Protein 1SC6 (pdb70)

GO terms:
  GO:0070403 NAD+ binding (F, IDA)
  GO:0070404 NADH binding (F, IDA)
  GO:0070905 serine binding (F, IDA)
  GO:0004617 phosphoglycerate dehydrogenase activity (F, IDA)
  GO:0005829 cytosol (C, IDA)
  GO:0042802 identical protein binding (F, IDA)
  GO:0047545 (S)-2-hydroxyglutarate dehydrogenase activity (F, IDA)
  GO:0006564 L-serine biosynthetic process (P, IMP)

B-factor: mean 37.32, std 13.5, range [3.28, 81.29]

Secondary structure (DSSP, 8-state):
--SS--EEE-S---HHHHHHHHHTT---EEE-SS---HHHHHHHTTS-SEEEE-SS--B-HHHHHH-SS--EEEE-SS--TTB-HHHHHHTT--EE--TTTTHHHHHHHHHHHHHHHHHTHHHHHHHHHHT------STT--EEEE--SHHHHHHHHHHHHT--EEEE-SS-----TT-EE-S-HHHHH---EEEE---SSTTT---HHHHH--TTEEEEE-S-SSSS-HHHHHHHHHTTSEEEEEEE--TTTGGGTT-TTEEEE---S--SHHHHHHHHHHHHHHHHHHHHH---TTBSSS--------SSEE--EE-S-TTHHHHHHHHHHHTT-EEEEEEEE-----EEEEEEE--HHHHHHHHH---STTEEE-----/--TTS-EEE-S---HHHHHHHHHTT---EEE-SS---HHHHHHHHTT-SEEEE-SS--B-HHHHHH-TT--EEEESSS--TTB-HHHHHHTT--EE--SSTTHHHHHHHHHHHHHHHHHTHHHHHHHHHTT------STTPPEEEE--SHHHHHHHHHHHHT--EEEE-SS--PPPTT-EE-S-HHHHH---EEEE---SSTTT---HHHHH--TTEEEEE-S-SSSS-HHHHHHHHHTTSEEEEEE--TTTT-TTEEE-S---PPPSTTHHHHHHHHHHHHHHHHHH---TT-SSS--------SSEE--EE---TTHHHHHHHHHHHTT--EEEEEEE-----EEEEEE---HHHHHHHHH---STTEEE-----/----EEE-S---HHHHHHHHHTT---EEE-SS---HHHHHHHHTT-SEEEE-SS--B-HHHHHH-SS--EEEE-SSS--SB-HHHHHHTT--EE--SSTTHHHHHHHHHHHHHHHHTTHHHHHHHHHTT-------STT--EEEES-SHHHHHHHHHHHHT--EEEE-SS--PPPTT-EE-S-HHHHH---EEEE---SSTTT---HHHHH--TTEEEEE-SSS--S-HHHHHHHHHTTSEEEEEEE--TTTT-TTEEEE--THHHHHHHHHHHHHHHHHH---TTBSSS--------SSEE--EE---TTHHHHHHHHHHHTT--EEEEEEE-----EEEEEE---HHHHHHHHH---STTEEE-----/--TTS-EEE-S---HHHHHHHHHTT---EEE-SSPPPHHHHHHHHTT-SEEEE-SS--B-HHHHHH-SS--EEEESSS--TTB-HHHHHHTT--EE--TTTTHHHHHHHHHHHHHHHHTTHHHHHHHHTTT-----STT--EEEES-SHHHHHHHHHHHHT--EEEE-SS--PPPTT-EE-S-HHHHH---EEEE---SSTTT---HHHHH--TTEEEEE-S-SS-S-HHHHHHHHHTTSEEEEEEE---SGGGTT-TTEEEE---STHHHHHHHHHHHHHHHHHHH---TT-SSS--------SSEE--EE---TTHHHHHHHHHHTTT-EEEEEEEE-----EEEEEEE--HHHHHHHHH---STTEEE-----

Sequence (1505 aa):
EKDKIKFLLVEGVHQKALESLRAAGYTNIEFHKGALDDEQLKESIRDAHFIGLRSRTHLTEDVINAAEKLVAIGAFAIGTNQVDLDAAAKRGIPVFNAPFSNTRSVAELVIGELLLLLRGVPEANAKAHRGVGNSFEARGKKLGIIGYGHIGTQQLGILAESLGYVYFYDIENKLPLGNATQVQHLSDLLNSDVVSLHVPENPSTKNGAKEISLKPGSLLINASRGTVVDIPALADALASKHLAGAAIDVDPFTSPLAEFDNVLLTPHIGGSTQEAQENIGLEVAGKLIKYSDNGSTLSAVNFPEVSLPLHGGRRLHIHENRPGVLTALNKIFAEQGVNIAAQYLQTSAQGYVVIDIEADEDVAEKALQAKAIPGTIRARLLYEKDKIKFLLVEGVHQKALESLRAAGYTNIEFHKGALDDEQLKESIRDAHFIGLRSRTHLTEDVINAAEKLVAIGAFAIGTNQVDLDAAAKRGIPVFNAPFSNTRSVAELVIGELLLLLRGVPEANAKAHRGVGNSFEARGKKLGIIGYGHIGTQQLGILAESLGYVYFYDIENKLPLGNATQVQHLSDLLNSDVVSLHVPENPSTKNGAKEISLKPGSLLINASRGTVVDIPALADALASKHLAGAAIDSPLAEFDNVLLTPHIGGSTQEAQENIGLEVAGKLIKYSDNGSTLSAVNFPEVSLPLHGGRRLHIHENRPGVLTALNKIFAEQGVNIAAQYLQTSAQGYVVIDIEADEDVAEKALQAKAIPGTIRARLLYDKIKFLLVEGVHQKALESLRAAGYTNIEFHKGALDDEQLKESIRDAHFIGLRSRTHLTEDVINAAEKLVAIGAFAIGTNQVDLDAAAKRGIPVFNAPFSNTRSVAELVIGELLLLLRGVPEANAKAHRGVGNGSFEARGKKLGIIGYGHIGTQQLGILAESLGYVYFYDIENKLPLGNATQVQHLSDLLNSDVVSLHVPENPSTKNGAKEISLKPGSLLINASRGTVVDIPALADALASKHLAGAAIDVSPLAEFDNVLLTPEAQENIGLEVAGKLIKYSDNGSTLSAVNFPEVSLPLHGGRRLHIHENRPGVLTALNKIFAEQGVNIAAQYLQTSAQGYVVIDIEADEDVAEKALQAKAIPGTIRARLLYEKDKIKFLLVEGVHQKALESLRAAGYTNIEFHKGALDDEQLKESIRDAHFIGLRSRTHLTEDVINAAEKLVAIGAFAIGTNQVDLDAAAKRGIPVFNAPFSNTRSVAELVIGELLLLLRGVPEANAKAHRGVGSFEARGKKLGIIGYGHIGTQQLGILAESLGYVYFYDIENKLPLGNATQVQHLSDLLNSDVVSLHVPENPSTKNGAKEISLKPGSLLINASRGTVVDIPALADALASKHLAGAAIDVPFTSPLAEFDNVLLTPSTQEAQENIGLEVAGKLIKYSDNGSTLSAVNFPEVSLPLHGGRRLHIHENRPGVLTALNKIFAEQGVNIAAQYLQTSAQGYVVIDIEADEDVAEKALQAKAIPGTIRARLLY

Structure (mmCIF, N/CA/C/O backbone):
data_1SC6
#
_entry.id   1SC6
#
_cell.length_a   74.487
_cell.length_b   70.842
_cell.length_c   149.468
_cell.angle_alpha   90.00
_cell.angle_beta   95.39
_cell.angle_gamma   90.00
#
_symmetry.space_group_name_H-M   'P 1 21 1'
#
loop_
_entity.id
_entity.type
_entity.pdbx_description
1 polymer 'D-3-phosphoglycerate dehydrogenase'
2 non-polymer NICOTINAMIDE-ADENINE-DINUCLEOTIDE
3 water water
#
loop_
_atom_site.group_PDB
_atom_site.id
_atom_site.type_symbol
_atom_site.label_atom_id
_atom_site.label_alt_id
_atom_site.label_comp_id
_atom_site.label_asym_id
_atom_site.label_entity_id
_atom_site.label_seq_id
_atom_site.pdbx_PDB_ins_code
_atom_site.Cartn_x
_atom_site.Cartn_y
_atom_site.Cartn_z
_atom_site.occupancy
_atom_site.B_iso_or_equiv
_atom_site.auth_seq_id
_atom_site.auth_comp_id
_atom_site.auth_asym_id
_atom_site.auth_atom_id
_atom_site.pdbx_PDB_model_num
ATOM 1 N N . GLU A 1 1 ? 16.117 35.228 47.314 1.00 70.52 7 GLU A N 1
ATOM 2 C CA . GLU A 1 1 ? 16.238 35.660 45.892 1.00 70.75 7 GLU A CA 1
ATOM 3 C C . GLU A 1 1 ? 15.941 34.482 44.975 1.00 70.64 7 GLU A C 1
ATOM 4 O O . GLU A 1 1 ? 16.447 34.414 43.853 1.00 70.56 7 GLU A O 1
ATOM 10 N N . LYS A 1 2 ? 15.259 33.383 45.184 1.00 70.41 8 LYS A N 1
ATOM 11 C CA . LYS A 1 2 ? 14.646 32.178 44.635 1.00 69.43 8 LYS A CA 1
ATOM 12 C C . LYS A 1 2 ? 14.263 32.338 43.167 1.00 69.46 8 LYS A C 1
ATOM 13 O O . LYS A 1 2 ? 14.224 33.450 42.629 1.00 69.06 8 LYS A O 1
ATOM 19 N N . ASP A 1 3 ? 14.025 31.252 42.529 1.00 69.53 9 ASP A N 1
ATOM 20 C CA . ASP A 1 3 ? 13.745 31.427 41.131 1.00 68.74 9 ASP A CA 1
ATOM 21 C C . ASP A 1 3 ? 12.245 31.475 40.858 1.00 66.88 9 ASP A C 1
ATOM 22 O O . ASP A 1 3 ? 11.807 31.844 39.769 1.00 66.35 9 ASP A O 1
ATOM 27 N N . LYS A 1 4 ? 11.462 31.109 41.857 1.00 64.94 10 LYS A N 1
ATOM 28 C CA . LYS A 1 4 ? 10.011 31.073 41.722 1.00 62.63 10 LYS A CA 1
ATOM 29 C C . LYS A 1 4 ? 9.391 32.457 41.849 0.00 61.62 10 LYS A C 1
ATOM 30 O O . LYS A 1 4 ? 8.171 32.596 41.945 0.00 61.67 10 LYS A O 1
ATOM 36 N N . ILE A 1 5 ? 10.240 33.480 41.849 1.00 60.85 11 ILE A N 1
ATOM 37 C CA . ILE A 1 5 ? 9.808 34.858 41.941 1.00 59.65 11 ILE A CA 1
ATOM 38 C C . ILE A 1 5 ? 9.760 35.417 40.523 1.00 58.32 11 ILE A C 1
ATOM 39 O O . ILE A 1 5 ? 10.814 35.627 39.926 1.00 59.46 11 ILE A O 1
ATOM 44 N N . LYS A 1 6 ? 8.569 35.651 39.984 1.00 55.54 12 LYS A N 1
ATOM 45 C CA . LYS A 1 6 ? 8.439 36.167 38.625 1.00 53.65 12 LYS A CA 1
ATOM 46 C C . LYS A 1 6 ? 8.288 37.680 38.544 1.00 52.04 12 LYS A C 1
ATOM 47 O O . LYS A 1 6 ? 7.549 38.292 39.319 1.00 52.61 12 LYS A O 1
ATOM 53 N N . PHE A 1 7 ? 8.986 38.269 37.578 1.00 48.90 13 PHE A N 1
ATOM 54 C CA . PHE A 1 7 ? 8.949 39.703 37.344 1.00 46.15 13 PHE A CA 1
ATOM 55 C C . PHE A 1 7 ? 8.350 39.986 35.978 1.00 45.29 13 PHE A C 1
ATOM 56 O O . PHE A 1 7 ? 8.882 39.558 34.958 1.00 46.09 13 PHE A O 1
ATOM 64 N N . LEU A 1 8 ? 7.231 40.695 35.964 1.00 43.85 14 LEU A N 1
ATOM 65 C CA . LEU A 1 8 ? 6.587 41.056 34.715 1.00 44.32 14 LEU A CA 1
ATOM 66 C C . LEU A 1 8 ? 6.923 42.515 34.464 1.00 43.60 14 LEU A C 1
ATOM 67 O O . LEU A 1 8 ? 6.639 43.371 35.299 1.00 43.35 14 LEU A O 1
ATOM 72 N N . LEU A 1 9 ? 7.540 42.793 33.319 1.00 44.39 15 LEU A N 1
ATOM 73 C CA . LEU A 1 9 ? 7.923 44.159 32.971 1.00 44.61 15 LEU A CA 1
ATOM 74 C C . LEU A 1 9 ? 7.342 44.514 31.608 1.00 44.39 15 LEU A C 1
ATOM 75 O O . LEU A 1 9 ? 7.600 43.827 30.621 1.00 44.01 15 LEU A O 1
ATOM 80 N N . VAL A 1 10 ? 6.561 45.588 31.559 1.00 44.97 16 VAL A N 1
ATOM 81 C CA . VAL A 1 10 ? 5.931 46.011 30.316 1.00 47.41 16 VAL A CA 1
ATOM 82 C C . VAL A 1 10 ? 6.273 47.445 29.924 1.00 48.45 16 VAL A C 1
ATOM 83 O O . VAL A 1 10 ? 6.733 48.234 30.751 1.00 48.47 16 VAL A O 1
ATOM 87 N N . GLU A 1 11 ? 6.040 47.773 28.657 1.00 48.12 17 GLU A N 1
ATOM 88 C CA . GLU A 1 11 ? 6.322 49.103 28.143 1.00 48.77 17 GLU A CA 1
ATOM 89 C C . GLU A 1 11 ? 7.822 49.361 28.078 1.00 47.90 17 GLU A C 1
ATOM 90 O O . GLU A 1 11 ? 8.271 50.510 28.047 1.00 48.05 17 GLU A O 1
ATOM 96 N N . GLY A 1 12 ? 8.586 48.276 28.058 1.00 46.84 18 GLY A N 1
ATOM 97 C CA . GLY A 1 12 ? 10.031 48.364 27.974 1.00 46.19 18 GLY A CA 1
ATOM 98 C C . GLY A 1 12 ? 10.750 49.234 28.988 1.00 46.74 18 GLY A C 1
ATOM 99 O O . GLY A 1 12 ? 11.083 50.389 28.698 1.00 46.16 18 GLY A O 1
ATOM 100 N N . VAL A 1 13 ? 10.987 48.694 30.181 1.00 45.69 19 VAL A N 1
ATOM 101 C CA . VAL A 1 13 ? 11.711 49.444 31.200 1.00 45.28 19 VAL A CA 1
ATOM 102 C C . VAL A 1 13 ? 13.171 49.372 30.769 1.00 44.74 19 VAL A C 1
ATOM 103 O O . VAL A 1 13 ? 13.547 48.479 30.010 1.00 44.33 19 VAL A O 1
ATOM 107 N N . HIS A 1 14 ? 13.986 50.306 31.246 1.00 44.98 20 HIS A N 1
ATOM 108 C CA . HIS A 1 14 ? 15.400 50.349 30.875 1.00 45.35 20 HIS A CA 1
ATOM 109 C C . HIS A 1 14 ? 16.165 49.081 31.260 1.00 45.34 20 HIS A C 1
ATOM 110 O O . HIS A 1 14 ? 15.936 48.506 32.323 1.00 46.26 20 HIS A O 1
ATOM 117 N N . GLN A 1 15 ? 17.075 48.650 30.391 1.00 46.02 21 GLN A N 1
ATOM 118 C CA . GLN A 1 15 ? 17.864 47.446 30.640 1.00 47.50 21 GLN A CA 1
ATOM 119 C C . GLN A 1 15 ? 18.595 47.471 31.974 1.00 46.81 21 GLN A C 1
ATOM 120 O O . GLN A 1 15 ? 18.856 46.425 32.562 1.00 46.27 21 GLN A O 1
ATOM 126 N N . LYS A 1 16 ? 18.937 48.667 32.442 1.00 46.56 22 LYS A N 1
ATOM 127 C CA . LYS A 1 16 ? 19.636 48.813 33.714 1.00 45.42 22 LYS A CA 1
ATOM 128 C C . LYS A 1 16 ? 18.790 48.147 34.801 1.00 43.85 22 LYS A C 1
ATOM 129 O O . LYS A 1 16 ? 19.313 47.501 35.711 1.00 42.42 22 LYS A O 1
ATOM 135 N N . ALA A 1 17 ? 17.474 48.303 34.695 1.00 41.55 23 ALA A N 1
ATOM 136 C CA . ALA A 1 17 ? 16.560 47.708 35.661 1.00 40.39 23 ALA A CA 1
ATOM 137 C C . ALA A 1 17 ? 16.735 46.192 35.694 1.00 39.71 23 ALA A C 1
ATOM 138 O O . ALA A 1 17 ? 16.804 45.589 36.763 1.00 39.05 23 ALA A O 1
ATOM 140 N N . LEU A 1 18 ? 16.807 45.575 34.520 1.00 39.87 24 LEU A N 1
ATOM 141 C CA . LEU A 1 18 ? 16.982 44.130 34.445 1.00 39.73 24 LEU A CA 1
ATOM 142 C C . LEU A 1 18 ? 18.360 43.733 34.975 1.00 39.56 24 LEU A C 1
ATOM 143 O O . LEU A 1 18 ? 18.486 42.774 35.737 1.00 37.97 24 LEU A O 1
ATOM 148 N N . GLU A 1 19 ? 19.391 44.474 34.574 1.00 41.06 25 GLU A N 1
ATOM 149 C CA . GLU A 1 19 ? 20.752 44.203 35.043 1.00 41.38 25 GLU A CA 1
ATOM 150 C C . GLU A 1 19 ? 20.769 44.219 36.568 1.00 40.38 25 GLU A C 1
ATOM 151 O O . GLU A 1 19 ? 21.466 43.430 37.209 1.00 40.05 25 GLU A O 1
ATOM 157 N N . SER A 1 20 ? 19.996 45.134 37.139 1.00 38.41 26 SER A N 1
ATOM 158 C CA . SER A 1 20 ? 19.903 45.272 38.582 1.00 37.72 26 SER A CA 1
ATOM 159 C C . SER A 1 20 ? 19.207 44.068 39.206 1.00 36.46 26 SER A C 1
ATOM 160 O O . SER A 1 20 ? 19.672 43.526 40.207 1.00 34.21 26 SER A O 1
ATOM 163 N N . LEU A 1 21 ? 18.087 43.660 38.615 1.00 37.40 27 LEU A N 1
ATOM 164 C CA . LEU A 1 21 ? 17.344 42.507 39.110 1.00 38.89 27 LEU A CA 1
ATOM 165 C C . LEU A 1 21 ? 18.210 41.251 39.069 1.00 39.32 27 LEU A C 1
ATOM 166 O O . LEU A 1 21 ? 18.334 40.547 40.069 1.00 39.40 27 LEU A O 1
ATOM 171 N N . ARG A 1 22 ? 18.815 40.981 37.915 1.00 41.31 28 ARG A N 1
ATOM 172 C CA . ARG A 1 22 ? 19.664 39.800 37.756 1.00 44.41 28 ARG A CA 1
ATOM 173 C C . ARG A 1 22 ? 20.797 39.798 38.776 1.00 44.19 28 ARG A C 1
ATOM 174 O O . ARG A 1 22 ? 21.030 38.798 39.457 1.00 44.39 28 ARG A O 1
ATOM 182 N N . ALA A 1 23 ? 21.502 40.921 38.878 1.00 43.71 29 ALA A N 1
ATOM 183 C CA . ALA A 1 23 ? 22.612 41.039 39.814 1.00 43.61 29 ALA A CA 1
ATOM 184 C C . ALA A 1 23 ? 22.143 40.720 41.225 1.00 43.65 29 ALA A C 1
ATOM 185 O O . ALA A 1 23 ? 22.915 40.242 42.053 1.00 43.04 29 ALA A O 1
ATOM 187 N N . ALA A 1 24 ? 20.870 40.991 41.493 1.00 44.61 30 ALA A N 1
ATOM 188 C CA . ALA A 1 24 ? 20.295 40.727 42.808 1.00 45.17 30 ALA A CA 1
ATOM 189 C C . ALA A 1 24 ? 19.831 39.276 42.905 1.00 45.08 30 ALA A C 1
ATOM 190 O O . ALA A 1 24 ? 19.329 38.845 43.939 1.00 45.84 30 ALA A O 1
ATOM 192 N N . GLY A 1 25 ? 19.995 38.530 41.817 1.00 45.67 31 GLY A N 1
ATOM 193 C CA . GLY A 1 25 ? 19.595 37.134 41.816 1.00 47.57 31 GLY A CA 1
ATOM 194 C C . GLY A 1 25 ? 18.183 36.856 41.333 1.00 47.88 31 GLY A C 1
ATOM 195 O O . GLY A 1 25 ? 17.680 35.746 41.494 1.00 49.05 31 GLY A O 1
ATOM 196 N N . TYR A 1 26 ? 17.537 37.858 40.746 1.00 48.39 32 TYR A N 1
ATOM 197 C CA . TYR A 1 26 ? 16.179 37.698 40.237 1.00 48.52 32 TYR A CA 1
ATOM 198 C C . TYR A 1 26 ? 16.209 37.619 38.713 1.00 49.81 32 TYR A C 1
ATOM 199 O O . TYR A 1 26 ? 16.120 38.638 38.028 1.00 50.78 32 TYR A O 1
ATOM 208 N N . THR A 1 27 ? 16.324 36.401 38.187 1.00 50.11 33 THR A N 1
ATOM 209 C CA . THR A 1 27 ? 16.391 36.194 36.743 1.00 51.14 33 THR A CA 1
ATOM 210 C C . THR A 1 27 ? 15.062 35.877 36.063 1.00 50.35 33 THR A C 1
ATOM 211 O O . THR A 1 27 ? 14.913 36.094 34.861 1.00 49.80 33 THR A O 1
ATOM 215 N N . ASN A 1 28 ? 14.108 35.355 36.827 1.00 50.42 34 ASN A N 1
ATOM 216 C CA . ASN A 1 28 ? 12.785 35.015 36.306 1.00 50.20 34 ASN A CA 1
ATOM 217 C C . ASN A 1 28 ? 12.124 36.307 35.821 1.00 50.18 34 ASN A C 1
ATOM 218 O O . ASN A 1 28 ? 11.312 36.901 36.531 1.00 51.63 34 ASN A O 1
ATOM 223 N N . ILE A 1 29 ? 12.458 36.730 34.607 1.00 49.24 35 ILE A N 1
ATOM 224 C CA . ILE A 1 29 ? 11.927 37.977 34.066 1.00 49.80 35 ILE A CA 1
ATOM 225 C C . ILE A 1 29 ? 11.210 37.858 32.726 1.00 50.94 35 ILE A C 1
ATOM 226 O O . ILE A 1 29 ? 11.720 37.237 31.793 1.00 52.23 35 ILE A O 1
ATOM 231 N N . GLU A 1 30 ? 10.030 38.463 32.635 1.00 51.29 36 GLU A N 1
ATOM 232 C CA . GLU A 1 30 ? 9.274 38.463 31.393 1.00 52.90 36 GLU A CA 1
ATOM 233 C C . GLU A 1 30 ? 9.283 39.905 30.911 1.00 52.61 36 GLU A C 1
ATOM 234 O O . GLU A 1 30 ? 8.550 40.749 31.432 1.00 51.66 36 GLU A O 1
ATOM 240 N N . PHE A 1 31 ? 10.123 40.187 29.924 1.00 52.79 37 PHE A N 1
ATOM 241 C CA . PHE A 1 31 ? 10.233 41.538 29.401 1.00 53.79 37 PHE A CA 1
ATOM 242 C C . PHE A 1 31 ? 9.348 41.781 28.186 1.00 54.40 37 PHE A C 1
ATOM 243 O O . PHE A 1 31 ? 9.075 40.869 27.415 1.00 54.96 37 PHE A O 1
ATOM 251 N N . HIS A 1 32 ? 8.907 43.024 28.028 1.00 56.75 38 HIS A N 1
ATOM 252 C CA . HIS A 1 32 ? 8.067 43.420 26.906 1.00 58.98 38 HIS A CA 1
ATOM 253 C C . HIS A 1 32 ? 8.423 44.837 26.484 1.00 59.38 38 HIS A C 1
ATOM 254 O O . HIS A 1 32 ? 8.415 45.758 27.302 1.00 59.59 38 HIS A O 1
ATOM 261 N N . LYS A 1 33 ? 8.738 45.006 25.204 1.00 59.68 39 LYS A N 1
ATOM 262 C CA . LYS A 1 33 ? 9.112 46.309 24.668 1.00 60.00 39 LYS A CA 1
ATOM 263 C C . LYS A 1 33 ? 8.014 47.349 24.870 1.00 60.57 39 LYS A C 1
ATOM 264 O O . LYS A 1 33 ? 8.299 48.533 25.067 1.00 60.25 39 LYS A O 1
ATOM 270 N N . GLY A 1 34 ? 6.760 46.910 24.816 1.00 61.15 40 GLY A N 1
ATOM 271 C CA . GLY A 1 34 ? 5.654 47.836 24.987 1.00 62.24 40 GLY A CA 1
ATOM 272 C C . GLY A 1 34 ? 4.507 47.301 25.827 1.00 62.55 40 GLY A C 1
ATOM 273 O O . GLY A 1 34 ? 4.572 46.192 26.356 1.00 62.08 40 GLY A O 1
ATOM 274 N N . ALA A 1 35 ? 3.450 48.102 25.942 1.00 63.26 41 ALA A N 1
ATOM 275 C CA . ALA A 1 35 ? 2.269 47.732 26.716 1.00 64.48 41 ALA A CA 1
ATOM 276 C C . ALA A 1 35 ? 1.528 46.542 26.105 1.00 65.30 41 ALA A C 1
ATOM 277 O O . ALA A 1 35 ? 1.691 46.232 24.924 1.00 66.22 41 ALA A O 1
ATOM 279 N N . LEU A 1 36 ? 0.712 45.880 26.919 1.00 66.09 42 LEU A N 1
ATOM 280 C CA . LEU A 1 36 ? -0.055 44.722 26.474 1.00 67.01 42 LEU A CA 1
ATOM 281 C C . LEU A 1 36 ? -1.550 45.005 26.532 1.00 68.11 42 LEU A C 1
ATOM 282 O O . LEU A 1 36 ? -1.999 45.838 27.319 1.00 68.04 42 LEU A O 1
ATOM 287 N N . ASP A 1 37 ? -2.317 44.312 25.694 1.00 69.97 43 ASP A N 1
ATOM 288 C CA . ASP A 1 37 ? -3.767 44.481 25.667 1.00 70.95 43 ASP A CA 1
ATOM 289 C C . ASP A 1 37 ? -4.368 43.864 26.930 1.00 70.04 43 ASP A C 1
ATOM 290 O O . ASP A 1 37 ? -3.728 43.044 27.590 1.00 69.48 43 ASP A O 1
ATOM 295 N N . ASP A 1 38 ? -5.593 44.257 27.264 1.00 68.97 44 ASP A N 1
ATOM 296 C CA . ASP A 1 38 ? -6.258 43.738 28.457 1.00 67.87 44 ASP A CA 1
ATOM 297 C C . ASP A 1 38 ? -6.212 42.223 28.580 1.00 66.02 44 ASP A C 1
ATOM 298 O O . ASP A 1 38 ? -6.103 41.687 29.685 1.00 66.45 44 ASP A O 1
ATOM 303 N N . GLU A 1 39 ? -6.287 41.535 27.448 1.00 63.69 45 GLU A N 1
ATOM 304 C CA . GLU A 1 39 ? -6.257 40.079 27.444 1.00 61.60 45 GLU A CA 1
ATOM 305 C C . GLU A 1 39 ? -4.870 39.548 27.791 1.00 61.38 45 GLU A C 1
ATOM 306 O O . GLU A 1 39 ? -4.728 38.643 28.614 1.00 60.65 45 GLU A O 1
ATOM 312 N N . GLN A 1 40 ? -3.844 40.113 27.162 1.00 61.38 46 GLN A N 1
ATOM 313 C CA . GLN A 1 40 ? -2.476 39.669 27.413 1.00 60.82 46 GLN A CA 1
ATOM 314 C C . GLN A 1 40 ? -2.008 40.003 28.832 1.00 59.62 46 GLN A C 1
ATOM 315 O O . GLN A 1 40 ? -1.368 39.183 29.499 1.00 57.48 46 GLN A O 1
ATOM 321 N N . LEU A 1 41 ? -2.335 41.208 29.289 1.00 59.39 47 LEU A N 1
ATOM 322 C CA . LEU A 1 41 ? -1.941 41.650 30.621 1.00 59.56 47 LEU A CA 1
ATOM 323 C C . LEU A 1 41 ? -2.431 40.696 31.701 1.00 60.02 47 LEU A C 1
ATOM 324 O O . LEU A 1 41 ? -1.637 40.206 32.506 1.00 60.56 47 LEU A O 1
ATOM 329 N N . LYS A 1 42 ? -3.735 40.431 31.716 1.00 59.97 48 LYS A N 1
ATOM 330 C CA . LYS A 1 42 ? -4.312 39.539 32.716 1.00 61.50 48 LYS A CA 1
ATOM 331 C C . LYS A 1 42 ? -3.668 38.157 32.653 1.00 62.09 48 LYS A C 1
ATOM 332 O O . LYS A 1 42 ? -3.458 37.507 33.678 1.00 62.12 48 LYS A O 1
ATOM 338 N N . GLU A 1 43 ? -3.343 37.722 31.443 1.00 63.07 49 GLU A N 1
ATOM 339 C CA . GLU A 1 43 ? -2.731 36.418 31.233 1.00 64.14 49 GLU A CA 1
ATOM 340 C C . GLU A 1 43 ? -1.322 36.361 31.812 1.00 62.30 49 GLU A C 1
ATOM 341 O O . GLU A 1 43 ? -0.948 35.383 32.462 1.00 61.55 49 GLU A O 1
ATOM 347 N N . SER A 1 44 ? -0.545 37.414 31.576 1.00 59.40 50 SER A N 1
ATOM 348 C CA . SER A 1 44 ? 0.832 37.477 32.058 1.00 57.44 50 SER A CA 1
ATOM 349 C C . SER A 1 44 ? 0.962 37.755 33.553 1.00 56.01 50 SER A C 1
ATOM 350 O O . SER A 1 44 ? 1.743 37.104 34.244 1.00 54.96 50 SER A O 1
ATOM 353 N N . ILE A 1 45 ? 0.199 38.727 34.044 1.00 55.20 51 ILE A N 1
ATOM 354 C CA . ILE A 1 45 ? 0.250 39.109 35.450 1.00 53.99 51 ILE A CA 1
ATOM 355 C C . ILE A 1 45 ? -0.421 38.072 36.346 1.00 55.31 51 ILE A C 1
ATOM 356 O O . ILE A 1 45 ? -0.590 38.293 37.547 1.00 54.92 51 ILE A O 1
ATOM 361 N N . ARG A 1 46 ? -0.786 36.934 35.759 1.00 57.37 52 ARG A N 1
ATOM 362 C CA . ARG A 1 46 ? -1.454 35.865 36.501 1.00 58.18 52 ARG A CA 1
ATOM 363 C C . ARG A 1 46 ? -0.602 35.252 37.606 1.00 57.42 52 ARG A C 1
ATOM 364 O O . ARG A 1 46 ? -1.035 35.184 38.757 1.00 57.21 52 ARG A O 1
ATOM 372 N N . ASP A 1 47 ? 0.597 34.791 37.262 1.00 56.74 53 ASP A N 1
ATOM 373 C CA . ASP A 1 47 ? 1.477 34.185 38.259 1.00 57.02 53 ASP A CA 1
ATOM 374 C C . ASP A 1 47 ? 2.696 35.061 38.544 1.00 55.99 53 ASP A C 1
ATOM 375 O O . ASP A 1 47 ? 3.757 34.564 38.924 1.00 56.58 53 ASP A O 1
ATOM 380 N N . ALA A 1 48 ? 2.539 36.367 38.364 1.00 54.39 54 ALA A N 1
ATOM 381 C CA . ALA A 1 48 ? 3.633 37.303 38.596 1.00 51.95 54 ALA A CA 1
ATOM 382 C C . ALA A 1 48 ? 3.690 37.820 40.033 1.00 49.70 54 ALA A C 1
ATOM 383 O O . ALA A 1 48 ? 2.695 38.303 40.565 1.00 49.55 54 ALA A O 1
ATOM 385 N N . HIS A 1 49 ? 4.858 37.712 40.661 1.00 48.58 55 HIS A N 1
ATOM 386 C CA . HIS A 1 49 ? 5.033 38.210 42.025 1.00 45.73 55 HIS A CA 1
ATOM 387 C C . HIS A 1 49 ? 5.217 39.726 41.990 1.00 42.55 55 HIS A C 1
ATOM 388 O O . HIS A 1 49 ? 4.747 40.443 42.871 1.00 41.12 55 HIS A O 1
ATOM 395 N N . PHE A 1 50 ? 5.898 40.206 40.958 1.00 39.57 56 PHE A N 1
ATOM 396 C CA . PHE A 1 50 ? 6.142 41.631 40.802 1.00 38.08 56 PHE A CA 1
ATOM 397 C C . PHE A 1 50 ? 5.829 42.072 39.379 1.00 38.35 56 PHE A C 1
ATOM 398 O O . PHE A 1 50 ? 6.003 41.305 38.433 1.00 39.32 56 PHE A O 1
ATOM 406 N N . ILE A 1 51 ? 5.358 43.305 39.232 1.00 38.31 57 ILE A N 1
ATOM 407 C CA . ILE A 1 51 ? 5.104 43.858 37.915 1.00 38.83 57 ILE A CA 1
ATOM 408 C C . ILE A 1 51 ? 5.663 45.276 37.865 1.00 39.43 57 ILE A C 1
ATOM 409 O O . ILE A 1 51 ? 5.540 46.043 38.824 1.00 38.96 57 ILE A O 1
ATOM 414 N N . GLY A 1 52 ? 6.307 45.600 36.750 1.00 39.62 58 GLY A N 1
ATOM 415 C CA . GLY A 1 52 ? 6.868 46.924 36.561 1.00 39.84 58 GLY A CA 1
ATOM 416 C C . GLY A 1 52 ? 6.238 47.495 35.310 1.00 41.23 58 GLY A C 1
ATOM 417 O O . GLY A 1 52 ? 6.288 46.880 34.247 1.00 40.86 58 GLY A O 1
ATOM 418 N N . LEU A 1 53 ? 5.647 48.674 35.420 1.00 42.17 59 LEU A N 1
ATOM 419 C CA . LEU A 1 53 ? 4.986 49.269 34.271 1.00 43.22 59 LEU A CA 1
ATOM 420 C C . LEU A 1 53 ? 5.330 50.734 34.138 1.00 44.44 59 LEU A C 1
ATOM 421 O O . LEU A 1 53 ? 6.091 51.284 34.936 1.00 42.71 59 LEU A O 1
ATOM 426 N N . ARG A 1 54 ? 4.760 51.367 33.120 1.00 45.75 60 ARG A N 1
ATOM 427 C CA . ARG A 1 54 ? 4.997 52.777 32.898 1.00 48.41 60 ARG A CA 1
ATOM 428 C C . ARG A 1 54 ? 3.660 53.515 32.835 1.00 50.69 60 ARG A C 1
ATOM 429 O O . ARG A 1 54 ? 2.784 53.278 33.667 1.00 51.99 60 ARG A O 1
ATOM 437 N N . SER A 1 55 ? 3.486 54.398 31.862 1.00 52.98 61 SER A N 1
ATOM 438 C CA . SER A 1 55 ? 2.242 55.153 31.765 1.00 55.42 61 SER A CA 1
ATOM 439 C C . SER A 1 55 ? 1.158 54.477 30.925 1.00 55.07 61 SER A C 1
ATOM 440 O O . SER A 1 55 ? -0.029 54.619 31.208 1.00 55.40 61 SER A O 1
ATOM 443 N N . ARG A 1 56 ? 1.567 53.743 29.898 1.00 55.83 62 ARG A N 1
ATOM 444 C CA . ARG A 1 56 ? 0.620 53.077 29.012 1.00 56.44 62 ARG A CA 1
ATOM 445 C C . ARG A 1 56 ? 0.132 51.724 29.522 1.00 58.02 62 ARG A C 1
ATOM 446 O O . ARG A 1 56 ? 0.012 50.770 28.753 1.00 60.64 62 ARG A O 1
ATOM 454 N N . THR A 1 57 ? -0.138 51.637 30.819 1.00 56.99 63 THR A N 1
ATOM 455 C CA . THR A 1 57 ? -0.649 50.404 31.406 1.00 57.32 63 THR A CA 1
ATOM 456 C C . THR A 1 57 ? -1.624 50.755 32.514 1.00 58.04 63 THR A C 1
ATOM 457 O O . THR A 1 57 ? -1.272 51.433 33.480 1.00 58.16 63 THR A O 1
ATOM 461 N N . HIS A 1 58 ? -2.858 50.293 32.361 1.00 58.19 64 HIS A N 1
ATOM 462 C CA . HIS A 1 58 ? -3.900 50.571 33.335 1.00 58.60 64 HIS A CA 1
ATOM 463 C C . HIS A 1 58 ? -4.116 49.409 34.291 1.00 56.30 64 HIS A C 1
ATOM 464 O O . HIS A 1 58 ? -4.787 48.432 33.961 1.00 55.08 64 HIS A O 1
ATOM 471 N N . LEU A 1 59 ? -3.535 49.519 35.479 1.00 54.31 65 LEU A N 1
ATOM 472 C CA . LEU A 1 59 ? -3.679 48.469 36.475 1.00 53.04 65 LEU A CA 1
ATOM 473 C C . LEU A 1 59 ? -4.925 48.745 37.304 1.00 51.89 65 LEU A C 1
ATOM 474 O O . LEU A 1 59 ? -4.861 49.392 38.354 1.00 51.86 65 LEU A O 1
ATOM 479 N N . THR A 1 60 ? -6.058 48.254 36.809 1.00 50.37 66 THR A N 1
ATOM 480 C CA . THR A 1 60 ? -7.351 48.436 37.458 1.00 49.14 66 THR A CA 1
ATOM 481 C C . THR A 1 60 ? -7.566 47.395 38.541 1.00 48.60 66 THR A C 1
ATOM 482 O O . THR A 1 60 ? -6.832 46.411 38.625 1.00 47.33 66 THR A O 1
ATOM 486 N N . GLU A 1 61 ? -8.592 47.611 39.357 1.00 49.20 67 GLU A N 1
ATOM 487 C CA . GLU A 1 61 ? -8.916 46.692 40.439 1.00 51.18 67 GLU A CA 1
ATOM 488 C C . GLU A 1 61 ? -9.154 45.289 39.883 1.00 50.72 67 GLU A C 1
ATOM 489 O O . GLU A 1 61 ? -8.753 44.292 40.486 1.00 51.56 67 GLU A O 1
ATOM 495 N N . ASP A 1 62 ? -9.808 45.217 38.730 1.00 51.09 68 ASP A N 1
ATOM 496 C CA . ASP A 1 62 ? -10.092 43.936 38.095 1.00 50.40 68 ASP A CA 1
ATOM 497 C C . ASP A 1 62 ? -8.784 43.227 37.773 1.00 50.62 68 ASP A C 1
ATOM 498 O O . ASP A 1 62 ? -8.594 42.060 38.118 1.00 51.62 68 ASP A O 1
ATOM 503 N N . VAL A 1 63 ? -7.878 43.939 37.111 1.00 50.67 69 VAL A N 1
ATOM 504 C CA . VAL A 1 63 ? -6.585 43.366 36.755 1.00 49.96 69 VAL A CA 1
ATOM 505 C C . VAL A 1 63 ? -5.835 42.931 38.014 1.00 49.18 69 VAL A C 1
ATOM 506 O O . VAL A 1 63 ? -5.332 41.807 38.093 1.00 48.11 69 VAL A O 1
ATOM 510 N N . ILE A 1 64 ? -5.774 43.820 39.002 1.00 48.21 70 ILE A N 1
ATOM 511 C CA . ILE A 1 64 ? -5.081 43.523 40.253 1.00 48.89 70 ILE A CA 1
ATOM 512 C C . ILE A 1 64 ? -5.616 42.271 40.951 1.00 51.03 70 ILE A C 1
ATOM 513 O O . ILE A 1 64 ? -4.855 41.346 41.243 1.00 51.90 70 ILE A O 1
ATOM 518 N N . ASN A 1 65 ? -6.920 42.234 41.216 1.00 53.22 71 ASN A N 1
ATOM 519 C CA . ASN A 1 65 ? -7.514 41.079 41.885 1.00 55.49 71 ASN A CA 1
ATOM 520 C C . ASN A 1 65 ? -7.353 39.809 41.057 1.00 56.77 71 ASN A C 1
ATOM 521 O O . ASN A 1 65 ? -7.235 38.710 41.602 1.00 57.93 71 ASN A O 1
ATOM 526 N N . ALA A 1 66 ? -7.342 39.961 39.737 1.00 58.09 72 ALA A N 1
ATOM 527 C CA . ALA A 1 66 ? -7.169 38.817 38.849 1.00 59.42 72 ALA A CA 1
ATOM 528 C C . ALA A 1 66 ? -5.821 38.159 39.148 1.00 60.59 72 ALA A C 1
ATOM 529 O O . ALA A 1 66 ? -5.674 36.940 39.028 1.00 60.73 72 ALA A O 1
ATOM 531 N N . ALA A 1 67 ? -4.840 38.974 39.539 1.00 61.06 73 ALA A N 1
ATOM 532 C CA . ALA A 1 67 ? -3.504 38.481 39.870 1.00 61.21 73 ALA A CA 1
ATOM 533 C C . ALA A 1 67 ? -3.511 37.851 41.263 1.00 61.25 73 ALA A C 1
ATOM 534 O O . ALA A 1 67 ? -3.827 38.516 42.246 1.00 61.40 73 ALA A O 1
ATOM 536 N N . GLU A 1 68 ? -3.143 36.575 41.345 1.00 61.40 74 GLU A N 1
ATOM 537 C CA . GLU A 1 68 ? -3.140 35.859 42.622 1.00 61.45 74 GLU A CA 1
ATOM 538 C C . GLU A 1 68 ? -1.771 35.696 43.290 1.00 59.15 74 GLU A C 1
ATOM 539 O O . GLU A 1 68 ? -1.664 35.028 44.317 1.00 59.02 74 GLU A O 1
ATOM 545 N N . LYS A 1 69 ? -0.729 36.298 42.722 1.00 56.69 75 LYS A N 1
ATOM 546 C CA . LYS A 1 69 ? 0.615 36.167 43.289 1.00 53.49 75 LYS A CA 1
ATOM 547 C C . LYS A 1 69 ? 1.330 37.511 43.444 1.00 50.95 75 LYS A C 1
ATOM 548 O O . LYS A 1 69 ? 2.485 37.566 43.863 1.00 49.77 75 LYS A O 1
ATOM 554 N N . LEU A 1 70 ? 0.633 38.591 43.115 1.00 47.25 76 LEU A N 1
ATOM 555 C CA . LEU A 1 70 ? 1.199 39.933 43.184 1.00 43.83 76 LEU A CA 1
ATOM 556 C C . LEU A 1 70 ? 1.552 40.404 44.600 1.00 41.00 76 LEU A C 1
ATOM 557 O O . LEU A 1 70 ? 0.680 40.473 45.473 1.00 39.10 76 LEU A O 1
ATOM 562 N N . VAL A 1 71 ? 2.827 40.733 44.827 1.00 38.27 77 VAL A N 1
ATOM 563 C CA . VAL A 1 71 ? 3.251 41.220 46.142 1.00 35.42 77 VAL A CA 1
ATOM 564 C C . VAL A 1 71 ? 3.570 42.711 46.096 1.00 33.04 77 VAL A C 1
ATOM 565 O O . VAL A 1 71 ? 3.405 43.417 47.091 1.00 33.29 77 VAL A O 1
ATOM 569 N N . ALA A 1 72 ? 4.012 43.197 44.939 1.00 31.69 78 ALA A N 1
ATOM 570 C CA . ALA A 1 72 ? 4.328 44.616 44.795 1.00 30.29 78 ALA A CA 1
ATOM 571 C C . ALA A 1 72 ? 4.306 45.084 43.351 1.00 30.39 78 ALA A C 1
ATOM 572 O O . ALA A 1 72 ? 4.548 44.310 42.421 1.00 27.71 78 ALA A O 1
ATOM 574 N N . ILE A 1 73 ? 4.028 46.373 43.185 1.00 29.38 79 ILE A N 1
ATOM 575 C CA . ILE A 1 73 ? 3.960 46.993 41.874 1.00 30.04 79 ILE A CA 1
ATOM 576 C C . ILE A 1 73 ? 5.037 48.067 41.710 1.00 30.73 79 ILE A C 1
ATOM 577 O O . ILE A 1 73 ? 5.231 48.922 42.580 1.00 32.11 79 ILE A O 1
ATOM 582 N N . GLY A 1 74 ? 5.727 48.021 40.581 1.00 31.33 80 GLY A N 1
ATOM 583 C CA . GLY A 1 74 ? 6.751 49.004 40.303 1.00 32.39 80 GLY A CA 1
ATOM 584 C C . GLY A 1 74 ? 6.312 49.959 39.209 1.00 32.42 80 GLY A C 1
ATOM 585 O O . GLY A 1 74 ? 6.156 49.570 38.054 1.00 32.42 80 GLY A O 1
ATOM 586 N N . ALA A 1 75 ? 6.082 51.215 39.568 1.00 32.81 81 ALA A N 1
ATOM 587 C CA . ALA A 1 75 ? 5.695 52.199 38.570 1.00 34.14 81 ALA A CA 1
ATOM 588 C C . ALA A 1 75 ? 6.972 52.915 38.170 1.00 34.44 81 ALA A C 1
ATOM 589 O O . ALA A 1 75 ? 7.424 53.831 38.857 1.00 34.62 81 ALA A O 1
ATOM 591 N N . PHE A 1 76 ? 7.561 52.470 37.067 1.00 35.43 82 PHE A N 1
ATOM 592 C CA . PHE A 1 76 ? 8.790 53.054 36.552 1.00 34.77 82 PHE A CA 1
ATOM 593 C C . PHE A 1 76 ? 8.515 54.423 35.939 1.00 36.87 82 PHE A C 1
ATOM 594 O O . PHE A 1 76 ? 8.552 54.599 34.720 1.00 35.31 82 PHE A O 1
ATOM 602 N N . ALA A 1 77 ? 8.234 55.385 36.815 1.00 38.89 83 ALA A N 1
ATOM 603 C CA . ALA A 1 77 ? 7.941 56.757 36.430 1.00 40.81 83 ALA A CA 1
ATOM 604 C C . ALA A 1 77 ? 7.651 57.554 37.696 1.00 43.42 83 ALA A C 1
ATOM 605 O O . ALA A 1 77 ? 7.709 57.017 38.804 1.00 43.04 83 ALA A O 1
ATOM 607 N N . ILE A 1 78 ? 7.339 58.835 37.532 1.00 45.22 84 ILE A N 1
ATOM 608 C CA . ILE A 1 78 ? 7.024 59.691 38.670 1.00 48.09 84 ILE A CA 1
ATOM 609 C C . ILE A 1 78 ? 5.545 59.525 39.026 1.00 49.58 84 ILE A C 1
ATOM 610 O O . ILE A 1 78 ? 5.185 59.330 40.188 1.00 49.10 84 ILE A O 1
ATOM 615 N N . GLY A 1 79 ? 4.692 59.592 38.011 1.00 50.96 85 GLY A N 1
ATOM 616 C CA . GLY A 1 79 ? 3.267 59.454 38.236 1.00 51.94 85 GLY A CA 1
ATOM 617 C C . GLY A 1 79 ? 2.805 58.019 38.405 1.00 52.91 85 GLY A C 1
ATOM 618 O O . GLY A 1 79 ? 3.513 57.074 38.048 1.00 50.80 85 GLY A O 1
ATOM 619 N N . THR A 1 80 ? 1.606 57.869 38.960 1.00 54.04 86 THR A N 1
ATOM 620 C CA . THR A 1 80 ? 1.003 56.561 39.190 1.00 56.07 86 THR A CA 1
ATOM 621 C C . THR A 1 80 ? -0.500 56.670 38.963 1.00 56.73 86 THR A C 1
ATOM 622 O O . THR A 1 80 ? -1.287 55.956 39.586 1.00 56.53 86 THR A O 1
ATOM 626 N N . ASN A 1 81 ? -0.889 57.583 38.076 1.00 57.08 87 ASN A N 1
ATOM 627 C CA . ASN A 1 81 ? -2.295 57.799 37.753 1.00 57.34 87 ASN A CA 1
ATOM 628 C C . ASN A 1 81 ? -2.909 56.534 37.162 1.00 57.55 87 ASN A C 1
ATOM 629 O O . ASN A 1 81 ? -4.087 56.250 37.369 1.00 58.55 87 ASN A O 1
ATOM 634 N N . GLN A 1 82 ? -2.090 55.779 36.437 1.00 56.36 88 GLN A N 1
ATOM 635 C CA . GLN A 1 82 ? -2.511 54.554 35.762 1.00 55.84 88 GLN A CA 1
ATOM 636 C C . GLN A 1 82 ? -2.751 53.321 36.637 1.00 53.43 88 GLN A C 1
ATOM 637 O O . GLN A 1 82 ? -3.239 52.308 36.148 1.00 53.39 88 GLN A O 1
ATOM 643 N N . VAL A 1 83 ? -2.408 53.397 37.918 1.00 50.01 89 VAL A N 1
ATOM 644 C CA . VAL A 1 83 ? -2.587 52.256 38.813 1.00 46.18 89 VAL A CA 1
ATOM 645 C C . VAL A 1 83 ? -3.633 52.533 39.889 1.00 43.86 89 VAL A C 1
ATOM 646 O O . VAL A 1 83 ? -3.676 53.623 40.462 1.00 41.96 89 VAL A O 1
ATOM 650 N N . ASP A 1 84 ? -4.484 51.550 40.162 1.00 42.28 90 ASP A N 1
ATOM 651 C CA . ASP A 1 84 ? -5.501 51.734 41.189 1.00 41.42 90 ASP A CA 1
ATOM 652 C C . ASP A 1 84 ? -4.847 51.547 42.552 1.00 39.78 90 ASP A C 1
ATOM 653 O O . ASP A 1 84 ? -4.803 50.442 43.085 1.00 39.30 90 ASP A O 1
ATOM 658 N N . LEU A 1 85 ? -4.339 52.649 43.098 1.00 39.57 91 LEU A N 1
ATOM 659 C CA . LEU A 1 85 ? -3.661 52.663 44.385 1.00 41.66 91 LEU A CA 1
ATOM 660 C C . LEU A 1 85 ? -4.429 51.973 45.515 1.00 43.71 91 LEU A C 1
ATOM 661 O O . LEU A 1 85 ? -3.882 51.108 46.198 1.00 43.48 91 LEU A O 1
ATOM 666 N N . ASP A 1 86 ? -5.690 52.354 45.706 1.00 44.03 92 ASP A N 1
ATOM 667 C CA . ASP A 1 86 ? -6.524 51.768 46.751 1.00 44.71 92 ASP A CA 1
ATOM 668 C C . ASP A 1 86 ? -6.732 50.271 46.565 1.00 42.92 92 ASP A C 1
ATOM 669 O O . ASP A 1 86 ? -6.710 49.509 47.533 1.00 42.15 92 ASP A O 1
ATOM 674 N N . ALA A 1 87 ? -6.941 49.850 45.322 1.00 41.33 93 ALA A N 1
ATOM 675 C CA . ALA A 1 87 ? -7.160 48.436 45.035 1.00 38.47 93 ALA A CA 1
ATOM 676 C C . ALA A 1 87 ? -5.937 47.613 45.414 1.00 37.06 93 ALA A C 1
ATOM 677 O O . ALA A 1 87 ? -6.061 46.518 45.955 1.00 35.26 93 ALA A O 1
ATOM 679 N N . ALA A 1 88 ? -4.755 48.148 45.130 1.00 36.36 94 ALA A N 1
ATOM 680 C CA . ALA A 1 88 ? -3.515 47.451 45.452 1.00 34.07 94 ALA A CA 1
ATOM 681 C C . ALA A 1 88 ? -3.333 47.384 46.961 1.00 33.57 94 ALA A C 1
ATOM 682 O O . ALA A 1 88 ? -2.998 46.331 47.507 1.00 31.95 94 ALA A O 1
ATOM 684 N N . ALA A 1 89 ? -3.565 48.513 47.627 1.00 33.12 95 ALA A N 1
ATOM 685 C CA . ALA A 1 89 ? -3.429 48.605 49.077 1.00 34.92 95 ALA A CA 1
ATOM 686 C C . ALA A 1 89 ? -4.342 47.625 49.811 1.00 37.28 95 ALA A C 1
ATOM 687 O O . ALA A 1 89 ? -3.930 47.007 50.801 1.00 36.02 95 ALA A O 1
ATOM 689 N N . LYS A 1 90 ? -5.578 47.489 49.330 1.00 36.50 96 LYS A N 1
ATOM 690 C CA . LYS A 1 90 ? -6.543 46.583 49.949 1.00 37.36 96 LYS A CA 1
ATOM 691 C C . LYS A 1 90 ? -6.078 45.135 49.854 1.00 35.99 96 LYS A C 1
ATOM 692 O O . LYS A 1 90 ? -6.470 44.299 50.661 1.00 37.11 96 LYS A O 1
ATOM 698 N N . ARG A 1 91 ? -5.243 44.846 48.861 1.00 35.30 97 ARG A N 1
ATOM 699 C CA . ARG A 1 91 ? -4.698 43.507 48.663 1.00 35.32 97 ARG A CA 1
ATOM 700 C C . ARG A 1 91 ? -3.339 43.374 49.357 1.00 33.83 97 ARG A C 1
ATOM 701 O O . ARG A 1 91 ? -2.699 42.326 49.286 1.00 33.58 97 ARG A O 1
ATOM 709 N N . GLY A 1 92 ? -2.901 44.433 50.029 1.00 32.52 98 GLY A N 1
ATOM 710 C CA . GLY A 1 92 ? -1.606 44.386 50.699 1.00 32.41 98 GLY A CA 1
ATOM 711 C C . GLY A 1 92 ? -0.477 44.409 49.678 1.00 32.08 98 GLY A C 1
ATOM 712 O O . GLY A 1 92 ? 0.549 43.739 49.839 1.00 29.83 98 GLY A O 1
ATOM 713 N N . ILE A 1 93 ? -0.679 45.194 48.624 1.00 29.06 99 ILE A N 1
ATOM 714 C CA . ILE A 1 93 ? 0.275 45.330 47.531 1.00 28.93 99 ILE A CA 1
ATOM 715 C C . ILE A 1 93 ? 0.800 46.758 47.454 1.00 30.55 99 ILE A C 1
ATOM 716 O O . ILE A 1 93 ? 0.091 47.671 47.012 1.00 30.33 99 ILE A O 1
ATOM 721 N N . PRO A 1 94 ? 2.053 46.979 47.877 1.00 29.69 100 PRO A N 1
ATOM 722 C CA . PRO A 1 94 ? 2.582 48.340 47.816 1.00 27.75 100 PRO A CA 1
ATOM 723 C C . PRO A 1 94 ? 2.949 48.774 46.400 1.00 25.16 100 PRO A C 1
ATOM 724 O O . PRO A 1 94 ? 3.354 47.960 45.573 1.00 24.93 100 PRO A O 1
ATOM 728 N N . VAL A 1 95 ? 2.795 50.065 46.134 1.00 25.66 101 VAL A N 1
ATOM 729 C CA . VAL A 1 95 ? 3.127 50.632 44.831 1.00 27.83 101 VAL A CA 1
ATOM 730 C C . VAL A 1 95 ? 4.321 51.575 44.974 1.00 26.93 101 VAL A C 1
ATOM 731 O O . VAL A 1 95 ? 4.245 52.560 45.716 1.00 26.51 101 VAL A O 1
ATOM 735 N N . PHE A 1 96 ? 5.403 51.281 44.254 1.00 27.74 102 PHE A N 1
ATOM 736 C CA . PHE A 1 96 ? 6.622 52.104 44.287 1.00 28.96 102 PHE A CA 1
ATOM 737 C C . PHE A 1 96 ? 6.841 52.892 42.987 1.00 29.98 102 PHE A C 1
ATOM 738 O O . PHE A 1 96 ? 6.722 52.342 41.895 1.00 29.94 102 PHE A O 1
ATOM 746 N N . ASN A 1 97 ? 7.167 54.175 43.105 1.00 29.98 103 ASN A N 1
ATOM 747 C CA . ASN A 1 97 ? 7.425 55.004 41.926 1.00 32.05 103 ASN A CA 1
ATOM 748 C C . ASN A 1 97 ? 8.876 55.484 41.995 1.00 31.10 103 ASN A C 1
ATOM 749 O O . ASN A 1 97 ? 9.638 55.018 42.839 1.00 30.63 103 ASN A O 1
ATOM 754 N N . ALA A 1 98 ? 9.265 56.394 41.106 1.00 32.74 104 ALA A N 1
ATOM 755 C CA . ALA A 1 98 ? 10.636 56.913 41.094 1.00 31.93 104 ALA A CA 1
ATOM 756 C C . ALA A 1 98 ? 10.623 58.343 41.613 1.00 32.89 104 ALA A C 1
ATOM 757 O O . ALA A 1 98 ? 10.646 59.299 40.846 1.00 33.41 104 ALA A O 1
ATOM 759 N N . PRO A 1 99 ? 10.597 58.505 42.939 1.00 34.72 105 PRO A N 1
ATOM 760 C CA . PRO A 1 99 ? 10.568 59.810 43.603 1.00 36.24 105 PRO A CA 1
ATOM 761 C C . PRO A 1 99 ? 11.717 60.775 43.314 1.00 36.21 105 PRO A C 1
ATOM 762 O O . PRO A 1 99 ? 11.491 61.978 43.181 1.00 36.11 105 PRO A O 1
ATOM 766 N N . PHE A 1 100 ? 12.942 60.265 43.210 1.00 34.57 106 PHE A N 1
ATOM 767 C CA . PHE A 1 100 ? 14.074 61.160 43.016 1.00 35.04 106 PHE A CA 1
ATOM 768 C C . PHE A 1 100 ? 14.899 61.027 41.743 1.00 35.28 106 PHE A C 1
ATOM 769 O O . PHE A 1 100 ? 15.991 61.581 41.654 1.00 34.48 106 PHE A O 1
ATOM 777 N N . SER A 1 101 ? 14.384 60.322 40.749 1.00 36.29 107 SER A N 1
ATOM 778 C CA . SER A 1 101 ? 15.140 60.157 39.519 1.00 37.02 107 SER A CA 1
ATOM 779 C C . SER A 1 101 ? 15.313 61.438 38.716 1.00 36.37 107 SER A C 1
ATOM 780 O O . SER A 1 101 ? 16.293 61.578 37.993 1.00 35.75 107 SER A O 1
ATOM 783 N N . ASN A 1 102 ? 14.379 62.375 38.846 1.00 34.45 108 ASN A N 1
ATOM 784 C CA . ASN A 1 102 ? 14.482 63.628 38.106 1.00 34.79 108 ASN A CA 1
ATOM 785 C C . ASN A 1 102 ? 15.213 64.741 38.850 1.00 32.80 108 ASN A C 1
ATOM 786 O O . ASN A 1 102 ? 15.209 65.887 38.402 1.00 30.93 108 ASN A O 1
ATOM 791 N N . THR A 1 103 ? 15.855 64.403 39.966 1.00 29.68 109 THR A N 1
ATOM 792 C CA . THR A 1 103 ? 16.560 65.398 40.770 1.00 29.59 109 THR A CA 1
ATOM 793 C C . THR A 1 103 ? 17.537 66.250 39.963 1.00 28.90 109 THR A C 1
ATOM 794 O O . THR A 1 103 ? 17.440 67.474 39.957 1.00 27.18 109 THR A O 1
ATOM 798 N N . ARG A 1 104 ? 18.479 65.594 39.290 1.00 28.30 110 ARG A N 1
ATOM 799 C CA . ARG A 1 104 ? 19.485 66.283 38.492 1.00 28.11 110 ARG A CA 1
ATOM 800 C C . ARG A 1 104 ? 18.875 67.154 37.407 1.00 26.65 110 ARG A C 1
ATOM 801 O O . ARG A 1 104 ? 19.329 68.272 37.155 1.00 27.89 110 ARG A O 1
ATOM 809 N N . SER A 1 105 ? 17.839 66.640 36.766 1.00 25.17 111 SER A N 1
ATOM 810 C CA . SER A 1 105 ? 17.181 67.366 35.702 1.00 26.05 111 SER A CA 1
ATOM 811 C C . SER A 1 105 ? 16.582 68.688 36.188 1.00 25.72 111 SER A C 1
ATOM 812 O O . SER A 1 105 ? 16.676 69.709 35.499 1.00 25.17 111 SER A O 1
ATOM 815 N N . VAL A 1 106 ? 15.970 68.685 37.370 1.00 21.57 112 VAL A N 1
ATOM 816 C CA . VAL A 1 106 ? 15.388 69.924 37.882 1.00 22.96 112 VAL A CA 1
ATOM 817 C C . VAL A 1 106 ? 16.495 70.921 38.217 1.00 21.04 112 VAL A C 1
ATOM 818 O O . VAL A 1 106 ? 16.388 72.099 37.904 1.00 22.38 112 VAL A O 1
ATOM 822 N N . ALA A 1 107 ? 17.556 70.443 38.859 1.00 20.98 113 ALA A N 1
ATOM 823 C CA . ALA A 1 107 ? 18.685 71.308 39.223 1.00 21.69 113 ALA A CA 1
ATOM 824 C C . ALA A 1 107 ? 19.264 71.956 37.961 1.00 18.88 113 ALA A C 1
ATOM 825 O O . ALA A 1 107 ? 19.580 73.145 37.951 1.00 20.47 113 ALA A O 1
ATOM 827 N N . GLU A 1 108 ? 19.402 71.173 36.899 1.00 18.70 114 GLU A N 1
ATOM 828 C CA . GLU A 1 108 ? 19.908 71.697 35.627 1.00 20.43 114 GLU A CA 1
ATOM 829 C C . GLU A 1 108 ? 18.982 72.769 35.089 1.00 20.14 114 GLU A C 1
ATOM 830 O O . GLU A 1 108 ? 19.436 73.800 34.596 1.00 19.99 114 GLU A O 1
ATOM 836 N N . LEU A 1 109 ? 17.680 72.512 35.172 1.00 19.90 115 LEU A N 1
ATOM 837 C CA . LEU A 1 109 ? 16.679 73.454 34.673 1.00 23.11 115 LEU A CA 1
ATOM 838 C C . LEU A 1 109 ? 16.769 74.805 35.389 1.00 21.65 115 LEU A C 1
ATOM 839 O O . LEU A 1 109 ? 16.690 75.863 34.752 1.00 22.39 115 LEU A O 1
ATOM 844 N N . VAL A 1 110 ? 16.936 74.768 36.709 1.00 21.14 116 VAL A N 1
ATOM 845 C CA . VAL A 1 110 ? 17.039 76.000 37.490 1.00 20.03 116 VAL A CA 1
ATOM 846 C C . VAL A 1 110 ? 18.233 76.821 37.016 1.00 19.77 116 VAL A C 1
ATOM 847 O O . VAL A 1 110 ? 18.131 78.040 36.829 1.00 18.85 116 VAL A O 1
ATOM 851 N N . ILE A 1 111 ? 19.365 76.154 36.807 1.00 19.50 117 ILE A N 1
ATOM 852 C CA . ILE A 1 111 ? 20.559 76.847 36.335 1.00 19.53 117 ILE A CA 1
ATOM 853 C C . ILE A 1 111 ? 20.266 77.541 34.988 1.00 18.47 117 ILE A C 1
ATOM 854 O O . ILE A 1 111 ? 20.591 78.711 34.805 1.00 20.41 117 ILE A O 1
ATOM 859 N N . GLY A 1 112 ? 19.650 76.814 34.057 1.00 17.95 118 GLY A N 1
ATOM 860 C CA . GLY A 1 112 ? 19.340 77.388 32.754 1.00 16.55 118 GLY A CA 1
ATOM 861 C C . GLY A 1 112 ? 18.421 78.597 32.850 1.00 18.18 118 GLY A C 1
ATOM 862 O O . GLY A 1 112 ? 18.622 79.603 32.168 1.00 15.62 118 GLY A O 1
ATOM 863 N N . GLU A 1 113 ? 17.407 78.493 33.703 1.00 18.40 119 GLU A N 1
ATOM 864 C CA . GLU A 1 113 ? 16.442 79.574 33.902 1.00 20.51 119 GLU A CA 1
ATOM 865 C C . GLU A 1 113 ? 17.082 80.830 34.484 1.00 20.41 119 GLU A C 1
ATOM 866 O O . GLU A 1 113 ? 16.934 81.922 33.935 1.00 20.81 119 GLU A O 1
ATOM 872 N N . LEU A 1 114 ? 17.809 80.681 35.584 1.00 20.40 120 LEU A N 1
ATOM 873 C CA . LEU A 1 114 ? 18.435 81.842 36.196 1.00 22.30 120 LEU A CA 1
ATOM 874 C C . LEU A 1 114 ? 19.446 82.510 35.258 1.00 21.31 120 LEU A C 1
ATOM 875 O O . LEU A 1 114 ? 19.520 83.736 35.210 1.00 20.11 120 LEU A O 1
ATOM 880 N N . LEU A 1 115 ? 20.191 81.719 34.484 1.00 19.63 121 LEU A N 1
ATOM 881 C CA . LEU A 1 115 ? 21.172 82.293 33.562 1.00 19.79 121 LEU A CA 1
ATOM 882 C C . LEU A 1 115 ? 20.477 83.184 32.541 1.00 20.72 121 LEU A C 1
ATOM 883 O O . LEU A 1 115 ? 20.901 84.315 32.308 1.00 19.85 121 LEU A O 1
ATOM 888 N N . LEU A 1 116 ? 19.401 82.688 31.938 1.00 19.60 122 LEU A N 1
ATOM 889 C CA . LEU A 1 116 ? 18.703 83.498 30.943 1.00 21.70 122 LEU A CA 1
ATOM 890 C C . LEU A 1 116 ? 17.899 84.649 31.563 1.00 21.54 122 LEU A C 1
ATOM 891 O O . LEU A 1 116 ? 17.849 85.744 31.004 1.00 20.90 122 LEU A O 1
ATOM 896 N N . LEU A 1 117 ? 17.270 84.410 32.710 1.00 21.10 123 LEU A N 1
ATOM 897 C CA . LEU A 1 117 ? 16.490 85.467 33.349 1.00 23.44 123 LEU A CA 1
ATOM 898 C C . LEU A 1 117 ? 17.395 86.610 33.790 1.00 25.22 123 LEU A C 1
ATOM 899 O O . LEU A 1 117 ? 17.059 87.788 33.632 1.00 25.35 123 LEU A O 1
ATOM 904 N N . LEU A 1 118 ? 18.558 86.250 34.318 1.00 24.02 124 LEU A N 1
ATOM 905 C CA . LEU A 1 118 ? 19.540 87.216 34.792 1.00 26.52 124 LEU A CA 1
ATOM 906 C C . LEU A 1 118 ? 19.974 88.164 33.674 1.00 28.57 124 LEU A C 1
ATOM 907 O O . LEU A 1 118 ? 20.301 89.323 33.923 1.00 28.95 124 LEU A O 1
ATOM 912 N N . ARG A 1 119 ? 19.967 87.674 32.438 1.00 29.40 125 ARG A N 1
ATOM 913 C CA . ARG A 1 119 ? 20.375 88.489 31.298 1.00 30.15 125 ARG A CA 1
ATOM 914 C C . ARG A 1 119 ? 19.199 89.135 30.566 1.00 29.40 125 ARG A C 1
ATOM 915 O O . ARG A 1 119 ? 19.394 89.903 29.629 1.00 30.32 125 ARG A O 1
ATOM 923 N N . GLY A 1 120 ? 17.983 88.820 30.994 1.00 29.78 126 GLY A N 1
ATOM 924 C CA . GLY A 1 120 ? 16.806 89.377 30.346 1.00 28.18 126 GLY A CA 1
ATOM 925 C C . GLY A 1 120 ? 16.482 88.713 29.010 1.00 27.76 126 GLY A C 1
ATOM 926 O O . GLY A 1 120 ? 15.741 89.265 28.197 1.00 26.46 126 GLY A O 1
ATOM 927 N N . VAL A 1 121 ? 17.019 87.520 28.778 1.00 26.14 127 VAL A N 1
ATOM 928 C CA . VAL A 1 121 ? 16.776 86.824 27.519 1.00 23.56 127 VAL A CA 1
ATOM 929 C C . VAL A 1 121 ? 15.309 86.469 27.220 1.00 24.16 127 VAL A C 1
ATOM 930 O O . VAL A 1 121 ? 14.851 86.636 26.094 1.00 22.79 127 VAL A O 1
ATOM 934 N N . PRO A 1 122 ? 14.555 85.972 28.212 1.00 23.57 128 PRO A N 1
ATOM 935 C CA . PRO A 1 122 ? 13.159 85.640 27.908 1.00 25.06 128 PRO A CA 1
ATOM 936 C C . PRO A 1 122 ? 12.401 86.828 27.313 1.00 25.46 128 PRO A C 1
ATOM 937 O O . PRO A 1 122 ? 11.697 86.691 26.319 1.00 24.61 128 PRO A O 1
ATOM 941 N N . GLU A 1 123 ? 12.559 88.000 27.921 1.00 27.69 129 GLU A N 1
ATOM 942 C CA . GLU A 1 123 ? 11.887 89.195 27.431 1.00 28.85 129 GLU A CA 1
ATOM 943 C C . GLU A 1 123 ? 12.369 89.597 26.033 1.00 29.00 129 GLU A C 1
ATOM 944 O O . GLU A 1 123 ? 11.554 89.797 25.128 1.00 28.99 129 GLU A O 1
ATOM 950 N N . ALA A 1 124 ? 13.683 89.708 25.848 1.00 25.33 130 ALA A N 1
ATOM 951 C CA . ALA A 1 124 ? 14.222 90.075 24.539 1.00 26.89 130 ALA A CA 1
ATOM 952 C C . ALA A 1 124 ? 13.784 89.058 23.478 1.00 27.06 130 ALA A C 1
ATOM 953 O O . ALA A 1 124 ? 13.492 89.415 22.330 1.00 27.23 130 ALA A O 1
ATOM 955 N N . ASN A 1 125 ? 13.709 87.791 23.867 1.00 25.75 131 ASN A N 1
ATOM 956 C CA . ASN A 1 125 ? 13.298 86.756 22.926 1.00 25.73 131 ASN A CA 1
ATOM 957 C C . ASN A 1 125 ? 11.830 86.934 22.518 1.00 26.52 131 ASN A C 1
ATOM 958 O O . ASN A 1 125 ? 11.498 86.844 21.339 1.00 26.72 131 ASN A O 1
ATOM 963 N N . ALA A 1 126 ? 10.961 87.182 23.494 1.00 27.89 132 ALA A N 1
ATOM 964 C CA . ALA A 1 126 ? 9.539 87.383 23.224 1.00 29.72 132 ALA A CA 1
ATOM 965 C C . ALA A 1 126 ? 9.316 88.594 22.323 1.00 30.44 132 ALA A C 1
ATOM 966 O O . ALA A 1 126 ? 8.496 88.553 21.408 1.00 32.70 132 ALA A O 1
ATOM 968 N N . LYS A 1 127 ? 10.035 89.679 22.584 1.00 31.20 133 LYS A N 1
ATOM 969 C CA . LYS A 1 127 ? 9.895 90.870 21.756 1.00 33.74 133 LYS A CA 1
ATOM 970 C C . LYS A 1 127 ? 10.394 90.597 20.334 1.00 33.86 133 LYS A C 1
ATOM 971 O O . LYS A 1 127 ? 9.760 90.992 19.352 1.00 31.54 133 LYS A O 1
ATOM 977 N N . ALA A 1 128 ? 11.526 89.905 20.231 1.00 34.57 134 ALA A N 1
ATOM 978 C CA . ALA A 1 128 ? 12.119 89.585 18.939 1.00 33.71 134 ALA A CA 1
ATOM 979 C C . ALA A 1 128 ? 11.169 88.800 18.041 1.00 34.98 134 ALA A C 1
ATOM 980 O O . ALA A 1 128 ? 11.060 89.089 16.850 1.00 34.76 134 ALA A O 1
ATOM 982 N N . HIS A 1 129 ? 10.487 87.803 18.598 1.00 35.42 135 HIS A N 1
ATOM 983 C CA . HIS A 1 129 ? 9.561 87.019 17.794 1.00 38.12 135 HIS A CA 1
ATOM 984 C C . HIS A 1 129 ? 8.309 87.813 17.423 1.00 40.78 135 HIS A C 1
ATOM 985 O O . HIS A 1 129 ? 7.527 87.382 16.584 1.00 40.92 135 HIS A O 1
ATOM 992 N N . ARG A 1 130 ? 8.126 88.972 18.050 1.00 43.99 136 ARG A N 1
ATOM 993 C CA . ARG A 1 130 ? 6.968 89.813 17.773 1.00 47.93 136 ARG A CA 1
ATOM 994 C C . ARG A 1 130 ? 7.286 90.951 16.812 1.00 50.18 136 ARG A C 1
ATOM 995 O O . ARG A 1 130 ? 6.379 91.587 16.275 1.00 51.03 136 ARG A O 1
ATOM 1003 N N . GLY A 1 131 ? 8.572 91.203 16.594 1.00 52.12 137 GLY A N 1
ATOM 1004 C CA . GLY A 1 131 ? 8.972 92.278 15.705 1.00 54.53 137 GLY A CA 1
ATOM 1005 C C . GLY A 1 131 ? 9.416 93.485 16.508 1.00 56.77 137 GLY A C 1
ATOM 1006 O O . GLY A 1 131 ? 10.250 94.272 16.058 0.00 56.89 137 GLY A O 1
ATOM 1007 N N . VAL A 1 132 ? 8.850 93.631 17.703 1.00 58.98 138 VAL A N 1
ATOM 1008 C CA . VAL A 1 132 ? 9.193 94.738 18.588 1.00 62.00 138 VAL A CA 1
ATOM 1009 C C . VAL A 1 132 ? 10.692 94.695 18.874 1.00 63.73 138 VAL A C 1
ATOM 1010 O O . VAL A 1 132 ? 11.282 93.618 18.972 1.00 64.47 138 VAL A O 1
ATOM 1014 N N . GLY A 1 133 ? 11.305 95.866 19.003 1.00 65.73 139 GLY A N 1
ATOM 1015 C CA . GLY A 1 133 ? 12.730 95.920 19.273 1.00 67.72 139 GLY A CA 1
ATOM 1016 C C . GLY A 1 133 ? 13.056 95.972 20.755 1.00 69.46 139 GLY A C 1
ATOM 1017 O O . GLY A 1 133 ? 12.161 96.090 21.598 1.00 69.52 139 GLY A O 1
ATOM 1018 N N . ASN A 1 134 ? 14.344 95.876 21.072 1.00 70.58 140 ASN A N 1
ATOM 1019 C CA . ASN A 1 134 ? 14.800 95.926 22.457 1.00 71.80 140 ASN A CA 1
ATOM 1020 C C . ASN A 1 134 ? 15.087 97.366 22.866 0.50 71.89 140 ASN A C 1
ATOM 1021 O O . ASN A 1 134 ? 15.657 98.137 22.094 0.50 72.49 140 ASN A O 1
ATOM 1026 N N . SER A 1 140 ? 20.977 93.345 32.757 1.00 61.55 146 SER A N 1
ATOM 1027 C CA . SER A 1 140 ? 21.843 92.242 32.349 1.00 61.37 146 SER A CA 1
ATOM 1028 C C . SER A 1 140 ? 23.002 92.089 33.336 1.00 60.17 146 SER A C 1
ATOM 1029 O O . SER A 1 140 ? 23.797 93.014 33.527 1.00 61.39 146 SER A O 1
ATOM 1032 N N . PHE A 1 141 ? 23.091 90.921 33.965 1.00 57.58 147 PHE A N 1
ATOM 1033 C CA . PHE A 1 141 ? 24.140 90.660 34.944 1.00 54.52 147 PHE A CA 1
ATOM 1034 C C . PHE A 1 141 ? 24.652 89.218 34.906 1.00 52.08 147 PHE A C 1
ATOM 1035 O O . PHE A 1 141 ? 23.870 88.277 34.765 1.00 53.74 147 PHE A O 1
ATOM 1043 N N . GLU A 1 142 ? 25.967 89.058 35.037 1.00 46.86 148 GLU A N 1
ATOM 1044 C CA . GLU A 1 142 ? 26.601 87.742 35.050 1.00 42.05 148 GLU A CA 1
ATOM 1045 C C . GLU A 1 142 ? 26.153 87.003 36.307 1.00 38.08 148 GLU A C 1
ATOM 1046 O O . GLU A 1 142 ? 25.823 87.630 37.315 1.00 35.38 148 GLU A O 1
ATOM 1052 N N . ALA A 1 143 ? 26.142 85.675 36.257 1.00 33.48 149 ALA A N 1
ATOM 1053 C CA . ALA A 1 143 ? 25.737 84.893 37.419 1.00 30.94 149 ALA A CA 1
ATOM 1054 C C . ALA A 1 143 ? 26.913 84.768 38.375 1.00 29.42 149 ALA A C 1
ATOM 1055 O O . ALA A 1 143 ? 26.742 84.680 39.592 1.00 29.99 149 ALA A O 1
ATOM 1057 N N . ARG A 1 144 ? 28.113 84.753 37.811 1.00 28.11 150 ARG A N 1
ATOM 1058 C CA . ARG A 1 144 ? 29.332 84.644 38.598 1.00 29.76 150 ARG A CA 1
ATOM 1059 C C . ARG A 1 144 ? 29.365 85.785 39.619 1.00 28.71 150 ARG A C 1
ATOM 1060 O O . ARG A 1 144 ? 29.149 86.945 39.271 1.00 27.55 150 ARG A O 1
ATOM 1068 N N . GLY A 1 145 ? 29.604 85.447 40.883 1.00 26.55 151 GLY A N 1
ATOM 1069 C CA . GLY A 1 145 ? 29.638 86.462 41.919 1.00 27.10 151 GLY A CA 1
ATOM 1070 C C . GLY A 1 145 ? 28.291 86.782 42.559 1.00 27.77 151 GLY A C 1
ATOM 1071 O O . GLY A 1 145 ? 28.238 87.549 43.515 1.00 28.83 151 GLY A O 1
ATOM 1072 N N . LYS A 1 146 ? 27.198 86.222 42.047 1.00 26.25 152 LYS A N 1
ATOM 1073 C CA . LYS A 1 146 ? 25.887 86.495 42.634 1.00 24.89 152 LYS A CA 1
ATOM 1074 C C . LYS A 1 146 ? 25.585 85.498 43.750 1.00 25.56 152 LYS A C 1
ATOM 1075 O O . LYS A 1 146 ? 26.223 84.455 43.842 1.00 26.51 152 LYS A O 1
ATOM 1081 N N . LYS A 1 147 ? 24.612 85.819 44.598 1.00 24.31 153 LYS A N 1
ATOM 1082 C CA . LYS A 1 147 ? 24.237 84.915 45.680 1.00 25.52 153 LYS A CA 1
ATOM 1083 C C . LYS A 1 147 ? 22.958 84.164 45.316 1.00 24.55 153 LYS A C 1
ATOM 1084 O O . LYS A 1 147 ? 21.981 84.770 44.877 1.00 22.08 153 LYS A O 1
ATOM 1090 N N . LEU A 1 148 ? 22.974 82.845 45.498 1.00 24.28 154 LEU A N 1
ATOM 1091 C CA . LEU A 1 148 ? 21.813 82.013 45.200 1.00 23.85 154 LEU A CA 1
ATOM 1092 C C . LEU A 1 148 ? 21.229 81.615 46.546 1.00 24.60 154 LEU A C 1
ATOM 1093 O O . LEU A 1 148 ? 21.943 81.070 47.390 1.00 23.38 154 LEU A O 1
ATOM 1098 N N . GLY A 1 149 ? 19.937 81.880 46.737 1.00 23.09 155 GLY A N 1
ATOM 1099 C CA . GLY A 1 149 ? 19.281 81.524 47.980 1.00 23.33 155 GLY A CA 1
ATOM 1100 C C . GLY A 1 149 ? 18.433 80.292 47.732 1.00 23.02 155 GLY A C 1
ATOM 1101 O O . GLY A 1 149 ? 17.462 80.341 46.985 1.00 22.67 155 GLY A O 1
ATOM 1102 N N . ILE A 1 150 ? 18.800 79.177 48.345 1.00 22.54 156 ILE A N 1
ATOM 1103 C CA . ILE A 1 150 ? 18.042 77.957 48.146 1.00 23.65 156 ILE A CA 1
ATOM 1104 C C . ILE A 1 150 ? 17.121 77.625 49.322 1.00 24.84 156 ILE A C 1
ATOM 1105 O O . ILE A 1 150 ? 17.586 77.400 50.442 1.00 26.87 156 ILE A O 1
ATOM 1110 N N . ILE A 1 151 ? 15.817 77.595 49.062 1.00 25.21 157 ILE A N 1
ATOM 1111 C CA . ILE A 1 151 ? 14.852 77.249 50.103 1.00 25.66 157 ILE A CA 1
ATOM 1112 C C . ILE A 1 151 ? 14.525 75.767 49.937 1.00 23.92 157 ILE A C 1
ATOM 1113 O O . ILE A 1 151 ? 13.846 75.364 48.986 1.00 25.86 157 ILE A O 1
ATOM 1118 N N . GLY A 1 152 ? 15.030 74.957 50.859 1.00 23.68 158 GLY A N 1
ATOM 1119 C CA . GLY A 1 152 ? 14.816 73.525 50.785 1.00 23.13 158 GLY A CA 1
ATOM 1120 C C . GLY A 1 152 ? 16.098 72.896 50.280 1.00 26.00 158 GLY A C 1
ATOM 1121 O O . GLY A 1 152 ? 16.290 72.766 49.073 1.00 25.96 158 GLY A O 1
ATOM 1122 N N . TYR A 1 153 ? 16.978 72.512 51.202 1.00 24.86 159 TYR A N 1
ATOM 1123 C CA . TYR A 1 153 ? 18.254 71.916 50.846 1.00 24.93 159 TYR A CA 1
ATOM 1124 C C . TYR A 1 153 ? 18.232 70.390 50.912 1.00 26.80 159 TYR A C 1
ATOM 1125 O O . TYR A 1 153 ? 18.937 69.775 51.723 1.00 27.28 159 TYR A O 1
ATOM 1134 N N . GLY A 1 154 ? 17.415 69.790 50.052 1.00 27.51 160 GLY A N 1
ATOM 1135 C CA . GLY A 1 154 ? 17.304 68.345 49.997 1.00 27.20 160 GLY A CA 1
ATOM 1136 C C . GLY A 1 154 ? 17.963 67.789 48.743 1.00 29.61 160 GLY A C 1
ATOM 1137 O O . GLY A 1 154 ? 19.030 68.252 48.345 1.00 28.96 160 GLY A O 1
ATOM 1138 N N . HIS A 1 155 ? 17.331 66.807 48.107 1.00 28.20 161 HIS A N 1
ATOM 1139 C CA . HIS A 1 155 ? 17.901 66.209 46.905 1.00 28.70 161 HIS A CA 1
ATOM 1140 C C . HIS A 1 155 ? 18.248 67.216 45.824 1.00 26.63 161 HIS A C 1
ATOM 1141 O O . HIS A 1 155 ? 19.394 67.288 45.382 1.00 24.98 161 HIS A O 1
ATOM 1148 N N . ILE A 1 156 ? 17.254 67.981 45.393 1.00 25.16 162 ILE A N 1
ATOM 1149 C CA . ILE A 1 156 ? 17.451 68.990 44.364 1.00 25.22 162 ILE A CA 1
ATOM 1150 C C . ILE A 1 156 ? 18.283 70.161 44.888 1.00 26.80 162 ILE A C 1
ATOM 1151 O O . ILE A 1 156 ? 19.254 70.569 44.256 1.00 26.68 162 ILE A O 1
ATOM 1156 N N . GLY A 1 157 ? 17.895 70.701 46.039 1.00 26.50 163 GLY A N 1
ATOM 1157 C CA . GLY A 1 157 ? 18.628 71.814 46.615 1.00 25.65 163 GLY A CA 1
ATOM 1158 C C . GLY A 1 157 ? 20.135 71.588 46.620 1.00 24.39 163 GLY A C 1
ATOM 1159 O O . GLY A 1 157 ? 20.903 72.451 46.200 1.00 24.80 163 GLY A O 1
ATOM 1160 N N . THR A 1 158 ? 20.556 70.422 47.096 1.00 22.88 164 THR A N 1
ATOM 1161 C CA . THR A 1 158 ? 21.968 70.070 47.162 1.00 22.46 164 THR A CA 1
ATOM 1162 C C . THR A 1 158 ? 22.641 70.018 45.777 1.00 20.95 164 THR A C 1
ATOM 1163 O O . THR A 1 158 ? 23.697 70.624 45.592 1.00 24.23 164 THR A O 1
ATOM 1167 N N A GLN A 1 159 ? 22.056 69.307 44.814 0.50 15.42 165 GLN A N 1
ATOM 1168 N N B GLN A 1 159 ? 22.056 69.307 44.814 0.50 15.42 165 GLN A N 1
ATOM 1169 C CA A GLN A 1 159 ? 22.665 69.232 43.480 0.50 14.65 165 GLN A CA 1
ATOM 1170 C CA B GLN A 1 159 ? 22.665 69.232 43.480 0.50 14.65 165 GLN A CA 1
ATOM 1171 C C A GLN A 1 159 ? 22.693 70.610 42.830 0.50 14.08 165 GLN A C 1
ATOM 1172 C C B GLN A 1 159 ? 22.693 70.610 42.830 0.50 14.08 165 GLN A C 1
ATOM 1173 O O A GLN A 1 159 ? 23.639 70.953 42.132 0.50 9.38 165 GLN A O 1
ATOM 1174 O O B GLN A 1 159 ? 23.639 70.953 42.132 0.50 9.38 165 GLN A O 1
ATOM 1185 N N . LEU A 1 160 ? 21.655 71.404 43.073 1.00 17.09 166 LEU A N 1
ATOM 1186 C CA . LEU A 1 160 ? 21.588 72.760 42.527 1.00 20.43 166 LEU A CA 1
ATOM 1187 C C . LEU A 1 160 ? 22.757 73.590 43.053 1.00 21.11 166 LEU A C 1
ATOM 1188 O O . LEU A 1 160 ? 23.418 74.301 42.296 1.00 23.21 166 LEU A O 1
ATOM 1193 N N . GLY A 1 161 ? 22.993 73.501 44.358 1.00 22.09 167 GLY A N 1
ATOM 1194 C CA . GLY A 1 161 ? 24.072 74.242 44.977 1.00 20.40 167 GLY A CA 1
ATOM 1195 C C . GLY A 1 161 ? 25.429 73.903 44.388 1.00 21.09 167 GLY A C 1
ATOM 1196 O O . GLY A 1 161 ? 26.270 74.772 44.212 1.00 21.49 167 GLY A O 1
ATOM 1197 N N . ILE A 1 162 ? 25.653 72.629 44.106 1.00 20.74 168 ILE A N 1
ATOM 1198 C CA . ILE A 1 162 ? 26.914 72.202 43.518 1.00 19.40 168 ILE A CA 1
ATOM 1199 C C . ILE A 1 162 ? 27.074 72.827 42.135 1.00 18.53 168 ILE A C 1
ATOM 1200 O O . ILE A 1 162 ? 28.135 73.340 41.809 1.00 17.80 168 ILE A O 1
ATOM 1205 N N . LEU A 1 163 ? 26.019 72.806 41.327 1.00 16.70 169 LEU A N 1
ATOM 1206 C CA . LEU A 1 163 ? 26.100 73.394 39.991 1.00 18.37 169 LEU A CA 1
ATOM 1207 C C . LEU A 1 163 ? 26.293 74.919 40.058 1.00 18.53 169 LEU A C 1
ATOM 1208 O O . LEU A 1 163 ? 27.026 75.499 39.257 1.00 16.71 169 LEU A O 1
ATOM 1213 N N . ALA A 1 164 ? 25.638 75.567 41.014 1.00 17.54 170 ALA A N 1
ATOM 1214 C CA . ALA A 1 164 ? 25.751 77.021 41.139 1.00 19.26 170 ALA A CA 1
ATOM 1215 C C . ALA A 1 164 ? 27.171 77.427 41.530 1.00 21.47 170 ALA A C 1
ATOM 1216 O O . ALA A 1 164 ? 27.719 78.386 40.988 1.00 20.86 170 ALA A O 1
ATOM 1218 N N . GLU A 1 165 ? 27.770 76.708 42.473 1.00 21.21 171 GLU A N 1
ATOM 1219 C CA . GLU A 1 165 ? 29.137 77.037 42.862 1.00 24.41 171 GLU A CA 1
ATOM 1220 C C . GLU A 1 165 ? 30.075 76.832 41.672 1.00 23.63 171 GLU A C 1
ATOM 1221 O O . GLU A 1 165 ? 31.007 77.602 41.478 1.00 21.97 171 GLU A O 1
ATOM 1227 N N . SER A 1 166 ? 29.819 75.819 40.845 1.00 24.46 172 SER A N 1
ATOM 1228 C CA . SER A 1 166 ? 30.706 75.609 39.705 1.00 25.93 172 SER A CA 1
ATOM 1229 C C . SER A 1 166 ? 30.552 76.783 38.735 1.00 24.86 172 SER A C 1
ATOM 1230 O O . SER A 1 166 ? 31.457 77.080 37.966 1.00 27.91 172 SER A O 1
ATOM 1233 N N . LEU A 1 167 ? 29.413 77.468 38.790 1.00 24.60 173 LEU A N 1
ATOM 1234 C CA . LEU A 1 167 ? 29.189 78.635 37.939 1.00 26.00 173 LEU A CA 1
ATOM 1235 C C . LEU A 1 167 ? 29.702 79.912 38.620 1.00 25.42 173 LEU A C 1
ATOM 1236 O O . LEU A 1 167 ? 29.491 81.019 38.126 1.00 26.16 173 LEU A O 1
ATOM 1241 N N . GLY A 1 168 ? 30.377 79.753 39.753 1.00 23.83 174 GLY A N 1
ATOM 1242 C CA . GLY A 1 168 ? 30.913 80.909 40.449 1.00 24.59 174 GLY A CA 1
ATOM 1243 C C . GLY A 1 168 ? 29.930 81.688 41.306 1.00 24.37 174 GLY A C 1
ATOM 1244 O O . GLY A 1 168 ? 30.198 82.833 41.669 1.00 24.15 174 GLY A O 1
ATOM 1253 N N . TYR A 1 170 ? 27.634 82.246 44.853 1.00 23.13 176 TYR A N 1
ATOM 1254 C CA . TYR A 1 170 ? 27.805 81.987 46.278 1.00 24.30 176 TYR A CA 1
ATOM 1255 C C . TYR A 1 170 ? 26.467 81.409 46.741 1.00 25.02 176 TYR A C 1
ATOM 1256 O O . TYR A 1 170 ? 25.412 82.019 46.551 1.00 24.11 176 TYR A O 1
ATOM 1265 N N . VAL A 1 171 ? 26.520 80.231 47.346 1.00 22.53 177 VAL A N 1
ATOM 1266 C CA . VAL A 1 171 ? 25.318 79.543 47.761 1.00 23.53 177 VAL A CA 1
ATOM 1267 C C . VAL A 1 171 ? 24.974 79.581 49.245 1.00 24.81 177 VAL A C 1
ATOM 1268 O O . VAL A 1 171 ? 25.789 79.235 50.099 1.00 24.73 177 VAL A O 1
ATOM 1272 N N . TYR A 1 172 ? 23.743 80.001 49.524 1.00 25.50 178 TYR A N 1
ATOM 1273 C CA . TYR A 1 172 ? 23.209 80.082 50.883 1.00 27.67 178 TYR A CA 1
ATOM 1274 C C . TYR A 1 172 ? 21.877 79.348 50.852 1.00 27.20 178 TYR A C 1
ATOM 1275 O O . TYR A 1 172 ? 21.168 79.405 49.853 1.00 27.68 178 TYR A O 1
ATOM 1284 N N . PHE A 1 173 ? 21.531 78.664 51.937 1.00 27.68 179 PHE A N 1
ATOM 1285 C CA . PHE A 1 173 ? 20.277 77.926 51.961 1.00 27.69 179 PHE A CA 1
ATOM 1286 C C . PHE A 1 173 ? 19.538 77.974 53.297 1.00 30.85 179 PHE A C 1
ATOM 1287 O O . PHE A 1 173 ? 20.145 78.078 54.368 1.00 28.63 179 PHE A O 1
ATOM 1295 N N . TYR A 1 174 ? 18.213 77.913 53.204 1.00 31.68 180 TYR A N 1
ATOM 1296 C CA . TYR A 1 174 ? 17.344 77.920 54.364 1.00 33.27 180 TYR A CA 1
ATOM 1297 C C . TYR A 1 174 ? 16.620 76.592 54.357 1.00 33.42 180 TYR A C 1
ATOM 1298 O O . TYR A 1 174 ? 16.102 76.167 53.324 1.00 32.61 180 TYR A O 1
ATOM 1307 N N . ASP A 1 175 ? 16.591 75.936 55.509 1.00 33.49 181 ASP A N 1
ATOM 1308 C CA . ASP A 1 175 ? 15.926 74.651 55.643 1.00 35.86 181 ASP A CA 1
ATOM 1309 C C . ASP A 1 175 ? 15.460 74.540 57.096 1.00 37.80 181 ASP A C 1
ATOM 1310 O O . ASP A 1 175 ? 16.146 75.011 58.003 1.00 39.58 181 ASP A O 1
ATOM 1315 N N . ILE A 1 176 ? 14.300 73.931 57.318 1.00 40.10 182 ILE A N 1
ATOM 1316 C CA . ILE A 1 176 ? 13.770 73.797 58.671 1.00 42.84 182 ILE A CA 1
ATOM 1317 C C . ILE A 1 176 ? 14.571 72.831 59.527 1.00 44.12 182 ILE A C 1
ATOM 1318 O O . ILE A 1 176 ? 14.476 72.853 60.751 1.00 45.01 182 ILE A O 1
ATOM 1323 N N . GLU A 1 177 ? 15.362 71.985 58.883 1.00 45.99 183 GLU A N 1
ATOM 1324 C CA . GLU A 1 177 ? 16.184 71.019 59.600 1.00 48.14 183 GLU A CA 1
ATOM 1325 C C . GLU A 1 177 ? 17.642 71.372 59.332 1.00 48.17 183 GLU A C 1
ATOM 1326 O O . GLU A 1 177 ? 17.960 71.939 58.286 1.00 48.19 183 GLU A O 1
ATOM 1332 N N . ASN A 1 178 ? 18.526 71.068 60.277 1.00 48.12 184 ASN A N 1
ATOM 1333 C CA . ASN A 1 178 ? 19.940 71.369 60.086 1.00 48.29 184 ASN A CA 1
ATOM 1334 C C . ASN A 1 178 ? 20.509 70.450 59.028 1.00 46.63 184 ASN A C 1
ATOM 1335 O O . ASN A 1 178 ? 20.232 69.251 59.025 1.00 47.30 184 ASN A O 1
ATOM 1340 N N . LYS A 1 179 ? 21.316 71.008 58.135 1.00 44.37 185 LYS A N 1
ATOM 1341 C CA . LYS A 1 179 ? 21.903 70.216 57.065 1.00 42.71 185 LYS A CA 1
ATOM 1342 C C . LYS A 1 179 ? 23.415 70.347 57.026 1.00 41.82 185 LYS A C 1
ATOM 1343 O O . LYS A 1 179 ? 23.971 71.361 57.445 1.00 42.64 185 LYS A O 1
ATOM 1349 N N . LEU A 1 180 ? 24.075 69.302 56.542 1.00 40.06 186 LEU A N 1
ATOM 1350 C CA . LEU A 1 180 ? 25.522 69.316 56.394 1.00 40.23 186 LEU A CA 1
ATOM 1351 C C . LEU A 1 180 ? 25.713 69.930 55.013 1.00 37.31 186 LEU A C 1
ATOM 1352 O O . LEU A 1 180 ? 25.416 69.298 54.006 1.00 36.45 186 LEU A O 1
ATOM 1357 N N . PRO A 1 181 ? 26.175 71.181 54.949 1.00 36.63 187 PRO A N 1
ATOM 1358 C CA . PRO A 1 181 ? 26.374 71.821 53.646 1.00 35.80 187 PRO A CA 1
ATOM 1359 C C . PRO A 1 181 ? 27.495 71.192 52.824 1.00 35.17 187 PRO A C 1
ATOM 1360 O O . PRO A 1 181 ? 28.487 70.723 53.376 1.00 35.04 187 PRO A O 1
ATOM 1364 N N . LEU A 1 182 ? 27.316 71.168 51.506 1.00 34.19 188 LEU A N 1
ATOM 1365 C CA . LEU A 1 182 ? 28.325 70.632 50.597 1.00 33.02 188 LEU A CA 1
ATOM 1366 C C . LEU A 1 182 ? 29.059 71.808 49.958 1.00 31.43 188 LEU A C 1
ATOM 1367 O O . LEU A 1 182 ? 28.474 72.880 49.755 1.00 32.05 188 LEU A O 1
ATOM 1372 N N . GLY A 1 183 ? 30.333 71.615 49.633 1.00 28.76 189 GLY A N 1
ATOM 1373 C CA . GLY A 1 183 ? 31.094 72.694 49.033 1.00 27.14 189 GLY A CA 1
ATOM 1374 C C . GLY A 1 183 ? 31.115 73.893 49.964 1.00 25.36 189 GLY A C 1
ATOM 1375 O O . GLY A 1 183 ? 31.213 73.727 51.178 1.00 24.78 189 GLY A O 1
ATOM 1376 N N . ASN A 1 184 ? 31.023 75.097 49.410 1.00 24.18 190 ASN A N 1
ATOM 1377 C CA . ASN A 1 184 ? 31.035 76.309 50.217 1.00 25.96 190 ASN A CA 1
ATOM 1378 C C . ASN A 1 184 ? 29.630 76.762 50.600 1.00 25.56 190 ASN A C 1
ATOM 1379 O O . ASN A 1 184 ? 29.445 77.906 51.003 1.00 26.72 190 ASN A O 1
ATOM 1384 N N . ALA A 1 185 ? 28.642 75.880 50.492 1.00 25.89 191 ALA A N 1
ATOM 1385 C CA . ALA A 1 185 ? 27.270 76.270 50.818 1.00 28.75 191 ALA A CA 1
ATOM 1386 C C . ALA A 1 185 ? 27.151 76.713 52.281 1.00 29.86 191 ALA A C 1
ATOM 1387 O O . ALA A 1 185 ? 27.806 76.152 53.157 1.00 30.44 191 ALA A O 1
ATOM 1389 N N . THR A 1 186 ? 26.313 77.717 52.536 1.00 29.29 192 THR A N 1
ATOM 1390 C CA . THR A 1 186 ? 26.121 78.241 53.892 1.00 30.18 192 THR A CA 1
ATOM 1391 C C . THR A 1 186 ? 24.654 78.180 54.343 1.00 29.68 192 THR A C 1
ATOM 1392 O O . THR A 1 186 ? 23.770 78.682 53.657 1.00 28.20 192 THR A O 1
ATOM 1396 N N . GLN A 1 187 ? 24.391 77.569 55.495 1.00 30.64 193 GLN A N 1
ATOM 1397 C CA . GLN A 1 187 ? 23.021 77.509 55.991 1.00 31.21 193 GLN A CA 1
ATOM 1398 C C . GLN A 1 187 ? 22.678 78.827 56.684 1.00 32.80 193 GLN A C 1
ATOM 1399 O O . GLN A 1 187 ? 23.457 79.335 57.492 1.00 33.33 193 GLN A O 1
ATOM 1405 N N . VAL A 1 188 ? 21.526 79.392 56.331 1.00 32.53 194 VAL A N 1
ATOM 1406 C CA . VAL A 1 188 ? 21.057 80.643 56.913 1.00 32.87 194 VAL A CA 1
ATOM 1407 C C . VAL A 1 188 ? 19.856 80.331 57.806 1.00 35.07 194 VAL A C 1
ATOM 1408 O O . VAL A 1 188 ? 18.849 79.769 57.356 1.00 33.55 194 VAL A O 1
ATOM 1412 N N . GLN A 1 189 ? 19.967 80.698 59.077 1.00 37.30 195 GLN A N 1
ATOM 1413 C CA . GLN A 1 189 ? 18.908 80.422 60.042 1.00 38.70 195 GLN A CA 1
ATOM 1414 C C . GLN A 1 189 ? 17.576 81.108 59.804 1.00 37.26 195 GLN A C 1
ATOM 1415 O O . GLN A 1 189 ? 16.531 80.486 59.945 1.00 37.55 195 GLN A O 1
ATOM 1421 N N . HIS A 1 190 ? 17.600 82.385 59.445 1.00 39.20 196 HIS A N 1
ATOM 1422 C CA . HIS A 1 190 ? 16.351 83.102 59.232 1.00 40.19 196 HIS A CA 1
ATOM 1423 C C . HIS A 1 190 ? 16.020 83.380 57.775 1.00 39.28 196 HIS A C 1
ATOM 1424 O O . HIS A 1 190 ? 16.798 84.007 57.057 1.00 39.04 196 HIS A O 1
ATOM 1431 N N . LEU A 1 191 ? 14.842 82.916 57.360 1.00 37.85 197 LEU A N 1
ATOM 1432 C CA . LEU A 1 191 ? 14.362 83.083 55.994 1.00 37.77 197 LEU A CA 1
ATOM 1433 C C . LEU A 1 191 ? 14.511 84.531 55.537 1.00 38.10 197 LEU A C 1
ATOM 1434 O O . LEU A 1 191 ? 15.014 84.796 54.440 1.00 37.65 197 LEU A O 1
ATOM 1439 N N . SER A 1 192 ? 14.077 85.469 56.377 1.00 36.30 198 SER A N 1
ATOM 1440 C CA . SER A 1 192 ? 14.160 86.884 56.028 1.00 35.88 198 SER A CA 1
ATOM 1441 C C . SER A 1 192 ? 15.581 87.282 55.638 1.00 33.52 198 SER A C 1
ATOM 1442 O O . SER A 1 192 ? 15.771 88.122 54.762 1.00 32.67 198 SER A O 1
ATOM 1445 N N . ASP A 1 193 ? 16.575 86.684 56.291 1.00 33.60 199 ASP A N 1
ATOM 1446 C CA . ASP A 1 193 ? 17.974 86.978 55.991 1.00 35.21 199 ASP A CA 1
ATOM 1447 C C . ASP A 1 193 ? 18.363 86.424 54.612 1.00 35.44 199 ASP A C 1
ATOM 1448 O O . ASP A 1 193 ? 18.935 87.138 53.791 1.00 35.61 199 ASP A O 1
ATOM 1453 N N . LEU A 1 194 ? 18.053 85.158 54.357 1.00 35.52 200 LEU A N 1
ATOM 1454 C CA . LEU A 1 194 ? 18.377 84.563 53.058 1.00 37.05 200 LEU A CA 1
ATOM 1455 C C . LEU A 1 194 ? 17.681 85.383 51.973 1.00 36.48 200 LEU A C 1
ATOM 1456 O O . LEU A 1 194 ? 18.260 85.703 50.933 1.00 35.95 200 LEU A O 1
ATOM 1461 N N . LEU A 1 195 ? 16.435 85.748 52.250 1.00 36.77 201 LEU A N 1
ATOM 1462 C CA . LEU A 1 195 ? 15.629 86.527 51.327 1.00 37.12 201 LEU A CA 1
ATOM 1463 C C . LEU A 1 195 ? 16.216 87.909 51.027 1.00 37.32 201 LEU A C 1
ATOM 1464 O O . LEU A 1 195 ? 16.160 88.381 49.892 1.00 37.31 201 LEU A O 1
ATOM 1469 N N . ASN A 1 196 ? 16.789 88.560 52.035 1.00 38.32 202 ASN A N 1
ATOM 1470 C CA . ASN A 1 196 ? 17.354 89.892 51.831 1.00 38.54 202 ASN A CA 1
ATOM 1471 C C . ASN A 1 196 ? 18.680 89.905 51.065 1.00 36.88 202 ASN A C 1
ATOM 1472 O O . ASN A 1 196 ? 18.971 90.850 50.338 1.00 36.31 202 ASN A O 1
ATOM 1485 N N . SER A 1 198 ? 19.824 87.359 48.826 1.00 31.93 204 SER A N 1
ATOM 1486 C CA . SER A 1 198 ? 19.791 86.663 47.539 1.00 30.28 204 SER A CA 1
ATOM 1487 C C . SER A 1 198 ? 19.477 87.427 46.256 1.00 28.24 204 SER A C 1
ATOM 1488 O O . SER A 1 198 ? 18.549 88.226 46.193 1.00 28.58 204 SER A O 1
ATOM 1491 N N . ASP A 1 199 ? 20.266 87.160 45.225 1.00 26.27 205 ASP A N 1
ATOM 1492 C CA . ASP A 1 199 ? 20.036 87.752 43.913 1.00 25.60 205 ASP A CA 1
ATOM 1493 C C . ASP A 1 199 ? 19.055 86.823 43.190 1.00 22.63 205 ASP A C 1
ATOM 1494 O O . ASP A 1 199 ? 18.292 87.244 42.330 1.00 24.86 205 ASP A O 1
ATOM 1499 N N . VAL A 1 200 ? 19.093 85.546 43.551 1.00 20.44 206 VAL A N 1
ATOM 1500 C CA . VAL A 1 200 ? 18.188 84.561 42.977 1.00 20.08 206 VAL A CA 1
ATOM 1501 C C . VAL A 1 200 ? 17.711 83.650 44.105 1.00 20.06 206 VAL A C 1
ATOM 1502 O O . VAL A 1 200 ? 18.510 83.202 44.919 1.00 23.72 206 VAL A O 1
ATOM 1506 N N . VAL A 1 201 ? 16.410 83.390 44.164 1.00 21.34 207 VAL A N 1
ATOM 1507 C CA . VAL A 1 201 ? 15.869 82.503 45.186 1.00 22.56 207 VAL A CA 1
ATOM 1508 C C . VAL A 1 201 ? 15.147 81.370 44.464 1.00 22.95 207 VAL A C 1
ATOM 1509 O O . VAL A 1 201 ? 14.299 81.609 43.604 1.00 24.29 207 VAL A O 1
ATOM 1513 N N . SER A 1 202 ? 15.502 80.139 44.803 1.00 23.72 208 SER A N 1
ATOM 1514 C CA . SER A 1 202 ? 14.898 78.970 44.179 1.00 24.02 208 SER A CA 1
ATOM 1515 C C . SER A 1 202 ? 14.259 78.119 45.257 1.00 24.19 208 SER A C 1
ATOM 1516 O O . SER A 1 202 ? 14.864 77.878 46.293 1.00 25.01 208 SER A O 1
ATOM 1519 N N . LEU A 1 203 ? 13.039 77.654 45.004 1.00 26.38 209 LEU A N 1
ATOM 1520 C CA . LEU A 1 203 ? 12.303 76.850 45.980 1.00 27.45 209 LEU A CA 1
ATOM 1521 C C . LEU A 1 203 ? 12.321 75.356 45.671 1.00 27.03 209 LEU A C 1
ATOM 1522 O O . LEU A 1 203 ? 11.988 74.933 44.565 1.00 27.24 209 LEU A O 1
ATOM 1527 N N . HIS A 1 204 ? 12.708 74.559 46.661 1.00 26.42 210 HIS A N 1
ATOM 1528 C CA . HIS A 1 204 ? 12.757 73.114 46.504 1.00 26.32 210 HIS A CA 1
ATOM 1529 C C . HIS A 1 204 ? 12.278 72.451 47.789 1.00 28.33 210 HIS A C 1
ATOM 1530 O O . HIS A 1 204 ? 13.016 71.718 48.455 1.00 25.02 210 HIS A O 1
ATOM 1537 N N . VAL A 1 205 ? 11.023 72.734 48.128 1.00 29.21 211 VAL A N 1
ATOM 1538 C CA . VAL A 1 205 ? 10.395 72.186 49.322 1.00 32.60 211 VAL A CA 1
ATOM 1539 C C . VAL A 1 205 ? 9.156 71.392 48.932 1.00 34.97 211 VAL A C 1
ATOM 1540 O O . VAL A 1 205 ? 8.604 71.577 47.847 1.00 31.36 211 VAL A O 1
ATOM 1544 N N . PRO A 1 206 ? 8.714 70.477 49.806 1.00 39.06 212 PRO A N 1
ATOM 1545 C CA . PRO A 1 206 ? 7.528 69.677 49.501 1.00 40.96 212 PRO A CA 1
ATOM 1546 C C . PRO A 1 206 ? 6.255 70.488 49.692 1.00 43.74 212 PRO A C 1
ATOM 1547 O O . PRO A 1 206 ? 6.304 71.645 50.111 1.00 40.72 212 PRO A O 1
ATOM 1551 N N . GLU A 1 207 ? 5.119 69.870 49.381 1.00 49.05 213 GLU A N 1
ATOM 1552 C CA . GLU A 1 207 ? 3.817 70.516 49.514 1.00 53.69 213 GLU A CA 1
ATOM 1553 C C . GLU A 1 207 ? 3.103 70.155 50.820 1.00 54.79 213 GLU A C 1
ATOM 1554 O O . GLU A 1 207 ? 2.157 69.368 50.814 1.00 56.05 213 GLU A O 1
ATOM 1560 N N . ASN A 1 208 ? 3.553 70.728 51.935 1.00 54.25 214 ASN A N 1
ATOM 1561 C CA . ASN A 1 208 ? 2.928 70.460 53.227 1.00 53.99 214 ASN A CA 1
ATOM 1562 C C . ASN A 1 208 ? 2.557 71.769 53.933 1.00 54.38 214 ASN A C 1
ATOM 1563 O O . ASN A 1 208 ? 2.946 72.852 53.493 1.00 54.94 214 ASN A O 1
ATOM 1568 N N . PRO A 1 209 ? 1.807 71.687 55.045 1.00 53.82 215 PRO A N 1
ATOM 1569 C CA . PRO A 1 209 ? 1.401 72.890 55.777 1.00 53.15 215 PRO A CA 1
ATOM 1570 C C . PRO A 1 209 ? 2.491 73.911 56.084 1.00 52.53 215 PRO A C 1
ATOM 1571 O O . PRO A 1 209 ? 2.240 75.112 56.032 1.00 52.36 215 PRO A O 1
ATOM 1575 N N . SER A 1 210 ? 3.696 73.450 56.398 1.00 51.94 216 SER A N 1
ATOM 1576 C CA . SER A 1 210 ? 4.775 74.380 56.713 1.00 51.26 216 SER A CA 1
ATOM 1577 C C . SER A 1 210 ? 5.201 75.209 55.503 1.00 50.68 216 SER A C 1
ATOM 1578 O O . SER A 1 210 ? 5.786 76.286 55.656 1.00 51.25 216 SER A O 1
ATOM 1581 N N . THR A 1 211 ? 4.889 74.723 54.305 1.00 49.89 217 THR A N 1
ATOM 1582 C CA . THR A 1 211 ? 5.272 75.425 53.082 1.00 48.03 217 THR A CA 1
ATOM 1583 C C . THR A 1 211 ? 4.122 76.108 52.346 1.00 47.44 217 THR A C 1
ATOM 1584 O O . THR A 1 211 ? 4.355 76.883 51.418 1.00 47.05 217 THR A O 1
ATOM 1588 N N . LYS A 1 212 ? 2.889 75.817 52.752 1.00 47.42 218 LYS A N 1
ATOM 1589 C CA . LYS A 1 212 ? 1.707 76.420 52.130 1.00 47.20 218 LYS A CA 1
ATOM 1590 C C . LYS A 1 212 ? 1.872 77.936 52.019 1.00 48.25 218 LYS A C 1
ATOM 1591 O O . LYS A 1 212 ? 1.935 78.634 53.033 1.00 47.22 218 LYS A O 1
ATOM 1597 N N . ASN A 1 213 ? 1.953 78.430 50.785 1.00 48.99 219 ASN A N 1
ATOM 1598 C CA . ASN A 1 213 ? 2.120 79.857 50.512 1.00 50.59 219 ASN A CA 1
ATOM 1599 C C . ASN A 1 213 ? 3.162 80.526 51.405 1.00 49.97 219 ASN A C 1
ATOM 1600 O O . ASN A 1 213 ? 2.947 81.637 51.892 1.00 49.99 219 ASN A O 1
ATOM 1621 N N . GLY A 1 216 ? 4.756 84.589 50.335 1.00 45.78 222 GLY A N 1
ATOM 1622 C CA . GLY A 1 216 ? 3.648 85.497 50.108 1.00 43.61 222 GLY A CA 1
ATOM 1623 C C . GLY A 1 216 ? 4.080 86.900 49.752 1.00 42.98 222 GLY A C 1
ATOM 1624 O O . GLY A 1 216 ? 5.228 87.131 49.374 1.00 43.18 222 GLY A O 1
ATOM 1625 N N . ALA A 1 217 ? 3.156 87.845 49.870 1.00 41.73 223 ALA A N 1
ATOM 1626 C CA . ALA A 1 217 ? 3.458 89.233 49.555 1.00 41.70 223 ALA A CA 1
ATOM 1627 C C . ALA A 1 217 ? 4.563 89.750 50.469 1.00 40.16 223 ALA A C 1
ATOM 1628 O O . ALA A 1 217 ? 5.424 90.518 50.044 1.00 40.34 223 ALA A O 1
ATOM 1630 N N . LYS A 1 218 ? 4.534 89.317 51.725 1.00 39.98 224 LYS A N 1
ATOM 1631 C CA . LYS A 1 218 ? 5.527 89.735 52.707 1.00 40.69 224 LYS A CA 1
ATOM 1632 C C . LYS A 1 218 ? 6.918 89.192 52.380 1.00 39.71 224 LYS A C 1
ATOM 1633 O O . LYS A 1 218 ? 7.908 89.920 52.437 1.00 36.92 224 LYS A O 1
ATOM 1639 N N . GLU A 1 219 ? 6.991 87.907 52.052 1.00 40.35 225 GLU A N 1
ATOM 1640 C CA . GLU A 1 219 ? 8.272 87.293 51.727 1.00 40.48 225 GLU A CA 1
ATOM 1641 C C . GLU A 1 219 ? 8.859 87.926 50.475 1.00 38.50 225 GLU A C 1
ATOM 1642 O O . GLU A 1 219 ? 10.031 88.291 50.453 1.00 37.49 225 GLU A O 1
ATOM 1648 N N . ILE A 1 220 ? 8.039 88.069 49.438 1.00 37.06 226 ILE A N 1
ATOM 1649 C CA . ILE A 1 220 ? 8.506 88.659 48.197 1.00 37.07 226 ILE A CA 1
ATOM 1650 C C . ILE A 1 220 ? 9.022 90.077 48.426 1.00 37.81 226 ILE A C 1
ATOM 1651 O O . ILE A 1 220 ? 10.040 90.471 47.853 1.00 36.58 226 ILE A O 1
ATOM 1656 N N . SER A 1 221 ? 8.332 90.837 49.274 1.00 37.05 227 SER A N 1
ATOM 1657 C CA . SER A 1 221 ? 8.740 92.208 49.564 1.00 37.79 227 SER A CA 1
ATOM 1658 C C . SER A 1 221 ? 10.104 92.213 50.242 1.00 37.25 227 SER A C 1
ATOM 1659 O O . SER A 1 221 ? 10.867 93.172 50.118 1.00 36.96 227 SER A O 1
ATOM 1662 N N . LEU A 1 222 ? 10.403 91.133 50.954 1.00 35.57 228 LEU A N 1
ATOM 1663 C CA . LEU A 1 222 ? 11.675 90.991 51.657 1.00 37.10 228 LEU A CA 1
ATOM 1664 C C . LEU A 1 222 ? 12.843 90.674 50.718 1.00 37.86 228 LEU A C 1
ATOM 1665 O O . LEU A 1 222 ? 14.008 90.803 51.102 1.00 35.38 228 LEU A O 1
ATOM 1678 N N . LYS A 1 224 ? 15.543 90.991 47.668 1.00 38.94 230 LYS A N 1
ATOM 1679 C CA . LYS A 1 224 ? 16.331 92.089 47.137 1.00 39.99 230 LYS A CA 1
ATOM 1680 C C . LYS A 1 224 ? 15.670 92.667 45.889 1.00 39.25 230 LYS A C 1
ATOM 1681 O O . LYS A 1 224 ? 15.166 91.934 45.037 1.00 37.87 230 LYS A O 1
ATOM 1687 N N . PRO A 1 225 ? 15.643 94.001 45.774 1.00 39.91 231 PRO A N 1
ATOM 1688 C CA . PRO A 1 225 ? 15.025 94.608 44.594 1.00 40.14 231 PRO A CA 1
ATOM 1689 C C . PRO A 1 225 ? 15.804 94.242 43.326 1.00 39.24 231 PRO A C 1
ATOM 1690 O O . PRO A 1 225 ? 17.026 94.385 43.277 1.00 39.34 231 PRO A O 1
ATOM 1694 N N . GLY A 1 226 ? 15.090 93.757 42.315 1.00 36.62 232 GLY A N 1
ATOM 1695 C CA . GLY A 1 226 ? 15.731 93.365 41.071 1.00 35.60 232 GLY A CA 1
ATOM 1696 C C . GLY A 1 226 ? 16.185 91.909 41.059 1.00 34.41 232 GLY A C 1
ATOM 1697 O O . GLY A 1 226 ? 16.932 91.495 40.172 1.00 34.49 232 GLY A O 1
ATOM 1698 N N . SER A 1 227 ? 15.733 91.131 42.042 1.00 31.08 233 SER A N 1
ATOM 1699 C CA . SER A 1 227 ? 16.100 89.723 42.142 1.00 29.63 233 SER A CA 1
ATOM 1700 C C . SER A 1 227 ? 15.172 88.812 41.335 1.00 28.74 233 SER A C 1
ATOM 1701 O O . SER A 1 227 ? 14.196 89.269 40.736 1.00 28.95 233 SER A O 1
ATOM 1704 N N . LEU A 1 228 ? 15.487 87.518 41.316 1.00 27.00 234 LEU A N 1
ATOM 1705 C CA . LEU A 1 228 ? 14.673 86.562 40.576 1.00 25.70 234 LEU A CA 1
ATOM 1706 C C . LEU A 1 228 ? 14.119 85.491 41.500 1.00 24.97 234 LEU A C 1
ATOM 1707 O O . LEU A 1 228 ? 14.782 85.054 42.445 1.00 23.74 234 LEU A O 1
ATOM 1712 N N . LEU A 1 229 ? 12.897 85.067 41.207 1.00 23.72 235 LEU A N 1
ATOM 1713 C CA . LEU A 1 229 ? 12.236 84.035 41.977 1.00 24.51 235 LEU A CA 1
ATOM 1714 C C . LEU A 1 229 ? 11.995 82.835 41.066 1.00 24.75 235 LEU A C 1
ATOM 1715 O O . LEU A 1 229 ? 11.435 82.969 39.979 1.00 23.19 235 LEU A O 1
ATOM 1720 N N . ILE A 1 230 ? 12.428 81.665 41.512 1.00 24.70 236 ILE A N 1
ATOM 1721 C CA . ILE A 1 230 ? 12.265 80.460 40.716 1.00 26.61 236 ILE A CA 1
ATOM 1722 C C . ILE A 1 230 ? 11.591 79.370 41.516 1.00 27.94 236 ILE A C 1
ATOM 1723 O O . ILE A 1 230 ? 11.978 79.091 42.647 1.00 26.00 236 ILE A O 1
ATOM 1728 N N . ASN A 1 231 ? 10.595 78.772 40.924 1.00 31.19 237 ASN A N 1
ATOM 1729 C CA . ASN A 1 231 ? 9.849 77.671 41.554 1.00 35.92 237 ASN A CA 1
ATOM 1730 C C . ASN A 1 231 ? 9.621 76.684 40.421 1.00 39.14 237 ASN A C 1
ATOM 1731 O O . ASN A 1 231 ? 8.555 76.657 39.808 1.00 39.25 237 ASN A O 1
ATOM 1736 N N . ALA A 1 232 ? 10.651 75.916 40.122 1.00 44.99 238 ALA A N 1
ATOM 1737 C CA . ALA A 1 232 ? 10.722 75.037 38.966 1.00 51.24 238 ALA A CA 1
ATOM 1738 C C . ALA A 1 232 ? 10.147 73.670 39.231 1.00 55.13 238 ALA A C 1
ATOM 1739 O O . ALA A 1 232 ? 10.475 72.674 38.580 1.00 56.81 238 ALA A O 1
ATOM 1741 N N . SER A 1 233 ? 9.263 73.680 40.177 1.00 60.21 239 SER A N 1
ATOM 1742 C CA . SER A 1 233 ? 8.442 72.525 40.522 1.00 63.72 239 SER A CA 1
ATOM 1743 C C . SER A 1 233 ? 7.253 73.013 41.420 1.00 65.54 239 SER A C 1
ATOM 1744 O O . SER A 1 233 ? 7.174 74.214 41.717 1.00 65.39 239 SER A O 1
ATOM 1747 N N . ARG A 1 234 ? 6.299 72.099 41.847 1.00 67.99 240 ARG A N 1
ATOM 1748 C CA . ARG A 1 234 ? 5.250 72.487 42.878 1.00 69.18 240 ARG A CA 1
ATOM 1749 C C . ARG A 1 234 ? 4.029 73.323 42.440 1.00 69.10 240 ARG A C 1
ATOM 1750 O O . ARG A 1 234 ? 3.701 73.385 41.253 1.00 70.02 240 ARG A O 1
ATOM 1758 N N . GLY A 1 235 ? 3.348 73.955 43.446 1.00 68.32 241 GLY A N 1
ATOM 1759 C CA . GLY A 1 235 ? 2.243 74.833 43.108 1.00 66.43 241 GLY A CA 1
ATOM 1760 C C . GLY A 1 235 ? 1.567 75.587 44.237 1.00 65.16 241 GLY A C 1
ATOM 1761 O O . GLY A 1 235 ? 0.732 76.453 43.975 1.00 66.05 241 GLY A O 1
ATOM 1762 N N . THR A 1 236 ? 1.912 75.293 45.486 1.00 63.43 242 THR A N 1
ATOM 1763 C CA . THR A 1 236 ? 1.259 75.988 46.591 1.00 61.71 242 THR A CA 1
ATOM 1764 C C . THR A 1 236 ? 2.178 76.804 47.496 1.00 59.77 242 THR A C 1
ATOM 1765 O O . THR A 1 236 ? 1.725 77.356 48.500 1.00 60.87 242 THR A O 1
ATOM 1769 N N . VAL A 1 237 ? 3.457 76.901 47.146 1.00 56.33 243 VAL A N 1
ATOM 1770 C CA . VAL A 1 237 ? 4.396 77.642 47.981 1.00 53.12 243 VAL A CA 1
ATOM 1771 C C . VAL A 1 237 ? 4.522 79.123 47.643 1.00 51.66 243 VAL A C 1
ATOM 1772 O O . VAL A 1 237 ? 4.985 79.919 48.465 1.00 52.21 243 VAL A O 1
ATOM 1776 N N . VAL A 1 238 ? 4.101 79.499 46.444 1.00 49.15 244 VAL A N 1
ATOM 1777 C CA . VAL A 1 238 ? 4.190 80.892 46.028 1.00 47.96 244 VAL A CA 1
ATOM 1778 C C . VAL A 1 238 ? 2.826 81.491 45.712 1.00 47.14 244 VAL A C 1
ATOM 1779 O O . VAL A 1 238 ? 1.996 80.870 45.050 1.00 46.39 244 VAL A O 1
ATOM 1783 N N . ASP A 1 239 ? 2.599 82.704 46.202 1.00 46.65 245 ASP A N 1
ATOM 1784 C CA . ASP A 1 239 ? 1.347 83.401 45.958 1.00 46.71 245 ASP A CA 1
ATOM 1785 C C . ASP A 1 239 ? 1.459 84.094 44.609 1.00 44.74 245 ASP A C 1
ATOM 1786 O O . ASP A 1 239 ? 2.039 85.177 44.505 1.00 44.27 245 ASP A O 1
ATOM 1791 N N . ILE A 1 240 ? 0.903 83.470 43.578 1.00 44.56 246 ILE A N 1
ATOM 1792 C CA . ILE A 1 240 ? 0.975 84.030 42.237 1.00 43.91 246 ILE A CA 1
ATOM 1793 C C . ILE A 1 240 ? 0.533 85.485 42.191 1.00 43.99 246 ILE A C 1
ATOM 1794 O O . ILE A 1 240 ? 1.217 86.325 41.606 1.00 43.95 246 ILE A O 1
ATOM 1799 N N . PRO A 1 241 ? -0.616 85.811 42.809 1.00 43.51 247 PRO A N 1
ATOM 1800 C CA . PRO A 1 241 ? -1.059 87.209 42.780 1.00 42.84 247 PRO A CA 1
ATOM 1801 C C . PRO A 1 241 ? 0.020 88.143 43.326 1.00 40.45 247 PRO A C 1
ATOM 1802 O O . PRO A 1 241 ? 0.277 89.209 42.765 1.00 41.64 247 PRO A O 1
ATOM 1806 N N . ALA A 1 242 ? 0.662 87.737 44.414 1.00 39.29 248 ALA A N 1
ATOM 1807 C CA . ALA A 1 242 ? 1.720 88.554 44.996 1.00 38.71 248 ALA A CA 1
ATOM 1808 C C . ALA A 1 242 ? 2.892 88.638 44.022 1.00 37.44 248 ALA A C 1
ATOM 1809 O O . ALA A 1 242 ? 3.533 89.683 43.902 1.00 36.08 248 ALA A O 1
ATOM 1811 N N . LEU A 1 243 ? 3.165 87.534 43.326 1.00 36.64 249 LEU A N 1
ATOM 1812 C CA . LEU A 1 243 ? 4.269 87.491 42.370 1.00 35.04 249 LEU A CA 1
ATOM 1813 C C . LEU A 1 243 ? 4.049 88.466 41.222 1.00 34.72 249 LEU A C 1
ATOM 1814 O O . LEU A 1 243 ? 4.943 89.235 40.875 1.00 34.23 249 LEU A O 1
ATOM 1819 N N . ALA A 1 244 ? 2.854 88.429 40.638 1.00 36.33 250 ALA A N 1
ATOM 1820 C CA . ALA A 1 244 ? 2.516 89.309 39.524 1.00 37.78 250 ALA A CA 1
ATOM 1821 C C . ALA A 1 244 ? 2.644 90.770 39.938 1.00 38.40 250 ALA A C 1
ATOM 1822 O O . ALA A 1 244 ? 3.196 91.595 39.200 1.00 38.28 250 ALA A O 1
ATOM 1824 N N . ASP A 1 245 ? 2.140 91.090 41.125 1.00 40.02 251 ASP A N 1
ATOM 1825 C CA . ASP A 1 245 ? 2.220 92.455 41.627 1.00 41.74 251 ASP A CA 1
ATOM 1826 C C . ASP A 1 245 ? 3.690 92.885 41.680 1.00 40.97 251 ASP A C 1
ATOM 1827 O O . ASP A 1 245 ? 4.051 93.952 41.188 1.00 41.20 251 ASP A O 1
ATOM 1832 N N . ALA A 1 246 ? 4.529 92.030 42.259 1.00 39.54 252 ALA A N 1
ATOM 1833 C CA . ALA A 1 246 ? 5.961 92.304 42.402 1.00 40.18 252 ALA A CA 1
ATOM 1834 C C . ALA A 1 246 ? 6.680 92.464 41.068 1.00 39.38 252 ALA A C 1
ATOM 1835 O O . ALA A 1 246 ? 7.681 93.176 40.972 1.00 40.50 252 ALA A O 1
ATOM 1837 N N . LEU A 1 247 ? 6.174 91.797 40.038 1.00 38.57 253 LEU A N 1
ATOM 1838 C CA . LEU A 1 247 ? 6.787 91.879 38.723 1.00 37.30 253 LEU A CA 1
ATOM 1839 C C . LEU A 1 247 ? 6.304 93.146 38.036 1.00 38.09 253 LEU A C 1
ATOM 1840 O O . LEU A 1 247 ? 7.058 93.813 37.323 1.00 36.45 253 LEU A O 1
ATOM 1845 N N . ALA A 1 248 ? 5.041 93.481 38.276 1.00 39.52 254 ALA A N 1
ATOM 1846 C CA . ALA A 1 248 ? 4.438 94.674 37.696 1.00 40.39 254 ALA A CA 1
ATOM 1847 C C . ALA A 1 248 ? 5.106 95.931 38.249 1.00 40.70 254 ALA A C 1
ATOM 1848 O O . ALA A 1 248 ? 5.256 96.921 37.538 1.00 42.42 254 ALA A O 1
ATOM 1850 N N . SER A 1 249 ? 5.510 95.880 39.517 1.00 40.82 255 SER A N 1
ATOM 1851 C CA . SER A 1 249 ? 6.164 97.014 40.173 1.00 40.23 255 SER A CA 1
ATOM 1852 C C . SER A 1 249 ? 7.663 96.982 39.917 1.00 39.88 255 SER A C 1
ATOM 1853 O O . SER A 1 249 ? 8.395 97.891 40.309 1.00 39.40 255 SER A O 1
ATOM 1856 N N . LYS A 1 250 ? 8.106 95.912 39.265 1.00 40.01 256 LYS A N 1
ATOM 1857 C CA . LYS A 1 250 ? 9.508 95.705 38.939 1.00 39.28 256 LYS A CA 1
ATOM 1858 C C . LYS A 1 250 ? 10.371 95.437 40.166 1.00 37.44 256 LYS A C 1
ATOM 1859 O O . LYS A 1 250 ? 11.598 95.515 40.100 1.00 38.12 256 LYS A O 1
ATOM 1865 N N . HIS A 1 251 ? 9.729 95.117 41.284 1.00 35.55 257 HIS A N 1
ATOM 1866 C CA . HIS A 1 251 ? 10.470 94.800 42.492 1.00 35.29 257 HIS A CA 1
ATOM 1867 C C . HIS A 1 251 ? 11.323 93.579 42.145 1.00 34.10 257 HIS A C 1
ATOM 1868 O O . HIS A 1 251 ? 12.447 93.443 42.618 1.00 34.71 257 HIS A O 1
ATOM 1875 N N . LEU A 1 252 ? 10.766 92.694 41.321 1.00 33.03 258 LEU A N 1
ATOM 1876 C CA . LEU A 1 252 ? 11.480 91.503 40.849 1.00 32.19 258 LEU A CA 1
ATOM 1877 C C . LEU A 1 252 ? 11.763 91.699 39.359 1.00 31.38 258 LEU A C 1
ATOM 1878 O O . LEU A 1 252 ? 10.921 92.212 38.623 1.00 32.58 258 LEU A O 1
ATOM 1883 N N . ALA A 1 253 ? 12.949 91.289 38.922 1.00 30.75 259 ALA A N 1
ATOM 1884 C CA . ALA A 1 253 ? 13.347 91.425 37.522 1.00 28.93 259 ALA A CA 1
ATOM 1885 C C . ALA A 1 253 ? 12.837 90.288 36.634 1.00 28.32 259 ALA A C 1
ATOM 1886 O O . ALA A 1 253 ? 12.889 90.385 35.406 1.00 30.81 259 ALA A O 1
ATOM 1888 N N . GLY A 1 254 ? 12.361 89.207 37.244 1.00 26.07 260 GLY A N 1
ATOM 1889 C CA . GLY A 1 254 ? 11.864 88.093 36.455 1.00 24.90 260 GLY A CA 1
ATOM 1890 C C . GLY A 1 254 ? 11.590 86.878 37.312 1.00 23.21 260 GLY A C 1
ATOM 1891 O O . GLY A 1 254 ? 11.825 86.906 38.516 1.00 24.03 260 GLY A O 1
ATOM 1892 N N . ALA A 1 255 ? 11.080 85.814 36.703 1.00 23.11 261 ALA A N 1
ATOM 1893 C CA . ALA A 1 255 ? 10.792 84.589 37.444 1.00 24.96 261 ALA A CA 1
ATOM 1894 C C . ALA A 1 255 ? 10.537 83.401 36.530 1.00 25.41 261 ALA A C 1
ATOM 1895 O O . ALA A 1 255 ? 10.229 83.561 35.353 1.00 26.27 261 ALA A O 1
ATOM 1897 N N . ALA A 1 256 ? 10.673 82.203 37.081 1.00 27.35 262 ALA A N 1
ATOM 1898 C CA . ALA A 1 256 ? 10.420 80.982 36.321 1.00 28.72 262 ALA A CA 1
ATOM 1899 C C . ALA A 1 256 ? 9.459 80.185 37.181 1.00 29.19 262 ALA A C 1
ATOM 1900 O O . ALA A 1 256 ? 9.733 79.929 38.354 1.00 30.34 262 ALA A O 1
ATOM 1902 N N . ILE A 1 257 ? 8.325 79.809 36.603 1.00 29.52 263 ILE A N 1
ATOM 1903 C CA . ILE A 1 257 ? 7.314 79.070 37.342 1.00 32.51 263 ILE A CA 1
ATOM 1904 C C . ILE A 1 257 ? 6.868 77.848 36.559 1.00 33.27 263 ILE A C 1
ATOM 1905 O O . ILE A 1 257 ? 6.503 77.958 35.391 1.00 30.76 263 ILE A O 1
ATOM 1910 N N . ASP A 1 258 ? 6.894 76.693 37.215 1.00 36.33 264 ASP A N 1
ATOM 1911 C CA . ASP A 1 258 ? 6.486 75.430 36.609 1.00 41.04 264 ASP A CA 1
ATOM 1912 C C . ASP A 1 258 ? 4.977 75.474 36.361 1.00 43.83 264 ASP A C 1
ATOM 1913 O O . ASP A 1 258 ? 4.200 75.680 37.291 1.00 44.81 264 ASP A O 1
ATOM 1918 N N . VAL A 1 259 ? 4.566 75.288 35.111 1.00 46.56 265 VAL A N 1
ATOM 1919 C CA . VAL A 1 259 ? 3.145 75.327 34.769 1.00 48.49 265 VAL A CA 1
ATOM 1920 C C . VAL A 1 259 ? 2.601 73.951 34.403 1.00 48.51 265 VAL A C 1
ATOM 1921 O O . VAL A 1 259 ? 3.364 73.003 34.213 1.00 49.12 265 VAL A O 1
ATOM 1925 N N . ASP A 1 269 ? -3.897 76.258 32.378 1.00 60.23 275 ASP A N 1
ATOM 1926 C CA . ASP A 1 269 ? -3.414 76.421 33.749 1.00 61.21 275 ASP A CA 1
ATOM 1927 C C . ASP A 1 269 ? -3.877 77.745 34.361 1.00 59.46 275 ASP A C 1
ATOM 1928 O O . ASP A 1 269 ? -3.212 78.774 34.224 1.00 58.71 275 ASP A O 1
ATOM 1933 N N . PRO A 1 270 ? -5.029 77.732 35.051 1.00 58.22 276 PRO A N 1
ATOM 1934 C CA . PRO A 1 270 ? -5.587 78.929 35.688 1.00 56.55 276 PRO A CA 1
ATOM 1935 C C . PRO A 1 270 ? -4.667 79.524 36.755 1.00 54.75 276 PRO A C 1
ATOM 1936 O O . PRO A 1 270 ? -4.746 80.712 37.062 1.00 55.05 276 PRO A O 1
ATOM 1940 N N . PHE A 1 271 ? -3.795 78.693 37.315 1.00 52.44 277 PHE A N 1
ATOM 1941 C CA . PHE A 1 271 ? -2.890 79.140 38.365 1.00 52.08 277 PHE A CA 1
ATOM 1942 C C . PHE A 1 271 ? -1.807 80.123 37.931 1.00 53.28 277 PHE A C 1
ATOM 1943 O O . PHE A 1 271 ? -1.489 81.059 38.665 1.00 54.09 277 PHE A O 1
ATOM 1951 N N . THR A 1 272 ? -1.248 79.932 36.741 1.00 53.24 278 THR A N 1
ATOM 1952 C CA . THR A 1 272 ? -0.191 80.823 36.276 1.00 53.77 278 THR A CA 1
ATOM 1953 C C . THR A 1 272 ? -0.659 81.884 35.283 1.00 53.05 278 THR A C 1
ATOM 1954 O O . THR A 1 272 ? 0.130 82.734 34.866 1.00 52.03 278 THR A O 1
ATOM 1958 N N . SER A 1 273 ? -1.941 81.846 34.923 1.00 52.75 279 SER A N 1
ATOM 1959 C CA . SER A 1 273 ? -2.498 82.798 33.962 1.00 51.08 279 SER A CA 1
ATOM 1960 C C . SER A 1 273 ? -2.142 84.259 34.244 1.00 49.53 279 SER A C 1
ATOM 1961 O O . SER A 1 273 ? -1.882 85.024 33.318 1.00 50.53 279 SER A O 1
ATOM 1964 N N . PRO A 1 274 ? -2.124 84.669 35.524 1.00 47.75 280 PRO A N 1
ATOM 1965 C CA . PRO A 1 274 ? -1.788 86.060 35.840 1.00 46.57 280 PRO A CA 1
ATOM 1966 C C . PRO A 1 274 ? -0.373 86.441 35.402 1.00 45.99 280 PRO A C 1
ATOM 1967 O O . PRO A 1 274 ? 0.001 87.615 35.437 1.00 46.96 280 PRO A O 1
ATOM 1971 N N . LEU A 1 275 ? 0.412 85.451 34.990 1.00 42.74 281 LEU A N 1
ATOM 1972 C CA . LEU A 1 275 ? 1.788 85.711 34.583 1.00 40.90 281 LEU A CA 1
ATOM 1973 C C . LEU A 1 275 ? 1.992 85.695 33.070 1.00 39.66 281 LEU A C 1
ATOM 1974 O O . LEU A 1 275 ? 3.046 86.099 32.580 1.00 40.52 281 LEU A O 1
ATOM 1979 N N . ALA A 1 276 ? 0.989 85.236 32.330 1.00 39.10 282 ALA A N 1
ATOM 1980 C CA . ALA A 1 276 ? 1.099 85.161 30.876 1.00 39.30 282 ALA A CA 1
ATOM 1981 C C . ALA A 1 276 ? 1.418 86.490 30.196 1.00 39.99 282 ALA A C 1
ATOM 1982 O O . ALA A 1 276 ? 1.946 86.509 29.083 1.00 39.98 282 ALA A O 1
ATOM 1984 N N . GLU A 1 277 ? 1.106 87.603 30.850 1.00 40.04 283 GLU A N 1
ATOM 1985 C CA . GLU A 1 277 ? 1.365 88.906 30.251 1.00 40.07 283 GLU A CA 1
ATOM 1986 C C . GLU A 1 277 ? 2.788 89.397 30.485 1.00 38.73 283 GLU A C 1
ATOM 1987 O O . GLU A 1 277 ? 3.188 90.429 29.949 1.00 37.70 283 GLU A O 1
ATOM 1993 N N . PHE A 1 278 ? 3.551 88.660 31.284 1.00 36.08 284 PHE A N 1
ATOM 1994 C CA . PHE A 1 278 ? 4.923 89.050 31.581 1.00 36.28 284 PHE A CA 1
ATOM 1995 C C . PHE A 1 278 ? 5.942 88.323 30.701 1.00 34.15 284 PHE A C 1
ATOM 1996 O O . PHE A 1 278 ? 6.110 87.108 30.788 1.00 34.30 284 PHE A O 1
ATOM 2004 N N . ASP A 1 279 ? 6.609 89.083 29.845 1.00 33.73 285 ASP A N 1
ATOM 2005 C CA . ASP A 1 279 ? 7.618 88.535 28.951 1.00 33.93 285 ASP A CA 1
ATOM 2006 C C . ASP A 1 279 ? 8.867 88.086 29.712 1.00 33.01 285 ASP A C 1
ATOM 2007 O O . ASP A 1 279 ? 9.644 87.283 29.199 1.00 31.89 285 ASP A O 1
ATOM 2012 N N . ASN A 1 280 ? 9.056 88.609 30.923 1.00 30.42 286 ASN A N 1
ATOM 2013 C CA . ASN A 1 280 ? 10.216 88.258 31.727 1.00 29.52 286 ASN A CA 1
ATOM 2014 C C . ASN A 1 280 ? 9.944 87.139 32.724 1.00 29.91 286 ASN A C 1
ATOM 2015 O O . ASN A 1 280 ? 10.602 87.049 33.758 1.00 28.22 286 ASN A O 1
ATOM 2020 N N . VAL A 1 281 ? 8.961 86.300 32.413 1.00 28.77 287 VAL A N 1
ATOM 2021 C CA . VAL A 1 281 ? 8.638 85.153 33.250 1.00 27.69 287 VAL A CA 1
ATOM 2022 C C . VAL A 1 281 ? 8.663 83.930 32.348 1.00 27.81 287 VAL A C 1
ATOM 2023 O O . VAL A 1 281 ? 8.109 83.950 31.248 1.00 28.50 287 VAL A O 1
ATOM 2027 N N . LEU A 1 282 ? 9.319 82.873 32.807 1.00 26.97 288 LEU A N 1
ATOM 2028 C CA . LEU A 1 282 ? 9.387 81.635 32.046 1.00 25.90 288 LEU A CA 1
ATOM 2029 C C . LEU A 1 282 ? 8.389 80.650 32.642 1.00 27.75 288 LEU A C 1
ATOM 2030 O O . LEU A 1 282 ? 8.420 80.378 33.843 1.00 27.35 288 LEU A O 1
ATOM 2035 N N . LEU A 1 283 ? 7.494 80.135 31.805 1.00 29.95 289 LEU A N 1
ATOM 2036 C CA . LEU A 1 283 ? 6.495 79.152 32.230 1.00 34.50 289 LEU A CA 1
ATOM 2037 C C . LEU A 1 283 ? 6.890 77.830 31.577 1.00 36.50 289 LEU A C 1
ATOM 2038 O O . LEU A 1 283 ? 6.939 77.739 30.353 1.00 36.73 289 LEU A O 1
ATOM 2043 N N . THR A 1 284 ? 7.164 76.810 32.383 1.00 40.33 290 THR A N 1
ATOM 2044 C CA . THR A 1 284 ? 7.602 75.522 31.849 1.00 46.24 290 THR A CA 1
ATOM 2045 C C . THR A 1 284 ? 6.749 74.332 32.282 1.00 50.26 290 THR A C 1
ATOM 2046 O O . THR A 1 284 ? 6.793 73.914 33.436 1.00 50.21 290 THR A O 1
ATOM 2050 N N . PRO A 1 285 ? 5.985 73.753 31.346 1.00 54.75 291 PRO A N 1
ATOM 2051 C CA . PRO A 1 285 ? 5.104 72.604 31.587 1.00 57.83 291 PRO A CA 1
ATOM 2052 C C . PRO A 1 285 ? 5.832 71.308 31.950 1.00 59.52 291 PRO A C 1
ATOM 2053 O O . PRO A 1 285 ? 5.827 70.882 33.107 1.00 60.97 291 PRO A O 1
ATOM 2057 N N . HIS A 1 286 ? 5.707 70.310 31.078 1.00 60.83 292 HIS A N 1
ATOM 2058 C CA . HIS A 1 286 ? 6.324 68.996 31.274 1.00 61.74 292 HIS A CA 1
ATOM 2059 C C . HIS A 1 286 ? 7.628 69.031 32.069 1.00 63.64 292 HIS A C 1
ATOM 2060 O O . HIS A 1 286 ? 8.581 69.716 31.692 1.00 65.36 292 HIS A O 1
ATOM 2067 N N . ILE A 1 287 ? 7.657 68.287 33.171 1.00 65.05 293 ILE A N 1
ATOM 2068 C CA . ILE A 1 287 ? 8.836 68.195 34.030 1.00 66.73 293 ILE A CA 1
ATOM 2069 C C . ILE A 1 287 ? 8.738 66.919 34.861 1.00 67.15 293 ILE A C 1
ATOM 2070 O O . ILE A 1 287 ? 8.198 66.929 35.972 1.00 67.39 293 ILE A O 1
ATOM 2075 N N . GLY A 1 288 ? 9.256 65.822 34.313 1.00 66.23 294 GLY A N 1
ATOM 2076 C CA . GLY A 1 288 ? 9.216 64.555 35.019 0.00 65.02 294 GLY A CA 1
ATOM 2077 C C . GLY A 1 288 ? 9.214 63.360 34.085 0.00 64.34 294 GLY A C 1
ATOM 2078 O O . GLY A 1 288 ? 8.161 62.794 33.792 0.00 64.59 294 GLY A O 1
ATOM 2079 N N . GLY A 1 289 ? 10.397 62.976 33.616 1.00 63.43 295 GLY A N 1
ATOM 2080 C CA . GLY A 1 289 ? 10.503 61.840 32.718 1.00 62.19 295 GLY A CA 1
ATOM 2081 C C . GLY A 1 289 ? 11.056 62.199 31.352 0.00 61.77 295 GLY A C 1
ATOM 2082 O O . GLY A 1 289 ? 10.308 62.293 30.379 0.00 61.67 295 GLY A O 1
ATOM 2083 N N . SER A 1 290 ? 12.368 62.402 31.278 0.00 61.34 296 SER A N 1
ATOM 2084 C CA . SER A 1 290 ? 13.017 62.741 30.017 0.00 60.86 296 SER A CA 1
ATOM 2085 C C . SER A 1 290 ? 13.021 61.517 29.103 0.00 60.86 296 SER A C 1
ATOM 2086 O O . SER A 1 290 ? 11.988 60.874 28.909 1.00 60.67 296 SER A O 1
ATOM 2089 N N . THR A 1 291 ? 14.186 61.200 28.547 0.00 61.59 297 THR A N 1
ATOM 2090 C CA . THR A 1 291 ? 14.329 60.053 27.659 0.00 62.68 297 THR A CA 1
ATOM 2091 C C . THR A 1 291 ? 15.218 58.994 28.306 1.00 63.78 297 THR A C 1
ATOM 2092 O O . THR A 1 291 ? 15.356 58.965 29.530 1.00 64.09 297 THR A O 1
ATOM 2096 N N . GLN A 1 292 ? 15.819 58.135 27.483 1.00 63.84 298 GLN A N 1
ATOM 2097 C CA . GLN A 1 292 ? 16.695 57.066 27.965 1.00 64.55 298 GLN A CA 1
ATOM 2098 C C . GLN A 1 292 ? 17.469 57.444 29.229 1.00 64.59 298 GLN A C 1
ATOM 2099 O O . GLN A 1 292 ? 17.685 56.610 30.107 1.00 64.69 298 GLN A O 1
ATOM 2105 N N . GLU A 1 293 ? 17.893 58.699 29.319 1.00 64.96 299 GLU A N 1
ATOM 2106 C CA . GLU A 1 293 ? 18.636 59.157 30.486 1.00 64.45 299 GLU A CA 1
ATOM 2107 C C . GLU A 1 293 ? 17.786 59.086 31.756 1.00 62.56 299 GLU A C 1
ATOM 2108 O O . GLU A 1 293 ? 18.132 58.376 32.699 1.00 60.82 299 GLU A O 1
ATOM 2114 N N . ALA A 1 294 ? 16.675 59.815 31.777 1.00 61.23 300 ALA A N 1
ATOM 2115 C CA . ALA A 1 294 ? 15.786 59.800 32.935 1.00 59.96 300 ALA A CA 1
ATOM 2116 C C . ALA A 1 294 ? 15.281 58.374 33.125 1.00 58.25 300 ALA A C 1
ATOM 2117 O O . ALA A 1 294 ? 15.036 57.925 34.246 1.00 58.21 300 ALA A O 1
ATOM 2119 N N . GLN A 1 295 ? 15.144 57.669 32.010 1.00 56.23 301 GLN A N 1
ATOM 2120 C CA . GLN A 1 295 ? 14.669 56.296 32.005 1.00 55.23 301 GLN A CA 1
ATOM 2121 C C . GLN A 1 295 ? 15.641 55.360 32.728 1.00 54.04 301 GLN A C 1
ATOM 2122 O O . GLN A 1 295 ? 15.228 54.379 33.348 1.00 52.24 301 GLN A O 1
ATOM 2128 N N . GLU A 1 296 ? 16.934 55.665 32.648 1.00 52.07 302 GLU A N 1
ATOM 2129 C CA . GLU A 1 296 ? 17.945 54.841 33.299 1.00 50.69 302 GLU A CA 1
ATOM 2130 C C . GLU A 1 296 ? 17.896 55.029 34.812 1.00 48.00 302 GLU A C 1
ATOM 2131 O O . GLU A 1 296 ? 17.969 54.061 35.567 1.00 45.65 302 GLU A O 1
ATOM 2137 N N . ASN A 1 297 ? 17.783 56.279 35.251 1.00 46.21 303 ASN A N 1
ATOM 2138 C CA . ASN A 1 297 ? 17.707 56.574 36.678 1.00 45.80 303 ASN A CA 1
ATOM 2139 C C . ASN A 1 297 ? 16.475 55.875 37.249 1.00 43.04 303 ASN A C 1
ATOM 2140 O O . ASN A 1 297 ? 16.551 55.184 38.267 1.00 41.18 303 ASN A O 1
ATOM 2145 N N . ILE A 1 298 ? 15.344 56.060 36.573 1.00 40.42 304 ILE A N 1
ATOM 2146 C CA . ILE A 1 298 ? 14.077 55.459 36.976 1.00 37.91 304 ILE A CA 1
ATOM 2147 C C . ILE A 1 298 ? 14.214 53.949 37.092 1.00 36.11 304 ILE A C 1
ATOM 2148 O O . ILE A 1 298 ? 13.803 53.356 38.085 1.00 33.81 304 ILE A O 1
ATOM 2153 N N . GLY A 1 299 ? 14.793 53.336 36.064 1.00 34.76 305 GLY A N 1
ATOM 2154 C CA . GLY A 1 299 ? 14.980 51.896 36.062 1.00 34.13 305 GLY A CA 1
ATOM 2155 C C . GLY A 1 299 ? 15.754 51.388 37.264 1.00 34.16 305 GLY A C 1
ATOM 2156 O O . GLY A 1 299 ? 15.388 50.379 37.872 1.00 34.46 305 GLY A O 1
ATOM 2157 N N . LEU A 1 300 ? 16.828 52.086 37.615 1.00 32.94 306 LEU A N 1
ATOM 2158 C CA . LEU A 1 300 ? 17.652 51.685 38.746 1.00 31.15 306 LEU A CA 1
ATOM 2159 C C . LEU A 1 300 ? 16.951 51.943 40.071 1.00 30.05 306 LEU A C 1
ATOM 2160 O O . LEU A 1 300 ? 17.067 51.154 41.008 1.00 29.60 306 LEU A O 1
ATOM 2165 N N . GLU A 1 301 ? 16.216 53.043 40.144 1.00 27.44 307 GLU A N 1
ATOM 2166 C CA . GLU A 1 301 ? 15.524 53.403 41.370 1.00 27.84 307 GLU A CA 1
ATOM 2167 C C . GLU A 1 301 ? 14.394 52.422 41.719 1.00 28.46 307 GLU A C 1
ATOM 2168 O O . GLU A 1 301 ? 14.408 51.800 42.786 1.00 27.21 307 GLU A O 1
ATOM 2174 N N . VAL A 1 302 ? 13.437 52.251 40.814 1.00 27.86 308 VAL A N 1
ATOM 2175 C CA . VAL A 1 302 ? 12.316 51.356 41.080 1.00 26.23 308 VAL A CA 1
ATOM 2176 C C . VAL A 1 302 ? 12.711 49.884 41.218 1.00 26.28 308 VAL A C 1
ATOM 2177 O O . VAL A 1 302 ? 12.167 49.169 42.070 1.00 26.08 308 VAL A O 1
ATOM 2181 N N . ALA A 1 303 ? 13.649 49.424 40.397 1.00 24.37 309 ALA A N 1
ATOM 2182 C CA . ALA A 1 303 ? 14.091 48.038 40.499 1.00 27.11 309 ALA A CA 1
ATOM 2183 C C . ALA A 1 303 ? 14.668 47.828 41.901 1.00 28.59 309 ALA A C 1
ATOM 2184 O O . ALA A 1 303 ? 14.492 46.768 42.504 1.00 31.27 309 ALA A O 1
ATOM 2186 N N . GLY A 1 304 ? 15.351 48.849 42.414 1.00 29.69 310 GLY A N 1
ATOM 2187 C CA . GLY A 1 304 ? 15.926 48.773 43.749 1.00 27.83 310 GLY A CA 1
ATOM 2188 C C . GLY A 1 304 ? 14.848 48.667 44.819 1.00 27.72 310 GLY A C 1
ATOM 2189 O O . GLY A 1 304 ? 15.000 47.907 45.776 1.00 27.32 310 GLY A O 1
ATOM 2190 N N . LYS A 1 305 ? 13.762 49.424 44.659 1.00 27.62 311 LYS A N 1
ATOM 2191 C CA . LYS A 1 305 ? 12.652 49.407 45.617 1.00 26.68 311 LYS A CA 1
ATOM 2192 C C . LYS A 1 305 ? 12.043 48.002 45.694 1.00 26.22 311 LYS A C 1
ATOM 2193 O O . LYS A 1 305 ? 11.793 47.467 46.780 1.00 24.52 311 LYS A O 1
ATOM 2199 N N . LEU A 1 306 ? 11.793 47.418 44.528 1.00 26.37 312 LEU A N 1
ATOM 2200 C CA . LEU A 1 306 ? 11.218 46.080 44.442 1.00 26.97 312 LEU A CA 1
ATOM 2201 C C . LEU A 1 306 ? 12.127 45.070 45.121 1.00 26.44 312 LEU A C 1
ATOM 2202 O O . LEU A 1 306 ? 11.675 44.248 45.921 1.00 27.99 312 LEU A O 1
ATOM 2207 N N . ILE A 1 307 ? 13.414 45.141 44.800 1.00 26.15 313 ILE A N 1
ATOM 2208 C CA . ILE A 1 307 ? 14.412 44.246 45.374 1.00 25.60 313 ILE A CA 1
ATOM 2209 C C . ILE A 1 307 ? 14.454 44.356 46.901 1.00 26.79 313 ILE A C 1
ATOM 2210 O O . ILE A 1 307 ? 14.479 43.338 47.600 1.00 25.86 313 ILE A O 1
ATOM 2215 N N . LYS A 1 308 ? 14.461 45.581 47.425 1.00 25.16 314 LYS A N 1
ATOM 2216 C CA . LYS A 1 308 ? 14.490 45.762 48.876 1.00 26.78 314 LYS A CA 1
ATOM 2217 C C . LYS A 1 308 ? 13.206 45.249 49.537 1.00 25.97 314 LYS A C 1
ATOM 2218 O O . LYS A 1 308 ? 13.257 44.625 50.596 1.00 26.08 314 LYS A O 1
ATOM 2224 N N . TYR A 1 309 ? 12.054 45.524 48.926 1.00 26.12 315 TYR A N 1
ATOM 2225 C CA . TYR A 1 309 ? 10.787 45.057 49.486 1.00 25.23 315 TYR A CA 1
ATOM 2226 C C . TYR A 1 309 ? 10.785 43.536 49.526 1.00 25.91 315 TYR A C 1
ATOM 2227 O O . TYR A 1 309 ? 10.444 42.930 50.537 1.00 26.33 315 TYR A O 1
ATOM 2236 N N . SER A 1 310 ? 11.177 42.924 48.415 1.00 27.92 316 SER A N 1
ATOM 2237 C CA . SER A 1 310 ? 11.229 41.472 48.319 1.00 29.92 316 SER A CA 1
ATOM 2238 C C . SER A 1 310 ? 12.158 40.858 49.367 1.00 32.20 316 SER A C 1
ATOM 2239 O O . SER A 1 310 ? 11.783 39.917 50.071 1.00 33.13 316 SER A O 1
ATOM 2242 N N . ASP A 1 311 ? 13.363 41.406 49.484 1.00 32.70 317 ASP A N 1
ATOM 2243 C CA . ASP A 1 311 ? 14.348 40.877 50.426 1.00 33.68 317 ASP A CA 1
ATOM 2244 C C . ASP A 1 311 ? 14.172 41.215 51.907 1.00 32.16 317 ASP A C 1
ATOM 2245 O O . ASP A 1 311 ? 14.390 40.355 52.769 1.00 32.81 317 ASP A O 1
ATOM 2250 N N . ASN A 1 312 ? 13.778 42.445 52.225 1.00 29.51 318 ASN A N 1
ATOM 2251 C CA . ASN A 1 312 ? 13.649 42.807 53.633 1.00 26.26 318 ASN A CA 1
ATOM 2252 C C . ASN A 1 312 ? 12.382 43.516 54.060 1.00 25.77 318 ASN A C 1
ATOM 2253 O O . ASN A 1 312 ? 12.298 43.994 55.191 1.00 25.72 318 ASN A O 1
ATOM 2258 N N . GLY A 1 313 ? 11.404 43.605 53.162 1.00 25.10 319 GLY A N 1
ATOM 2259 C CA . GLY A 1 313 ? 10.135 44.222 53.515 1.00 21.56 319 GLY A CA 1
ATOM 2260 C C . GLY A 1 313 ? 10.046 45.733 53.580 1.00 21.75 319 GLY A C 1
ATOM 2261 O O . GLY A 1 313 ? 9.036 46.270 54.032 1.00 22.12 319 GLY A O 1
ATOM 2262 N N . SER A 1 314 ? 11.078 46.432 53.123 1.00 21.02 320 SER A N 1
ATOM 2263 C CA . SER A 1 314 ? 11.057 47.894 53.168 1.00 24.47 320 SER A CA 1
ATOM 2264 C C . SER A 1 314 ? 10.002 48.520 52.241 1.00 22.86 320 SER A C 1
ATOM 2265 O O . SER A 1 314 ? 9.948 48.199 51.060 1.00 22.85 320 SER A O 1
ATOM 2268 N N . THR A 1 315 ? 9.177 49.409 52.790 1.00 23.91 321 THR A N 1
ATOM 2269 C CA . THR A 1 315 ? 8.141 50.102 52.019 1.00 25.65 321 THR A CA 1
ATOM 2270 C C . THR A 1 315 ? 8.398 51.601 52.022 1.00 27.40 321 THR A C 1
ATOM 2271 O O . THR A 1 315 ? 7.492 52.410 51.806 1.00 25.80 321 THR A O 1
ATOM 2275 N N . LEU A 1 316 ? 9.645 51.970 52.279 1.00 27.91 322 LEU A N 1
ATOM 2276 C CA . LEU A 1 316 ? 10.025 53.370 52.301 1.00 29.94 322 LEU A CA 1
ATOM 2277 C C . LEU A 1 316 ? 9.746 53.916 50.899 1.00 30.22 322 LEU A C 1
ATOM 2278 O O . LEU A 1 316 ? 10.154 53.319 49.904 1.00 26.70 322 LEU A O 1
ATOM 2283 N N . SER A 1 317 ? 9.025 55.031 50.833 1.00 30.54 323 SER A N 1
ATOM 2284 C CA . SER A 1 317 ? 8.680 55.669 49.566 1.00 32.99 323 SER A CA 1
ATOM 2285 C C . SER A 1 317 ? 7.502 55.062 48.807 1.00 32.25 323 SER A C 1
ATOM 2286 O O . SER A 1 317 ? 7.187 55.509 47.706 1.00 34.49 323 SER A O 1
ATOM 2289 N N . ALA A 1 318 ? 6.861 54.042 49.369 1.00 31.41 324 ALA A N 1
ATOM 2290 C CA . ALA A 1 318 ? 5.697 53.449 48.713 1.00 31.85 324 ALA A CA 1
ATOM 2291 C C . ALA A 1 318 ? 4.640 54.555 48.715 1.00 31.22 324 ALA A C 1
ATOM 2292 O O . ALA A 1 318 ? 4.544 55.316 49.674 1.00 32.45 324 ALA A O 1
ATOM 2294 N N . VAL A 1 319 ? 3.841 54.649 47.662 1.00 32.18 325 VAL A N 1
ATOM 2295 C CA . VAL A 1 319 ? 2.859 55.726 47.583 1.00 32.65 325 VAL A CA 1
ATOM 2296 C C . VAL A 1 319 ? 1.464 55.467 48.141 1.00 33.88 325 VAL A C 1
ATOM 2297 O O . VAL A 1 319 ? 0.724 56.412 48.411 1.00 34.96 325 VAL A O 1
ATOM 2301 N N . ASN A 1 320 ? 1.114 54.202 48.337 1.00 33.07 326 ASN A N 1
ATOM 2302 C CA . ASN A 1 320 ? -0.210 53.836 48.841 1.00 33.39 326 ASN A CA 1
ATOM 2303 C C . ASN A 1 320 ? -0.073 52.886 50.033 1.00 33.97 326 ASN A C 1
ATOM 2304 O O . ASN A 1 320 ? -0.969 52.080 50.286 1.00 32.03 326 ASN A O 1
ATOM 2309 N N . PHE A 1 321 ? 1.023 52.992 50.773 1.00 31.99 327 PHE A N 1
ATOM 2310 C CA . PHE A 1 321 ? 1.277 52.042 51.853 1.00 31.62 327 PHE A CA 1
ATOM 2311 C C . PHE A 1 321 ? 1.998 52.671 53.035 1.00 29.79 327 PHE A C 1
ATOM 2312 O O . PHE A 1 321 ? 2.745 53.634 52.871 1.00 29.50 327 PHE A O 1
ATOM 2320 N N . PRO A 1 322 ? 1.776 52.138 54.248 1.00 29.34 328 PRO A N 1
ATOM 2321 C CA . PRO A 1 322 ? 2.457 52.693 55.420 1.00 27.75 328 PRO A CA 1
ATOM 2322 C C . PRO A 1 322 ? 3.944 52.445 55.166 1.00 27.19 328 PRO A C 1
ATOM 2323 O O . PRO A 1 322 ? 4.317 51.387 54.647 1.00 26.15 328 PRO A O 1
ATOM 2327 N N . GLU A 1 323 ? 4.785 53.410 55.512 1.00 25.94 329 GLU A N 1
ATOM 2328 C CA . GLU A 1 323 ? 6.214 53.263 55.282 1.00 28.06 329 GLU A CA 1
ATOM 2329 C C . GLU A 1 323 ? 6.970 52.689 56.472 1.00 27.70 329 GLU A C 1
ATOM 2330 O O . GLU A 1 323 ? 6.986 53.273 57.559 1.00 26.15 329 GLU A O 1
ATOM 2336 N N . VAL A 1 324 ? 7.596 51.538 56.242 1.00 27.06 330 VAL A N 1
ATOM 2337 C CA . VAL A 1 324 ? 8.375 50.843 57.258 1.00 28.52 330 VAL A CA 1
ATOM 2338 C C . VAL A 1 324 ? 9.712 50.399 56.672 1.00 29.32 330 VAL A C 1
ATOM 2339 O O . VAL A 1 324 ? 9.801 49.985 55.516 1.00 27.69 330 VAL A O 1
ATOM 2343 N N . SER A 1 325 ? 10.757 50.501 57.480 1.00 29.34 331 SER A N 1
ATOM 2344 C CA . SER A 1 325 ? 12.084 50.105 57.052 1.00 31.16 331 SER A CA 1
ATOM 2345 C C . SER A 1 325 ? 12.866 49.736 58.302 1.00 31.48 331 SER A C 1
ATOM 2346 O O . SER A 1 325 ? 12.989 50.537 59.230 1.00 31.93 331 SER A O 1
ATOM 2349 N N . LEU A 1 326 ? 13.396 48.522 58.322 1.00 29.99 332 LEU A N 1
ATOM 2350 C CA . LEU A 1 326 ? 14.133 48.048 59.480 1.00 30.27 332 LEU A CA 1
ATOM 2351 C C . LEU A 1 326 ? 15.524 47.575 59.077 1.00 29.45 332 LEU A C 1
ATOM 2352 O O . LEU A 1 326 ? 15.675 46.775 58.155 1.00 26.09 332 LEU A O 1
ATOM 2357 N N . PRO A 1 327 ? 16.564 48.087 59.755 1.00 30.68 333 PRO A N 1
ATOM 2358 C CA . PRO A 1 327 ? 17.951 47.710 59.461 1.00 31.72 333 PRO A CA 1
ATOM 2359 C C . PRO A 1 327 ? 18.147 46.202 59.556 1.00 31.06 333 PRO A C 1
ATOM 2360 O O . PRO A 1 327 ? 17.495 45.539 60.351 1.00 31.53 333 PRO A O 1
ATOM 2364 N N . LEU A 1 328 ? 19.041 45.667 58.735 1.00 33.98 334 LEU A N 1
ATOM 2365 C CA . LEU A 1 328 ? 19.316 44.236 58.727 1.00 37.82 334 LEU A CA 1
ATOM 2366 C C . LEU A 1 328 ? 20.283 43.850 59.850 1.00 39.73 334 LEU A C 1
ATOM 2367 O O . LEU A 1 328 ? 21.447 44.256 59.843 1.00 42.69 334 LEU A O 1
ATOM 2372 N N . HIS A 1 329 ? 19.803 43.069 60.813 1.00 39.76 335 HIS A N 1
ATOM 2373 C CA . HIS A 1 329 ? 20.644 42.635 61.923 1.00 40.80 335 HIS A CA 1
ATOM 2374 C C . HIS A 1 329 ? 20.591 41.122 62.108 1.00 41.87 335 HIS A C 1
ATOM 2375 O O . HIS A 1 329 ? 20.695 40.624 63.228 1.00 43.42 335 HIS A O 1
ATOM 2382 N N . GLY A 1 330 ? 20.419 40.388 61.016 1.00 42.34 336 GLY A N 1
ATOM 2383 C CA . GLY A 1 330 ? 20.356 38.943 61.123 1.00 42.14 336 GLY A CA 1
ATOM 2384 C C . GLY A 1 330 ? 19.098 38.460 61.822 1.00 41.61 336 GLY A C 1
ATOM 2385 O O . GLY A 1 330 ? 18.157 39.225 62.027 1.00 41.67 336 GLY A O 1
ATOM 2386 N N . GLY A 1 331 ? 19.086 37.190 62.210 1.00 40.91 337 GLY A N 1
ATOM 2387 C CA . GLY A 1 331 ? 17.912 36.637 62.858 1.00 39.21 337 GLY A CA 1
ATOM 2388 C C . GLY A 1 331 ? 16.874 36.312 61.798 1.00 38.95 337 GLY A C 1
ATOM 2389 O O . GLY A 1 331 ? 17.194 36.255 60.609 1.00 36.92 337 GLY A O 1
ATOM 2390 N N . ARG A 1 332 ? 15.634 36.098 62.225 1.00 39.19 338 ARG A N 1
ATOM 2391 C CA . ARG A 1 332 ? 14.531 35.788 61.318 1.00 38.82 338 ARG A CA 1
ATOM 2392 C C . ARG A 1 332 ? 13.668 37.039 61.165 1.00 37.56 338 ARG A C 1
ATOM 2393 O O . ARG A 1 332 ? 13.4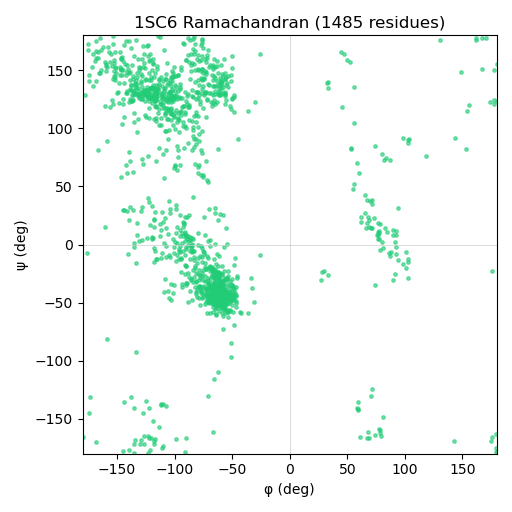01 37.743 62.145 1.00 36.30 338 ARG A O 1
ATOM 2401 N N . ARG A 1 333 ? 13.222 37.303 59.942 1.00 35.43 339 ARG A N 1
ATOM 2402 C CA . ARG A 1 333 ? 12.402 38.476 59.668 1.00 34.16 339 ARG A CA 1
ATOM 2403 C C . ARG A 1 333 ? 11.033 38.118 59.110 1.00 32.99 339 ARG A C 1
ATOM 2404 O O . ARG A 1 333 ? 10.929 37.477 58.066 1.00 32.83 339 ARG A O 1
ATOM 2412 N N . LEU A 1 334 ? 9.992 38.556 59.812 1.00 32.83 340 LEU A N 1
ATOM 2413 C CA . LEU A 1 334 ? 8.607 38.318 59.418 1.00 32.83 340 LEU A CA 1
ATOM 2414 C C . LEU A 1 334 ? 7.914 39.665 59.154 1.00 33.50 340 LEU A C 1
ATOM 2415 O O . LEU A 1 334 ? 8.333 40.705 59.675 1.00 29.43 340 LEU A O 1
ATOM 2428 N N . HIS A 1 336 ? 3.812 41.447 58.445 1.00 29.37 342 HIS A N 1
ATOM 2429 C CA . HIS A 1 336 ? 2.364 41.238 58.571 1.00 32.06 342 HIS A CA 1
ATOM 2430 C C . HIS A 1 336 ? 1.579 42.466 58.099 1.00 32.43 342 HIS A C 1
ATOM 2431 O O . HIS A 1 336 ? 1.798 43.572 58.588 1.00 32.96 342 HIS A O 1
ATOM 2438 N N . ILE A 1 337 ? 0.670 42.261 57.147 1.00 34.79 343 ILE A N 1
ATOM 2439 C CA . ILE A 1 337 ? -0.163 43.312 56.611 1.00 36.22 343 ILE A CA 1
ATOM 2440 C C . ILE A 1 337 ? -1.599 43.078 57.050 1.00 38.15 343 ILE A C 1
ATOM 2441 O O . ILE A 1 337 ? -2.116 41.973 56.869 1.00 39.96 343 ILE A O 1
ATOM 2446 N N . HIS A 1 338 ? -2.247 44.086 57.622 1.00 38.55 344 HIS A N 1
ATOM 2447 C CA . HIS A 1 338 ? -3.599 43.858 58.130 1.00 41.90 344 HIS A CA 1
ATOM 2448 C C . HIS A 1 338 ? -4.485 45.126 58.171 1.00 44.40 344 HIS A C 1
ATOM 2449 O O . HIS A 1 338 ? -4.009 46.245 57.947 1.00 44.08 344 HIS A O 1
ATOM 2456 N N . GLU A 1 339 ? -5.749 44.897 58.482 1.00 48.64 345 GLU A N 1
ATOM 2457 C CA . GLU A 1 339 ? -6.731 45.931 58.646 1.00 52.71 345 GLU A CA 1
ATOM 2458 C C . GLU A 1 339 ? -6.430 46.591 59.994 1.00 54.58 345 GLU A C 1
ATOM 2459 O O . GLU A 1 339 ? -6.073 45.890 60.938 1.00 54.98 345 GLU A O 1
ATOM 2465 N N . ASN A 1 340 ? -6.578 47.904 60.091 1.00 57.75 346 ASN A N 1
ATOM 2466 C CA . ASN A 1 340 ? -6.294 48.602 61.337 1.00 61.14 346 ASN A CA 1
ATOM 2467 C C . ASN A 1 340 ? -7.352 48.307 62.431 1.00 62.95 346 ASN A C 1
ATOM 2468 O O . ASN A 1 340 ? -7.973 49.225 62.967 1.00 63.68 346 ASN A O 1
ATOM 2473 N N . ARG A 1 341 ? -7.622 47.032 62.733 1.00 64.27 347 ARG A N 1
ATOM 2474 C CA . ARG A 1 341 ? -8.630 46.610 63.743 1.00 65.70 347 ARG A CA 1
ATOM 2475 C C . ARG A 1 341 ? -7.963 46.233 65.082 1.00 65.93 347 ARG A C 1
ATOM 2476 O O . ARG A 1 341 ? -6.788 45.901 65.101 1.00 65.93 347 ARG A O 1
ATOM 2484 N N . PRO A 1 342 ? -8.667 46.364 66.178 1.00 65.89 348 PRO A N 1
ATOM 2485 C CA . PRO A 1 342 ? -7.881 46.249 67.451 1.00 65.53 348 PRO A CA 1
ATOM 2486 C C . PRO A 1 342 ? -7.451 44.821 67.753 1.00 64.80 348 PRO A C 1
ATOM 2487 O O . PRO A 1 342 ? -8.092 43.893 67.262 1.00 65.89 348 PRO A O 1
ATOM 2491 N N . GLY A 1 343 ? -6.419 44.556 68.527 1.00 63.33 349 GLY A N 1
ATOM 2492 C CA . GLY A 1 343 ? -6.154 43.162 68.853 1.00 60.22 349 GLY A CA 1
ATOM 2493 C C . GLY A 1 343 ? -5.082 42.506 68.009 1.00 58.83 349 GLY A C 1
ATOM 2494 O O . GLY A 1 343 ? -4.552 41.455 68.377 1.00 58.89 349 GLY A O 1
ATOM 2495 N N . VAL A 1 344 ? -4.748 43.112 66.876 1.00 56.71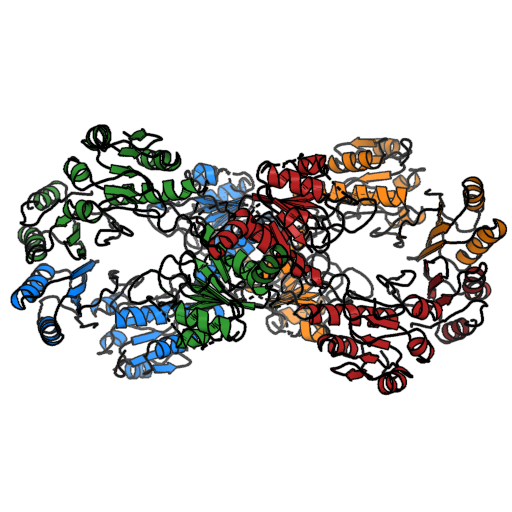 350 VAL A N 1
ATOM 2496 C CA . VAL A 1 344 ? -3.733 42.526 66.015 1.00 54.92 350 VAL A CA 1
ATOM 2497 C C . VAL A 1 344 ? -2.356 42.559 66.663 1.00 53.50 350 VAL A C 1
ATOM 2498 O O . VAL A 1 344 ? -1.662 41.545 66.705 1.00 52.70 350 VAL A O 1
ATOM 2502 N N . LEU A 1 345 ? -1.963 43.715 67.151 1.00 52.57 351 LEU A N 1
ATOM 2503 C CA . LEU A 1 345 ? -0.652 43.838 67.803 1.00 52.04 351 LEU A CA 1
ATOM 2504 C C . LEU A 1 345 ? -0.552 42.890 69.005 1.00 51.37 351 LEU A C 1
ATOM 2505 O O . LEU A 1 345 ? 0.496 42.279 69.240 1.00 51.20 351 LEU A O 1
ATOM 2510 N N . THR A 1 346 ? -1.647 42.756 69.750 1.00 50.21 352 THR A N 1
ATOM 2511 C CA . THR A 1 346 ? -1.678 41.858 70.900 1.00 49.21 352 THR A CA 1
ATOM 2512 C C . THR A 1 346 ? -1.522 40.418 70.433 1.00 48.48 352 THR A C 1
ATOM 2513 O O . THR A 1 346 ? -0.754 39.649 71.007 1.00 48.20 352 THR A O 1
ATOM 2517 N N . ALA A 1 347 ? -2.255 40.054 69.385 1.00 47.13 353 ALA A N 1
ATOM 2518 C CA . ALA A 1 347 ? -2.194 38.700 68.849 1.00 46.35 353 ALA A CA 1
ATOM 2519 C C . ALA A 1 347 ? -0.774 38.333 68.423 1.00 45.21 353 ALA A C 1
ATOM 2520 O O . ALA A 1 347 ? -0.333 37.201 68.628 1.00 43.95 353 ALA A O 1
ATOM 2522 N N . LEU A 1 348 ? -0.061 39.286 67.829 1.00 44.87 354 LEU A N 1
ATOM 2523 C CA . LEU A 1 348 ? 1.311 39.036 67.401 1.00 44.92 354 LEU A CA 1
ATOM 2524 C C . LEU A 1 348 ? 2.178 38.614 68.582 1.00 45.28 354 LEU A C 1
ATOM 2525 O O . LEU A 1 348 ? 2.884 37.607 68.520 1.00 45.35 354 LEU A O 1
ATOM 2530 N N . ASN A 1 349 ? 2.127 39.395 69.654 1.00 45.45 355 ASN A N 1
ATOM 2531 C CA . ASN A 1 349 ? 2.911 39.098 70.844 1.00 47.47 355 ASN A CA 1
ATOM 2532 C C . ASN A 1 349 ? 2.585 37.715 71.394 1.00 47.51 355 ASN A C 1
ATOM 2533 O O . ASN A 1 349 ? 3.476 36.876 71.543 1.00 48.39 355 ASN A O 1
ATOM 2538 N N . LYS A 1 350 ? 1.309 37.471 71.678 1.00 47.86 356 LYS A N 1
ATOM 2539 C CA . LYS A 1 350 ? 0.893 36.176 72.207 1.00 47.46 356 LYS A CA 1
ATOM 2540 C C . LYS A 1 350 ? 1.499 35.050 71.392 1.00 47.61 356 LYS A C 1
ATOM 2541 O O . LYS A 1 350 ? 1.959 34.053 71.944 1.00 49.27 356 LYS A O 1
ATOM 2547 N N . ILE A 1 351 ? 1.514 35.218 70.074 1.00 46.56 357 ILE A N 1
ATOM 2548 C CA . ILE A 1 351 ? 2.061 34.197 69.193 1.00 46.05 357 ILE A CA 1
ATOM 2549 C C . ILE A 1 351 ? 3.535 33.896 69.457 1.00 46.54 357 ILE A C 1
ATOM 2550 O O . ILE A 1 351 ? 3.945 32.737 69.451 1.00 45.78 357 ILE A O 1
ATOM 2555 N N . PHE A 1 352 ? 4.333 34.934 69.683 1.00 46.60 358 PHE A N 1
ATOM 2556 C CA . PHE A 1 352 ? 5.753 34.732 69.932 1.00 47.25 358 PHE A CA 1
ATOM 2557 C C . PHE A 1 352 ? 6.038 34.267 71.358 1.00 48.75 358 PHE A C 1
ATOM 2558 O O . PHE A 1 352 ? 7.039 33.600 71.607 1.00 47.74 358 PHE A O 1
ATOM 2566 N N . ALA A 1 353 ? 5.153 34.611 72.289 1.00 51.72 359 ALA A N 1
ATOM 2567 C CA . ALA A 1 353 ? 5.320 34.194 73.677 1.00 55.00 359 ALA A CA 1
ATOM 2568 C C . ALA A 1 353 ? 5.174 32.676 73.752 1.00 57.76 359 ALA A C 1
ATOM 2569 O O . ALA A 1 353 ? 6.025 31.987 74.316 1.00 58.28 359 ALA A O 1
ATOM 2571 N N . GLU A 1 354 ? 4.092 32.161 73.173 1.00 60.62 360 GLU A N 1
ATOM 2572 C CA . GLU A 1 354 ? 3.838 30.724 73.166 1.00 62.70 360 GLU A CA 1
ATOM 2573 C C . GLU A 1 354 ? 5.004 29.953 72.567 1.00 62.49 360 GLU A C 1
ATOM 2574 O O . GLU A 1 354 ? 5.405 28.914 73.092 1.00 63.32 360 GLU A O 1
ATOM 2580 N N . GLN A 1 355 ? 5.546 30.455 71.463 1.00 61.04 361 GLN A N 1
ATOM 2581 C CA . GLN A 1 355 ? 6.675 29.800 70.820 1.00 59.49 361 GLN A CA 1
ATOM 2582 C C . GLN A 1 355 ? 7.943 30.122 71.608 1.00 59.48 361 GLN A C 1
ATOM 2583 O O . GLN A 1 355 ? 9.033 29.655 71.274 1.00 60.47 361 GLN A O 1
ATOM 2589 N N . GLY A 1 356 ? 7.784 30.917 72.662 1.00 58.49 362 GLY A N 1
ATOM 2590 C CA . GLY A 1 356 ? 8.917 31.300 73.488 1.00 57.81 362 GLY A CA 1
ATOM 2591 C C . GLY A 1 356 ? 10.027 31.930 72.671 1.00 57.16 362 GLY A C 1
ATOM 2592 O O . GLY A 1 356 ? 11.198 31.571 72.813 1.00 57.38 362 GLY A O 1
ATOM 2593 N N . VAL A 1 357 ? 9.655 32.875 71.813 1.00 55.57 363 VAL A N 1
ATOM 2594 C CA . VAL A 1 357 ? 10.615 33.553 70.953 1.00 53.65 363 VAL A CA 1
ATOM 2595 C C . VAL A 1 357 ? 10.751 35.020 71.312 1.00 50.98 363 VAL A C 1
ATOM 2596 O O . VAL A 1 357 ? 9.774 35.677 71.666 1.00 51.42 363 VAL A O 1
ATOM 2600 N N . ASN A 1 358 ? 11.971 35.533 71.220 1.00 47.98 364 ASN A N 1
ATOM 2601 C CA . ASN A 1 358 ? 12.211 36.927 71.541 1.00 45.47 364 ASN A CA 1
ATOM 2602 C C . ASN A 1 358 ? 12.269 37.811 70.303 1.00 42.39 364 ASN A C 1
ATOM 2603 O O . ASN A 1 358 ? 12.885 37.472 69.287 1.00 40.52 364 ASN A O 1
ATOM 2608 N N . ILE A 1 359 ? 11.599 38.948 70.411 1.00 37.75 365 ILE A N 1
ATOM 2609 C CA . ILE A 1 359 ? 11.549 39.927 69.378 1.00 34.98 365 ILE A CA 1
ATOM 2610 C C . ILE A 1 359 ? 12.724 40.865 69.551 1.00 32.38 365 ILE A C 1
ATOM 2611 O O . ILE A 1 359 ? 12.829 41.535 70.563 1.00 32.21 365 ILE A O 1
ATOM 2616 N N . ALA A 1 360 ? 13.612 40.925 68.564 1.00 30.18 366 ALA A N 1
ATOM 2617 C CA . ALA A 1 360 ? 14.784 41.799 68.622 1.00 30.05 366 ALA A CA 1
ATOM 2618 C C . ALA A 1 360 ? 14.427 43.218 68.175 1.00 31.46 366 ALA A C 1
ATOM 2619 O O . ALA A 1 360 ? 15.003 44.195 68.661 1.00 32.26 366 ALA A O 1
ATOM 2621 N N . ALA A 1 361 ? 13.483 43.328 67.241 1.00 29.98 367 ALA A N 1
ATOM 2622 C CA . ALA A 1 361 ? 13.051 44.632 66.737 1.00 29.62 367 ALA A CA 1
ATOM 2623 C C . ALA A 1 361 ? 11.676 44.517 66.088 1.00 30.14 367 ALA A C 1
ATOM 2624 O O . ALA A 1 361 ? 11.329 43.468 65.541 1.00 27.53 367 ALA A O 1
ATOM 2626 N N . GLN A 1 362 ? 10.905 45.601 66.154 1.00 29.64 368 GLN A N 1
ATOM 2627 C CA . GLN A 1 362 ? 9.565 45.640 65.568 1.00 30.53 368 GLN A CA 1
ATOM 2628 C C . GLN A 1 362 ? 9.243 47.056 65.101 1.00 30.58 368 GLN A C 1
ATOM 2629 O O . GLN A 1 362 ? 9.440 48.026 65.840 1.00 29.91 368 GLN A O 1
ATOM 2635 N N . TYR A 1 363 ? 8.761 47.172 63.867 1.00 29.04 369 TYR A N 1
ATOM 2636 C CA . TYR A 1 363 ? 8.428 48.477 63.306 1.00 28.74 369 TYR A CA 1
ATOM 2637 C C . TYR A 1 363 ? 7.039 48.416 62.676 1.00 28.77 369 TYR A C 1
ATOM 2638 O O . TYR A 1 363 ? 6.846 47.795 61.629 1.00 28.94 369 TYR A O 1
ATOM 2647 N N . LEU A 1 364 ? 6.075 49.053 63.332 1.00 29.38 370 LEU A N 1
ATOM 2648 C CA . LEU A 1 364 ? 4.693 49.094 62.846 1.00 30.33 370 LEU A CA 1
ATOM 2649 C C . LEU A 1 364 ? 4.306 50.524 62.476 1.00 28.79 370 LEU A C 1
ATOM 2650 O O . LEU A 1 364 ? 4.573 51.465 63.225 1.00 29.38 370 LEU A O 1
ATOM 2655 N N . GLN A 1 365 ? 3.684 50.680 61.314 1.00 28.68 371 GLN A N 1
ATOM 2656 C CA . GLN A 1 365 ? 3.234 51.955 60.812 1.00 29.35 371 GLN A CA 1
ATOM 2657 C C . GLN A 1 365 ? 1.838 51.766 60.257 1.00 30.58 371 GLN A C 1
ATOM 2658 O O . GLN A 1 365 ? 1.529 50.695 59.716 1.00 29.90 371 GLN A O 1
ATOM 2664 N N . THR A 1 366 ? 0.960 52.757 60.378 1.00 31.07 372 THR A N 1
ATOM 2665 C CA . THR A 1 366 ? -0.406 52.611 59.864 1.00 35.14 372 THR A CA 1
ATOM 2666 C C . THR A 1 366 ? -0.901 53.804 59.048 1.00 36.02 372 THR A C 1
ATOM 2667 O O . THR A 1 366 ? -0.227 54.820 58.929 1.00 33.87 372 THR A O 1
ATOM 2671 N N . SER A 1 367 ? -2.106 53.668 58.504 1.00 41.31 373 SER A N 1
ATOM 2672 C CA . SER A 1 367 ? -2.718 54.727 57.708 1.00 44.87 373 SER A CA 1
ATOM 2673 C C . SER A 1 367 ? -4.222 54.748 57.964 1.00 48.03 373 SER A C 1
ATOM 2674 O O . SER A 1 367 ? -4.676 54.657 59.107 1.00 48.75 373 SER A O 1
ATOM 2677 N N . ALA A 1 368 ? -4.988 54.863 56.882 1.00 50.28 374 ALA A N 1
ATOM 2678 C CA . ALA A 1 368 ? -6.442 54.893 56.956 1.00 51.34 374 ALA A CA 1
ATOM 2679 C C . ALA A 1 368 ? -6.969 53.720 57.774 1.00 51.46 374 ALA A C 1
ATOM 2680 O O . ALA A 1 368 ? -7.216 53.849 58.973 1.00 52.24 374 ALA A O 1
ATOM 2682 N N . GLN A 1 369 ? -7.141 52.577 57.121 1.00 50.44 375 GLN A N 1
ATOM 2683 C CA . GLN A 1 369 ? -7.639 51.390 57.801 1.00 51.66 375 GLN A CA 1
ATOM 2684 C C . GLN A 1 369 ? -6.694 50.226 57.534 1.00 52.75 375 GLN A C 1
ATOM 2685 O O . GLN A 1 369 ? -7.121 49.079 57.387 1.00 54.15 375 GLN A O 1
ATOM 2699 N N . GLY A 1 371 ? -2.525 48.544 58.397 1.00 43.15 377 GLY A N 1
ATOM 2700 C CA . GLY A 1 371 ? -1.311 48.570 59.188 1.00 38.84 377 GLY A CA 1
ATOM 2701 C C . GLY A 1 371 ? -0.282 47.617 58.614 1.00 36.95 377 GLY A C 1
ATOM 2702 O O . GLY A 1 371 ? -0.631 46.566 58.074 1.00 34.68 377 GLY A O 1
ATOM 2703 N N . TYR A 1 372 ? 0.990 47.993 58.715 1.00 34.62 378 TYR A N 1
ATOM 2704 C CA . TYR A 1 372 ? 2.079 47.161 58.222 1.00 32.06 378 TYR A CA 1
ATOM 2705 C C . TYR A 1 372 ? 3.140 47.071 59.304 1.00 31.74 378 TYR A C 1
ATOM 2706 O O . TYR A 1 372 ? 3.588 48.091 59.833 1.00 31.38 378 TYR A O 1
ATOM 2715 N N . VAL A 1 373 ? 3.540 45.850 59.639 1.00 31.29 379 VAL A N 1
ATOM 2716 C CA . VAL A 1 373 ? 4.547 45.657 60.672 1.00 30.32 379 VAL A CA 1
ATOM 2717 C C . VAL A 1 373 ? 5.591 44.629 60.262 1.00 30.85 379 VAL A C 1
ATOM 2718 O O . VAL A 1 373 ? 5.267 43.565 59.767 1.00 29.54 379 VAL A O 1
ATOM 2722 N N . VAL A 1 374 ? 6.855 44.971 60.448 1.00 30.09 380 VAL A N 1
ATOM 2723 C CA . VAL A 1 374 ? 7.954 44.073 60.162 1.00 28.74 380 VAL A CA 1
ATOM 2724 C C . VAL A 1 374 ? 8.526 43.677 61.511 1.00 29.64 380 VAL A C 1
ATOM 2725 O O . VAL A 1 374 ? 8.777 44.529 62.360 1.00 31.73 380 VAL A O 1
ATOM 2729 N N . ILE A 1 375 ? 8.749 42.385 61.715 1.00 30.56 381 ILE A N 1
ATOM 2730 C CA . ILE A 1 375 ? 9.254 41.900 62.995 1.00 30.81 381 ILE A CA 1
ATOM 2731 C C . ILE A 1 375 ? 10.506 41.042 62.870 1.00 31.74 381 ILE A C 1
ATOM 2732 O O . ILE A 1 375 ? 10.556 40.106 62.066 1.00 31.75 381 ILE A O 1
ATOM 2737 N N . ASP A 1 376 ? 11.516 41.378 63.666 1.00 31.47 382 ASP A N 1
ATOM 2738 C CA . ASP A 1 376 ? 12.764 40.625 63.694 1.00 33.84 382 ASP A CA 1
ATOM 2739 C C . ASP A 1 376 ? 12.725 39.784 64.954 1.00 35.57 382 ASP A C 1
ATOM 2740 O O . ASP A 1 376 ? 12.527 40.303 66.051 1.00 35.89 382 ASP A O 1
ATOM 2745 N N . ILE A 1 377 ? 12.900 38.481 64.795 1.00 37.33 383 ILE A N 1
ATOM 2746 C CA . ILE A 1 377 ? 12.865 37.589 65.938 1.00 39.40 383 ILE A CA 1
ATOM 2747 C C . ILE A 1 377 ? 14.094 36.703 65.979 1.00 41.07 383 ILE A C 1
ATOM 2748 O O . ILE A 1 377 ? 14.769 36.505 64.966 1.00 39.48 383 ILE A O 1
ATOM 2753 N N . GLU A 1 378 ? 14.375 36.178 67.165 1.00 44.31 384 GLU A N 1
ATOM 2754 C CA . GLU A 1 378 ? 15.476 35.283 67.365 1.00 48.79 384 GLU A CA 1
ATOM 2755 C C . GLU A 1 378 ? 14.942 33.866 67.425 1.00 48.51 384 GLU A C 1
ATOM 2756 O O . GLU A 1 378 ? 14.395 33.438 68.431 1.00 48.11 384 GLU A O 1
ATOM 2762 N N . ALA A 1 379 ? 15.094 33.113 66.341 1.00 50.08 385 ALA A N 1
ATOM 2763 C CA . ALA A 1 379 ? 14.571 31.754 66.299 1.00 52.91 385 ALA A CA 1
ATOM 2764 C C . ALA A 1 379 ? 15.032 30.982 65.071 1.00 54.73 385 ALA A C 1
ATOM 2765 O O . ALA A 1 379 ? 15.542 31.562 64.113 1.00 55.27 385 ALA A O 1
ATOM 2767 N N . ASP A 1 380 ? 14.882 29.664 65.113 1.00 58.07 386 ASP A N 1
ATOM 2768 C CA . ASP A 1 380 ? 15.223 28.793 64.001 1.00 59.92 386 ASP A CA 1
ATOM 2769 C C . ASP A 1 380 ? 14.104 28.865 62.971 1.00 60.78 386 ASP A C 1
ATOM 2770 O O . ASP A 1 380 ? 12.975 29.220 63.311 1.00 60.65 386 ASP A O 1
ATOM 2775 N N . GLU A 1 381 ? 14.408 28.530 61.720 1.00 61.30 387 GLU A N 1
ATOM 2776 C CA . GLU A 1 381 ? 13.388 28.549 60.679 1.00 61.89 387 GLU A CA 1
ATOM 2777 C C . GLU A 1 381 ? 12.155 27.810 61.171 1.00 60.89 387 GLU A C 1
ATOM 2778 O O . GLU A 1 381 ? 11.028 28.285 61.017 1.00 61.78 387 GLU A O 1
ATOM 2784 N N . ASP A 1 382 ? 12.384 26.645 61.770 1.00 59.49 388 ASP A N 1
ATOM 2785 C CA . ASP A 1 382 ? 11.307 25.813 62.294 1.00 57.84 388 ASP A CA 1
ATOM 2786 C C . ASP A 1 382 ? 10.272 26.656 63.019 1.00 56.66 388 ASP A C 1
ATOM 2787 O O . ASP A 1 382 ? 9.096 26.660 62.657 1.00 57.34 388 ASP A O 1
ATOM 2792 N N . VAL A 1 383 ? 10.719 27.372 64.044 1.00 55.26 389 VAL A N 1
ATOM 2793 C CA . VAL A 1 383 ? 9.836 28.220 64.831 1.00 53.26 389 VAL A CA 1
ATOM 2794 C C . VAL A 1 383 ? 9.288 29.361 63.980 1.00 52.97 389 VAL A C 1
ATOM 2795 O O . VAL A 1 383 ? 8.119 29.728 64.097 1.00 52.43 389 VAL A O 1
ATOM 2799 N N . ALA A 1 384 ? 10.137 29.921 63.124 1.00 52.98 390 ALA A N 1
ATOM 2800 C CA . ALA A 1 384 ? 9.724 31.022 62.261 1.00 53.37 390 ALA A CA 1
ATOM 2801 C C . ALA A 1 384 ? 8.473 30.638 61.471 1.00 53.38 390 ALA A C 1
ATOM 2802 O O . ALA A 1 384 ? 7.418 31.254 61.632 1.00 52.14 390 ALA A O 1
ATOM 2804 N N . GLU A 1 385 ? 8.594 29.614 60.627 1.00 53.69 391 GLU A N 1
ATOM 2805 C CA . GLU A 1 385 ? 7.468 29.152 59.817 1.00 54.00 391 GLU A CA 1
ATOM 2806 C C . GLU A 1 385 ? 6.215 28.873 60.640 1.00 52.49 391 GLU A C 1
ATOM 2807 O O . GLU A 1 385 ? 5.100 29.148 60.193 1.00 52.37 391 GLU A O 1
ATOM 2813 N N . LYS A 1 386 ? 6.391 28.325 61.837 1.00 50.70 392 LYS A N 1
ATOM 2814 C CA . LYS A 1 386 ? 5.248 28.031 62.692 1.00 49.84 392 LYS A CA 1
ATOM 2815 C C . LYS A 1 386 ? 4.580 29.336 63.109 1.00 50.07 392 LYS A C 1
ATOM 2816 O O . LYS A 1 386 ? 3.354 29.406 63.248 1.00 50.27 392 LYS A O 1
ATOM 2822 N N . ALA A 1 387 ? 5.393 30.371 63.310 1.00 48.51 393 ALA A N 1
ATOM 2823 C CA . ALA A 1 387 ? 4.885 31.681 63.699 1.00 46.64 393 ALA A CA 1
ATOM 2824 C C . ALA A 1 387 ? 4.171 32.311 62.508 1.00 45.23 393 ALA A C 1
ATOM 2825 O O . ALA A 1 387 ? 3.134 32.952 62.658 1.00 43.98 393 ALA A O 1
ATOM 2827 N N . LEU A 1 388 ? 4.743 32.123 61.323 1.00 45.34 394 LEU A N 1
ATOM 2828 C CA . LEU A 1 388 ? 4.168 32.662 60.099 1.00 45.41 394 LEU A CA 1
ATOM 2829 C C . LEU A 1 388 ? 2.739 32.150 59.924 1.00 46.85 394 LEU A C 1
ATOM 2830 O O . LEU A 1 388 ? 1.797 32.933 59.770 1.00 45.10 394 LEU A O 1
ATOM 2835 N N . GLN A 1 389 ? 2.586 30.829 59.954 1.00 48.15 395 GLN A N 1
ATOM 2836 C CA . GLN A 1 389 ? 1.274 30.215 59.804 1.00 50.16 395 GLN A CA 1
ATOM 2837 C C . GLN A 1 389 ? 0.286 30.770 60.826 1.00 49.63 395 GLN A C 1
ATOM 2838 O O . GLN A 1 389 ? -0.869 31.043 60.496 1.00 48.22 395 GLN A O 1
ATOM 2844 N N . ALA A 1 390 ? 0.745 30.952 62.061 1.00 48.86 396 ALA A N 1
ATOM 2845 C CA . ALA A 1 390 ? -0.105 31.485 63.119 1.00 48.75 396 ALA A CA 1
ATOM 2846 C C . ALA A 1 390 ? -0.521 32.924 62.815 1.00 49.36 396 ALA A C 1
ATOM 2847 O O . ALA A 1 390 ? -1.693 33.285 62.942 1.00 48.35 396 ALA A O 1
ATOM 2857 N N . LYS A 1 392 ? -0.849 34.362 60.039 1.00 48.10 398 LYS A N 1
ATOM 2858 C CA . LYS A 1 392 ? -1.801 34.389 58.937 1.00 48.00 398 LYS A CA 1
ATOM 2859 C C . LYS A 1 392 ? -3.238 34.186 59.404 1.00 48.02 398 LYS A C 1
ATOM 2860 O O . LYS A 1 392 ? -4.183 34.642 58.758 1.00 47.99 398 LYS A O 1
ATOM 2866 N N . ALA A 1 393 ? -3.399 33.513 60.538 1.00 47.98 399 ALA A N 1
ATOM 2867 C CA . ALA A 1 393 ? -4.722 33.234 61.075 1.00 47.55 399 ALA A CA 1
ATOM 2868 C C . ALA A 1 393 ? -5.284 34.345 61.958 1.00 47.72 399 ALA A C 1
ATOM 2869 O O . ALA A 1 393 ? -6.344 34.181 62.563 1.00 48.21 399 ALA A O 1
ATOM 2871 N N . ILE A 1 394 ? -4.590 35.476 62.028 1.00 47.31 400 ILE A N 1
ATOM 2872 C CA . ILE A 1 394 ? -5.068 36.582 62.852 1.00 47.98 400 ILE A CA 1
ATOM 2873 C C . ILE A 1 394 ? -6.181 37.365 62.160 1.00 49.02 400 ILE A C 1
ATOM 2874 O O . ILE A 1 394 ? -6.008 37.792 61.016 1.00 48.76 400 ILE A O 1
ATOM 2879 N N . PRO A 1 395 ? -7.313 37.556 62.881 1.00 49.57 401 PRO A N 1
ATOM 2880 C CA . PRO A 1 395 ? -8.425 38.302 62.259 1.00 48.42 401 PRO A CA 1
ATOM 2881 C C . PRO A 1 395 ? -7.946 39.663 61.778 1.00 47.49 401 PRO A C 1
ATOM 2882 O O . PRO A 1 395 ? -7.196 40.343 62.479 1.00 46.95 401 PRO A O 1
ATOM 2886 N N . GLY A 1 396 ? -8.372 40.050 60.580 1.00 46.65 402 GLY A N 1
ATOM 2887 C CA . GLY A 1 396 ? -7.975 41.335 60.029 1.00 43.96 402 GLY A CA 1
ATOM 2888 C C . GLY A 1 396 ? -6.726 41.247 59.175 1.00 43.03 402 GLY A C 1
ATOM 2889 O O . GLY A 1 396 ? -6.339 42.215 58.520 1.00 42.92 402 GLY A O 1
ATOM 2890 N N . THR A 1 397 ? -6.096 40.079 59.183 1.00 41.42 403 THR A N 1
ATOM 2891 C CA . THR A 1 397 ? -4.887 39.853 58.409 1.00 42.17 403 THR A CA 1
ATOM 2892 C C . THR A 1 397 ? -5.179 39.899 56.918 1.00 42.93 403 THR A C 1
ATOM 2893 O O . THR A 1 397 ? -6.168 39.339 56.453 1.00 44.27 403 THR A O 1
ATOM 2897 N N . ILE A 1 398 ? -4.314 40.573 56.171 1.00 41.00 404 ILE A N 1
ATOM 2898 C CA . ILE A 1 398 ? -4.441 40.653 54.732 1.00 39.21 404 ILE A CA 1
ATOM 2899 C C . ILE A 1 398 ? -3.412 39.748 54.129 1.00 38.63 404 ILE A C 1
ATOM 2900 O O . ILE A 1 398 ? -3.689 38.982 53.207 1.00 38.18 404 ILE A O 1
ATOM 2905 N N . ARG A 1 399 ? -2.193 39.826 54.642 1.00 38.47 405 ARG A N 1
ATOM 2906 C CA . ARG A 1 399 ? -1.096 39.050 54.132 1.00 38.50 405 ARG A CA 1
ATOM 2907 C C . ARG A 1 399 ? 0.058 39.031 55.135 1.00 38.32 405 ARG A C 1
ATOM 2908 O O . ARG A 1 399 ? 0.246 39.982 55.902 1.00 38.72 405 ARG A O 1
ATOM 2916 N N . ALA A 1 400 ? 0.821 37.944 55.126 1.00 36.56 406 ALA A N 1
ATOM 2917 C CA . ALA A 1 400 ? 1.969 37.791 56.016 1.00 37.09 406 ALA A CA 1
ATOM 2918 C C . ALA A 1 400 ? 3.055 36.970 55.258 1.00 37.04 406 ALA A C 1
ATOM 2919 O O . ALA A 1 400 ? 2.718 36.143 54.412 1.00 34.52 406 ALA A O 1
ATOM 2921 N N . ARG A 1 401 ? 4.328 37.181 55.561 1.00 37.69 407 ARG A N 1
ATOM 2922 C CA . ARG A 1 401 ? 5.437 36.559 54.879 1.00 39.63 407 ARG A CA 1
ATOM 2923 C C . ARG A 1 401 ? 6.652 36.415 55.714 1.00 40.26 407 ARG A C 1
ATOM 2924 O O . ARG A 1 401 ? 6.882 37.150 56.681 1.00 39.16 407 ARG A O 1
ATOM 2932 N N . LEU A 1 402 ? 7.471 35.456 55.337 1.00 40.13 408 LEU A N 1
ATOM 2933 C CA . LEU A 1 402 ? 8.737 35.179 56.021 1.00 41.02 408 LEU A CA 1
ATOM 2934 C C . LEU A 1 402 ? 9.859 35.628 55.089 1.00 41.89 408 LEU A C 1
ATOM 2935 O O . LEU A 1 402 ? 10.253 34.897 54.179 1.00 43.06 408 LEU A O 1
ATOM 2940 N N . LEU A 1 403 ? 10.372 36.831 55.322 1.00 41.48 409 LEU A N 1
ATOM 2941 C CA . LEU A 1 403 ? 11.418 37.400 54.480 1.00 40.90 409 LEU A CA 1
ATOM 2942 C C . LEU A 1 403 ? 12.760 36.670 54.504 1.00 40.23 409 LEU A C 1
ATOM 2943 O O . LEU A 1 403 ? 13.405 36.518 53.470 1.00 41.53 409 LEU A O 1
ATOM 2948 N N . TYR A 1 404 ? 13.193 36.232 55.679 1.00 38.95 410 TYR A N 1
ATOM 2949 C CA . TYR A 1 404 ? 14.449 35.502 55.790 1.00 37.60 410 TYR A CA 1
ATOM 2950 C C . TYR A 1 404 ? 14.660 34.990 57.199 1.00 37.58 410 TYR A C 1
ATOM 2951 O O . TYR A 1 404 ? 13.846 35.346 58.081 1.00 37.26 410 TYR A O 1
ATOM 2961 N N . GLU B 1 1 ? 55.112 107.719 27.459 1.00 71.50 7 GLU B N 1
ATOM 2962 C CA . GLU B 1 1 ? 54.913 107.659 28.935 1.00 70.62 7 GLU B CA 1
ATOM 2963 C C . GLU B 1 1 ? 54.969 109.063 29.527 1.00 68.83 7 GLU B C 1
ATOM 2964 O O . GLU B 1 1 ? 54.817 109.244 30.732 1.00 69.51 7 GLU B O 1
ATOM 2970 N N . LYS B 1 2 ? 55.170 110.056 28.663 1.00 66.47 8 LYS B N 1
ATOM 2971 C CA . LYS B 1 2 ? 55.246 111.451 29.085 1.00 63.30 8 LYS B CA 1
ATOM 2972 C C . LYS B 1 2 ? 53.979 111.933 29.777 1.00 62.53 8 LYS B C 1
ATOM 2973 O O . LYS B 1 2 ? 52.879 111.425 29.538 1.00 62.27 8 LYS B O 1
ATOM 2979 N N . ASP B 1 3 ? 54.156 112.939 30.626 1.00 61.10 9 ASP B N 1
ATOM 2980 C CA . ASP B 1 3 ? 53.070 113.551 31.374 1.00 59.17 9 ASP B CA 1
ATOM 2981 C C . ASP B 1 3 ? 52.407 114.650 30.545 1.00 56.45 9 ASP B C 1
ATOM 2982 O O . ASP B 1 3 ? 51.502 115.335 31.016 1.00 57.48 9 ASP B O 1
ATOM 2987 N N . LYS B 1 4 ? 52.859 114.808 29.305 1.00 51.93 10 LYS B N 1
ATOM 2988 C CA . LYS B 1 4 ? 52.304 115.813 28.404 1.00 47.59 10 LYS B CA 1
ATOM 2989 C C . LYS B 1 4 ? 51.279 115.183 27.459 1.00 45.48 10 LYS B C 1
ATOM 2990 O O . LYS B 1 4 ? 50.575 115.885 26.725 1.00 45.39 10 LYS B O 1
ATOM 2996 N N . ILE B 1 5 ? 51.207 113.854 27.477 1.00 40.96 11 ILE B N 1
ATOM 2997 C CA . ILE B 1 5 ? 50.267 113.119 26.634 1.00 36.15 11 ILE B CA 1
ATOM 2998 C C . ILE B 1 5 ? 48.895 113.168 27.303 1.00 34.99 11 ILE B C 1
ATOM 2999 O O . ILE B 1 5 ? 48.686 112.552 28.351 1.00 33.11 11 ILE B O 1
ATOM 3004 N N . LYS B 1 6 ? 47.962 113.895 26.695 1.00 32.16 12 LYS B N 1
ATOM 3005 C CA . LYS B 1 6 ? 46.632 114.046 27.269 1.00 31.85 12 LYS B CA 1
ATOM 3006 C C . LYS B 1 6 ? 45.625 112.947 26.944 1.00 29.90 12 LYS B C 1
ATOM 3007 O O . LYS B 1 6 ? 45.392 112.608 25.782 1.00 28.49 12 LYS B O 1
ATOM 3013 N N . PHE B 1 7 ? 45.028 112.407 27.997 1.00 29.02 13 PHE B N 1
ATOM 3014 C CA . PHE B 1 7 ? 44.007 111.382 27.873 1.00 29.51 13 PHE B CA 1
ATOM 3015 C C . PHE B 1 7 ? 42.686 112.012 28.284 1.00 27.78 13 PHE B C 1
ATOM 3016 O O . PHE B 1 7 ? 42.579 112.597 29.364 1.00 29.34 13 PHE B O 1
ATOM 3024 N N . LEU B 1 8 ? 41.694 111.914 27.410 1.00 26.24 14 LEU B N 1
ATOM 3025 C CA . LEU B 1 8 ? 40.369 112.434 27.696 1.00 26.69 14 LEU B CA 1
ATOM 3026 C C . LEU B 1 8 ? 39.441 111.240 27.867 1.00 24.74 14 LEU B C 1
ATOM 3027 O O . LEU B 1 8 ? 39.253 110.449 26.943 1.00 24.40 14 LEU B O 1
ATOM 3032 N N . LEU B 1 9 ? 38.871 111.103 29.055 1.00 24.69 15 LEU B N 1
ATOM 3033 C CA . LEU B 1 9 ? 37.965 109.997 29.332 1.00 24.78 15 LEU B CA 1
ATOM 3034 C C . LEU B 1 9 ? 36.576 110.553 29.637 1.00 25.33 15 LEU B C 1
ATOM 3035 O O . LEU B 1 9 ? 36.420 111.387 30.533 1.00 26.64 15 LEU B O 1
ATOM 3040 N N . VAL B 1 10 ? 35.575 110.095 28.891 1.00 23.15 16 VAL B N 1
ATOM 3041 C CA . VAL B 1 10 ? 34.202 110.548 29.088 1.00 23.56 16 VAL B CA 1
ATOM 3042 C C . VAL B 1 10 ? 33.231 109.408 29.410 1.00 24.15 16 VAL B C 1
ATOM 3043 O O . VAL B 1 10 ? 33.541 108.230 29.202 1.00 27.82 16 VAL B O 1
ATOM 3047 N N . GLU B 1 11 ? 32.062 109.771 29.926 1.00 24.29 17 GLU B N 1
ATOM 3048 C CA . GLU B 1 11 ? 31.006 108.825 30.287 1.00 26.17 17 GLU B CA 1
ATOM 3049 C C . GLU B 1 11 ? 31.347 107.922 31.464 1.00 26.86 17 GLU B C 1
ATOM 3050 O O . GLU B 1 11 ? 30.795 106.833 31.608 1.00 27.91 17 GLU B O 1
ATOM 3056 N N . GLY B 1 12 ? 32.273 108.376 32.297 1.00 26.93 18 GLY B N 1
ATOM 3057 C CA . GLY B 1 12 ? 32.631 107.629 33.487 1.00 29.11 18 GLY B CA 1
ATOM 3058 C C . GLY B 1 12 ? 33.189 106.222 33.394 1.00 30.92 18 GLY B C 1
ATOM 3059 O O . GLY B 1 12 ? 32.581 105.276 33.909 1.00 31.10 18 GLY B O 1
ATOM 3060 N N . VAL B 1 13 ? 34.343 106.067 32.752 1.00 30.82 19 VAL B N 1
ATOM 3061 C CA . VAL B 1 13 ? 34.963 104.751 32.679 1.00 31.16 19 VAL B CA 1
ATOM 3062 C C . VAL B 1 13 ? 35.432 104.453 34.101 1.00 31.78 19 VAL B C 1
ATOM 3063 O O . VAL B 1 13 ? 35.688 105.372 34.891 1.00 30.32 19 VAL B O 1
ATOM 3067 N N . HIS B 1 14 ? 35.546 103.173 34.422 1.00 33.12 20 HIS B N 1
ATOM 3068 C CA . HIS B 1 14 ? 35.939 102.750 35.758 1.00 33.59 20 HIS B CA 1
ATOM 3069 C C . HIS B 1 14 ? 37.272 103.339 36.226 1.00 33.62 20 HIS B C 1
ATOM 3070 O O . HIS B 1 14 ? 38.206 103.504 35.445 1.00 33.02 20 HIS B O 1
ATOM 3077 N N . GLN B 1 15 ? 37.342 103.664 37.512 1.00 31.48 21 GLN B N 1
ATOM 3078 C CA . GLN B 1 15 ? 38.550 104.235 38.103 1.00 32.90 21 GLN B CA 1
ATOM 3079 C C . GLN B 1 15 ? 39.812 103.410 37.853 1.00 30.92 21 GLN B C 1
ATOM 3080 O O . GLN B 1 15 ? 40.912 103.950 37.836 1.00 30.44 21 GLN B O 1
ATOM 3086 N N . LYS B 1 16 ? 39.660 102.103 37.672 1.00 30.79 22 LYS B N 1
ATOM 3087 C CA . LYS B 1 16 ? 40.819 101.249 37.433 1.00 31.72 22 LYS B CA 1
ATOM 3088 C C . LYS B 1 16 ? 41.584 101.670 36.186 1.00 28.69 22 LYS B C 1
ATOM 3089 O O . LYS B 1 16 ? 42.801 101.522 36.122 1.00 28.39 22 LYS B O 1
ATOM 3095 N N . ALA B 1 17 ? 40.873 102.198 35.196 1.00 28.37 23 ALA B N 1
ATOM 3096 C CA . ALA B 1 17 ? 41.523 102.653 33.974 1.00 28.20 23 ALA B CA 1
ATOM 3097 C C . ALA B 1 17 ? 42.509 103.777 34.324 1.00 29.00 23 ALA B C 1
ATOM 3098 O O . ALA B 1 17 ? 43.639 103.803 33.822 1.00 26.70 23 ALA B O 1
ATOM 3100 N N . LEU B 1 18 ? 42.079 104.691 35.197 1.00 28.12 24 LEU B N 1
ATOM 3101 C CA . LEU B 1 18 ? 42.922 105.811 35.622 1.00 30.62 24 LEU B CA 1
ATOM 3102 C C . LEU B 1 18 ? 44.143 105.296 36.371 1.00 29.34 24 LEU B C 1
ATOM 3103 O O . LEU B 1 18 ? 45.259 105.740 36.131 1.00 29.58 24 LEU B O 1
ATOM 3108 N N . GLU B 1 19 ? 43.924 104.367 37.291 1.00 31.60 25 GLU B N 1
ATOM 3109 C CA . GLU B 1 19 ? 45.022 103.789 38.051 1.00 34.05 25 GLU B CA 1
ATOM 3110 C C . GLU B 1 19 ? 46.014 103.162 37.077 1.00 31.96 25 GLU B C 1
ATOM 3111 O O . GLU B 1 19 ? 47.222 103.375 37.175 1.00 31.00 25 GLU B O 1
ATOM 3117 N N . SER B 1 20 ? 45.495 102.404 36.119 1.00 28.85 26 SER B N 1
ATOM 3118 C CA . SER B 1 20 ? 46.357 101.765 35.141 1.00 27.61 26 SER B CA 1
ATOM 3119 C C . SER B 1 20 ? 47.140 102.813 34.342 1.00 25.70 26 SER B C 1
ATOM 3120 O O . SER B 1 20 ? 48.342 102.663 34.117 1.00 24.95 26 SER B O 1
ATOM 3123 N N . LEU B 1 21 ? 46.472 103.883 33.924 1.00 24.21 27 LEU B N 1
ATOM 3124 C CA . LEU B 1 21 ? 47.163 104.922 33.164 1.00 25.16 27 LEU B CA 1
ATOM 3125 C C . LEU B 1 21 ? 48.264 105.552 34.013 1.00 25.68 27 LEU B C 1
ATOM 3126 O O . LEU B 1 21 ? 49.386 105.756 33.542 1.00 24.88 27 LEU B O 1
ATOM 3131 N N . ARG B 1 22 ? 47.951 105.837 35.274 1.00 27.75 28 ARG B N 1
ATOM 3132 C CA . ARG B 1 22 ? 48.933 106.439 36.171 1.00 29.78 28 ARG B CA 1
ATOM 3133 C C . ARG B 1 22 ? 50.117 105.509 36.398 1.00 30.12 28 ARG B C 1
ATOM 3134 O O . ARG B 1 22 ? 51.264 105.951 36.425 1.00 31.30 28 ARG B O 1
ATOM 3142 N N . ALA B 1 23 ? 49.835 104.219 36.558 1.00 30.19 29 ALA B N 1
ATOM 3143 C CA . ALA B 1 23 ? 50.879 103.232 36.775 1.00 30.13 29 ALA B CA 1
ATOM 3144 C C . ALA B 1 23 ? 51.820 103.163 35.573 1.00 30.58 29 ALA B C 1
ATOM 3145 O O . ALA B 1 23 ? 53.000 102.845 35.715 1.00 30.73 29 ALA B O 1
ATOM 3147 N N . ALA B 1 24 ? 51.303 103.471 34.389 1.00 28.98 30 ALA B N 1
ATOM 3148 C CA . ALA B 1 24 ? 52.119 103.427 33.186 1.00 27.29 30 ALA B CA 1
ATOM 3149 C C . ALA B 1 24 ? 52.813 104.756 32.934 1.00 26.83 30 ALA B C 1
ATOM 3150 O O . ALA B 1 24 ? 53.461 104.936 31.901 1.00 24.73 30 ALA B O 1
ATOM 3152 N N . GLY B 1 25 ? 52.660 105.689 33.873 1.00 28.24 31 GLY B N 1
ATOM 3153 C CA . GLY B 1 25 ? 53.296 106.988 33.737 1.00 28.27 31 GLY B CA 1
ATOM 3154 C C . GLY B 1 25 ? 52.487 108.049 33.018 1.00 30.21 31 GLY B C 1
ATOM 3155 O O . GLY B 1 25 ? 53.004 109.123 32.715 1.00 32.20 31 GLY B O 1
ATOM 3156 N N . TYR B 1 26 ? 51.222 107.759 32.730 1.00 30.56 32 TYR B N 1
ATOM 3157 C CA . TYR B 1 26 ? 50.364 108.726 32.049 1.00 31.25 32 TYR B CA 1
ATOM 3158 C C . TYR B 1 26 ? 49.439 109.334 33.106 1.00 32.18 32 TYR B C 1
ATOM 3159 O O . TYR B 1 26 ? 48.522 108.676 33.600 1.00 32.73 32 TYR B O 1
ATOM 3168 N N . THR B 1 27 ? 49.701 110.593 33.454 1.00 31.34 33 THR B N 1
ATOM 3169 C CA . THR B 1 27 ? 48.937 111.292 34.487 1.00 28.90 33 THR B CA 1
ATOM 3170 C C . THR B 1 27 ? 48.136 112.487 33.992 1.00 27.78 33 THR B C 1
ATOM 3171 O O . THR B 1 27 ? 47.299 113.017 34.719 1.00 30.67 33 THR B O 1
ATOM 3175 N N . ASN B 1 28 ? 48.396 112.920 32.765 1.00 26.74 34 ASN B N 1
ATOM 3176 C CA . ASN B 1 28 ? 47.683 114.053 32.188 1.00 27.62 34 ASN B CA 1
ATOM 3177 C C . ASN B 1 28 ? 46.301 113.547 31.770 1.00 28.35 34 ASN B C 1
ATOM 3178 O O . ASN B 1 28 ? 46.063 113.249 30.597 1.00 28.28 34 ASN B O 1
ATOM 3183 N N . ILE B 1 29 ? 45.390 113.473 32.738 1.00 26.67 35 ILE B N 1
ATOM 3184 C CA . ILE B 1 29 ? 44.053 112.946 32.497 1.00 26.11 35 ILE B CA 1
ATOM 3185 C C . ILE B 1 29 ? 42.873 113.863 32.799 1.00 27.33 35 ILE B C 1
ATOM 3186 O O . ILE B 1 29 ? 42.740 114.389 33.907 1.00 26.56 35 ILE B O 1
ATOM 3191 N N . GLU B 1 30 ? 42.009 114.026 31.807 1.00 27.47 36 GLU B N 1
ATOM 3192 C CA . GLU B 1 30 ? 40.784 114.799 31.972 1.00 28.89 36 GLU B CA 1
ATOM 3193 C C . GLU B 1 30 ? 39.710 113.714 32.039 1.00 30.05 36 GLU B C 1
ATOM 3194 O O . GLU B 1 30 ? 39.582 112.907 31.113 1.00 31.03 36 GLU B O 1
ATOM 3200 N N . PHE B 1 31 ? 38.950 113.697 33.132 1.00 27.72 37 PHE B N 1
ATOM 3201 C CA . PHE B 1 31 ? 37.919 112.693 33.363 1.00 29.70 37 PHE B CA 1
ATOM 3202 C C . PHE B 1 31 ? 36.528 113.295 33.625 1.00 30.27 37 PHE B C 1
ATOM 3203 O O . PHE B 1 31 ? 36.397 114.265 34.375 1.00 29.21 37 PHE B O 1
ATOM 3211 N N . HIS B 1 32 ? 35.503 112.719 32.995 1.00 29.09 38 HIS B N 1
ATOM 3212 C CA . HIS B 1 32 ? 34.112 113.150 33.169 1.00 30.97 38 HIS B CA 1
ATOM 3213 C C . HIS B 1 32 ? 33.223 111.922 33.382 1.00 32.56 38 HIS B C 1
ATOM 3214 O O . HIS B 1 32 ? 33.338 110.937 32.650 1.00 33.14 38 HIS B O 1
ATOM 3221 N N . LYS B 1 33 ? 32.333 111.996 34.368 1.00 33.60 39 LYS B N 1
ATOM 3222 C CA . LYS B 1 33 ? 31.413 110.906 34.683 1.00 37.20 39 LYS B CA 1
ATOM 3223 C C . LYS B 1 33 ? 30.378 110.648 33.589 1.00 38.07 39 LYS B C 1
ATOM 3224 O O . LYS B 1 33 ? 29.868 109.535 33.454 1.00 38.36 39 LYS B O 1
ATOM 3230 N N . GLY B 1 34 ? 30.056 111.679 32.818 1.00 38.96 40 GLY B N 1
ATOM 3231 C CA . GLY B 1 34 ? 29.081 111.517 31.753 1.00 39.99 40 GLY B CA 1
ATOM 3232 C C . GLY B 1 34 ? 29.557 112.040 30.409 1.00 39.89 40 GLY B C 1
ATOM 3233 O O . GLY B 1 34 ? 30.739 112.335 30.222 1.00 38.03 40 GLY B O 1
ATOM 3234 N N . ALA B 1 35 ? 28.630 112.144 29.464 1.00 40.66 41 ALA B N 1
ATOM 3235 C CA . ALA B 1 35 ? 28.948 112.643 28.134 1.00 42.11 41 ALA B CA 1
ATOM 3236 C C . ALA B 1 35 ? 28.890 114.171 28.149 1.00 43.52 41 ALA B C 1
ATOM 3237 O O . ALA B 1 35 ? 28.222 114.766 28.997 1.00 43.97 41 ALA B O 1
ATOM 3239 N N . LEU B 1 36 ? 29.601 114.805 27.223 1.00 45.16 42 LEU B N 1
ATOM 3240 C CA . LEU B 1 36 ? 29.598 116.261 27.142 1.00 47.67 42 LEU B CA 1
ATOM 3241 C C . LEU B 1 36 ? 28.778 116.685 25.932 1.00 49.54 42 LEU B C 1
ATOM 3242 O O . LEU B 1 36 ? 28.611 115.903 24.990 1.00 49.29 42 LEU B O 1
ATOM 3247 N N . ASP B 1 37 ? 28.264 117.914 25.955 1.00 50.22 43 ASP B N 1
ATOM 3248 C CA . ASP B 1 37 ? 27.490 118.413 24.826 1.00 51.98 43 ASP B CA 1
ATOM 3249 C C . ASP B 1 37 ? 28.456 118.656 23.680 1.00 52.15 43 ASP B C 1
ATOM 3250 O O . ASP B 1 37 ? 29.672 118.659 23.879 1.00 49.79 43 ASP B O 1
ATOM 3255 N N . ASP B 1 38 ? 27.917 118.858 22.481 1.00 52.73 44 ASP B N 1
ATOM 3256 C CA . ASP B 1 38 ? 28.749 119.075 21.305 1.00 52.18 44 ASP B CA 1
ATOM 3257 C C . ASP B 1 38 ? 29.808 120.145 21.520 1.00 50.25 44 ASP B C 1
ATOM 3258 O O . ASP B 1 38 ? 30.918 120.034 21.005 1.00 48.99 44 ASP B O 1
ATOM 3263 N N . GLU B 1 39 ? 29.467 121.173 22.289 1.00 48.84 45 GLU B N 1
ATOM 3264 C CA . GLU B 1 39 ? 30.395 122.267 22.561 1.00 47.50 45 GLU B CA 1
ATOM 3265 C C . GLU B 1 39 ? 31.556 121.856 23.464 1.00 45.44 45 GLU B C 1
ATOM 3266 O O . GLU B 1 39 ? 32.714 122.192 23.204 1.00 44.37 45 GLU B O 1
ATOM 3272 N N . GLN B 1 40 ? 31.241 121.132 24.530 1.00 43.07 46 GLN B N 1
ATOM 3273 C CA . GLN B 1 40 ? 32.257 120.693 25.474 1.00 42.01 46 GLN B CA 1
ATOM 3274 C C . GLN B 1 40 ? 33.185 119.628 24.887 1.00 40.23 46 GLN B C 1
ATOM 3275 O O . GLN B 1 40 ? 34.403 119.694 25.062 1.00 37.46 46 GLN B O 1
ATOM 3281 N N . LEU B 1 41 ? 32.619 118.653 24.182 1.00 40.34 47 LEU B N 1
ATOM 3282 C CA . LEU B 1 41 ? 33.441 117.601 23.591 1.00 41.19 47 LEU B CA 1
ATOM 3283 C C . LEU B 1 41 ? 34.479 118.219 22.663 1.00 41.31 47 LEU B C 1
ATOM 3284 O O . LEU B 1 41 ? 35.665 117.885 22.734 1.00 40.29 47 LEU B O 1
ATOM 3289 N N . LYS B 1 42 ? 34.031 119.133 21.803 1.00 41.49 48 LYS B N 1
ATOM 3290 C CA . LYS B 1 42 ? 34.928 119.797 20.863 1.00 42.18 48 LYS B CA 1
ATOM 3291 C C . LYS B 1 42 ? 36.061 120.504 21.599 1.00 39.18 48 LYS B C 1
ATOM 3292 O O . LYS B 1 42 ? 37.221 120.403 21.211 1.00 40.41 48 LYS B O 1
ATOM 3298 N N . GLU B 1 43 ? 35.732 121.208 22.674 1.00 37.78 49 GLU B N 1
ATOM 3299 C CA . GLU B 1 43 ? 36.758 121.908 23.436 1.00 36.27 49 GLU B CA 1
ATOM 3300 C C . GLU B 1 43 ? 37.687 120.931 24.156 1.00 35.48 49 GLU B C 1
ATOM 3301 O O . GLU B 1 43 ? 38.904 121.130 24.196 1.00 33.90 49 GLU B O 1
ATOM 3307 N N . SER B 1 44 ? 37.115 119.876 24.726 1.00 33.13 50 SER B N 1
ATOM 3308 C CA . SER B 1 44 ? 37.924 118.904 25.458 1.00 33.73 50 SER B CA 1
ATOM 3309 C C . SER B 1 44 ? 38.845 118.044 24.602 1.00 32.26 50 SER B C 1
ATOM 3310 O O . SER B 1 44 ? 39.971 117.753 25.002 1.00 32.72 50 SER B O 1
ATOM 3313 N N . ILE B 1 45 ? 38.373 117.657 23.421 1.00 33.08 51 ILE B N 1
ATOM 3314 C CA . ILE B 1 45 ? 39.143 116.789 22.534 1.00 33.07 51 ILE B CA 1
ATOM 3315 C C . ILE B 1 45 ? 40.115 117.493 21.595 1.00 34.72 51 ILE B C 1
ATOM 3316 O O . ILE B 1 45 ? 40.966 116.846 20.991 1.00 32.45 51 ILE B O 1
ATOM 3321 N N . ARG B 1 46 ? 39.998 118.811 21.477 1.00 37.95 52 ARG B N 1
ATOM 3322 C CA . ARG B 1 46 ? 40.867 119.567 20.577 1.00 39.79 52 ARG B CA 1
ATOM 3323 C C . ARG B 1 46 ? 42.344 119.241 20.748 1.00 38.01 52 ARG B C 1
ATOM 3324 O O . ARG B 1 46 ? 43.064 119.082 19.762 1.00 36.80 52 ARG B O 1
ATOM 3332 N N . ASP B 1 47 ? 42.801 119.143 21.992 1.00 35.71 53 ASP B N 1
ATOM 3333 C CA . ASP B 1 47 ? 44.201 118.841 22.243 1.00 34.62 53 ASP B CA 1
ATOM 3334 C C . ASP B 1 47 ? 44.420 117.473 22.879 1.00 33.81 53 ASP B C 1
ATOM 3335 O O . ASP B 1 47 ? 45.485 117.207 23.435 1.00 33.82 53 ASP B O 1
ATOM 3340 N N . ALA B 1 48 ? 43.417 116.605 22.794 1.00 31.90 54 ALA B N 1
ATOM 3341 C CA . ALA B 1 48 ? 43.534 115.262 23.358 1.00 30.91 54 ALA B CA 1
ATOM 3342 C C . ALA B 1 48 ? 44.321 114.326 22.441 1.00 28.15 54 ALA B C 1
ATOM 3343 O O . ALA B 1 48 ? 44.060 114.262 21.242 1.00 28.78 54 ALA B O 1
ATOM 3345 N N . HIS B 1 49 ? 45.288 113.607 23.001 1.00 27.52 55 HIS B N 1
ATOM 3346 C CA . HIS B 1 49 ? 46.057 112.640 22.210 1.00 28.52 55 HIS B CA 1
ATOM 3347 C C . HIS B 1 49 ? 45.297 111.313 22.188 1.00 26.64 55 HIS B C 1
ATOM 3348 O O . HIS B 1 49 ? 45.383 110.552 21.225 1.00 26.08 55 HIS B O 1
ATOM 3355 N N . PHE B 1 50 ? 44.548 111.052 23.256 1.00 25.82 56 PHE B N 1
ATOM 3356 C CA . PHE B 1 50 ? 43.760 109.826 23.376 1.00 26.57 56 PHE B CA 1
ATOM 3357 C C . PHE B 1 50 ? 42.389 110.106 23.972 1.00 26.42 56 PHE B C 1
ATOM 3358 O O . PHE B 1 50 ? 42.248 110.928 24.885 1.00 24.64 56 PHE B O 1
ATOM 3366 N N . ILE B 1 51 ? 41.373 109.427 23.461 1.00 24.84 57 ILE B N 1
ATOM 3367 C CA . ILE B 1 51 ? 40.055 109.598 24.024 1.00 23.56 57 ILE B CA 1
ATOM 3368 C C . ILE B 1 51 ? 39.456 108.247 24.354 1.00 24.16 57 ILE B C 1
ATOM 3369 O O . ILE B 1 51 ? 39.559 107.294 23.567 1.00 24.12 57 ILE B O 1
ATOM 3374 N N . GLY B 1 52 ? 38.865 108.179 25.544 1.00 19.47 58 GLY B N 1
ATOM 3375 C CA . GLY B 1 52 ? 38.203 106.985 26.014 1.00 20.31 58 GLY B CA 1
ATOM 3376 C C . GLY B 1 52 ? 36.745 107.368 26.170 1.00 22.61 58 GLY B C 1
ATOM 3377 O O . GLY B 1 52 ? 36.423 108.374 26.816 1.00 21.97 58 GLY B O 1
ATOM 3378 N N . LEU B 1 53 ? 35.856 106.583 25.573 1.00 23.75 59 LEU B N 1
ATOM 3379 C CA . LEU B 1 53 ? 34.431 106.867 25.640 1.00 23.51 59 LEU B CA 1
ATOM 3380 C C . LEU B 1 53 ? 33.626 105.580 25.695 1.00 27.00 59 LEU B C 1
ATOM 3381 O O . LEU B 1 53 ? 34.184 104.478 25.725 1.00 24.54 59 LEU B O 1
ATOM 3386 N N . ARG B 1 54 ? 32.306 105.726 25.716 1.00 27.35 60 ARG B N 1
ATOM 3387 C CA . ARG B 1 54 ? 31.432 104.575 25.742 1.00 31.53 60 ARG B CA 1
ATOM 3388 C C . ARG B 1 54 ? 30.399 104.684 24.616 1.00 34.47 60 ARG B C 1
ATOM 3389 O O . ARG B 1 54 ? 30.712 105.208 23.546 1.00 33.98 60 ARG B O 1
ATOM 3397 N N . SER B 1 55 ? 29.177 104.219 24.837 1.00 37.87 61 SER B N 1
ATOM 3398 C CA . SER B 1 55 ? 28.175 104.241 23.770 1.00 41.12 61 SER B CA 1
ATOM 3399 C C . SER B 1 55 ? 27.490 105.562 23.418 1.00 42.48 61 SER B C 1
ATOM 3400 O O . SER B 1 55 ? 27.022 105.728 22.291 1.00 42.96 61 SER B O 1
ATOM 3403 N N . ARG B 1 56 ? 27.429 106.500 24.355 1.00 44.81 62 ARG B N 1
ATOM 3404 C CA . ARG B 1 56 ? 26.742 107.766 24.101 1.00 47.16 62 ARG B CA 1
ATOM 3405 C C . ARG B 1 56 ? 27.487 108.804 23.265 1.00 45.93 62 ARG B C 1
ATOM 3406 O O . ARG B 1 56 ? 26.871 109.520 22.473 1.00 47.87 62 ARG B O 1
ATOM 3414 N N . THR B 1 57 ? 28.801 108.894 23.438 1.00 42.73 63 THR B N 1
ATOM 3415 C CA . THR B 1 57 ? 29.604 109.869 22.705 1.00 40.64 63 THR B CA 1
ATOM 3416 C C . THR B 1 57 ? 29.677 109.578 21.211 1.00 41.70 63 THR B C 1
ATOM 3417 O O . THR B 1 57 ? 30.175 108.536 20.801 1.00 42.16 63 THR B O 1
ATOM 3421 N N . HIS B 1 58 ? 29.188 110.509 20.399 1.00 42.55 64 HIS B N 1
ATOM 3422 C CA . HIS B 1 58 ? 29.219 110.338 18.953 1.00 43.46 64 HIS B CA 1
ATOM 3423 C C . HIS B 1 58 ? 30.479 110.976 18.395 1.00 42.36 64 HIS B C 1
ATOM 3424 O O . HIS B 1 58 ? 30.565 112.196 18.262 1.00 40.36 64 HIS B O 1
ATOM 3431 N N . LEU B 1 59 ? 31.460 110.136 18.083 1.00 41.09 65 LEU B N 1
ATOM 3432 C CA . LEU B 1 59 ? 32.727 110.604 17.543 1.00 41.03 65 LEU B CA 1
ATOM 3433 C C . LEU B 1 59 ? 32.602 110.576 16.027 1.00 41.61 65 LEU B C 1
ATOM 3434 O O . LEU B 1 59 ? 33.018 109.621 15.368 1.00 40.94 65 LEU B O 1
ATOM 3439 N N . THR B 1 60 ? 32.007 111.633 15.483 1.00 42.15 66 THR B N 1
ATOM 3440 C CA . THR B 1 60 ? 31.784 111.748 14.047 1.00 42.56 66 THR B CA 1
ATOM 3441 C C . THR B 1 60 ? 33.012 112.238 13.306 1.00 43.63 66 THR B C 1
ATOM 3442 O O . THR B 1 60 ? 33.963 112.733 13.909 1.00 42.94 66 THR B O 1
ATOM 3446 N N . GLU B 1 61 ? 32.971 112.099 11.986 1.00 46.26 67 GLU B N 1
ATOM 3447 C CA . GLU B 1 61 ? 34.057 112.538 11.127 1.00 49.14 67 GLU B CA 1
ATOM 3448 C C . GLU B 1 61 ? 34.403 113.981 11.466 1.00 49.68 67 GLU B C 1
ATOM 3449 O O . GLU B 1 61 ? 35.574 114.319 11.643 1.00 49.76 67 GLU B O 1
ATOM 3455 N N . ASP B 1 62 ? 33.376 114.824 11.559 1.00 50.83 68 ASP B N 1
ATOM 3456 C CA . ASP B 1 62 ? 33.566 116.234 11.888 1.00 50.89 68 ASP B CA 1
ATOM 3457 C C . ASP B 1 62 ? 34.373 116.366 13.175 1.00 49.37 68 ASP B C 1
ATOM 3458 O O . ASP B 1 62 ? 35.421 117.010 13.200 1.00 48.29 68 ASP B O 1
ATOM 3463 N N . VAL B 1 63 ? 33.876 115.753 14.245 1.00 48.05 69 VAL B N 1
ATOM 3464 C CA . VAL B 1 63 ? 34.558 115.805 15.531 1.00 46.59 69 VAL B CA 1
ATOM 3465 C C . VAL B 1 63 ? 35.979 115.254 15.423 1.00 45.90 69 VAL B C 1
ATOM 3466 O O . VAL B 1 63 ? 36.923 115.840 15.948 1.00 45.74 69 VAL B O 1
ATOM 3470 N N . ILE B 1 64 ? 36.129 114.127 14.737 1.00 44.77 70 ILE B N 1
ATOM 3471 C CA . ILE B 1 64 ? 37.442 113.525 14.580 1.00 46.18 70 ILE B CA 1
ATOM 3472 C C . ILE B 1 64 ? 38.404 114.468 13.866 1.00 47.68 70 ILE B C 1
ATOM 3473 O O . ILE B 1 64 ? 39.481 114.769 14.386 1.00 46.29 70 ILE B O 1
ATOM 3478 N N . ASN B 1 65 ? 38.013 114.945 12.686 1.00 48.47 71 ASN B N 1
ATOM 3479 C CA . ASN B 1 65 ? 38.874 115.845 11.928 1.00 50.97 71 ASN B CA 1
ATOM 3480 C C . ASN B 1 65 ? 39.193 117.140 12.669 1.00 50.89 71 ASN B C 1
ATOM 3481 O O . ASN B 1 65 ? 40.214 117.773 12.405 1.00 52.09 71 ASN B O 1
ATOM 3486 N N . ALA B 1 66 ? 38.334 117.529 13.602 1.00 50.44 72 ALA B N 1
ATOM 3487 C CA . ALA B 1 66 ? 38.568 118.743 14.373 1.00 51.76 72 ALA B CA 1
ATOM 3488 C C . ALA B 1 66 ? 39.614 118.508 15.470 1.00 51.78 72 ALA B C 1
ATOM 3489 O O . ALA B 1 66 ? 40.320 119.431 15.872 1.00 51.90 72 ALA B O 1
ATOM 3491 N N . ALA B 1 67 ? 39.706 117.271 15.954 1.00 51.41 73 ALA B N 1
ATOM 3492 C CA . ALA B 1 67 ? 40.673 116.917 16.995 1.00 51.95 73 ALA B CA 1
ATOM 3493 C C . ALA B 1 67 ? 42.046 116.742 16.355 1.00 52.06 73 ALA B C 1
ATOM 3494 O O . ALA B 1 67 ? 42.371 115.659 15.874 1.00 53.67 73 ALA B O 1
ATOM 3496 N N . GLU B 1 68 ? 42.854 117.798 16.381 1.00 51.19 74 GLU B N 1
ATOM 3497 C CA . GLU B 1 68 ? 44.175 117.791 15.751 1.00 51.33 74 GLU B CA 1
ATOM 3498 C C . GLU B 1 68 ? 45.336 117.031 16.402 1.00 49.08 74 GLU B C 1
ATOM 3499 O O . GLU B 1 68 ? 46.410 116.937 15.806 1.00 47.40 74 GLU B O 1
ATOM 3505 N N . LYS B 1 69 ? 45.148 116.496 17.604 1.00 46.08 75 LYS B N 1
ATOM 3506 C CA . LYS B 1 69 ? 46.229 115.761 18.262 1.00 43.45 75 LYS B CA 1
ATOM 3507 C C . LYS B 1 69 ? 45.885 114.287 18.492 1.00 39.75 75 LYS B C 1
ATOM 3508 O O . LYS B 1 69 ? 46.726 113.509 18.940 1.00 37.37 75 LYS B O 1
ATOM 3514 N N . LEU B 1 70 ? 44.650 113.912 18.187 1.00 35.24 76 LEU B N 1
ATOM 3515 C CA . LEU B 1 70 ? 44.188 112.548 18.408 1.00 34.01 76 LEU B CA 1
ATOM 3516 C C . LEU B 1 70 ? 45.124 111.486 17.828 1.00 33.69 76 LEU B C 1
ATOM 3517 O O . LEU B 1 70 ? 45.475 111.523 16.644 1.00 31.38 76 LEU B O 1
ATOM 3522 N N . VAL B 1 71 ? 45.524 110.547 18.684 1.00 32.18 77 VAL B N 1
ATOM 3523 C CA . VAL B 1 71 ? 46.423 109.457 18.306 1.00 31.89 77 VAL B CA 1
ATOM 3524 C C . VAL B 1 71 ? 45.684 108.114 18.272 1.00 31.03 77 VAL B C 1
ATOM 3525 O O . VAL B 1 71 ? 45.904 107.293 17.375 1.00 30.95 77 VAL B O 1
ATOM 3529 N N . ALA B 1 72 ? 44.811 107.891 19.250 1.00 29.02 78 ALA B N 1
ATOM 3530 C CA . ALA B 1 72 ? 44.036 106.654 19.300 1.00 26.82 78 ALA B CA 1
ATOM 3531 C C . ALA B 1 72 ? 42.720 106.836 20.047 1.00 25.53 78 ALA B C 1
ATOM 3532 O O . ALA B 1 72 ? 42.591 107.707 20.917 1.00 25.16 78 ALA B O 1
ATOM 3534 N N . ILE B 1 73 ? 41.745 106.007 19.698 1.00 22.01 79 ILE B N 1
ATOM 3535 C CA . ILE B 1 73 ? 40.431 106.049 20.314 1.00 21.04 79 ILE B CA 1
ATOM 3536 C C . ILE B 1 73 ? 40.167 104.729 21.039 1.00 22.39 79 ILE B C 1
ATOM 3537 O O . ILE B 1 73 ? 40.369 103.644 20.480 1.00 20.92 79 ILE B O 1
ATOM 3542 N N . GLY B 1 74 ? 39.719 104.828 22.285 1.00 20.97 80 GLY B N 1
ATOM 3543 C CA . GLY B 1 74 ? 39.418 103.637 23.049 1.00 21.24 80 GLY B CA 1
ATOM 3544 C C . GLY B 1 74 ? 37.945 103.595 23.400 1.00 23.51 80 GLY B C 1
ATOM 3545 O O . GLY B 1 74 ? 37.429 104.507 24.051 1.00 22.92 80 GLY B O 1
ATOM 3546 N N . ALA B 1 75 ? 37.247 102.561 22.938 1.00 22.65 81 ALA B N 1
ATOM 3547 C CA . ALA B 1 75 ? 35.833 102.414 23.270 1.00 22.39 81 ALA B CA 1
ATOM 3548 C C . ALA B 1 75 ? 35.801 101.473 24.463 1.00 23.92 81 ALA B C 1
ATOM 3549 O O . ALA B 1 75 ? 36.057 100.270 24.328 1.00 22.67 81 ALA B O 1
ATOM 3551 N N . PHE B 1 76 ? 35.512 102.029 25.635 1.00 22.75 82 PHE B N 1
ATOM 3552 C CA . PHE B 1 76 ? 35.455 101.241 26.855 1.00 24.18 82 PHE B CA 1
ATOM 3553 C C . PHE B 1 76 ? 34.112 100.526 26.888 1.00 25.83 82 PHE B C 1
ATOM 3554 O O . PHE B 1 76 ? 33.258 100.808 27.722 1.00 25.54 82 PHE B O 1
ATOM 3562 N N . ALA B 1 77 ? 33.958 99.603 25.941 1.00 28.64 83 ALA B N 1
ATOM 3563 C CA . ALA B 1 77 ? 32.757 98.796 25.755 1.00 30.04 83 ALA B CA 1
ATOM 3564 C C . ALA B 1 77 ? 33.036 97.896 24.549 1.00 31.74 83 ALA B C 1
ATOM 3565 O O . ALA B 1 77 ? 34.142 97.898 24.016 1.00 30.45 83 ALA B O 1
ATOM 3567 N N . ILE B 1 78 ? 32.050 97.124 24.108 1.00 36.07 84 ILE B N 1
ATOM 3568 C CA . ILE B 1 78 ? 32.279 96.259 22.954 1.00 38.20 84 ILE B CA 1
ATOM 3569 C C . ILE B 1 78 ? 31.974 96.968 21.642 1.00 39.66 84 ILE B C 1
ATOM 3570 O O . ILE B 1 78 ? 32.784 96.957 20.710 1.00 40.32 84 ILE B O 1
ATOM 3575 N N . GLY B 1 79 ? 30.805 97.589 21.574 1.00 40.93 85 GLY B N 1
ATOM 3576 C CA . GLY B 1 79 ? 30.413 98.279 20.362 1.00 42.23 85 GLY B CA 1
ATOM 3577 C C . GLY B 1 79 ? 31.242 99.498 20.015 1.00 42.76 85 GLY B C 1
ATOM 3578 O O . GLY B 1 79 ? 31.843 100.133 20.880 1.00 42.36 85 GLY B O 1
ATOM 3579 N N . THR B 1 80 ? 31.271 99.819 18.729 1.00 42.94 86 THR B N 1
ATOM 3580 C CA . THR B 1 80 ? 32.004 100.975 18.234 1.00 44.90 86 THR B CA 1
ATOM 3581 C C . THR B 1 80 ? 31.174 101.677 17.156 1.00 45.38 86 THR B C 1
ATOM 3582 O O . THR B 1 80 ? 31.706 102.426 16.341 1.00 45.01 86 THR B O 1
ATOM 3586 N N . ASN B 1 81 ? 29.868 101.430 17.161 1.00 47.51 87 ASN B N 1
ATOM 3587 C CA . ASN B 1 81 ? 28.978 102.031 16.173 1.00 50.04 87 ASN B CA 1
ATOM 3588 C C . ASN B 1 81 ? 28.852 103.547 16.302 1.00 50.17 87 ASN B C 1
ATOM 3589 O O . ASN B 1 81 ? 28.503 104.224 15.335 1.00 50.74 87 ASN B O 1
ATOM 3594 N N . GLN B 1 82 ? 29.140 104.077 17.489 1.00 48.05 88 GLN B N 1
ATOM 3595 C CA . GLN B 1 82 ? 29.059 105.516 17.725 1.00 46.48 88 GLN B CA 1
ATOM 3596 C C . GLN B 1 82 ? 30.330 106.224 17.264 1.00 42.97 88 GLN B C 1
ATOM 3597 O O . GLN B 1 82 ? 30.417 107.452 17.282 1.00 40.11 88 GLN B O 1
ATOM 3603 N N . VAL B 1 83 ? 31.319 105.439 16.855 1.00 39.78 89 VAL B N 1
ATOM 3604 C CA . VAL B 1 83 ? 32.583 105.988 16.386 1.00 36.03 89 VAL B CA 1
ATOM 3605 C C . VAL B 1 83 ? 32.701 105.802 14.877 1.00 35.86 89 VAL B C 1
ATOM 3606 O O . VAL B 1 83 ? 32.392 104.733 14.346 1.00 33.90 89 VAL B O 1
ATOM 3610 N N . ASP B 1 84 ? 33.130 106.844 14.175 1.00 34.75 90 ASP B N 1
ATOM 3611 C CA . ASP B 1 84 ? 33.279 106.717 12.738 1.00 36.32 90 ASP B CA 1
ATOM 3612 C C . ASP B 1 84 ? 34.642 106.092 12.458 1.00 35.20 90 ASP B C 1
ATOM 3613 O O . ASP B 1 84 ? 35.651 106.782 12.371 1.00 35.32 90 ASP B O 1
ATOM 3618 N N . LEU B 1 85 ? 34.648 104.769 12.335 1.00 35.44 91 LEU B N 1
ATOM 3619 C CA . LEU B 1 85 ? 35.858 103.992 12.088 1.00 36.38 91 LEU B CA 1
ATOM 3620 C C . LEU B 1 85 ? 36.654 104.409 10.853 1.00 36.37 91 LEU B C 1
ATOM 3621 O O . LEU B 1 85 ? 37.881 104.540 10.913 1.00 36.72 91 LEU B O 1
ATOM 3626 N N . ASP B 1 86 ? 35.963 104.623 9.737 1.00 36.03 92 ASP B N 1
ATOM 3627 C CA . ASP B 1 86 ? 36.631 105.010 8.496 1.00 36.41 92 ASP B CA 1
ATOM 3628 C C . ASP B 1 86 ? 37.279 106.388 8.623 1.00 35.56 92 ASP B C 1
ATOM 3629 O O . ASP B 1 86 ? 38.377 106.622 8.114 1.00 36.62 92 ASP B O 1
ATOM 3634 N N . ALA B 1 87 ? 36.605 107.302 9.307 1.00 33.92 93 ALA B N 1
ATOM 3635 C CA . ALA B 1 87 ? 37.164 108.635 9.482 1.00 33.17 93 ALA B CA 1
ATOM 3636 C C . ALA B 1 87 ? 38.467 108.548 10.278 1.00 31.89 93 ALA B C 1
ATOM 3637 O O . ALA B 1 87 ? 39.479 109.128 9.890 1.00 30.88 93 ALA B O 1
ATOM 3639 N N . ALA B 1 88 ? 38.441 107.804 11.382 1.00 31.20 94 ALA B N 1
ATOM 3640 C CA . ALA B 1 88 ? 39.618 107.653 12.236 1.00 30.61 94 ALA B CA 1
ATOM 3641 C C . ALA B 1 88 ? 40.781 107.013 11.484 1.00 30.51 94 ALA B C 1
ATOM 3642 O O . ALA B 1 88 ? 41.932 107.446 11.606 1.00 28.77 94 ALA B O 1
ATOM 3644 N N . ALA B 1 89 ? 40.468 105.977 10.710 1.00 31.09 95 ALA B N 1
ATOM 3645 C CA . ALA B 1 89 ? 41.467 105.253 9.935 1.00 33.48 95 ALA B CA 1
ATOM 3646 C C . ALA B 1 89 ? 42.179 106.170 8.955 1.00 35.12 95 ALA B C 1
ATOM 3647 O O . ALA B 1 89 ? 43.413 106.156 8.860 1.00 33.03 95 ALA B O 1
ATOM 3649 N N . LYS B 1 90 ? 41.397 106.968 8.230 1.00 36.86 96 LYS B N 1
ATOM 3650 C CA . LYS B 1 90 ? 41.950 107.900 7.249 1.00 37.44 96 LYS B CA 1
ATOM 3651 C C . LYS B 1 90 ? 42.989 108.788 7.902 1.00 35.51 96 LYS B C 1
ATOM 3652 O O . LYS B 1 90 ? 43.932 109.234 7.255 1.00 33.98 96 LYS B O 1
ATOM 3658 N N . ARG B 1 91 ? 42.821 109.047 9.191 1.00 34.36 97 ARG B N 1
ATOM 3659 C CA . ARG B 1 91 ? 43.778 109.887 9.887 1.00 34.76 97 ARG B CA 1
ATOM 3660 C C . ARG B 1 91 ? 44.853 109.089 10.602 1.00 32.87 97 ARG B C 1
ATOM 3661 O O . ARG B 1 91 ? 45.676 109.653 11.327 1.00 32.83 97 ARG B O 1
ATOM 3669 N N . GLY B 1 92 ? 44.858 107.780 10.369 1.00 30.85 98 GLY B N 1
ATOM 3670 C CA . GLY B 1 92 ? 45.838 106.922 11.010 1.00 28.20 98 GLY B CA 1
ATOM 3671 C C . GLY B 1 92 ? 45.566 106.821 12.499 1.00 27.20 98 GLY B C 1
ATOM 3672 O O . GLY B 1 92 ? 46.491 106.784 13.305 1.00 28.01 98 GLY B O 1
ATOM 3673 N N . ILE B 1 93 ? 44.285 106.774 12.854 1.00 25.89 99 ILE B N 1
ATOM 3674 C CA . ILE B 1 93 ? 43.856 106.692 14.243 1.00 23.46 99 ILE B CA 1
ATOM 3675 C C . ILE B 1 93 ? 43.179 105.356 14.526 1.00 22.84 99 ILE B C 1
ATOM 3676 O O . ILE B 1 93 ? 42.029 105.141 14.150 1.00 26.44 99 ILE B O 1
ATOM 3681 N N . PRO B 1 94 ? 43.886 104.427 15.183 1.00 22.48 100 PRO B N 1
ATOM 3682 C CA . PRO B 1 94 ? 43.219 103.149 15.452 1.00 22.25 100 PRO B CA 1
ATOM 3683 C C . PRO B 1 94 ? 42.161 103.280 16.539 1.00 22.02 100 PRO B C 1
ATOM 3684 O O . PRO B 1 94 ? 42.281 104.113 17.438 1.00 23.66 100 PRO B O 1
ATOM 3688 N N . VAL B 1 95 ? 41.115 102.470 16.434 1.00 21.40 101 VAL B N 1
ATOM 3689 C CA . VAL B 1 95 ? 40.044 102.451 17.417 1.00 21.25 101 VAL B CA 1
ATOM 3690 C C . VAL B 1 95 ? 40.142 101.096 18.128 1.00 22.22 101 VAL B C 1
ATOM 3691 O O . VAL B 1 95 ? 40.176 100.050 17.480 1.00 23.98 101 VAL B O 1
ATOM 3695 N N . PHE B 1 96 ? 40.208 101.122 19.455 1.00 21.83 102 PHE B N 1
ATOM 3696 C CA . PHE B 1 96 ? 40.316 99.899 20.247 1.00 20.83 102 PHE B CA 1
ATOM 3697 C C . PHE B 1 96 ? 39.053 99.716 21.071 1.00 23.10 102 PHE B C 1
ATOM 3698 O O . PHE B 1 96 ? 38.501 100.683 21.575 1.00 23.21 102 PHE B O 1
ATOM 3706 N N . ASN B 1 97 ? 38.587 98.482 21.214 1.00 22.14 103 ASN B N 1
ATOM 3707 C CA . ASN B 1 97 ? 37.407 98.250 22.028 1.00 21.65 103 ASN B CA 1
ATOM 3708 C C . ASN B 1 97 ? 37.815 97.256 23.106 1.00 21.99 103 ASN B C 1
ATOM 3709 O O . ASN B 1 97 ? 39.004 97.031 23.314 1.00 23.53 103 ASN B O 1
ATOM 3714 N N . ALA B 1 98 ? 36.844 96.680 23.802 1.00 21.82 104 ALA B N 1
ATOM 3715 C CA . ALA B 1 98 ? 37.122 95.705 24.850 1.00 25.49 104 ALA B CA 1
ATOM 3716 C C . ALA B 1 98 ? 36.660 94.340 24.329 1.00 28.04 104 ALA B C 1
ATOM 3717 O O . ALA B 1 98 ? 35.614 93.836 24.712 1.00 28.91 104 ALA B O 1
ATOM 3719 N N . PRO B 1 99 ? 37.460 93.715 23.459 1.00 30.14 105 PRO B N 1
ATOM 3720 C CA . PRO B 1 99 ? 37.085 92.419 22.903 1.00 32.44 105 PRO B CA 1
ATOM 3721 C C . PRO B 1 99 ? 37.038 91.219 23.838 1.00 32.51 105 PRO B C 1
ATOM 3722 O O . PRO B 1 99 ? 36.379 90.247 23.514 1.00 36.35 105 PRO B O 1
ATOM 3726 N N . PHE B 1 100 ? 37.698 91.276 24.994 1.00 30.52 106 PHE B N 1
ATOM 3727 C CA . PHE B 1 100 ? 37.726 90.106 25.869 1.00 28.25 106 PHE B CA 1
ATOM 3728 C C . PHE B 1 100 ? 37.119 90.178 27.268 1.00 27.71 106 PHE B C 1
ATOM 3729 O O . PHE B 1 100 ? 36.874 89.140 27.886 1.00 22.69 106 PHE B O 1
ATOM 3737 N N . SER B 1 101 ? 36.855 91.381 27.764 1.00 26.06 107 SER B N 1
ATOM 3738 C CA . SER B 1 101 ? 36.278 91.530 29.096 1.00 28.27 107 SER B CA 1
ATOM 3739 C C . SER B 1 101 ? 34.897 90.896 29.249 1.00 28.46 107 SER B C 1
ATOM 3740 O O . SER B 1 101 ? 34.490 90.567 30.356 1.00 28.92 107 SER B O 1
ATOM 3743 N N . ASN B 1 102 ? 34.170 90.722 28.152 1.00 25.41 108 ASN B N 1
ATOM 3744 C CA . ASN B 1 102 ? 32.848 90.129 28.255 1.00 27.38 108 ASN B CA 1
ATOM 3745 C C . ASN B 1 102 ? 32.813 88.629 27.918 1.00 27.46 108 ASN B C 1
ATOM 3746 O O . ASN B 1 102 ? 31.744 88.031 27.810 1.00 25.64 108 ASN B O 1
ATOM 3751 N N . THR B 1 103 ? 34.000 88.040 27.789 1.00 25.34 109 THR B N 1
ATOM 3752 C CA . THR B 1 103 ? 34.179 86.619 27.490 1.00 24.35 109 THR B CA 1
ATOM 3753 C C . THR B 1 103 ? 33.284 85.728 28.354 1.00 24.19 109 THR B C 1
ATOM 3754 O O . THR B 1 103 ? 32.534 84.881 27.849 1.00 22.87 109 THR B O 1
ATOM 3758 N N . ARG B 1 104 ? 33.382 85.924 29.662 1.00 21.81 110 ARG B N 1
ATOM 3759 C CA . ARG B 1 104 ? 32.619 85.146 30.622 1.00 21.61 110 ARG B CA 1
ATOM 3760 C C . ARG B 1 104 ? 31.101 85.174 30.416 1.00 22.86 110 ARG B C 1
ATOM 3761 O O . ARG B 1 104 ? 30.444 84.125 30.490 1.00 21.68 110 ARG B O 1
ATOM 3769 N N . SER B 1 105 ? 30.534 86.352 30.159 1.00 21.04 111 SER B N 1
ATOM 3770 C CA . SER B 1 105 ? 29.087 86.435 29.973 1.00 23.39 111 SER B CA 1
ATOM 3771 C C . SER B 1 105 ? 28.589 85.691 28.727 1.00 20.63 111 SER B C 1
ATOM 3772 O O . SER B 1 105 ? 27.504 85.115 28.748 1.00 20.67 111 SER B O 1
ATOM 3775 N N . VAL B 1 106 ? 29.367 85.696 27.650 1.00 18.65 112 VAL B N 1
ATOM 3776 C CA . VAL B 1 106 ? 28.951 84.980 26.446 1.00 19.19 112 VAL B CA 1
ATOM 3777 C C . VAL B 1 106 ? 28.946 83.477 26.750 1.00 19.41 112 VAL B C 1
ATOM 3778 O O . VAL B 1 106 ? 28.050 82.752 26.335 1.00 20.83 112 VAL B O 1
ATOM 3782 N N . ALA B 1 107 ? 29.952 83.017 27.486 1.00 18.29 113 ALA B N 1
ATOM 3783 C CA . ALA B 1 107 ? 30.042 81.610 27.850 1.00 19.31 113 ALA B CA 1
ATOM 3784 C C . ALA B 1 107 ? 28.830 81.217 28.705 1.00 19.35 113 ALA B C 1
ATOM 3785 O O . ALA B 1 107 ? 28.199 80.194 28.451 1.00 17.58 113 ALA B O 1
ATOM 3787 N N . GLU B 1 108 ? 28.509 82.032 29.711 1.00 19.73 114 GLU B N 1
ATOM 3788 C CA . GLU B 1 108 ? 27.356 81.774 30.584 1.00 21.72 114 GLU B CA 1
ATOM 3789 C C . GLU B 1 108 ? 26.055 81.779 29.786 1.00 20.42 114 GLU B C 1
ATOM 3790 O O . GLU B 1 108 ? 25.141 80.995 30.057 1.00 19.82 114 GLU B O 1
ATOM 3796 N N . LEU B 1 109 ? 25.969 82.695 28.825 1.00 20.47 115 LEU B N 1
ATOM 3797 C CA . LEU B 1 109 ? 24.791 82.809 27.984 1.00 20.33 115 LEU B CA 1
ATOM 3798 C C . LEU B 1 109 ? 24.576 81.522 27.183 1.00 19.86 115 LEU B C 1
ATOM 3799 O O . LEU B 1 109 ? 23.456 81.021 27.098 1.00 19.66 115 LEU B O 1
ATOM 3804 N N . VAL B 1 110 ? 25.644 80.998 26.584 1.00 17.02 116 VAL B N 1
ATOM 3805 C CA . VAL B 1 110 ? 25.529 79.760 25.801 1.00 16.94 116 VAL B CA 1
ATOM 3806 C C . VAL B 1 110 ? 25.033 78.606 26.675 1.00 16.32 116 VAL B C 1
ATOM 3807 O O . VAL B 1 110 ? 24.172 77.826 26.257 1.00 16.53 116 VAL B O 1
ATOM 3811 N N . ILE B 1 111 ? 25.574 78.495 27.884 1.00 14.60 117 ILE B N 1
ATOM 3812 C CA . ILE B 1 111 ? 25.147 77.437 28.803 1.00 14.02 117 ILE B CA 1
ATOM 3813 C C . ILE B 1 111 ? 23.643 77.551 29.096 1.00 16.48 117 ILE B C 1
ATOM 3814 O O . ILE B 1 111 ? 22.928 76.551 29.057 1.00 16.51 117 ILE B O 1
ATOM 3819 N N . GLY B 1 112 ? 23.177 78.770 29.389 1.00 16.61 118 GLY B N 1
ATOM 3820 C CA . GLY B 1 112 ? 21.766 78.982 29.673 1.00 17.91 118 GLY B CA 1
ATOM 3821 C C . GLY B 1 112 ? 20.886 78.614 28.486 1.00 20.21 118 GLY B C 1
ATOM 3822 O O . GLY B 1 112 ? 19.853 77.966 28.642 1.00 20.73 118 GLY B O 1
ATOM 3823 N N . GLU B 1 113 ? 21.311 79.020 27.294 1.00 17.02 119 GLU B N 1
ATOM 3824 C CA . GLU B 1 113 ? 20.573 78.725 26.078 1.00 19.02 119 GLU B CA 1
ATOM 3825 C C . GLU B 1 113 ? 20.532 77.226 25.761 1.00 19.20 119 GLU B C 1
ATOM 3826 O O . GLU B 1 113 ? 19.466 76.691 25.455 1.00 18.47 119 GLU B O 1
ATOM 3832 N N . LEU B 1 114 ? 21.668 76.538 25.837 1.00 16.21 120 LEU B N 1
ATOM 3833 C CA . LEU B 1 114 ? 21.653 75.116 25.521 1.00 19.79 120 LEU B CA 1
ATOM 3834 C C . LEU B 1 114 ? 20.835 74.334 26.543 1.00 19.76 120 LEU B C 1
ATOM 3835 O O . LEU B 1 114 ? 20.106 73.409 26.176 1.00 19.31 120 LEU B O 1
ATOM 3840 N N . LEU B 1 115 ? 20.941 74.704 27.818 1.00 18.14 121 LEU B N 1
ATOM 3841 C CA . LEU B 1 115 ? 20.178 74.011 28.856 1.00 19.08 121 LEU B CA 1
ATOM 3842 C C . LEU B 1 115 ? 18.678 74.085 28.587 1.00 19.12 121 LEU B C 1
ATOM 3843 O O . LEU B 1 115 ? 17.983 73.079 28.669 1.00 21.20 121 LEU B O 1
ATOM 3848 N N . LEU B 1 116 ? 18.171 75.268 28.265 1.00 19.01 122 LEU B N 1
ATOM 3849 C CA . LEU B 1 116 ? 16.739 75.383 28.006 1.00 21.18 122 LEU B CA 1
ATOM 3850 C C . LEU B 1 116 ? 16.344 74.780 26.654 1.00 20.33 122 LEU B C 1
ATOM 3851 O O . LEU B 1 116 ? 15.326 74.094 26.558 1.00 21.37 122 LEU B O 1
ATOM 3856 N N . LEU B 1 117 ? 17.134 75.032 25.616 1.00 20.59 123 LEU B N 1
ATOM 3857 C CA . LEU B 1 117 ? 16.834 74.469 24.295 1.00 21.82 123 LEU B CA 1
ATOM 3858 C C . LEU B 1 117 ? 16.744 72.948 24.362 1.00 23.44 123 LEU B C 1
ATOM 3859 O O . LEU B 1 117 ? 15.837 72.344 23.794 1.00 23.50 123 LEU B O 1
ATOM 3864 N N . LEU B 1 118 ? 17.678 72.339 25.078 1.00 21.88 124 LEU B N 1
ATOM 3865 C CA . LEU B 1 118 ? 17.714 70.888 25.238 1.00 25.78 124 LEU B CA 1
ATOM 3866 C C . LEU B 1 118 ? 16.411 70.352 25.846 1.00 26.69 124 LEU B C 1
ATOM 3867 O O . LEU B 1 118 ? 15.965 69.254 25.518 1.00 25.33 124 LEU B O 1
ATOM 3872 N N . ARG B 1 119 ? 15.808 71.130 26.737 1.00 27.27 125 ARG B N 1
ATOM 3873 C CA . ARG B 1 119 ? 14.574 70.717 27.392 1.00 30.01 125 ARG B CA 1
ATOM 3874 C C . ARG B 1 119 ? 13.318 71.163 26.632 1.00 29.69 125 ARG B C 1
ATOM 3875 O O . ARG B 1 119 ? 12.205 70.834 27.028 1.00 29.22 125 ARG B O 1
ATOM 3883 N N . GLY B 1 120 ? 13.508 71.908 25.547 1.00 28.24 126 GLY B N 1
ATOM 3884 C CA . GLY B 1 120 ? 12.384 72.389 24.761 1.00 26.91 126 GLY B CA 1
ATOM 3885 C C . GLY B 1 120 ? 11.621 73.501 25.461 1.00 25.90 126 GLY B C 1
ATOM 3886 O O . GLY B 1 120 ? 10.455 73.736 25.161 1.00 22.56 126 GLY B O 1
ATOM 3887 N N . VAL B 1 121 ? 12.279 74.195 26.386 1.00 24.52 127 VAL B N 1
ATOM 3888 C CA . VAL B 1 121 ? 11.639 75.277 27.140 1.00 22.63 127 VAL B CA 1
ATOM 3889 C C . VAL B 1 121 ? 11.206 76.494 26.323 1.00 23.63 127 VAL B C 1
ATOM 3890 O O . VAL B 1 121 ? 10.116 77.025 26.539 1.00 22.87 127 VAL B O 1
ATOM 3894 N N . PRO B 1 122 ? 12.045 76.961 25.382 1.00 22.64 128 PRO B N 1
ATOM 3895 C CA . PRO B 1 122 ? 11.638 78.131 24.593 1.00 23.07 128 PRO B CA 1
ATOM 3896 C C . PRO B 1 122 ? 10.277 77.943 23.903 1.00 24.34 128 PRO B C 1
ATOM 3897 O O . PRO B 1 122 ? 9.435 78.849 23.904 1.00 24.71 128 PRO B O 1
ATOM 3901 N N . GLU B 1 123 ? 10.074 76.766 23.323 1.00 24.18 129 GLU B N 1
ATOM 3902 C CA . GLU B 1 123 ? 8.826 76.445 22.632 1.00 26.96 129 GLU B CA 1
ATOM 3903 C C . GLU B 1 123 ? 7.678 76.284 23.625 1.00 26.87 129 GLU B C 1
ATOM 3904 O O . GLU B 1 123 ? 6.604 76.854 23.429 1.00 29.31 129 GLU B O 1
ATOM 3910 N N . ALA B 1 124 ? 7.907 75.520 24.692 1.00 25.53 130 ALA B N 1
ATOM 3911 C CA . ALA B 1 124 ? 6.885 75.317 25.714 1.00 25.83 130 ALA B CA 1
ATOM 3912 C C . ALA B 1 124 ? 6.507 76.643 26.371 1.00 26.52 130 ALA B C 1
ATOM 3913 O O . ALA B 1 124 ? 5.345 76.861 26.724 1.00 28.15 130 ALA B O 1
ATOM 3915 N N . ASN B 1 125 ? 7.487 77.529 26.535 1.00 25.85 131 ASN B N 1
ATOM 3916 C CA . ASN B 1 125 ? 7.243 78.827 27.154 1.00 26.69 131 ASN B CA 1
ATOM 3917 C C . ASN B 1 125 ? 6.412 79.741 26.257 1.00 27.85 131 ASN B C 1
ATOM 3918 O O . ASN B 1 125 ? 5.476 80.387 26.723 1.00 27.95 131 ASN B O 1
ATOM 3923 N N . ALA B 1 126 ? 6.768 79.803 24.978 1.00 28.59 132 ALA B N 1
ATOM 3924 C CA . ALA B 1 126 ? 6.049 80.637 24.019 1.00 30.77 132 ALA B CA 1
ATOM 3925 C C . ALA B 1 126 ? 4.575 80.230 23.924 1.00 31.47 132 ALA B C 1
ATOM 3926 O O . ALA B 1 126 ? 3.686 81.084 23.906 1.00 33.06 132 ALA B O 1
ATOM 3928 N N . LYS B 1 127 ? 4.319 78.929 23.861 1.00 32.67 133 LYS B N 1
ATOM 3929 C CA . LYS B 1 127 ? 2.950 78.430 23.774 1.00 35.36 133 LYS B CA 1
ATOM 3930 C C . LYS B 1 127 ? 2.197 78.721 25.071 1.00 36.91 133 LYS B C 1
ATOM 3931 O O . LYS B 1 127 ? 1.028 79.117 25.042 1.00 36.64 133 LYS B O 1
ATOM 3937 N N . ALA B 1 128 ? 2.874 78.542 26.204 1.00 36.82 134 ALA B N 1
ATOM 3938 C CA . ALA B 1 128 ? 2.268 78.795 27.506 1.00 37.50 134 ALA B CA 1
ATOM 3939 C C . ALA B 1 128 ? 1.788 80.236 27.603 1.00 38.80 134 ALA B C 1
ATOM 3940 O O . ALA B 1 128 ? 0.708 80.498 28.124 1.00 39.61 134 ALA B O 1
ATOM 3942 N N . HIS B 1 129 ? 2.584 81.175 27.102 1.00 39.84 135 HIS B N 1
ATOM 3943 C CA . HIS B 1 129 ? 2.186 82.576 27.153 1.00 41.81 135 HIS B CA 1
ATOM 3944 C C . HIS B 1 129 ? 1.019 82.887 26.221 1.00 44.60 135 HIS B C 1
ATOM 3945 O O . HIS B 1 129 ? 0.345 83.902 26.387 1.00 45.29 135 HIS B O 1
ATOM 3952 N N . ARG B 1 130 ? 0.789 82.025 25.233 1.00 46.73 136 ARG B N 1
ATOM 3953 C CA . ARG B 1 130 ? -0.310 82.226 24.298 1.00 48.56 136 ARG B CA 1
ATOM 3954 C C . ARG B 1 130 ? -1.524 81.432 24.756 1.00 50.26 136 ARG B C 1
ATOM 3955 O O . ARG B 1 130 ? -2.576 81.469 24.124 1.00 51.05 136 ARG B O 1
ATOM 3963 N N . GLY B 1 131 ? -1.370 80.711 25.861 1.00 52.40 137 GLY B N 1
ATOM 3964 C CA . GLY B 1 131 ? -2.469 79.926 26.394 1.00 53.40 137 GLY B CA 1
ATOM 3965 C C . GLY B 1 131 ? -2.514 78.506 25.874 1.00 54.88 137 GLY B C 1
ATOM 3966 O O . GLY B 1 131 ? -3.043 77.616 26.538 1.00 56.29 137 GLY B O 1
ATOM 3967 N N . VAL B 1 132 ? -1.960 78.287 24.688 1.00 55.57 138 VAL B N 1
ATOM 3968 C CA . VAL B 1 132 ? -1.953 76.960 24.091 1.00 57.08 138 VAL B CA 1
ATOM 3969 C C . VAL B 1 132 ? -1.278 75.920 24.979 1.00 58.51 138 VAL B C 1
ATOM 3970 O O . VAL B 1 132 ? -0.169 76.128 25.475 1.00 59.01 138 VAL B O 1
ATOM 3974 N N . GLY B 1 133 ? -1.958 74.795 25.171 1.00 59.87 139 GLY B N 1
ATOM 3975 C CA . GLY B 1 133 ? -1.415 73.733 25.995 1.00 60.91 139 GLY B CA 1
ATOM 3976 C C . GLY B 1 133 ? -0.235 73.049 25.336 1.00 61.67 139 GLY B C 1
ATOM 3977 O O . GLY B 1 133 ? -0.128 73.019 24.110 1.00 61.97 139 GLY B O 1
ATOM 3978 N N . ASN B 1 134 ? 0.654 72.502 26.157 1.00 62.03 140 ASN B N 1
ATOM 3979 C CA . ASN B 1 134 ? 1.839 71.809 25.668 1.00 62.43 140 ASN B CA 1
ATOM 3980 C C . ASN B 1 134 ? 1.477 70.530 24.918 1.00 62.80 140 ASN B C 1
ATOM 3981 O O . ASN B 1 134 ? 1.556 70.473 23.687 1.00 62.99 140 ASN B O 1
ATOM 3986 N N . SER B 1 140 ? 12.384 66.640 26.220 1.00 56.07 146 SER B N 1
ATOM 3987 C CA . SER B 1 140 ? 13.390 67.203 27.112 1.00 54.49 146 SER B CA 1
ATOM 3988 C C . SER B 1 140 ? 14.581 66.265 27.259 1.00 54.28 146 SER B C 1
ATOM 3989 O O . SER B 1 140 ? 14.447 65.045 27.141 1.00 54.48 146 SER B O 1
ATOM 3992 N N . PHE B 1 141 ? 15.750 66.843 27.514 1.00 51.57 147 PHE B N 1
ATOM 3993 C CA . PHE B 1 141 ? 16.967 66.061 27.685 1.00 49.10 147 PHE B CA 1
ATOM 3994 C C . PHE B 1 141 ? 17.882 66.720 28.704 1.00 46.68 147 PHE B C 1
ATOM 3995 O O . PHE B 1 141 ? 17.861 67.937 28.873 1.00 46.84 147 PHE B O 1
ATOM 4003 N N . GLU B 1 142 ? 18.670 65.909 29.396 1.00 43.29 148 GLU B N 1
ATOM 4004 C CA . GLU B 1 142 ? 19.628 66.422 30.362 1.00 40.24 148 GLU B CA 1
ATOM 4005 C C . GLU B 1 142 ? 20.829 66.869 29.534 1.00 36.42 148 GLU B C 1
ATOM 4006 O O . GLU B 1 142 ? 20.992 66.439 28.389 1.00 33.02 148 GLU B O 1
ATOM 4012 N N . ALA B 1 143 ? 21.660 67.734 30.104 1.00 32.57 149 ALA B N 1
ATOM 4013 C CA . ALA B 1 143 ? 22.860 68.185 29.417 1.00 29.25 149 ALA B CA 1
ATOM 4014 C C . ALA B 1 143 ? 23.927 67.176 29.835 1.00 27.42 149 ALA B C 1
ATOM 4015 O O . ALA B 1 143 ? 24.826 66.844 29.073 1.00 26.74 149 ALA B O 1
ATOM 4017 N N . ARG B 1 144 ? 23.793 66.699 31.066 1.00 26.61 150 ARG B N 1
ATOM 4018 C CA . ARG B 1 144 ? 24.696 65.713 31.646 1.00 28.30 150 ARG B CA 1
ATOM 4019 C C . ARG B 1 144 ? 24.899 64.550 30.673 1.00 27.15 150 ARG B C 1
ATOM 4020 O O . ARG B 1 144 ? 23.932 63.968 30.190 1.00 25.53 150 ARG B O 1
ATOM 4028 N N . GLY B 1 145 ? 26.157 64.231 30.382 1.00 25.01 151 GLY B N 1
ATOM 4029 C CA . GLY B 1 145 ? 26.462 63.140 29.475 1.00 24.92 151 GLY B CA 1
ATOM 4030 C C . GLY B 1 145 ? 26.369 63.471 27.993 1.00 24.16 151 GLY B C 1
ATOM 4031 O O . GLY B 1 145 ? 26.656 62.624 27.158 1.00 24.46 151 GLY B O 1
ATOM 4032 N N . LYS B 1 146 ? 25.970 64.693 27.660 1.00 24.18 152 LYS B N 1
ATOM 4033 C CA . LYS B 1 146 ? 25.845 65.105 26.263 1.00 22.94 152 LYS B CA 1
ATOM 4034 C C . LYS B 1 146 ? 27.172 65.653 25.721 1.00 23.60 152 LYS B C 1
ATOM 4035 O O . LYS B 1 146 ? 28.030 66.115 26.486 1.00 19.23 152 LYS B O 1
ATOM 4041 N N . LYS B 1 147 ? 27.332 65.620 24.400 1.00 21.03 153 LYS B N 1
ATOM 4042 C CA . LYS B 1 147 ? 28.559 66.120 23.788 1.00 19.60 153 LYS B CA 1
ATOM 4043 C C . LYS B 1 147 ? 28.406 67.548 23.276 1.00 17.50 153 LYS B C 1
ATOM 4044 O O . LYS B 1 147 ? 27.491 67.855 22.494 1.00 13.64 153 LYS B O 1
ATOM 4050 N N . LEU B 1 148 ? 29.294 68.423 23.736 1.00 16.52 154 LEU B N 1
ATOM 4051 C CA . LEU B 1 148 ? 29.285 69.810 23.287 1.00 15.95 154 LEU B CA 1
ATOM 4052 C C . LEU B 1 148 ? 30.408 69.994 22.286 1.00 17.66 154 LEU B C 1
ATOM 4053 O O . LEU B 1 148 ? 31.575 69.697 22.588 1.00 18.28 154 LEU B O 1
ATOM 4058 N N . GLY B 1 149 ? 30.053 70.485 21.101 1.00 15.89 155 GLY B N 1
ATOM 4059 C CA . GLY B 1 149 ? 31.030 70.730 20.063 1.00 16.36 155 GLY B CA 1
ATOM 4060 C C . GLY B 1 149 ? 31.275 72.228 19.946 1.00 17.87 155 GLY B C 1
ATOM 4061 O O . GLY B 1 149 ? 30.380 73.008 19.605 1.00 17.92 155 GLY B O 1
ATOM 4062 N N . ILE B 1 150 ? 32.497 72.637 20.231 1.00 16.04 156 ILE B N 1
ATOM 4063 C CA . ILE B 1 150 ? 32.848 74.044 20.174 1.00 16.87 156 ILE B CA 1
ATOM 4064 C C . ILE B 1 150 ? 33.680 74.339 18.940 1.00 18.18 156 ILE B C 1
ATOM 4065 O O . ILE B 1 150 ? 34.701 73.690 18.700 1.00 18.02 156 ILE B O 1
ATOM 4070 N N . ILE B 1 151 ? 33.229 75.301 18.139 1.00 16.00 157 ILE B N 1
ATOM 4071 C CA . ILE B 1 151 ? 33.974 75.684 16.945 1.00 15.99 157 ILE B CA 1
ATOM 4072 C C . ILE B 1 151 ? 34.614 77.023 17.277 1.00 16.67 157 ILE B C 1
ATOM 4073 O O . ILE B 1 151 ? 33.927 78.034 17.376 1.00 18.58 157 ILE B O 1
ATOM 4078 N N . GLY B 1 152 ? 35.935 77.018 17.473 1.00 18.74 158 GLY B N 1
ATOM 4079 C CA . GLY B 1 152 ? 36.646 78.230 17.851 1.00 17.05 158 GLY B CA 1
ATOM 4080 C C . GLY B 1 152 ? 36.924 78.122 19.347 1.00 19.33 158 GLY B C 1
ATOM 4081 O O . GLY B 1 152 ? 36.124 78.543 20.179 1.00 18.13 158 GLY B O 1
ATOM 4082 N N . TYR B 1 153 ? 38.067 77.550 19.691 1.00 18.83 159 TYR B N 1
ATOM 4083 C CA . TYR B 1 153 ? 38.432 77.338 21.082 1.00 18.63 159 TYR B CA 1
ATOM 4084 C C . TYR B 1 153 ? 39.406 78.426 21.577 1.00 19.23 159 TYR B C 1
ATOM 4085 O O . TYR B 1 153 ? 40.581 78.166 21.842 1.00 19.54 159 TYR B O 1
ATOM 4094 N N . GLY B 1 154 ? 38.893 79.646 21.688 1.00 18.24 160 GLY B N 1
ATOM 4095 C CA . GLY B 1 154 ? 39.694 80.777 22.134 1.00 19.44 160 GLY B CA 1
ATOM 4096 C C . GLY B 1 154 ? 39.261 81.241 23.515 1.00 19.13 160 GLY B C 1
ATOM 4097 O O . GLY B 1 154 ? 39.004 80.411 24.395 1.00 19.16 160 GLY B O 1
ATOM 4098 N N . HIS B 1 155 ? 39.166 82.553 23.719 1.00 18.24 161 HIS B N 1
ATOM 4099 C CA . HIS B 1 155 ? 38.753 83.071 25.022 1.00 20.15 161 HIS B CA 1
ATOM 4100 C C . HIS B 1 155 ? 37.403 82.521 25.468 1.00 18.95 161 HIS B C 1
ATOM 4101 O O . HIS B 1 155 ? 37.258 82.053 26.602 1.00 19.43 161 HIS B O 1
ATOM 4108 N N . ILE B 1 156 ? 36.412 82.580 24.586 1.00 16.66 162 ILE B N 1
ATOM 4109 C CA . ILE B 1 156 ? 35.079 82.100 24.944 1.00 16.86 162 ILE B CA 1
ATOM 4110 C C . ILE B 1 156 ? 34.989 80.577 24.947 1.00 14.64 162 ILE B C 1
ATOM 4111 O O . ILE B 1 156 ? 34.452 79.993 25.878 1.00 16.40 162 ILE B O 1
ATOM 4116 N N . GLY B 1 157 ? 35.525 79.945 23.910 1.00 15.83 163 GLY B N 1
ATOM 4117 C CA . GLY B 1 157 ? 35.479 78.497 23.827 1.00 16.00 163 GLY B CA 1
ATOM 4118 C C . GLY B 1 157 ? 36.041 77.809 25.060 1.00 16.85 163 GLY B C 1
ATOM 4119 O O . GLY B 1 157 ? 35.425 76.908 25.608 1.00 18.63 163 GLY B O 1
ATOM 4120 N N . THR B 1 158 ? 37.223 78.223 25.491 1.00 16.87 164 THR B N 1
ATOM 4121 C CA . THR B 1 158 ? 37.843 77.632 26.664 1.00 16.48 164 THR B CA 1
ATOM 4122 C C . THR B 1 158 ? 37.001 77.817 27.932 1.00 15.39 164 THR B C 1
ATOM 4123 O O . THR B 1 158 ? 36.829 76.863 28.700 1.00 16.43 164 THR B O 1
ATOM 4127 N N A GLN B 1 159 ? 36.481 79.022 28.159 0.50 9.23 165 GLN B N 1
ATOM 4128 N N B GLN B 1 159 ? 36.481 79.022 28.159 0.50 9.23 165 GLN B N 1
ATOM 4129 C CA A GLN B 1 159 ? 35.669 79.255 29.349 0.50 9.79 165 GLN B CA 1
ATOM 4130 C CA B GLN B 1 159 ? 35.669 79.255 29.349 0.50 9.79 165 GLN B CA 1
ATOM 4131 C C A GLN B 1 159 ? 34.376 78.465 29.246 0.50 8.57 165 GLN B C 1
ATOM 4132 C C B GLN B 1 159 ? 34.376 78.465 29.246 0.50 8.57 165 GLN B C 1
ATOM 4133 O O A GLN B 1 159 ? 33.911 77.905 30.233 0.50 3.28 165 GLN B O 1
ATOM 4134 O O B GLN B 1 159 ? 33.911 77.905 30.233 0.50 3.28 165 GLN B O 1
ATOM 4145 N N . LEU B 1 160 ? 33.808 78.406 28.045 1.00 12.69 166 LEU B N 1
ATOM 4146 C CA . LEU B 1 160 ? 32.579 77.639 27.832 1.00 17.12 166 LEU B CA 1
ATOM 4147 C C . LEU B 1 160 ? 32.843 76.155 28.117 1.00 16.12 166 LEU B C 1
ATOM 4148 O O . LEU B 1 160 ? 32.037 75.480 28.761 1.00 16.12 166 LEU B O 1
ATOM 4153 N N . GLY B 1 161 ? 33.975 75.655 27.635 1.00 15.34 167 GLY B N 1
ATOM 4154 C CA . GLY B 1 161 ? 34.313 74.255 27.855 1.00 14.69 167 GLY B CA 1
ATOM 4155 C C . GLY B 1 161 ? 34.385 73.914 29.333 1.00 15.93 167 GLY B C 1
ATOM 4156 O O . GLY B 1 161 ? 33.937 72.837 29.774 1.00 15.06 167 GLY B O 1
ATOM 4157 N N . ILE B 1 162 ? 34.961 74.826 30.108 1.00 14.26 168 ILE B N 1
ATOM 4158 C CA . ILE B 1 162 ? 35.065 74.624 31.548 1.00 14.99 168 ILE B CA 1
ATOM 4159 C C . ILE B 1 162 ? 33.667 74.536 32.176 1.00 15.64 168 ILE B C 1
ATOM 4160 O O . ILE B 1 162 ? 33.377 73.598 32.918 1.00 13.75 168 ILE B O 1
ATOM 4165 N N . LEU B 1 163 ? 32.801 75.505 31.874 1.00 16.43 169 LEU B N 1
ATOM 4166 C CA . LEU B 1 163 ? 31.441 75.493 32.425 1.00 16.65 169 LEU B CA 1
ATOM 4167 C C . LEU B 1 163 ? 30.682 74.235 31.994 1.00 17.10 169 LEU B C 1
ATOM 4168 O O . LEU B 1 163 ? 30.000 73.615 32.800 1.00 17.83 169 LEU B O 1
ATOM 4173 N N . ALA B 1 164 ? 30.791 73.865 30.722 1.00 15.79 170 ALA B N 1
ATOM 4174 C CA . ALA B 1 164 ? 30.101 72.674 30.218 1.00 15.21 170 ALA B CA 1
ATOM 4175 C C . ALA B 1 164 ? 30.550 71.388 30.940 1.00 16.18 170 ALA B C 1
ATOM 4176 O O . ALA B 1 164 ? 29.729 70.527 31.265 1.00 15.43 170 ALA B O 1
ATOM 4178 N N . GLU B 1 165 ? 31.847 71.248 31.189 1.00 17.98 171 GLU B N 1
ATOM 4179 C CA . GLU B 1 165 ? 32.325 70.064 31.896 1.00 20.35 171 GLU B CA 1
ATOM 4180 C C . GLU B 1 165 ? 31.759 70.063 33.315 1.00 21.58 171 GLU B C 1
ATOM 4181 O O . GLU B 1 165 ? 31.453 69.009 33.870 1.00 22.23 171 GLU B O 1
ATOM 4187 N N . SER B 1 166 ? 31.594 71.242 33.901 1.00 20.07 172 SER B N 1
ATOM 4188 C CA . SER B 1 166 ? 31.031 71.305 35.246 1.00 22.71 172 SER B CA 1
ATOM 4189 C C . SER B 1 166 ? 29.584 70.825 35.250 1.00 22.59 172 SER B C 1
ATOM 4190 O O . SER B 1 166 ? 29.067 70.390 36.278 1.00 19.95 172 SER B O 1
ATOM 4193 N N . LEU B 1 167 ? 28.933 70.894 34.095 1.00 21.09 173 LEU B N 1
ATOM 4194 C CA . LEU B 1 167 ? 27.554 70.431 33.985 1.00 22.57 173 LEU B CA 1
ATOM 4195 C C . LEU B 1 167 ? 27.505 68.967 33.571 1.00 22.35 173 LEU B C 1
ATOM 4196 O O . LEU B 1 167 ? 26.437 68.444 33.260 1.00 24.93 173 LEU B O 1
ATOM 4201 N N . GLY B 1 168 ? 28.661 68.309 33.558 1.00 21.26 174 GLY B N 1
ATOM 4202 C CA . GLY B 1 168 ? 28.703 66.900 33.192 1.00 20.07 174 GLY B CA 1
ATOM 4203 C C . GLY B 1 168 ? 28.719 66.595 31.701 1.00 19.43 174 GLY B C 1
ATOM 4204 O O . GLY B 1 168 ? 28.496 65.448 31.289 1.00 18.97 174 GLY B O 1
ATOM 4213 N N . TYR B 1 170 ? 30.511 66.403 27.804 1.00 18.48 176 TYR B N 1
ATOM 4214 C CA . TYR B 1 170 ? 31.790 66.005 27.235 1.00 20.66 176 TYR B CA 1
ATOM 4215 C C . TYR B 1 170 ? 32.092 67.050 26.168 1.00 19.12 176 TYR B C 1
ATOM 4216 O O . TYR B 1 170 ? 31.313 67.249 25.239 1.00 21.27 176 TYR B O 1
ATOM 4225 N N . VAL B 1 171 ? 33.237 67.698 26.305 1.00 16.59 177 VAL B N 1
ATOM 4226 C CA . VAL B 1 171 ? 33.624 68.766 25.413 1.00 16.35 177 VAL B CA 1
ATOM 4227 C C . VAL B 1 171 ? 34.661 68.437 24.336 1.00 17.79 177 VAL B C 1
ATOM 4228 O O . VAL B 1 171 ? 35.757 67.966 24.632 1.00 17.55 177 VAL B O 1
ATOM 4232 N N . TYR B 1 172 ? 34.301 68.725 23.092 1.00 14.48 178 TYR B N 1
ATOM 4233 C CA . TYR B 1 172 ? 35.180 68.520 21.949 1.00 15.77 178 TYR B CA 1
ATOM 4234 C C . TYR B 1 172 ? 35.223 69.835 21.205 1.00 14.30 178 TYR B C 1
ATOM 4235 O O . TYR B 1 172 ? 34.273 70.619 21.274 1.00 14.33 178 TYR B O 1
ATOM 4244 N N . PHE B 1 173 ? 36.314 70.099 20.497 1.00 12.89 179 PHE B N 1
ATOM 4245 C CA . PHE B 1 173 ? 36.392 71.347 19.758 1.00 13.74 179 PHE B CA 1
ATOM 4246 C C . PHE B 1 173 ? 37.151 71.242 18.454 1.00 16.39 179 PHE B C 1
ATOM 4247 O O . PHE B 1 173 ? 37.921 70.304 18.231 1.00 15.99 179 PHE B O 1
ATOM 4255 N N . TYR B 1 174 ? 36.911 72.230 17.599 1.00 17.63 180 TYR B N 1
ATOM 4256 C CA . TYR B 1 174 ? 37.563 72.336 16.308 1.00 18.39 180 TYR B CA 1
ATOM 4257 C C . TYR B 1 174 ? 38.122 73.747 16.217 1.00 19.96 180 TYR B C 1
ATOM 4258 O O . TYR B 1 174 ? 37.471 74.707 16.621 1.00 18.10 180 TYR B O 1
ATOM 4267 N N . ASP B 1 175 ? 39.334 73.866 15.689 1.00 19.69 181 ASP B N 1
ATOM 4268 C CA . ASP B 1 175 ? 39.978 75.155 15.529 1.00 21.19 181 ASP B CA 1
ATOM 4269 C C . ASP B 1 175 ? 40.930 75.026 14.340 1.00 21.73 181 ASP B C 1
ATOM 4270 O O . ASP B 1 175 ? 41.222 73.917 13.898 1.00 22.92 181 ASP B O 1
ATOM 4275 N N . ILE B 1 176 ? 41.419 76.139 13.816 1.00 21.51 182 ILE B N 1
ATOM 4276 C CA . ILE B 1 176 ? 42.310 76.044 12.669 1.00 23.35 182 ILE B CA 1
ATOM 4277 C C . IL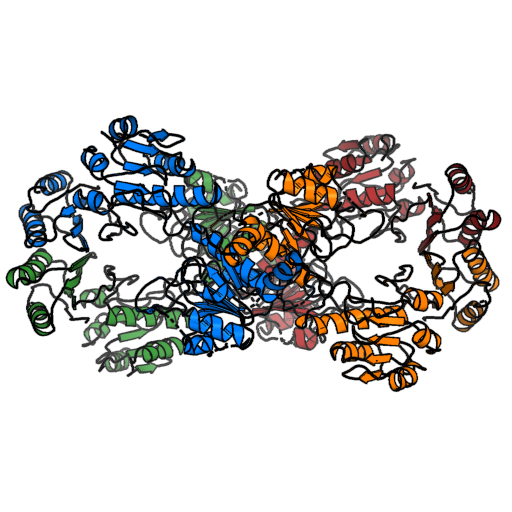E B 1 176 ? 43.762 75.810 13.054 1.00 23.78 182 ILE B C 1
ATOM 4278 O O . ILE B 1 176 ? 44.620 75.715 12.189 1.00 23.43 182 ILE B O 1
ATOM 4283 N N . GLU B 1 177 ? 44.029 75.720 14.354 1.00 24.18 183 GLU B N 1
ATOM 4284 C CA . GLU B 1 177 ? 45.382 75.453 14.844 1.00 23.92 183 GLU B CA 1
ATOM 4285 C C . GLU B 1 177 ? 45.277 74.628 16.129 1.00 25.13 183 GLU B C 1
ATOM 4286 O O . GLU B 1 177 ? 44.228 74.615 16.780 1.00 22.66 183 GLU B O 1
ATOM 4292 N N . ASN B 1 178 ? 46.347 73.933 16.498 1.00 22.85 184 ASN B N 1
ATOM 4293 C CA . ASN B 1 178 ? 46.291 73.134 17.711 1.00 22.74 184 ASN B CA 1
ATOM 4294 C C . ASN B 1 178 ? 46.166 74.065 18.901 1.00 22.02 184 ASN B C 1
ATOM 4295 O O . ASN B 1 178 ? 46.771 75.125 18.922 1.00 22.58 184 ASN B O 1
ATOM 4300 N N . LYS B 1 179 ? 45.361 73.664 19.878 1.00 21.28 185 LYS B N 1
ATOM 4301 C CA . LYS B 1 179 ? 45.151 74.449 21.086 1.00 22.55 185 LYS B CA 1
ATOM 4302 C C . LYS B 1 179 ? 45.371 73.569 22.306 1.00 22.55 185 LYS B C 1
ATOM 4303 O O . LYS B 1 179 ? 44.973 72.396 22.312 1.00 22.97 185 LYS B O 1
ATOM 4309 N N . LEU B 1 180 ? 45.994 74.130 23.338 1.00 20.83 186 LEU B N 1
ATOM 4310 C CA . LEU B 1 180 ? 46.211 73.384 24.576 1.00 23.80 186 LEU B CA 1
ATOM 4311 C C . LEU B 1 180 ? 44.825 73.281 25.208 1.00 21.96 186 LEU B C 1
ATOM 4312 O O . LEU B 1 180 ? 44.162 74.291 25.421 1.00 21.15 186 LEU B O 1
ATOM 4317 N N . PRO B 1 181 ? 44.368 72.064 25.507 1.00 22.20 187 PRO B N 1
ATOM 4318 C CA . PRO B 1 181 ? 43.038 71.944 26.110 1.00 23.90 187 PRO B CA 1
ATOM 4319 C C . PRO B 1 181 ? 42.974 72.228 27.606 1.00 25.51 187 PRO B C 1
ATOM 4320 O O . PRO B 1 181 ? 43.944 72.039 28.334 1.00 25.96 187 PRO B O 1
ATOM 4324 N N . LEU B 1 182 ? 41.824 72.722 28.042 1.00 25.55 188 LEU B N 1
ATOM 4325 C CA . LEU B 1 182 ? 41.573 72.983 29.452 1.00 26.53 188 LEU B CA 1
ATOM 4326 C C . LEU B 1 182 ? 40.693 71.812 29.888 1.00 27.42 188 LEU B C 1
ATOM 4327 O O . LEU B 1 182 ? 39.828 71.368 29.126 1.00 26.73 188 LEU B O 1
ATOM 4332 N N . GLY B 1 183 ? 40.920 71.299 31.093 1.00 26.13 189 GLY B N 1
ATOM 4333 C CA . GLY B 1 183 ? 40.123 70.185 31.578 1.00 23.17 189 GLY B CA 1
ATOM 4334 C C . GLY B 1 183 ? 40.218 68.957 30.694 1.00 21.67 189 GLY B C 1
ATOM 4335 O O . GLY B 1 183 ? 41.302 68.571 30.265 1.00 23.67 189 GLY B O 1
ATOM 4336 N N . ASN B 1 184 ? 39.081 68.329 30.427 1.00 20.17 190 ASN B N 1
ATOM 4337 C CA . ASN B 1 184 ? 39.040 67.137 29.590 1.00 21.36 190 ASN B CA 1
ATOM 4338 C C . ASN B 1 184 ? 38.655 67.434 28.141 1.00 21.33 190 ASN B C 1
ATOM 4339 O O . ASN B 1 184 ? 38.324 66.514 27.394 1.00 20.99 190 ASN B O 1
ATOM 4344 N N . ALA B 1 185 ? 38.702 68.703 27.741 1.00 19.40 191 ALA B N 1
ATOM 4345 C CA . ALA B 1 185 ? 38.336 69.074 26.372 1.00 20.40 191 ALA B CA 1
ATOM 4346 C C . ALA B 1 185 ? 39.232 68.348 25.365 1.00 21.91 191 ALA B C 1
ATOM 4347 O O . ALA B 1 185 ? 40.432 68.213 25.590 1.00 22.25 191 ALA B O 1
ATOM 4349 N N . THR B 1 186 ? 38.647 67.879 24.264 1.00 18.58 192 THR B N 1
ATOM 4350 C CA . THR B 1 186 ? 39.400 67.143 23.247 1.00 21.39 192 THR B CA 1
ATOM 4351 C C . THR B 1 186 ? 39.329 67.809 21.867 1.00 20.57 192 THR B C 1
ATOM 4352 O O . THR B 1 186 ? 38.239 68.116 21.377 1.00 18.73 192 THR B O 1
ATOM 4356 N N . GLN B 1 187 ? 40.477 68.037 21.233 1.00 18.03 193 GLN B N 1
ATOM 4357 C CA . GLN B 1 187 ? 40.438 68.638 19.904 1.00 18.68 193 GLN B CA 1
ATOM 4358 C C . GLN B 1 187 ? 40.095 67.576 18.855 1.00 18.25 193 GLN B C 1
ATOM 4359 O O . GLN B 1 187 ? 40.512 66.416 18.958 1.00 18.70 193 GLN B O 1
ATOM 4365 N N . VAL B 1 188 ? 39.296 67.974 17.868 1.00 16.93 194 VAL B N 1
ATOM 4366 C CA . VAL B 1 188 ? 38.887 67.081 16.787 1.00 17.37 194 VAL B CA 1
ATOM 4367 C C . VAL B 1 188 ? 39.469 67.683 15.511 1.00 19.06 194 VAL B C 1
ATOM 4368 O O . VAL B 1 188 ? 39.243 68.858 15.221 1.00 20.11 194 VAL B O 1
ATOM 4372 N N . GLN B 1 189 ? 40.220 66.886 14.755 1.00 20.18 195 GLN B N 1
ATOM 4373 C CA . GLN B 1 189 ? 40.873 67.393 13.551 1.00 19.65 195 GLN B CA 1
ATOM 4374 C C . GLN B 1 189 ? 39.950 67.828 12.415 1.00 19.58 195 GLN B C 1
ATOM 4375 O O . GLN B 1 189 ? 40.173 68.874 11.821 1.00 22.13 195 GLN B O 1
ATOM 4381 N N . HIS B 1 190 ? 38.915 67.053 12.109 1.00 19.25 196 HIS B N 1
ATOM 4382 C CA . HIS B 1 190 ? 38.017 67.443 11.020 1.00 22.46 196 HIS B CA 1
ATOM 4383 C C . HIS B 1 190 ? 36.686 67.997 11.521 1.00 21.53 196 HIS B C 1
ATOM 4384 O O . HIS B 1 190 ? 36.037 67.397 12.374 1.00 21.64 196 HIS B O 1
ATOM 4391 N N . LEU B 1 191 ? 36.285 69.144 10.983 1.00 22.69 197 LEU B N 1
ATOM 4392 C CA . LEU B 1 191 ? 35.024 69.771 11.367 1.00 23.76 197 LEU B CA 1
ATOM 4393 C C . LEU B 1 191 ? 33.855 68.799 11.196 1.00 23.58 197 LEU B C 1
ATOM 4394 O O . LEU B 1 191 ? 32.978 68.727 12.061 1.00 22.14 197 LEU B O 1
ATOM 4399 N N . SER B 1 192 ? 33.850 68.052 10.088 1.00 21.32 198 SER B N 1
ATOM 4400 C CA . SER B 1 192 ? 32.785 67.083 9.814 1.00 22.89 198 SER B CA 1
ATOM 4401 C C . SER B 1 192 ? 32.609 66.086 10.954 1.00 22.33 198 SER B C 1
ATOM 4402 O O . SER B 1 192 ? 31.482 65.744 11.310 1.00 22.22 198 SER B O 1
ATOM 4405 N N . ASP B 1 193 ? 33.719 65.618 11.523 1.00 21.73 199 ASP B N 1
ATOM 4406 C CA . ASP B 1 193 ? 33.663 64.672 12.640 1.00 23.33 199 ASP B CA 1
ATOM 4407 C C . ASP B 1 193 ? 33.079 65.347 13.886 1.00 22.22 199 ASP B C 1
ATOM 4408 O O . ASP B 1 193 ? 32.294 64.745 14.624 1.00 22.61 199 ASP B O 1
ATOM 4413 N N . LEU B 1 194 ? 33.463 66.596 14.127 1.00 20.83 200 LEU B N 1
ATOM 4414 C CA . LEU B 1 194 ? 32.927 67.306 15.288 1.00 21.47 200 LEU B CA 1
ATOM 4415 C C . LEU B 1 194 ? 31.415 67.503 15.132 1.00 21.21 200 LEU B C 1
ATOM 4416 O O . LEU B 1 194 ? 30.649 67.340 16.083 1.00 20.74 200 LEU B O 1
ATOM 4421 N N . LEU B 1 195 ? 30.982 67.857 13.928 1.00 21.82 201 LEU B N 1
ATOM 4422 C CA . LEU B 1 195 ? 29.557 68.066 13.698 1.00 21.89 201 LEU B CA 1
ATOM 4423 C C . LEU B 1 195 ? 28.781 66.755 13.883 1.00 20.59 201 LEU B C 1
ATOM 4424 O O . LEU B 1 195 ? 27.742 66.730 14.540 1.00 21.22 201 LEU B O 1
ATOM 4429 N N . ASN B 1 196 ? 29.304 65.664 13.334 1.00 21.02 202 ASN B N 1
ATOM 4430 C CA . ASN B 1 196 ? 28.664 64.357 13.439 1.00 22.73 202 ASN B CA 1
ATOM 4431 C C . ASN B 1 196 ? 28.378 63.900 14.882 1.00 23.90 202 ASN B C 1
ATOM 4432 O O . ASN B 1 196 ? 27.306 63.385 15.172 1.00 24.64 202 ASN B O 1
ATOM 4445 N N . SER B 1 198 ? 28.404 65.832 17.866 1.00 20.98 204 SER B N 1
ATOM 4446 C CA . SER B 1 198 ? 27.825 66.790 18.816 1.00 21.08 204 SER B CA 1
ATOM 4447 C C . SER B 1 198 ? 26.322 66.827 19.002 1.00 19.96 204 SER B C 1
ATOM 4448 O O . SER B 1 198 ? 25.560 66.725 18.047 1.00 22.68 204 SER B O 1
ATOM 4451 N N . ASP B 1 199 ? 25.904 66.983 20.252 1.00 19.81 205 ASP B N 1
ATOM 4452 C CA . ASP B 1 199 ? 24.493 67.109 20.577 1.00 18.93 205 ASP B CA 1
ATOM 4453 C C . ASP B 1 199 ? 24.206 68.605 20.543 1.00 17.19 205 ASP B C 1
ATOM 4454 O O . ASP B 1 199 ? 23.082 69.030 20.298 1.00 17.66 205 ASP B O 1
ATOM 4459 N N . VAL B 1 200 ? 25.252 69.393 20.766 1.00 15.47 206 VAL B N 1
ATOM 4460 C CA . VAL B 1 200 ? 25.158 70.850 20.750 1.00 16.20 206 VAL B CA 1
ATOM 4461 C C . VAL B 1 200 ? 26.416 71.444 20.108 1.00 17.71 206 VAL B C 1
ATOM 4462 O O . VAL B 1 200 ? 27.535 71.073 20.467 1.00 15.73 206 VAL B O 1
ATOM 4466 N N . VAL B 1 201 ? 26.233 72.348 19.153 1.00 15.67 207 VAL B N 1
ATOM 4467 C CA . VAL B 1 201 ? 27.369 73.004 18.519 1.00 17.57 207 VAL B CA 1
ATOM 4468 C C . VAL B 1 201 ? 27.274 74.498 18.801 1.00 17.80 207 VAL B C 1
ATOM 4469 O O . VAL B 1 201 ? 26.228 75.107 18.578 1.00 18.69 207 VAL B O 1
ATOM 4473 N N . SER B 1 202 ? 28.355 75.077 19.311 1.00 15.60 208 SER B N 1
ATOM 4474 C CA . SER B 1 202 ? 28.384 76.503 19.599 1.00 17.20 208 SER B CA 1
ATOM 4475 C C . SER B 1 202 ? 29.532 77.160 18.837 1.00 18.21 208 SER B C 1
ATOM 4476 O O . SER B 1 202 ? 30.673 76.694 18.883 1.00 18.42 208 SER B O 1
ATOM 4479 N N . LEU B 1 203 ? 29.224 78.247 18.136 1.00 17.22 209 LEU B N 1
ATOM 4480 C CA . LEU B 1 203 ? 30.216 78.955 17.331 1.00 19.89 209 LEU B CA 1
ATOM 4481 C C . LEU B 1 203 ? 30.847 80.153 18.032 1.00 18.77 209 LEU B C 1
ATOM 4482 O O . LEU B 1 203 ? 30.147 81.034 18.515 1.00 21.83 209 LEU B O 1
ATOM 4487 N N . HIS B 1 204 ? 32.175 80.192 18.071 1.00 18.17 210 HIS B N 1
ATOM 4488 C CA . HIS B 1 204 ? 32.883 81.298 18.708 1.00 17.54 210 HIS B CA 1
ATOM 4489 C C . HIS B 1 204 ? 34.127 81.627 17.900 1.00 20.55 210 HIS B C 1
ATOM 4490 O O . HIS B 1 204 ? 35.258 81.399 18.340 1.00 20.76 210 HIS B O 1
ATOM 4497 N N . VAL B 1 205 ? 33.908 82.161 16.706 1.00 21.63 211 VAL B N 1
ATOM 4498 C CA . VAL B 1 205 ? 35.003 82.510 15.814 1.00 23.20 211 VAL B CA 1
ATOM 4499 C C . VAL B 1 205 ? 34.888 83.959 15.359 1.00 25.48 211 VAL B C 1
ATOM 4500 O O . VAL B 1 205 ? 33.841 84.582 15.499 1.00 24.29 211 VAL B O 1
ATOM 4504 N N . PRO B 1 206 ? 35.977 84.523 14.815 1.00 26.89 212 PRO B N 1
ATOM 4505 C CA . PRO B 1 206 ? 35.914 85.916 14.365 1.00 28.61 212 PRO B CA 1
ATOM 4506 C C . PRO B 1 206 ? 35.188 86.074 13.030 1.00 30.98 212 PRO B C 1
ATOM 4507 O O . PRO B 1 206 ? 34.846 85.087 12.368 1.00 30.35 212 PRO B O 1
ATOM 4511 N N . GLU B 1 207 ? 34.944 87.324 12.655 1.00 33.42 213 GLU B N 1
ATOM 4512 C CA . GLU B 1 207 ? 34.288 87.647 11.392 1.00 37.14 213 GLU B CA 1
ATOM 4513 C C . GLU B 1 207 ? 35.386 87.935 10.383 1.00 36.77 213 GLU B C 1
ATOM 4514 O O . GLU B 1 207 ? 36.125 88.909 10.523 1.00 37.78 213 GLU B O 1
ATOM 4520 N N . ASN B 1 208 ? 35.507 87.085 9.375 1.00 35.52 214 ASN B N 1
ATOM 4521 C CA . ASN B 1 208 ? 36.504 87.285 8.335 1.00 35.50 214 ASN B CA 1
ATOM 4522 C C . ASN B 1 208 ? 36.393 86.102 7.396 1.00 35.21 214 ASN B C 1
ATOM 4523 O O . ASN B 1 208 ? 35.719 85.124 7.716 1.00 35.94 214 ASN B O 1
ATOM 4528 N N . PRO B 1 209 ? 36.777 86.490 6.038 1.00 35.75 215 PRO B N 1
ATOM 4529 C CA . PRO B 1 209 ? 36.482 85.598 4.913 1.00 36.29 215 PRO B CA 1
ATOM 4530 C C . PRO B 1 209 ? 36.543 84.105 5.196 1.00 35.73 215 PRO B C 1
ATOM 4531 O O . PRO B 1 209 ? 35.835 83.329 4.554 1.00 38.15 215 PRO B O 1
ATOM 4535 N N . SER B 1 210 ? 37.368 83.696 6.156 1.00 34.61 216 SER B N 1
ATOM 4536 C CA . SER B 1 210 ? 37.483 82.279 6.483 1.00 33.70 216 SER B CA 1
ATOM 4537 C C . SER B 1 210 ? 36.257 81.760 7.239 1.00 33.24 216 SER B C 1
ATOM 4538 O O . SER B 1 210 ? 36.009 80.557 7.267 1.00 33.40 216 SER B O 1
ATOM 4541 N N . THR B 1 211 ? 35.478 82.654 7.839 1.00 31.19 217 THR B N 1
ATOM 4542 C CA . THR B 1 211 ? 34.314 82.200 8.592 1.00 31.37 217 THR B CA 1
ATOM 4543 C C . THR B 1 211 ? 32.948 82.555 8.002 1.00 31.52 217 THR B C 1
ATOM 4544 O O . THR B 1 211 ? 31.929 82.034 8.452 1.00 31.18 217 THR B O 1
ATOM 4548 N N . LYS B 1 212 ? 32.919 83.434 7.003 1.00 32.42 218 LYS B N 1
ATOM 4549 C CA . LYS B 1 212 ? 31.651 83.821 6.379 1.00 32.20 218 LYS B CA 1
ATOM 4550 C C . LYS B 1 212 ? 30.902 82.591 5.859 1.00 33.15 218 LYS B C 1
ATOM 4551 O O . LYS B 1 212 ? 31.411 81.837 5.025 1.00 31.55 218 LYS B O 1
ATOM 4557 N N . ASN B 1 213 ? 29.690 82.395 6.371 1.00 33.22 219 ASN B N 1
ATOM 4558 C CA . ASN B 1 213 ? 28.857 81.267 5.988 1.00 34.24 219 ASN B CA 1
ATOM 4559 C C . ASN B 1 213 ? 29.559 79.918 6.109 1.00 34.00 219 ASN B C 1
ATOM 4560 O O . ASN B 1 213 ? 29.264 79.010 5.338 1.00 31.04 219 ASN B O 1
ATOM 4581 N N . GLY B 1 216 ? 27.054 76.344 6.550 1.00 31.59 222 GLY B N 1
ATOM 4582 C CA . GLY B 1 216 ? 26.045 76.359 5.505 1.00 31.35 222 GLY B CA 1
ATOM 4583 C C . GLY B 1 216 ? 25.195 75.103 5.504 1.00 33.11 222 GLY B C 1
ATOM 4584 O O . GLY B 1 216 ? 25.211 74.325 6.465 1.00 33.61 222 GLY B O 1
ATOM 4585 N N . ALA B 1 217 ? 24.450 74.899 4.423 1.00 31.87 223 ALA B N 1
ATOM 4586 C CA . ALA B 1 217 ? 23.579 73.739 4.301 1.00 30.91 223 ALA B CA 1
ATOM 4587 C C . ALA B 1 217 ? 24.330 72.438 4.531 1.00 30.66 223 ALA B C 1
ATOM 4588 O O . ALA B 1 217 ? 23.820 71.514 5.176 1.00 32.40 223 ALA B O 1
ATOM 4590 N N . LYS B 1 218 ? 25.542 72.357 3.995 1.00 29.87 224 LYS B N 1
ATOM 4591 C CA . LYS B 1 218 ? 26.357 71.150 4.146 1.00 29.03 224 LYS B CA 1
ATOM 4592 C C . LYS B 1 218 ? 26.735 70.908 5.612 1.00 26.16 224 LYS B C 1
ATOM 4593 O O . LYS B 1 218 ? 26.469 69.840 6.163 1.00 27.58 224 LYS B O 1
ATOM 4599 N N . GLU B 1 219 ? 27.349 71.902 6.242 1.00 26.41 225 GLU B N 1
ATOM 4600 C CA . GLU B 1 219 ? 27.765 71.760 7.641 1.00 26.27 225 GLU B CA 1
ATOM 4601 C C . GLU B 1 219 ? 26.582 71.428 8.544 1.00 23.37 225 GLU B C 1
ATOM 4602 O O . GLU B 1 219 ? 26.668 70.548 9.390 1.00 24.25 225 GLU B O 1
ATOM 4608 N N . ILE B 1 220 ? 25.474 72.132 8.363 1.00 24.81 226 ILE B N 1
ATOM 4609 C CA . ILE B 1 220 ? 24.300 71.885 9.183 1.00 23.96 226 ILE B CA 1
ATOM 4610 C C . ILE B 1 220 ? 23.733 70.479 8.997 1.00 26.34 226 ILE B C 1
ATOM 4611 O O . ILE B 1 220 ? 23.268 69.867 9.962 1.00 27.16 226 ILE B O 1
ATOM 4616 N N . SER B 1 221 ? 23.789 69.942 7.782 1.00 27.03 227 SER B N 1
ATOM 4617 C CA . SER B 1 221 ? 23.264 68.594 7.563 1.00 28.53 227 SER B CA 1
ATOM 4618 C C . SER B 1 221 ? 24.183 67.543 8.180 1.00 27.93 227 SER B C 1
ATOM 4619 O O . SER B 1 221 ? 23.757 66.422 8.459 1.00 26.68 227 SER B O 1
ATOM 4622 N N . LEU B 1 222 ? 25.443 67.908 8.396 1.00 26.36 228 LEU B N 1
ATOM 4623 C CA . LEU B 1 222 ? 26.400 66.986 9.004 1.00 26.74 228 LEU B CA 1
ATOM 4624 C C . LEU B 1 222 ? 26.175 66.895 10.514 1.00 26.56 228 LEU B C 1
ATOM 4625 O O . LEU B 1 222 ? 26.651 65.968 11.174 1.00 24.56 228 LEU B O 1
ATOM 4638 N N . LYS B 1 224 ? 24.330 66.209 14.025 1.00 26.39 230 LYS B N 1
ATOM 4639 C CA . LYS B 1 224 ? 23.506 65.093 14.439 1.00 28.10 230 LYS B CA 1
ATOM 4640 C C . LYS B 1 224 ? 22.012 65.417 14.401 1.00 28.37 230 LYS B C 1
ATOM 4641 O O . LYS B 1 224 ? 21.589 66.545 14.668 1.00 28.68 230 LYS B O 1
ATOM 4647 N N . PRO B 1 225 ? 21.191 64.428 14.031 1.00 28.33 231 PRO B N 1
ATOM 4648 C CA . PRO B 1 225 ? 19.745 64.646 13.977 1.00 26.31 231 PRO B CA 1
ATOM 4649 C C . PRO B 1 225 ? 19.221 64.980 15.373 1.00 25.36 231 PRO B C 1
ATOM 4650 O O . PRO B 1 225 ? 19.505 64.262 16.332 1.00 24.21 231 PRO B O 1
ATOM 4654 N N . GLY B 1 226 ? 18.455 66.060 15.483 1.00 24.04 232 GLY B N 1
ATOM 4655 C CA . GLY B 1 226 ? 17.909 66.446 16.776 1.00 24.43 232 GLY B CA 1
ATOM 4656 C C . GLY B 1 226 ? 18.869 67.283 17.610 1.00 24.14 232 GLY B C 1
ATOM 4657 O O . GLY B 1 226 ? 18.624 67.530 18.788 1.00 24.29 232 GLY B O 1
ATOM 4658 N N . SER B 1 227 ? 19.958 67.736 17.000 1.00 21.26 233 SER B N 1
ATOM 4659 C CA . SER B 1 227 ? 20.939 68.542 17.718 1.00 20.87 233 SER B CA 1
ATOM 4660 C C . SER B 1 227 ? 20.531 70.017 17.778 1.00 22.55 233 SER B C 1
ATOM 4661 O O . SER B 1 227 ? 19.480 70.419 17.253 1.00 19.88 233 SER B O 1
ATOM 4664 N N . LEU B 1 228 ? 21.366 70.813 18.437 1.00 19.73 234 LEU B N 1
ATOM 4665 C CA . LEU B 1 228 ? 21.125 72.240 18.584 1.00 18.79 234 LEU B CA 1
ATOM 4666 C C . LEU B 1 228 ? 22.312 73.022 18.073 1.00 19.37 234 LEU B C 1
ATOM 4667 O O . LEU B 1 228 ? 23.459 72.620 18.287 1.00 17.95 234 LEU B O 1
ATOM 4672 N N . LEU B 1 229 ? 22.039 74.149 17.422 1.00 17.63 235 LEU B N 1
ATOM 4673 C CA . LEU B 1 229 ? 23.091 75.024 16.923 1.00 17.95 235 LEU B CA 1
ATOM 4674 C C . LEU B 1 229 ? 23.007 76.357 17.659 1.00 19.36 235 LEU B C 1
ATOM 4675 O O . LEU B 1 229 ? 21.944 76.958 17.743 1.00 17.98 235 LEU B O 1
ATOM 4680 N N . ILE B 1 230 ? 24.135 76.821 18.180 1.00 17.97 236 ILE B N 1
ATOM 4681 C CA . ILE B 1 230 ? 24.168 78.077 18.903 1.00 21.35 236 ILE B CA 1
ATOM 4682 C C . ILE B 1 230 ? 25.211 79.022 18.303 1.00 22.25 236 ILE B C 1
ATOM 4683 O O . ILE B 1 230 ? 26.355 78.632 18.081 1.00 21.92 236 ILE B O 1
ATOM 4688 N N . ASN B 1 231 ? 24.773 80.223 18.032 1.00 24.31 237 ASN B N 1
ATOM 4689 C CA . ASN B 1 231 ? 25.632 81.278 17.475 1.00 29.47 237 ASN B CA 1
ATOM 4690 C C . ASN B 1 231 ? 25.431 82.486 18.382 1.00 34.73 237 ASN B C 1
ATOM 4691 O O . ASN B 1 231 ? 24.777 83.464 17.999 1.00 35.41 237 ASN B O 1
ATOM 4696 N N . ALA B 1 232 ? 25.993 82.424 19.588 1.00 40.68 238 ALA B N 1
ATOM 4697 C CA . ALA B 1 232 ? 25.793 83.417 20.682 1.00 45.71 238 ALA B CA 1
ATOM 4698 C C . ALA B 1 232 ? 26.128 84.889 20.456 1.00 49.27 238 ALA B C 1
ATOM 4699 O O . ALA B 1 232 ? 25.433 85.753 20.979 1.00 49.58 238 ALA B O 1
ATOM 4701 N N . SER B 1 233 ? 27.156 85.189 19.677 1.00 52.52 239 SER B N 1
ATOM 4702 C CA . SER B 1 233 ? 27.535 86.579 19.465 1.00 56.63 239 SER B CA 1
ATOM 4703 C C . SER B 1 233 ? 28.498 86.659 18.306 1.00 58.56 239 SER B C 1
ATOM 4704 O O . SER B 1 233 ? 29.715 86.728 18.491 1.00 59.78 239 SER B O 1
ATOM 4707 N N . ARG B 1 234 ? 27.951 86.651 17.099 1.00 58.73 240 ARG B N 1
ATOM 4708 C CA . ARG B 1 234 ? 28.793 86.713 15.923 0.00 57.08 240 ARG B CA 1
ATOM 4709 C C . ARG B 1 234 ? 28.179 87.659 14.915 0.50 55.94 240 ARG B C 1
ATOM 4710 O O . ARG B 1 234 ? 27.794 88.779 15.250 0.50 55.13 240 ARG B O 1
ATOM 4718 N N . GLY B 1 235 ? 28.082 87.196 13.678 1.00 54.52 241 GLY B N 1
ATOM 4719 C CA . GLY B 1 235 ? 27.509 88.023 12.649 1.00 51.98 241 GLY B CA 1
ATOM 4720 C C . GLY B 1 235 ? 27.005 87.248 11.456 1.00 50.28 241 GLY B C 1
ATOM 4721 O O . GLY B 1 235 ? 25.818 86.959 11.362 1.00 50.04 241 GLY B O 1
ATOM 4722 N N . THR B 1 236 ? 27.919 86.886 10.562 1.00 47.66 242 THR B N 1
ATOM 4723 C CA . THR B 1 236 ? 27.566 86.194 9.330 1.00 45.29 242 THR B CA 1
ATOM 4724 C C . THR B 1 236 ? 28.119 84.779 9.153 1.00 42.62 242 THR B C 1
ATOM 4725 O O . THR B 1 236 ? 28.307 84.318 8.021 1.00 42.07 242 THR B O 1
ATOM 4729 N N . VAL B 1 237 ? 28.359 84.082 10.257 1.00 37.90 243 VAL B N 1
ATOM 4730 C CA . VAL B 1 237 ? 28.909 82.734 10.193 1.00 35.53 243 VAL B CA 1
ATOM 4731 C C . VAL B 1 237 ? 27.913 81.647 9.779 1.00 32.69 243 VAL B C 1
ATOM 4732 O O . VAL B 1 237 ? 28.301 80.630 9.202 1.00 31.47 243 VAL B O 1
ATOM 4736 N N . VAL B 1 238 ? 26.630 81.871 10.043 1.00 29.75 244 VAL B N 1
ATOM 4737 C CA . VAL B 1 238 ? 25.612 80.884 9.705 1.00 28.99 244 VAL B CA 1
ATOM 4738 C C . VAL B 1 238 ? 24.750 81.279 8.501 1.00 28.31 244 VAL B C 1
ATOM 4739 O O . VAL B 1 238 ? 24.337 82.426 8.370 1.00 27.15 244 VAL B O 1
ATOM 4743 N N . ASP B 1 239 ? 24.494 80.319 7.618 1.00 29.32 245 ASP B N 1
ATOM 4744 C CA . ASP B 1 239 ? 23.654 80.555 6.443 1.00 28.87 245 ASP B CA 1
ATOM 4745 C C . ASP B 1 239 ? 22.224 80.468 6.977 1.00 27.42 245 ASP B C 1
ATOM 4746 O O . ASP B 1 239 ? 21.704 79.380 7.203 1.00 28.97 245 ASP B O 1
ATOM 4751 N N . ILE B 1 240 ? 21.592 81.613 7.190 1.00 27.91 246 ILE B N 1
ATOM 4752 C CA . ILE B 1 240 ? 20.243 81.640 7.748 1.00 29.77 246 ILE B CA 1
ATOM 4753 C C . ILE B 1 240 ? 19.196 80.831 6.977 1.00 29.96 246 ILE B C 1
ATOM 4754 O O . ILE B 1 240 ? 18.413 80.093 7.579 1.00 29.25 246 ILE B O 1
ATOM 4759 N N . PRO B 1 241 ? 19.153 80.966 5.641 1.00 31.94 247 PRO B N 1
ATOM 4760 C CA . PRO B 1 241 ? 18.165 80.193 4.884 1.00 31.77 247 PRO B CA 1
ATOM 4761 C C . PRO B 1 241 ? 18.311 78.705 5.209 1.00 30.19 247 PRO B C 1
ATOM 4762 O O . PRO B 1 241 ? 17.329 78.002 5.443 1.00 28.50 247 PRO B O 1
ATOM 4766 N N . ALA B 1 242 ? 19.555 78.239 5.227 1.00 28.67 248 ALA B N 1
ATOM 4767 C CA . ALA B 1 242 ? 19.845 76.842 5.520 1.00 27.57 248 ALA B CA 1
ATOM 4768 C C . ALA B 1 242 ? 19.376 76.472 6.923 1.00 25.95 248 ALA B C 1
ATOM 4769 O O . ALA B 1 242 ? 18.812 75.405 7.126 1.00 26.71 248 ALA B O 1
ATOM 4771 N N . LEU B 1 243 ? 19.607 77.358 7.889 1.00 24.96 249 LEU B N 1
ATOM 4772 C CA . LEU B 1 243 ? 19.206 77.097 9.270 1.00 23.27 249 LEU B CA 1
ATOM 4773 C C . LEU B 1 243 ? 17.688 76.966 9.363 1.00 23.08 249 LEU B C 1
ATOM 4774 O O . LEU B 1 243 ? 17.167 76.030 9.973 1.00 21.16 249 LEU B O 1
ATOM 4779 N N . ALA B 1 244 ? 16.982 77.912 8.753 1.00 24.46 250 ALA B N 1
ATOM 4780 C CA . ALA B 1 244 ? 15.520 77.890 8.752 1.00 25.79 250 ALA B CA 1
ATOM 4781 C C . ALA B 1 244 ? 15.044 76.558 8.172 1.00 25.88 250 ALA B C 1
ATOM 4782 O O . ALA B 1 244 ? 14.160 75.901 8.726 1.00 27.60 250 ALA B O 1
ATOM 4784 N N . ASP B 1 245 ? 15.658 76.156 7.063 1.00 25.46 251 ASP B N 1
ATOM 4785 C CA . ASP B 1 245 ? 15.320 74.901 6.403 1.00 26.41 251 ASP B CA 1
ATOM 4786 C C . ASP B 1 245 ? 15.534 73.701 7.328 1.00 25.98 251 ASP B C 1
ATOM 4787 O O . ASP B 1 245 ? 14.663 72.840 7.447 1.00 25.64 251 ASP B O 1
ATOM 4792 N N . ALA B 1 246 ? 16.691 73.651 7.988 1.00 23.93 252 ALA B N 1
ATOM 4793 C CA . ALA B 1 246 ? 17.001 72.554 8.904 1.00 22.89 252 ALA B CA 1
ATOM 4794 C C . ALA B 1 246 ? 16.057 72.539 10.103 1.00 21.77 252 ALA B C 1
ATOM 4795 O O . ALA B 1 246 ? 15.788 71.485 10.683 1.00 22.63 252 ALA B O 1
ATOM 4797 N N . LEU B 1 247 ? 15.567 73.711 10.490 1.00 21.42 253 LEU B N 1
ATOM 4798 C CA . LEU B 1 247 ? 14.631 73.796 11.614 1.00 24.82 253 LEU B CA 1
ATOM 4799 C C . LEU B 1 247 ? 13.245 73.301 11.179 1.00 24.72 253 LEU B C 1
ATOM 4800 O O . LEU B 1 247 ? 12.591 72.551 11.899 1.00 25.69 253 LEU B O 1
ATOM 4805 N N . ALA B 1 248 ? 12.820 73.706 9.988 1.00 26.99 254 ALA B N 1
ATOM 4806 C CA . ALA B 1 248 ? 11.516 73.303 9.455 1.00 28.93 254 ALA B CA 1
ATOM 4807 C C . ALA B 1 248 ? 11.469 71.794 9.252 1.00 30.09 254 ALA B C 1
ATOM 4808 O O . ALA B 1 248 ? 10.473 71.153 9.574 1.00 31.48 254 ALA B O 1
ATOM 4810 N N . SER B 1 249 ? 12.556 71.231 8.731 1.00 30.72 255 SER B N 1
ATOM 4811 C CA . SER B 1 249 ? 12.634 69.791 8.501 1.00 31.81 255 SER B CA 1
ATOM 4812 C C . SER B 1 249 ? 12.847 69.027 9.802 1.00 32.59 255 SER B C 1
ATOM 4813 O O . SER B 1 249 ? 12.848 67.795 9.807 1.00 32.02 255 SER B O 1
ATOM 4816 N N . LYS B 1 250 ? 13.044 69.754 10.900 1.00 32.34 256 LYS B N 1
ATOM 4817 C CA . LYS B 1 250 ? 13.267 69.123 12.198 1.00 32.61 256 LYS B CA 1
ATOM 4818 C C . LYS B 1 250 ? 14.628 68.429 12.301 1.00 30.69 256 LYS B C 1
ATOM 4819 O O . LYS B 1 250 ? 14.840 67.622 13.202 1.00 30.59 256 LYS B O 1
ATOM 4825 N N . HIS B 1 251 ? 15.541 68.714 11.378 1.00 30.39 257 HIS B N 1
ATOM 4826 C CA . HIS B 1 251 ? 16.868 68.107 11.466 1.00 28.05 257 HIS B CA 1
ATOM 4827 C C . HIS B 1 251 ? 17.498 68.611 12.771 1.00 27.21 257 HIS B C 1
ATOM 4828 O O . HIS B 1 251 ? 18.149 67.854 13.486 1.00 27.81 257 HIS B O 1
ATOM 4835 N N . LEU B 1 252 ? 17.308 69.897 13.067 1.00 26.22 258 LEU B N 1
ATOM 4836 C CA . LEU B 1 252 ? 17.803 70.488 14.317 1.00 24.55 258 LEU B CA 1
ATOM 4837 C C . LEU B 1 252 ? 16.591 70.654 15.225 1.00 24.41 258 LEU B C 1
ATOM 4838 O O . LEU B 1 252 ? 15.513 71.015 14.753 1.00 24.49 258 LEU B O 1
ATOM 4843 N N . ALA B 1 253 ? 16.764 70.400 16.516 1.00 22.05 259 ALA B N 1
ATOM 4844 C CA . ALA B 1 253 ? 15.673 70.534 17.469 1.00 22.51 259 ALA B CA 1
ATOM 4845 C C . ALA B 1 253 ? 15.529 71.969 17.983 1.00 22.87 259 ALA B C 1
ATOM 4846 O O . ALA B 1 253 ? 14.606 72.267 18.743 1.00 23.30 259 ALA B O 1
ATOM 4848 N N . GLY B 1 254 ? 16.426 72.858 17.563 1.00 18.71 260 GLY B N 1
ATOM 4849 C CA . GLY B 1 254 ? 16.351 74.230 18.030 1.00 18.79 260 GLY B CA 1
ATOM 4850 C C . GLY B 1 254 ? 17.648 74.983 17.826 1.00 20.69 260 GLY B C 1
ATOM 4851 O O . GLY B 1 254 ? 18.646 74.413 17.367 1.00 20.85 260 GLY B O 1
ATOM 4852 N N . ALA B 1 255 ? 17.643 76.270 18.154 1.00 21.41 261 ALA B N 1
ATOM 4853 C CA . ALA B 1 255 ? 18.837 77.084 17.993 1.00 21.10 261 ALA B CA 1
ATOM 4854 C C . ALA B 1 255 ? 18.736 78.388 18.768 1.00 22.85 261 ALA B C 1
ATOM 4855 O O . ALA B 1 255 ? 17.669 78.748 19.251 1.00 23.98 261 ALA B O 1
ATOM 4857 N N . ALA B 1 256 ? 19.864 79.080 18.893 1.00 22.56 262 ALA B N 1
ATOM 4858 C CA . ALA B 1 256 ? 19.924 80.379 19.560 1.00 25.52 262 ALA B CA 1
ATOM 4859 C C . ALA B 1 256 ? 20.843 81.202 18.667 1.00 27.50 262 ALA B C 1
ATOM 4860 O O . ALA B 1 256 ? 21.904 80.724 18.276 1.00 26.32 262 ALA B O 1
ATOM 4862 N N . ILE B 1 257 ? 20.451 82.427 18.337 1.00 32.24 263 ILE B N 1
ATOM 4863 C CA . ILE B 1 257 ? 21.270 83.238 17.448 1.00 37.74 263 ILE B CA 1
ATOM 4864 C C . ILE B 1 257 ? 20.936 84.730 17.491 1.00 42.08 263 ILE B C 1
ATOM 4865 O O . ILE B 1 257 ? 19.933 85.133 18.072 1.00 41.96 263 ILE B O 1
ATOM 4870 N N . ASP B 1 258 ? 21.795 85.528 16.857 1.00 47.16 264 ASP B N 1
ATOM 4871 C CA . ASP B 1 258 ? 21.665 86.980 16.763 1.00 50.53 264 ASP B CA 1
ATOM 4872 C C . ASP B 1 258 ? 21.931 87.672 18.083 1.00 51.91 264 ASP B C 1
ATOM 4873 O O . ASP B 1 258 ? 23.089 87.800 18.487 1.00 54.29 264 ASP B O 1
ATOM 4878 N N . SER B 1 273 ? 12.977 88.232 11.584 1.00 59.32 279 SER B N 1
ATOM 4879 C CA . SER B 1 273 ? 13.867 87.495 10.696 1.00 58.32 279 SER B CA 1
ATOM 4880 C C . SER B 1 273 ? 13.121 86.277 10.187 1.00 57.15 279 SER B C 1
ATOM 4881 O O . SER B 1 273 ? 11.981 86.030 10.585 1.00 58.39 279 SER B O 1
ATOM 4884 N N . PRO B 1 274 ? 13.749 85.502 9.287 1.00 55.35 280 PRO B N 1
ATOM 4885 C CA . PRO B 1 274 ? 13.084 84.304 8.763 1.00 53.00 280 PRO B CA 1
ATOM 4886 C C . PRO B 1 274 ? 12.980 83.253 9.863 1.00 50.15 280 PRO B C 1
ATOM 4887 O O . PRO B 1 274 ? 12.425 82.170 9.649 1.00 52.43 280 PRO B O 1
ATOM 4891 N N . LEU B 1 275 ? 13.518 83.581 11.039 1.00 44.03 281 LEU B N 1
ATOM 4892 C CA . LEU B 1 275 ? 13.497 82.663 12.174 1.00 38.41 281 LEU B CA 1
ATOM 4893 C C . LEU B 1 275 ? 12.415 82.984 13.201 1.00 36.35 281 LEU B C 1
ATOM 4894 O O . LEU B 1 275 ? 12.192 82.210 14.128 1.00 33.29 281 LEU B O 1
ATOM 4899 N N . ALA B 1 276 ? 11.739 84.116 13.034 1.00 37.09 282 ALA B N 1
ATOM 4900 C CA . ALA B 1 276 ? 10.689 84.530 13.966 1.00 36.32 282 ALA B CA 1
ATOM 4901 C C . ALA B 1 276 ? 9.554 83.514 14.068 1.00 35.93 282 ALA B C 1
ATOM 4902 O O . ALA B 1 276 ? 8.861 83.444 15.080 1.00 36.06 282 ALA B O 1
ATOM 4904 N N . GLU B 1 277 ? 9.368 82.721 13.023 1.00 36.27 283 GLU B N 1
ATOM 4905 C CA . GLU B 1 277 ? 8.305 81.724 13.014 1.00 37.52 283 GLU B CA 1
ATOM 4906 C C . GLU B 1 277 ? 8.602 80.536 13.926 1.00 36.18 283 GLU B C 1
ATOM 4907 O O . GLU B 1 277 ? 7.692 79.831 14.347 1.00 36.65 283 GLU B O 1
ATOM 4913 N N . PHE B 1 278 ? 9.873 80.320 14.252 1.00 34.47 284 PHE B N 1
ATOM 4914 C CA . PHE B 1 278 ? 10.241 79.179 15.082 1.00 30.90 284 PHE B CA 1
ATOM 4915 C C . PHE B 1 278 ? 10.276 79.463 16.584 1.00 29.92 284 PHE B C 1
ATOM 4916 O O . PHE B 1 278 ? 11.128 80.215 17.070 1.00 28.26 284 PHE B O 1
ATOM 4924 N N . ASP B 1 279 ? 9.347 78.850 17.311 1.00 28.55 285 ASP B N 1
ATOM 4925 C CA . ASP B 1 279 ? 9.276 79.015 18.759 1.00 28.55 285 ASP B CA 1
ATOM 4926 C C . ASP B 1 279 ? 10.466 78.338 19.433 1.00 25.70 285 ASP B C 1
ATOM 4927 O O . ASP B 1 279 ? 10.821 78.686 20.560 1.00 23.72 285 ASP B O 1
ATOM 4932 N N . ASN B 1 280 ? 11.069 77.366 18.751 1.00 24.07 286 ASN B N 1
ATOM 4933 C CA . ASN B 1 280 ? 12.219 76.672 19.323 1.00 24.80 286 ASN B CA 1
ATOM 4934 C C . ASN B 1 280 ? 13.547 77.350 18.972 1.00 23.92 286 ASN B C 1
ATOM 4935 O O . ASN B 1 280 ? 14.607 76.719 18.968 1.00 24.41 286 ASN B O 1
ATOM 4940 N N . VAL B 1 281 ? 13.486 78.638 18.657 1.00 22.90 287 VAL B N 1
ATOM 4941 C CA . VAL B 1 281 ? 14.702 79.389 18.377 1.00 23.47 287 VAL B CA 1
ATOM 4942 C C . VAL B 1 281 ? 14.730 80.585 19.314 1.00 23.17 287 VAL B C 1
ATOM 4943 O O . VAL B 1 281 ? 13.746 81.315 19.420 1.00 20.45 287 VAL B O 1
ATOM 4947 N N . LEU B 1 282 ? 15.840 80.757 20.020 1.00 21.24 288 LEU B N 1
ATOM 4948 C CA . LEU B 1 282 ? 15.991 81.888 20.920 1.00 22.45 288 LEU B CA 1
ATOM 4949 C C . LEU B 1 282 ? 16.691 82.981 20.129 1.00 25.52 288 LEU B C 1
ATOM 4950 O O . LEU B 1 282 ? 17.746 82.749 19.533 1.00 25.40 288 LEU B O 1
ATOM 4955 N N . LEU B 1 283 ? 16.085 84.160 20.104 1.00 27.90 289 LEU B N 1
ATOM 4956 C CA . LEU B 1 283 ? 16.647 85.303 19.398 1.00 31.17 289 LEU B CA 1
ATOM 4957 C C . LEU B 1 283 ? 17.029 86.292 20.478 1.00 34.00 289 LEU B C 1
ATOM 4958 O O . LEU B 1 283 ? 16.192 86.687 21.290 1.00 32.76 289 LEU B O 1
ATOM 4963 N N . THR B 1 284 ? 18.296 86.685 20.490 1.00 36.71 290 THR B N 1
ATOM 4964 C CA . THR B 1 284 ? 18.794 87.600 21.500 1.00 42.47 290 THR B CA 1
ATOM 4965 C C . THR B 1 284 ? 19.261 88.929 20.919 1.00 46.47 290 THR B C 1
ATOM 4966 O O . THR B 1 284 ? 20.457 89.205 20.876 1.00 47.05 290 THR B O 1
ATOM 4970 N N . PRO B 1 285 ? 18.315 89.774 20.473 1.00 51.76 291 PRO B N 1
ATOM 4971 C CA . PRO B 1 285 ? 18.632 91.086 19.894 1.00 53.67 291 PRO B CA 1
ATOM 4972 C C . PRO B 1 285 ? 19.817 91.762 20.582 1.00 53.82 291 PRO B C 1
ATOM 4973 O O . PRO B 1 285 ? 19.746 92.109 21.761 1.00 56.70 291 PRO B O 1
ATOM 4977 N N . HIS B 1 286 ? 20.895 91.935 19.818 1.00 53.22 292 HIS B N 1
ATOM 4978 C CA . HIS B 1 286 ? 22.151 92.541 20.264 0.00 51.17 292 HIS B CA 1
ATOM 4979 C C . HIS B 1 286 ? 22.668 92.054 21.617 0.00 50.64 292 HIS B C 1
ATOM 4980 O O . HIS B 1 286 ? 22.019 92.218 22.650 0.00 50.54 292 HIS B O 1
ATOM 4987 N N . ILE B 1 287 ? 23.854 91.453 21.589 0.00 49.21 293 ILE B N 1
ATOM 4988 C CA . ILE B 1 287 ? 24.500 90.923 22.785 0.00 48.51 293 ILE B CA 1
ATOM 4989 C C . ILE B 1 287 ? 25.803 91.673 23.057 0.00 48.65 293 ILE B C 1
ATOM 4990 O O . ILE B 1 287 ? 26.389 91.553 24.133 0.00 48.70 293 ILE B O 1
ATOM 4995 N N . GLY B 1 288 ? 26.246 92.451 22.073 0.00 48.76 294 GLY B N 1
ATOM 4996 C CA . GLY B 1 288 ? 27.479 93.206 22.215 0.00 48.99 294 GLY B CA 1
ATOM 4997 C C . GLY B 1 288 ? 27.531 94.093 23.445 0.00 49.32 294 GLY B C 1
ATOM 4998 O O . GLY B 1 288 ? 28.521 94.786 23.674 0.00 49.13 294 GLY B O 1
ATOM 4999 N N . GLY B 1 289 ? 26.466 94.073 24.238 0.00 49.91 295 GLY B N 1
ATOM 5000 C CA . GLY B 1 289 ? 26.424 94.886 25.438 0.00 50.87 295 GLY B CA 1
ATOM 5001 C C . GLY B 1 289 ? 27.296 94.349 26.557 0.50 51.59 295 GLY B C 1
ATOM 5002 O O . GLY B 1 289 ? 27.214 93.175 26.915 0.50 51.48 295 GLY B O 1
ATOM 5003 N N . SER B 1 290 ? 28.137 95.219 27.106 1.00 52.91 296 SER B N 1
ATOM 5004 C CA . SER B 1 290 ? 29.033 94.860 28.202 1.00 54.39 296 SER B CA 1
ATOM 5005 C C . SER B 1 290 ? 28.271 94.941 29.524 1.00 55.14 296 SER B C 1
ATOM 5006 O O . SER B 1 290 ? 27.480 95.866 29.734 1.00 55.75 296 SER B O 1
ATOM 5009 N N . THR B 1 291 ? 28.511 93.979 30.415 1.00 55.65 297 THR B N 1
ATOM 5010 C CA . THR B 1 291 ? 27.833 93.952 31.709 1.00 55.70 297 THR B CA 1
ATOM 5011 C C . THR B 1 291 ? 28.411 94.983 32.678 1.00 56.02 297 THR B C 1
ATOM 5012 O O . THR B 1 291 ? 29.520 95.488 32.482 1.00 54.94 297 THR B O 1
ATOM 5016 N N . GLN B 1 292 ? 27.650 95.294 33.725 1.00 55.52 298 GLN B N 1
ATOM 5017 C CA . GLN B 1 292 ? 28.088 96.260 34.724 1.00 54.10 298 GLN B CA 1
ATOM 5018 C C . GLN B 1 292 ? 29.248 95.690 35.533 1.00 51.86 298 GLN B C 1
ATOM 5019 O O . GLN B 1 292 ? 30.164 96.415 35.923 1.00 50.10 298 GLN B O 1
ATOM 5025 N N . GLU B 1 293 ? 29.207 94.385 35.784 1.00 48.46 299 GLU B N 1
ATOM 5026 C CA . GLU B 1 293 ? 30.270 93.745 36.548 1.00 45.79 299 GLU B CA 1
ATOM 5027 C C . GLU B 1 293 ? 31.595 93.825 35.800 1.00 41.75 299 GLU B C 1
ATOM 5028 O O . GLU B 1 293 ? 32.664 93.766 36.410 1.00 40.42 299 GLU B O 1
ATOM 5034 N N . ALA B 1 294 ? 31.517 93.960 34.478 1.00 37.85 300 ALA B N 1
ATOM 5035 C CA . ALA B 1 294 ? 32.711 94.007 33.633 1.00 35.19 300 ALA B CA 1
ATOM 5036 C C . ALA B 1 294 ? 33.374 95.381 33.482 1.00 32.77 300 ALA B C 1
ATOM 5037 O O . ALA B 1 294 ? 34.448 95.488 32.896 1.00 31.66 300 ALA B O 1
ATOM 5039 N N . GLN B 1 295 ? 32.752 96.425 34.014 1.00 33.04 301 GLN B N 1
ATOM 5040 C CA . GLN B 1 295 ? 33.314 97.764 33.888 1.00 32.94 301 GLN B CA 1
ATOM 5041 C C . GLN B 1 295 ? 34.772 97.860 34.329 1.00 32.38 301 GLN B C 1
ATOM 5042 O O . GLN B 1 295 ? 35.568 98.535 33.680 1.00 31.48 301 GLN B O 1
ATOM 5048 N N . GLU B 1 296 ? 35.124 97.184 35.420 1.00 31.30 302 GLU B N 1
ATOM 5049 C CA . GLU B 1 296 ? 36.498 97.209 35.913 1.00 31.10 302 GLU B CA 1
ATOM 5050 C C . GLU B 1 296 ? 37.439 96.538 34.911 1.00 30.39 302 GLU B C 1
ATOM 5051 O O . GLU B 1 296 ? 38.465 97.112 34.537 1.00 26.75 302 GLU B O 1
ATOM 5057 N N . ASN B 1 297 ? 37.090 95.326 34.479 1.00 27.48 303 ASN B N 1
ATOM 5058 C CA . ASN B 1 297 ? 37.920 94.602 33.522 1.00 28.04 303 ASN B CA 1
ATOM 5059 C C . ASN B 1 297 ? 38.053 95.423 32.238 1.00 25.09 303 ASN B C 1
ATOM 5060 O O . ASN B 1 297 ? 39.139 95.539 31.674 1.00 26.32 303 ASN B O 1
ATOM 5065 N N . ILE B 1 298 ? 36.946 95.998 31.788 1.00 23.91 304 ILE B N 1
ATOM 5066 C CA . ILE B 1 298 ? 36.950 96.827 30.584 1.00 23.85 304 ILE B CA 1
ATOM 5067 C C . ILE B 1 298 ? 37.893 98.021 30.750 1.00 22.49 304 ILE B C 1
ATOM 5068 O O . ILE B 1 298 ? 38.673 98.337 29.850 1.00 21.40 304 ILE B O 1
ATOM 5073 N N . GLY B 1 299 ? 37.816 98.684 31.901 1.00 21.89 305 GLY B N 1
ATOM 5074 C CA . GLY B 1 299 ? 38.691 99.817 32.150 1.00 21.38 305 GLY B CA 1
ATOM 5075 C C . GLY B 1 299 ? 40.138 99.376 32.020 1.00 22.58 305 GLY B C 1
ATOM 5076 O O . GLY B 1 299 ? 40.955 100.035 31.364 1.00 21.77 305 GLY B O 1
ATOM 5077 N N . LEU B 1 300 ? 40.453 98.242 32.640 1.00 23.21 306 LEU B N 1
ATOM 5078 C CA . LEU B 1 300 ? 41.799 97.678 32.596 1.00 23.10 306 LEU B CA 1
ATOM 5079 C C . LEU B 1 300 ? 42.177 97.267 31.168 1.00 22.10 306 LEU B C 1
ATOM 5080 O O . LEU B 1 300 ? 43.245 97.606 30.672 1.00 23.03 306 LEU B O 1
ATOM 5085 N N . GLU B 1 301 ? 41.286 96.550 30.500 1.00 20.69 307 GLU B N 1
ATOM 5086 C CA . GLU B 1 301 ? 41.574 96.101 29.145 1.00 21.68 307 GLU B CA 1
ATOM 5087 C C . GLU B 1 301 ? 41.816 97.233 28.149 1.00 17.92 307 GLU B C 1
ATOM 5088 O O . GLU B 1 301 ? 42.839 97.253 27.465 1.00 16.65 307 GLU B O 1
ATOM 5094 N N . VAL B 1 302 ? 40.894 98.185 28.065 1.00 18.64 308 VAL B N 1
ATOM 5095 C CA . VAL B 1 302 ? 41.075 99.251 27.087 1.00 19.17 308 VAL B CA 1
ATOM 5096 C C . VAL B 1 302 ? 42.189 100.240 27.428 1.00 18.56 308 VAL B C 1
ATOM 5097 O O . VAL B 1 302 ? 42.861 100.749 26.532 1.00 19.57 308 VAL B O 1
ATOM 5101 N N . ALA B 1 303 ? 42.399 100.518 28.709 1.00 18.12 309 ALA B N 1
ATOM 5102 C CA . ALA B 1 303 ? 43.480 101.425 29.075 1.00 19.74 309 ALA B CA 1
ATOM 5103 C C . ALA B 1 303 ? 44.771 100.723 28.656 1.00 19.84 309 ALA B C 1
ATOM 5104 O O . ALA B 1 303 ? 45.690 101.347 28.127 1.00 20.81 309 ALA B O 1
ATOM 5106 N N . GLY B 1 304 ? 44.819 99.413 28.885 1.00 20.83 310 GLY B N 1
ATOM 5107 C CA . GLY B 1 304 ? 45.986 98.636 28.508 1.00 21.44 310 GLY B CA 1
ATOM 5108 C C . GLY B 1 304 ? 46.301 98.775 27.023 1.00 21.32 310 GLY B C 1
ATOM 5109 O O . GLY B 1 304 ? 47.457 98.954 26.649 1.00 20.27 310 GLY B O 1
ATOM 5110 N N . LYS B 1 305 ? 45.272 98.701 26.178 1.00 20.83 311 LYS B N 1
ATOM 5111 C CA . LYS B 1 305 ? 45.435 98.827 24.727 1.00 22.83 311 LYS B CA 1
ATOM 5112 C C . LYS B 1 305 ? 46.003 100.192 24.338 1.00 21.44 311 LYS B C 1
ATOM 5113 O O . LYS B 1 305 ? 46.931 100.292 23.532 1.00 20.14 311 LYS B O 1
ATOM 5119 N N . LEU B 1 306 ? 45.425 101.247 24.895 1.00 20.33 312 LEU B N 1
ATOM 5120 C CA . LEU B 1 306 ? 45.893 102.592 24.596 1.00 20.09 312 LEU B CA 1
ATOM 5121 C C . LEU B 1 306 ? 47.347 102.727 25.042 1.00 19.58 312 LEU B C 1
ATOM 5122 O O . LEU B 1 306 ? 48.194 103.232 24.308 1.00 19.27 312 LEU B O 1
ATOM 5127 N N . ILE B 1 307 ? 47.640 102.258 26.246 1.00 19.42 313 ILE B N 1
ATOM 5128 C CA . ILE B 1 307 ? 48.998 102.342 26.772 1.00 21.00 313 ILE B CA 1
ATOM 5129 C C . ILE B 1 307 ? 50.002 101.644 25.861 1.00 22.46 313 ILE B C 1
ATOM 5130 O O . ILE B 1 307 ? 51.007 102.238 25.456 1.00 21.98 313 ILE B O 1
ATOM 5135 N N . LYS B 1 308 ? 49.733 100.388 25.519 1.00 20.46 314 LYS B N 1
ATOM 5136 C CA . LYS B 1 308 ? 50.661 99.663 24.659 1.00 21.91 314 LYS B CA 1
ATOM 5137 C C . LYS B 1 308 ? 50.781 100.282 23.274 1.00 22.10 314 LYS B C 1
ATOM 5138 O O . LYS B 1 308 ? 51.865 100.282 22.693 1.00 23.00 314 LYS B O 1
ATOM 5144 N N . TYR B 1 309 ? 49.683 100.806 22.733 1.00 21.18 315 TYR B N 1
ATOM 5145 C CA . TYR B 1 309 ? 49.774 101.441 21.424 1.00 22.31 315 TYR B CA 1
ATOM 5146 C C . TYR B 1 309 ? 50.703 102.643 21.572 1.00 21.73 315 TYR B C 1
ATOM 5147 O O . TYR B 1 309 ? 51.647 102.815 20.808 1.00 19.02 315 TYR B O 1
ATOM 5156 N N . SER B 1 310 ? 50.435 103.472 22.571 1.00 22.68 316 SER B N 1
ATOM 5157 C CA . SER B 1 310 ? 51.265 104.646 22.809 1.00 24.51 316 SER B CA 1
ATOM 5158 C C . SER B 1 310 ? 52.735 104.266 23.029 1.00 25.27 316 SER B C 1
ATOM 5159 O O . SER B 1 310 ? 53.627 104.884 22.456 1.00 25.28 316 SER B O 1
ATOM 5162 N N . ASP B 1 311 ? 52.986 103.235 23.832 1.00 25.41 317 ASP B N 1
ATOM 5163 C CA . ASP B 1 311 ? 54.361 102.828 24.140 1.00 25.75 317 ASP B CA 1
ATOM 5164 C C . ASP B 1 311 ? 55.134 101.992 23.101 1.00 26.25 317 ASP B C 1
ATOM 5165 O O . ASP B 1 311 ? 56.302 102.277 22.825 1.00 25.69 317 ASP B O 1
ATOM 5170 N N . ASN B 1 312 ? 54.509 100.965 22.533 1.00 24.81 318 ASN B N 1
ATOM 5171 C CA . ASN B 1 312 ? 55.218 100.121 21.577 1.00 24.25 318 ASN B CA 1
ATOM 5172 C C . ASN B 1 312 ? 54.564 99.995 20.202 1.00 23.96 318 ASN B C 1
ATOM 5173 O O . ASN B 1 312 ? 55.018 99.216 19.361 1.00 25.11 318 ASN B O 1
ATOM 5178 N N . GLY B 1 313 ? 53.494 100.755 19.987 1.00 21.94 319 GLY B N 1
ATOM 5179 C CA . GLY B 1 313 ? 52.825 100.765 18.701 1.00 20.99 319 GLY B CA 1
ATOM 5180 C C . GLY B 1 313 ? 51.933 99.590 18.377 1.00 21.10 319 GLY B C 1
ATOM 5181 O O . GLY B 1 313 ? 51.462 99.484 17.252 1.00 20.54 319 GLY B O 1
ATOM 5182 N N . SER B 1 314 ? 51.686 98.709 19.341 1.00 20.85 320 SER B N 1
ATOM 5183 C CA . SER B 1 314 ? 50.831 97.563 19.077 1.00 22.32 320 SER B CA 1
ATOM 5184 C C . SER B 1 314 ? 49.405 97.946 18.689 1.00 22.87 320 SER B C 1
ATOM 5185 O O . SER B 1 314 ? 48.756 98.755 19.359 1.00 24.24 320 SER B O 1
ATOM 5188 N N . THR B 1 315 ? 48.917 97.367 17.600 1.00 22.69 321 THR B N 1
ATOM 5189 C CA . THR B 1 315 ? 47.547 97.627 17.178 1.00 20.33 321 THR B CA 1
ATOM 5190 C C . THR B 1 315 ? 46.750 96.338 17.206 1.00 22.32 321 THR B C 1
ATOM 5191 O O . THR B 1 315 ? 45.715 96.205 16.555 1.00 22.82 321 THR B O 1
ATOM 5195 N N . LEU B 1 316 ? 47.249 95.381 17.979 1.00 23.81 322 LEU B N 1
ATOM 5196 C CA . LEU B 1 316 ? 46.576 94.102 18.138 1.00 24.68 322 LEU B CA 1
ATOM 5197 C C . LEU B 1 316 ? 45.159 94.393 18.629 1.00 23.90 322 LEU B C 1
ATOM 5198 O O . LEU B 1 316 ? 44.978 95.178 19.554 1.00 22.91 322 LEU B O 1
ATOM 5203 N N . SER B 1 317 ? 44.164 93.782 17.988 1.00 23.31 323 SER B N 1
ATOM 5204 C CA . SER B 1 317 ? 42.752 93.940 18.354 1.00 22.93 323 SER B CA 1
ATOM 5205 C C . SER B 1 317 ? 42.054 95.225 17.904 1.00 21.93 323 SER B C 1
ATOM 5206 O O . SER B 1 317 ? 40.859 95.377 18.137 1.00 22.90 323 SER B O 1
ATOM 5209 N N . ALA B 1 318 ? 42.791 96.149 17.293 1.00 20.26 324 ALA B N 1
ATOM 5210 C CA . ALA B 1 318 ? 42.202 97.387 16.775 1.00 19.11 324 ALA B CA 1
ATOM 5211 C C . ALA B 1 318 ? 41.075 96.965 15.827 1.00 21.94 324 ALA B C 1
ATOM 5212 O O . ALA B 1 318 ? 41.210 95.969 15.119 1.00 21.58 324 ALA B O 1
ATOM 5214 N N . VAL B 1 319 ? 39.983 97.720 15.788 1.00 23.90 325 VAL B N 1
ATOM 5215 C CA . VAL B 1 319 ? 38.850 97.348 14.938 1.00 25.40 325 VAL B CA 1
ATOM 5216 C C . VAL B 1 319 ? 38.783 98.002 13.561 1.00 26.69 325 VAL B C 1
ATOM 5217 O O . VAL B 1 319 ? 37.926 97.644 12.759 1.00 29.52 325 VAL B O 1
ATOM 5221 N N . ASN B 1 320 ? 39.687 98.933 13.278 1.00 25.50 326 ASN B N 1
ATOM 5222 C CA . ASN B 1 320 ? 39.674 99.649 11.999 1.00 26.49 326 ASN B CA 1
ATOM 5223 C C . ASN B 1 320 ? 41.104 99.859 11.528 1.00 25.55 326 ASN B C 1
ATOM 5224 O O . ASN B 1 320 ? 41.393 100.808 10.799 1.00 26.76 326 ASN B O 1
ATOM 5229 N N . PHE B 1 321 ? 41.997 98.963 11.914 1.00 24.43 327 PHE B N 1
ATOM 5230 C CA . PHE B 1 321 ? 43.394 99.174 11.594 1.00 24.76 327 PHE B CA 1
ATOM 5231 C C . PHE B 1 321 ? 44.143 97.870 11.356 1.00 22.35 327 PHE B C 1
ATOM 5232 O O . PHE B 1 321 ? 43.769 96.816 11.870 1.00 22.37 327 PHE B O 1
ATOM 5240 N N . PRO B 1 322 ? 45.204 97.927 10.552 1.00 21.45 328 PRO B N 1
ATOM 5241 C CA . PRO B 1 322 ? 45.980 96.715 10.305 1.00 23.72 328 PRO B CA 1
ATOM 5242 C C . PRO B 1 322 ? 46.558 96.351 11.682 1.00 24.53 328 PRO B C 1
ATOM 5243 O O . PRO B 1 322 ? 47.032 97.232 12.405 1.00 23.68 328 PRO B O 1
ATOM 5247 N N . GLU B 1 323 ? 46.513 95.074 12.039 1.00 24.45 329 GLU B N 1
ATOM 5248 C CA . GLU B 1 323 ? 47.017 94.623 13.334 1.00 24.61 329 GLU B CA 1
ATOM 5249 C C . GLU B 1 323 ? 48.508 94.294 13.320 1.00 24.32 329 GLU B C 1
ATOM 5250 O O . GLU B 1 323 ? 48.962 93.394 12.600 1.00 25.95 329 GLU B O 1
ATOM 5256 N N . VAL B 1 324 ? 49.263 95.030 14.123 1.00 19.63 330 VAL B N 1
ATOM 5257 C CA . VAL B 1 324 ? 50.698 94.839 14.223 1.00 20.10 330 VAL B CA 1
ATOM 5258 C C . VAL B 1 324 ? 51.119 94.792 15.686 1.00 23.98 330 VAL B C 1
ATOM 5259 O O . VAL B 1 324 ? 50.564 95.504 16.523 1.00 24.91 330 VAL B O 1
ATOM 5263 N N . SER B 1 325 ? 52.104 93.950 15.980 1.00 24.66 331 SER B N 1
ATOM 5264 C CA . SER B 1 325 ? 52.645 93.819 17.323 1.00 27.59 331 SER B CA 1
ATOM 5265 C C . SER B 1 325 ? 54.020 93.187 17.229 1.00 26.89 331 SER B C 1
ATOM 5266 O O . SER B 1 325 ? 54.160 92.054 16.770 1.00 27.87 331 SER B O 1
ATOM 5269 N N . LEU B 1 326 ? 55.029 93.916 17.683 1.00 23.81 332 LEU B N 1
ATOM 5270 C CA . LEU B 1 326 ? 56.407 93.448 17.627 1.00 25.71 332 LEU B CA 1
ATOM 5271 C C . LEU B 1 326 ? 57.002 93.335 19.034 1.00 26.47 332 LEU B C 1
ATOM 5272 O O . LEU B 1 326 ? 56.961 94.283 19.811 1.00 24.77 332 LEU B O 1
ATOM 5277 N N . PRO B 1 327 ? 57.560 92.164 19.378 1.00 29.30 333 PRO B N 1
ATOM 5278 C CA . PRO B 1 327 ? 58.152 91.965 20.703 1.00 31.60 333 PRO B CA 1
ATOM 5279 C C . PRO B 1 327 ? 59.171 93.056 21.002 1.00 33.62 333 PRO B C 1
ATOM 5280 O O . PRO B 1 327 ? 59.867 93.517 20.102 1.00 34.00 333 PRO B O 1
ATOM 5284 N N . LEU B 1 328 ? 59.252 93.462 22.265 1.00 34.80 334 LEU B N 1
ATOM 5285 C CA . LEU B 1 328 ? 60.192 94.500 22.681 1.00 38.06 334 LEU B CA 1
ATOM 5286 C C . LEU B 1 328 ? 61.583 93.920 22.900 1.00 39.01 334 LEU B C 1
ATOM 5287 O O . LEU B 1 328 ? 61.800 93.147 23.836 1.00 38.84 334 LEU B O 1
ATOM 5292 N N . HIS B 1 329 ? 62.520 94.289 22.031 1.00 39.79 335 HIS B N 1
ATOM 5293 C CA . HIS B 1 329 ? 63.898 93.821 22.143 1.00 41.64 335 HIS B CA 1
ATOM 5294 C C . HIS B 1 329 ? 64.860 95.004 22.237 1.00 42.14 335 HIS B C 1
ATOM 5295 O O . HIS B 1 329 ? 65.938 94.984 21.647 1.00 43.10 335 HIS B O 1
ATOM 5302 N N . GLY B 1 330 ? 64.464 96.034 22.975 1.00 40.81 336 GLY B N 1
ATOM 5303 C CA . GLY B 1 330 ? 65.314 97.200 23.125 1.00 40.29 336 GLY B CA 1
ATOM 5304 C C . GLY B 1 330 ? 65.624 97.913 21.820 1.00 40.77 336 GLY B C 1
ATOM 5305 O O . GLY B 1 330 ? 64.983 97.678 20.792 1.00 38.98 336 GLY B O 1
ATOM 5306 N N . GLY B 1 331 ? 66.624 98.787 21.863 1.00 39.13 337 GLY B N 1
ATOM 5307 C CA . GLY B 1 331 ? 66.993 99.536 20.682 1.00 38.25 337 GLY B CA 1
ATOM 5308 C C . GLY B 1 331 ? 66.053 100.714 20.515 1.00 37.55 337 GLY B C 1
ATOM 5309 O O . GLY B 1 331 ? 65.545 101.262 21.493 1.00 38.50 337 GLY B O 1
ATOM 5310 N N . ARG B 1 332 ? 65.814 101.096 19.269 1.00 36.81 338 ARG B N 1
ATOM 5311 C CA . ARG B 1 332 ? 64.942 102.215 18.952 1.00 36.25 338 ARG B CA 1
ATOM 5312 C C . ARG B 1 332 ? 63.767 101.654 18.162 1.00 33.42 338 ARG B C 1
ATOM 5313 O O . ARG B 1 332 ? 63.926 100.681 17.432 1.00 33.42 338 ARG B O 1
ATOM 5321 N N . ARG B 1 333 ? 62.588 102.245 18.310 1.00 30.38 339 ARG B N 1
ATOM 5322 C CA . ARG B 1 333 ? 61.425 101.766 17.566 1.00 27.24 339 ARG B CA 1
ATOM 5323 C C . ARG B 1 333 ? 60.683 102.903 16.890 1.00 26.68 339 ARG B C 1
ATOM 5324 O O . ARG B 1 333 ? 60.349 103.907 17.525 1.00 23.55 339 ARG B O 1
ATOM 5332 N N . LEU B 1 334 ? 60.425 102.727 15.601 1.00 25.98 340 LEU B N 1
ATOM 5333 C CA . LEU B 1 334 ? 59.711 103.713 14.799 1.00 28.88 340 LEU B CA 1
ATOM 5334 C C . LEU B 1 334 ? 58.457 103.073 14.221 1.00 27.35 340 LEU B C 1
ATOM 5335 O O . LEU B 1 334 ? 58.403 101.858 14.030 1.00 26.83 340 LEU B O 1
ATOM 5348 N N . HIS B 1 336 ? 55.286 103.736 11.147 1.00 27.87 342 HIS B N 1
ATOM 5349 C CA . HIS B 1 336 ? 54.909 104.488 9.958 1.00 25.05 342 HIS B CA 1
ATOM 5350 C C . HIS B 1 336 ? 53.525 104.082 9.462 1.00 25.22 342 HIS B C 1
ATOM 5351 O O . HIS B 1 336 ? 53.283 102.901 9.181 1.00 23.48 342 HIS B O 1
ATOM 5358 N N . ILE B 1 337 ? 52.625 105.053 9.351 1.00 22.06 343 ILE B N 1
ATOM 5359 C CA . ILE B 1 337 ? 51.270 104.789 8.871 1.00 24.84 343 ILE B CA 1
ATOM 5360 C C . ILE B 1 337 ? 51.177 105.453 7.503 1.00 27.40 343 ILE B C 1
ATOM 5361 O O . ILE B 1 337 ? 51.517 106.629 7.354 1.00 25.43 343 ILE B O 1
ATOM 5366 N N . HIS B 1 338 ? 50.702 104.708 6.510 1.00 28.84 344 HIS B N 1
ATOM 5367 C CA . HIS B 1 338 ? 50.660 105.233 5.155 1.00 32.23 344 HIS B CA 1
ATOM 5368 C C . HIS B 1 338 ? 49.593 104.639 4.245 1.00 34.39 344 HIS B C 1
ATOM 5369 O O . HIS B 1 338 ? 48.827 103.753 4.628 1.00 31.44 344 HIS B O 1
ATOM 5376 N N . GLU B 1 339 ? 49.591 105.152 3.017 1.00 36.40 345 GLU B N 1
ATOM 5377 C CA . GLU B 1 339 ? 48.705 104.703 1.953 1.00 39.31 345 GLU B CA 1
ATOM 5378 C C . GLU B 1 339 ? 49.356 103.410 1.483 1.00 36.87 345 GLU B C 1
ATOM 5379 O O . GLU B 1 339 ? 50.524 103.420 1.104 1.00 33.58 345 GLU B O 1
ATOM 5385 N N . ASN B 1 340 ? 48.622 102.303 1.514 1.00 37.33 346 ASN B N 1
ATOM 5386 C CA . ASN B 1 340 ? 49.183 101.030 1.073 1.00 38.87 346 ASN B CA 1
ATOM 5387 C C . ASN B 1 340 ? 49.538 101.085 -0.411 1.00 39.01 346 ASN B C 1
ATOM 5388 O O . ASN B 1 340 ? 48.684 101.368 -1.244 1.00 40.75 346 ASN B O 1
ATOM 5393 N N . ARG B 1 341 ? 50.803 100.827 -0.733 1.00 39.15 347 ARG B N 1
ATOM 5394 C CA . ARG B 1 341 ? 51.267 100.834 -2.120 1.00 39.65 347 ARG B CA 1
ATOM 5395 C C . ARG B 1 341 ? 52.667 100.241 -2.196 1.00 40.51 347 ARG B C 1
ATOM 5396 O O . ARG B 1 341 ? 53.397 100.211 -1.200 1.00 41.15 347 ARG B O 1
ATOM 5404 N N . PRO B 1 342 ? 53.064 99.761 -3.386 1.00 40.32 348 PRO B N 1
ATOM 5405 C CA . PRO B 1 342 ? 54.398 99.181 -3.555 1.00 40.05 348 PRO B CA 1
ATOM 5406 C C . PRO B 1 342 ? 55.428 100.289 -3.375 1.00 39.03 348 PRO B C 1
ATOM 5407 O O . PRO B 1 342 ? 55.138 101.453 -3.648 1.00 39.35 348 PRO B O 1
ATOM 5411 N N . GLY B 1 343 ? 56.622 99.939 -2.915 1.00 39.26 349 GLY B N 1
ATOM 5412 C CA . GLY B 1 343 ? 57.652 100.952 -2.760 1.00 37.85 349 GLY B CA 1
ATOM 5413 C C . GLY B 1 343 ? 57.818 101.622 -1.409 1.00 36.89 349 GLY B C 1
ATOM 5414 O O . GLY B 1 343 ? 58.818 102.300 -1.200 1.00 38.57 349 GLY B O 1
ATOM 5415 N N . VAL B 1 344 ? 56.867 101.462 -0.491 1.00 36.15 350 VAL B N 1
ATOM 5416 C CA . VAL B 1 344 ? 57.019 102.095 0.818 1.00 34.17 350 VAL B CA 1
ATOM 5417 C C . VAL B 1 344 ? 58.196 101.455 1.548 1.00 34.73 350 VAL B C 1
ATOM 5418 O O . VAL B 1 344 ? 59.109 102.142 2.005 1.00 34.46 350 VAL B O 1
ATOM 5422 N N . LEU B 1 345 ? 58.166 100.131 1.655 1.00 32.78 351 LEU B N 1
ATOM 5423 C CA . LEU B 1 345 ? 59.238 99.406 2.318 1.00 33.70 351 LEU B CA 1
ATOM 5424 C C . LEU B 1 345 ? 60.590 99.702 1.665 1.00 32.71 351 LEU B C 1
ATOM 5425 O O . LEU B 1 345 ? 61.592 99.899 2.357 1.00 31.25 351 LEU B O 1
ATOM 5430 N N . THR B 1 346 ? 60.628 99.736 0.337 1.00 31.67 352 THR B N 1
ATOM 5431 C CA . THR B 1 346 ? 61.888 100.027 -0.342 1.00 33.46 352 THR B CA 1
ATOM 5432 C C . THR B 1 346 ? 62.341 101.439 0.027 1.00 32.86 352 THR B C 1
ATOM 5433 O O . THR B 1 346 ? 63.523 101.678 0.287 1.00 32.44 352 THR B O 1
ATOM 5437 N N . ALA B 1 347 ? 61.386 102.364 0.062 1.00 31.37 353 ALA B N 1
ATOM 5438 C CA . ALA B 1 347 ? 61.664 103.744 0.436 1.00 32.95 353 ALA B CA 1
ATOM 5439 C C . ALA B 1 347 ? 62.229 103.764 1.858 1.00 35.09 353 ALA B C 1
ATOM 5440 O O . ALA B 1 347 ? 63.097 104.571 2.178 1.00 36.80 353 ALA B O 1
ATOM 5442 N N . LEU B 1 348 ? 61.734 102.870 2.711 1.00 35.32 354 LEU B N 1
ATOM 5443 C CA . LEU B 1 348 ? 62.214 102.795 4.086 1.00 37.16 354 LEU B CA 1
ATOM 5444 C C . LEU B 1 348 ? 63.640 102.245 4.154 1.00 39.50 354 LEU B C 1
ATOM 5445 O O . LEU B 1 348 ? 64.494 102.801 4.854 1.00 40.21 354 LEU B O 1
ATOM 5450 N N . ASN B 1 349 ? 63.895 101.157 3.430 1.00 39.21 355 ASN B N 1
ATOM 5451 C CA . ASN B 1 349 ? 65.223 100.548 3.409 1.00 39.96 355 ASN B CA 1
ATOM 5452 C C . ASN B 1 349 ? 66.309 101.555 3.021 1.00 40.45 355 ASN B C 1
ATOM 5453 O O . ASN B 1 349 ? 67.376 101.597 3.641 1.00 39.47 355 ASN B O 1
ATOM 5458 N N . LYS B 1 350 ? 66.027 102.368 2.005 1.00 40.90 356 LYS B N 1
ATOM 5459 C CA . LYS B 1 350 ? 66.978 103.378 1.530 1.00 43.09 356 LYS B CA 1
ATOM 5460 C C . LYS B 1 350 ? 67.303 104.420 2.598 1.00 42.20 356 LYS B C 1
ATOM 5461 O O . LYS B 1 350 ? 68.454 104.848 2.736 1.00 42.26 356 LYS B O 1
ATOM 5467 N N . ILE B 1 351 ? 66.289 104.829 3.351 1.00 41.41 357 ILE B N 1
ATOM 5468 C CA . ILE B 1 351 ? 66.486 105.817 4.400 1.00 39.84 357 ILE B CA 1
ATOM 5469 C C . ILE B 1 351 ? 67.429 105.287 5.474 1.00 41.92 357 ILE B C 1
ATOM 5470 O O . ILE B 1 351 ? 68.342 105.992 5.912 1.00 42.27 357 ILE B O 1
ATOM 5475 N N . PHE B 1 352 ? 67.226 104.042 5.891 1.00 41.53 358 PHE B N 1
ATOM 5476 C CA . PHE B 1 352 ? 68.086 103.461 6.915 1.00 41.82 358 PHE B CA 1
ATOM 5477 C C . PHE B 1 352 ? 69.480 103.183 6.356 1.00 43.72 358 PHE B C 1
ATOM 5478 O O . PHE B 1 352 ? 70.469 103.205 7.091 1.00 42.27 358 PHE B O 1
ATOM 5486 N N . ALA B 1 353 ? 69.551 102.927 5.054 1.00 45.87 359 ALA B N 1
ATOM 5487 C CA . ALA B 1 353 ? 70.825 102.663 4.394 1.00 48.84 359 ALA B CA 1
ATOM 5488 C C . ALA B 1 353 ? 71.637 103.954 4.365 1.00 50.78 359 ALA B C 1
ATOM 5489 O O . ALA B 1 353 ? 72.815 103.975 4.727 1.00 50.56 359 ALA B O 1
ATOM 5491 N N . GLU B 1 354 ? 70.998 105.032 3.931 1.00 53.24 360 GLU B N 1
ATOM 5492 C CA . GLU B 1 354 ? 71.659 106.325 3.866 1.00 56.25 360 GLU B CA 1
ATOM 5493 C C . GLU B 1 354 ? 72.084 106.719 5.272 1.00 56.86 360 GLU B C 1
ATOM 5494 O O . GLU B 1 354 ? 73.157 107.290 5.477 1.00 57.52 360 GLU B O 1
ATOM 5500 N N . GLN B 1 355 ? 71.237 106.389 6.241 1.00 56.12 361 GLN B N 1
ATOM 5501 C CA . GLN B 1 355 ? 71.498 106.716 7.636 1.00 55.28 361 GLN B CA 1
ATOM 5502 C C . GLN B 1 355 ? 72.518 105.772 8.270 1.00 54.04 361 GLN B C 1
ATOM 5503 O O . GLN B 1 355 ? 72.997 106.016 9.376 1.00 54.28 361 GLN B O 1
ATOM 5509 N N . GLY B 1 356 ? 72.851 104.698 7.560 1.00 52.92 362 GLY B N 1
ATOM 5510 C CA . GLY B 1 356 ? 73.815 103.736 8.066 1.00 49.79 362 GLY B CA 1
ATOM 5511 C C . GLY B 1 356 ? 73.328 102.871 9.221 1.00 48.94 362 GLY B C 1
ATOM 5512 O O . GLY B 1 356 ? 74.113 102.519 10.103 1.00 49.11 362 GLY B O 1
ATOM 5513 N N . VAL B 1 357 ? 72.047 102.509 9.226 1.00 46.09 363 VAL B N 1
ATOM 5514 C CA . VAL B 1 357 ? 71.518 101.684 10.312 1.00 44.52 363 VAL B CA 1
ATOM 5515 C C . VAL B 1 357 ? 70.892 100.381 9.827 1.00 42.01 363 VAL B C 1
ATOM 5516 O O . VAL B 1 357 ? 70.324 100.318 8.741 1.00 41.72 363 VAL B O 1
ATOM 5520 N N . ASN B 1 358 ? 70.999 99.341 10.644 1.00 40.26 364 ASN B N 1
ATOM 5521 C CA . ASN B 1 358 ? 70.431 98.046 10.294 1.00 40.16 364 ASN B CA 1
ATOM 5522 C C . ASN B 1 358 ? 69.089 97.861 10.990 1.00 38.05 364 ASN B C 1
ATOM 5523 O O . ASN B 1 358 ? 68.893 98.326 12.112 1.00 38.70 364 ASN B O 1
ATOM 5528 N N . ILE B 1 359 ? 68.166 97.191 10.314 1.00 35.61 365 ILE B N 1
ATOM 5529 C CA . ILE B 1 359 ? 66.849 96.921 10.880 1.00 34.38 365 ILE B CA 1
ATOM 5530 C C . ILE B 1 359 ? 66.917 95.601 11.641 1.00 32.17 365 ILE B C 1
ATOM 5531 O O . ILE B 1 359 ? 67.246 94.572 11.059 1.00 33.13 365 ILE B O 1
ATOM 5536 N N . ALA B 1 360 ? 66.621 95.640 12.937 1.00 29.44 366 ALA B N 1
ATOM 5537 C CA . ALA B 1 360 ? 66.641 94.443 13.782 1.00 27.91 366 ALA B CA 1
ATOM 5538 C C . ALA B 1 360 ? 65.373 93.603 13.607 1.00 26.54 366 ALA B C 1
ATOM 5539 O O . ALA B 1 360 ? 65.423 92.375 13.655 1.00 28.25 366 ALA B O 1
ATOM 5541 N N . ALA B 1 361 ? 64.240 94.272 13.422 1.00 25.20 367 ALA B N 1
ATOM 5542 C CA . ALA B 1 361 ? 62.958 93.597 13.235 1.00 23.61 367 ALA B CA 1
ATOM 5543 C C . ALA B 1 361 ? 61.994 94.565 12.570 1.00 24.82 367 ALA B C 1
ATOM 5544 O O . ALA B 1 361 ? 62.122 95.786 12.710 1.00 24.34 367 ALA B O 1
ATOM 5546 N N . GLN B 1 362 ? 61.022 94.023 11.848 1.00 24.76 368 GLN B N 1
ATOM 5547 C CA . GLN B 1 362 ? 60.059 94.856 11.148 1.00 25.01 368 GLN B CA 1
ATOM 5548 C C . GLN B 1 362 ? 58.755 94.093 10.967 1.00 26.11 368 GLN B C 1
ATOM 5549 O O . GLN B 1 362 ? 58.765 92.892 10.710 1.00 26.00 368 GLN B O 1
ATOM 5555 N N . TYR B 1 363 ? 57.634 94.793 11.097 1.00 24.88 369 TYR B N 1
ATOM 5556 C CA . TYR B 1 363 ? 56.331 94.159 10.948 1.00 25.61 369 TYR B CA 1
ATOM 5557 C C . TYR B 1 363 ? 55.377 95.125 10.266 1.00 25.92 369 TYR B C 1
ATOM 5558 O O . TYR B 1 363 ? 54.975 96.135 10.852 1.00 27.63 369 TYR B O 1
ATOM 5567 N N . LEU B 1 364 ? 55.026 94.810 9.024 1.00 22.76 370 LEU B N 1
ATOM 5568 C CA . LEU B 1 364 ? 54.106 95.621 8.249 1.00 22.64 370 LEU B CA 1
ATOM 5569 C C . LEU B 1 364 ? 52.853 94.804 7.953 1.00 23.59 370 LEU B C 1
ATOM 5570 O O . LEU B 1 364 ? 52.936 93.647 7.532 1.00 23.80 370 LEU B O 1
ATOM 5575 N N . GLN B 1 365 ? 51.693 95.396 8.202 1.00 20.48 371 GLN B N 1
ATOM 5576 C CA . GLN B 1 365 ? 50.427 94.728 7.915 1.00 24.05 371 GLN B CA 1
ATOM 5577 C C . GLN B 1 365 ? 49.597 95.744 7.152 1.00 23.81 371 GLN B C 1
ATOM 5578 O O . GLN B 1 365 ? 49.785 96.948 7.323 1.00 22.67 371 GLN B O 1
ATOM 5584 N N . THR B 1 366 ? 48.690 95.263 6.310 1.00 24.06 372 THR B N 1
ATOM 5585 C CA . THR B 1 366 ? 47.839 96.150 5.522 1.00 27.28 372 THR B CA 1
ATOM 5586 C C . THR B 1 366 ? 46.393 95.725 5.676 1.00 29.31 372 THR B C 1
ATOM 5587 O O . THR B 1 366 ? 46.101 94.556 5.925 1.00 28.59 372 THR B O 1
ATOM 5591 N N . SER B 1 367 ? 45.488 96.682 5.541 1.00 32.82 373 SER B N 1
ATOM 5592 C CA . SER B 1 367 ? 44.063 96.408 5.657 1.00 39.27 373 SER B CA 1
ATOM 5593 C C . SER B 1 367 ? 43.362 97.507 4.890 1.00 42.08 373 SER B C 1
ATOM 5594 O O . SER B 1 367 ? 43.494 98.686 5.229 1.00 40.83 373 SER B O 1
ATOM 5597 N N . ALA B 1 368 ? 42.626 97.115 3.856 1.00 46.55 374 ALA B N 1
ATOM 5598 C CA . ALA B 1 368 ? 41.918 98.064 3.007 1.00 51.43 374 ALA B CA 1
ATOM 5599 C C . ALA B 1 368 ? 42.973 98.816 2.202 1.00 53.86 374 ALA B C 1
ATOM 5600 O O . ALA B 1 368 ? 43.860 98.205 1.609 1.00 55.05 374 ALA B O 1
ATOM 5602 N N . GLN B 1 369 ? 42.893 100.139 2.191 1.00 56.94 375 GLN B N 1
ATOM 5603 C CA . GLN B 1 369 ? 43.861 100.938 1.451 1.00 60.13 375 GLN B CA 1
ATOM 5604 C C . GLN B 1 369 ? 44.918 101.512 2.391 1.00 58.44 375 GLN B C 1
ATOM 5605 O O . GLN B 1 369 ? 45.552 102.520 2.080 1.00 58.29 375 GLN B O 1
ATOM 5619 N N . GLY B 1 371 ? 48.340 100.926 5.210 1.00 40.28 377 GLY B N 1
ATOM 5620 C CA . GLY B 1 371 ? 49.464 100.137 5.659 1.00 35.49 377 GLY B CA 1
ATOM 5621 C C . GLY B 1 371 ? 50.067 100.707 6.930 1.00 32.90 377 GLY B C 1
ATOM 5622 O O . GLY B 1 371 ? 50.171 101.925 7.106 1.00 28.98 377 GLY B O 1
ATOM 5623 N N . TYR B 1 372 ? 50.455 99.814 7.828 1.00 27.84 378 TYR B N 1
ATOM 5624 C CA . TYR B 1 372 ? 51.058 100.212 9.088 1.00 25.90 378 TYR B CA 1
ATOM 5625 C C . TYR B 1 372 ? 52.266 99.322 9.304 1.00 25.78 378 TYR B C 1
ATOM 5626 O O . TYR B 1 372 ? 52.178 98.098 9.156 1.00 27.46 378 TYR B O 1
ATOM 5635 N N . VAL B 1 373 ? 53.399 99.933 9.631 1.00 22.38 379 VAL B N 1
ATOM 5636 C CA . VAL B 1 373 ? 54.620 99.178 9.863 1.00 22.94 379 VAL B CA 1
ATOM 5637 C C . VAL B 1 373 ? 55.392 99.700 11.069 1.00 23.44 379 VAL B C 1
ATOM 5638 O O . VAL B 1 373 ? 55.499 100.911 11.284 1.00 22.03 379 VAL B O 1
ATOM 5642 N N . VAL B 1 374 ? 55.895 98.766 11.871 1.00 24.96 380 VAL B N 1
ATOM 5643 C CA . VAL B 1 374 ? 56.685 99.083 13.054 1.00 24.95 380 VAL B CA 1
ATOM 5644 C C . VAL B 1 374 ? 58.080 98.558 12.764 1.00 26.99 380 VAL B C 1
ATOM 5645 O O . VAL B 1 374 ? 58.246 97.433 12.290 1.00 27.47 380 VAL B O 1
ATOM 5649 N N . ILE B 1 375 ? 59.078 99.380 13.049 1.00 25.68 381 ILE B N 1
ATOM 5650 C CA . ILE B 1 375 ? 60.461 99.036 12.775 1.00 26.84 381 ILE B CA 1
ATOM 5651 C C . ILE B 1 375 ? 61.377 99.194 13.978 1.00 26.07 381 ILE B C 1
ATOM 5652 O O . ILE B 1 375 ? 61.361 100.224 14.642 1.00 25.02 381 ILE B O 1
ATOM 5657 N N . ASP B 1 376 ? 62.179 98.171 14.245 1.00 26.52 382 ASP B N 1
ATOM 5658 C CA . ASP B 1 376 ? 63.140 98.226 15.332 1.00 28.67 382 ASP B CA 1
ATOM 5659 C C . ASP B 1 376 ? 64.510 98.367 14.694 1.00 30.40 382 ASP B C 1
ATOM 5660 O O . ASP B 1 376 ? 64.864 97.607 13.776 1.00 27.83 382 ASP B O 1
ATOM 5665 N N . ILE B 1 377 ? 65.269 99.354 15.163 1.00 30.18 383 ILE B N 1
ATOM 5666 C CA . ILE B 1 377 ? 66.605 99.591 14.642 1.00 32.09 383 ILE B CA 1
ATOM 5667 C C . ILE B 1 377 ? 67.579 99.881 15.777 1.00 34.17 383 ILE B C 1
ATOM 5668 O O . ILE B 1 377 ? 67.181 100.341 16.845 1.00 34.21 383 ILE B O 1
ATOM 5673 N N . GLU B 1 378 ? 68.853 99.596 15.544 1.00 37.87 384 GLU B N 1
ATOM 5674 C CA . GLU B 1 378 ? 69.884 99.877 16.532 1.00 41.89 384 GLU B CA 1
ATOM 5675 C C . GLU B 1 378 ? 70.532 101.174 16.065 1.00 43.39 384 GLU B C 1
ATOM 5676 O O . GLU B 1 378 ? 71.194 101.204 15.029 1.00 44.29 384 GLU B O 1
ATOM 5682 N N . ALA B 1 379 ? 70.318 102.250 16.811 1.00 44.70 385 ALA B N 1
ATOM 5683 C CA . ALA B 1 379 ? 70.882 103.544 16.451 1.00 47.35 385 ALA B CA 1
ATOM 5684 C C . ALA B 1 379 ? 70.723 104.527 17.605 1.00 49.29 385 ALA B C 1
ATOM 5685 O O . ALA B 1 379 ? 69.897 104.320 18.492 1.00 48.67 385 ALA B O 1
ATOM 5687 N N . ASP B 1 380 ? 71.517 105.596 17.595 1.00 51.92 386 ASP B N 1
ATOM 5688 C CA . ASP B 1 380 ? 71.437 106.597 18.651 1.00 53.47 386 ASP B CA 1
ATOM 5689 C C . ASP B 1 380 ? 70.202 107.460 18.431 1.00 52.52 386 ASP B C 1
ATOM 5690 O O . ASP B 1 380 ? 69.530 107.345 17.406 1.00 49.54 386 ASP B O 1
ATOM 5695 N N . GLU B 1 381 ? 69.912 108.328 19.394 1.00 51.63 387 GLU B N 1
ATOM 5696 C CA . GLU B 1 381 ? 68.743 109.193 19.320 1.00 51.77 387 GLU B CA 1
ATOM 5697 C C . GLU B 1 381 ? 68.733 110.114 18.102 1.00 50.45 387 GLU B C 1
ATOM 5698 O O . GLU B 1 381 ? 67.718 110.225 17.412 1.00 49.46 387 GLU B O 1
ATOM 5704 N N . ASP B 1 382 ? 69.859 110.773 17.8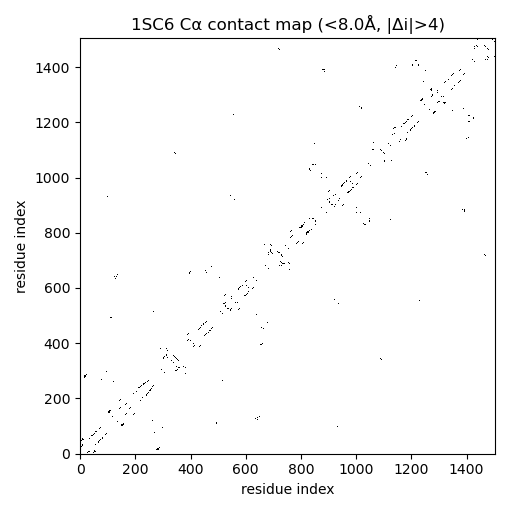45 1.00 48.91 388 ASP B N 1
ATOM 5705 C CA . ASP B 1 382 ? 69.973 111.692 16.715 1.00 47.55 388 ASP B CA 1
ATOM 5706 C C . ASP B 1 382 ? 69.655 110.999 15.392 1.00 45.80 388 ASP B C 1
ATOM 5707 O O . ASP B 1 382 ? 68.809 111.462 14.625 1.00 46.81 388 ASP B O 1
ATOM 5712 N N . VAL B 1 383 ? 70.340 109.893 15.129 1.00 42.72 389 VAL B N 1
ATOM 5713 C CA . VAL B 1 383 ? 70.132 109.139 13.905 1.00 41.49 389 VAL B CA 1
ATOM 5714 C C . VAL B 1 383 ? 68.667 108.731 13.766 1.00 40.31 389 VAL B C 1
ATOM 5715 O O . VAL B 1 383 ? 68.078 108.868 12.697 1.00 37.63 389 VAL B O 1
ATOM 5719 N N . ALA B 1 384 ? 68.079 108.249 14.855 1.00 39.37 390 ALA B N 1
ATOM 5720 C CA . ALA B 1 384 ? 66.688 107.831 14.836 1.00 39.23 390 ALA B CA 1
ATOM 5721 C C . ALA B 1 384 ? 65.789 108.994 14.433 1.00 40.49 390 ALA B C 1
ATOM 5722 O O . ALA B 1 384 ? 64.841 108.827 13.658 1.00 38.49 390 ALA B O 1
ATOM 5724 N N . GLU B 1 385 ? 66.091 110.178 14.955 1.00 40.32 391 GLU B N 1
ATOM 5725 C CA . GLU B 1 385 ? 65.300 111.354 14.637 1.00 41.63 391 GLU B CA 1
ATOM 5726 C C . GLU B 1 385 ? 65.455 111.753 13.173 1.00 39.13 391 GLU B C 1
ATOM 5727 O O . GLU B 1 385 ? 64.484 112.146 12.531 1.00 37.54 391 GLU B O 1
ATOM 5733 N N . LYS B 1 386 ? 66.672 111.651 12.644 1.00 38.58 392 LYS B N 1
ATOM 5734 C CA . LYS B 1 386 ? 66.915 112.002 11.248 1.00 37.69 392 LYS B CA 1
ATOM 5735 C C . LYS B 1 386 ? 66.133 111.040 10.368 1.00 38.30 392 LYS B C 1
ATOM 5736 O O . LYS B 1 386 ? 65.536 111.443 9.370 1.00 39.06 392 LYS B O 1
ATOM 5742 N N . ALA B 1 387 ? 66.135 109.765 10.751 1.00 37.34 393 ALA B N 1
ATOM 5743 C CA . ALA B 1 387 ? 65.418 108.740 10.006 1.00 36.99 393 ALA B CA 1
ATOM 5744 C C . ALA B 1 387 ? 63.931 109.067 10.053 1.00 36.17 393 ALA B C 1
ATOM 5745 O O . ALA B 1 387 ? 63.219 108.946 9.051 1.00 35.88 393 ALA B O 1
ATOM 5747 N N . LEU B 1 388 ? 63.467 109.500 11.222 1.00 34.95 394 LEU B N 1
ATOM 5748 C CA . LEU B 1 388 ? 62.064 109.849 11.393 1.00 33.63 394 LEU B CA 1
ATOM 5749 C C . LEU B 1 388 ? 61.637 110.989 10.469 1.00 33.93 394 LEU B C 1
ATOM 5750 O O . LEU B 1 388 ? 60.568 110.930 9.856 1.00 30.95 394 LEU B O 1
ATOM 5755 N N . GLN B 1 389 ? 62.454 112.034 10.367 1.00 35.06 395 GLN B N 1
ATOM 5756 C CA . GLN B 1 389 ? 62.078 113.143 9.496 1.00 36.32 395 GLN B CA 1
ATOM 5757 C C . GLN B 1 389 ? 62.007 112.697 8.039 1.00 34.07 395 GLN B C 1
ATOM 5758 O O . GLN B 1 389 ? 61.086 113.073 7.320 1.00 31.61 395 GLN B O 1
ATOM 5764 N N . ALA B 1 390 ? 62.968 111.885 7.605 1.00 32.01 396 ALA B N 1
ATOM 5765 C CA . ALA B 1 390 ? 62.954 111.394 6.228 1.00 32.81 396 ALA B CA 1
ATOM 5766 C C . ALA B 1 390 ? 61.669 110.584 5.983 1.00 33.06 396 ALA B C 1
ATOM 5767 O O . ALA B 1 390 ? 60.953 110.809 5.004 1.00 33.58 396 ALA B O 1
ATOM 5777 N N . LYS B 1 392 ? 58.784 110.701 7.334 1.00 29.30 398 LYS B N 1
ATOM 5778 C CA . LYS B 1 392 ? 57.591 111.529 7.258 1.00 30.73 398 LYS B CA 1
ATOM 5779 C C . LYS B 1 392 ? 57.423 112.148 5.878 1.00 30.71 398 LYS B C 1
ATOM 5780 O O . LYS B 1 392 ? 56.321 112.513 5.494 1.00 31.65 398 LYS B O 1
ATOM 5786 N N . ALA B 1 393 ? 58.525 112.261 5.144 1.00 31.91 399 ALA B N 1
ATOM 5787 C CA . ALA B 1 393 ? 58.513 112.864 3.817 1.00 32.95 399 ALA B CA 1
ATOM 5788 C C . ALA B 1 393 ? 58.213 111.878 2.694 1.00 33.62 399 ALA B C 1
ATOM 5789 O O . ALA B 1 393 ? 58.199 112.259 1.525 1.00 34.88 399 ALA B O 1
ATOM 5791 N N . ILE B 1 394 ? 58.000 110.611 3.028 1.00 31.51 400 ILE B N 1
ATOM 5792 C CA . ILE B 1 394 ? 57.686 109.637 1.985 1.00 31.74 400 ILE B CA 1
ATOM 5793 C C . ILE B 1 394 ? 56.274 109.941 1.505 1.00 30.18 400 ILE B C 1
ATOM 5794 O O . ILE B 1 394 ? 55.349 110.017 2.308 1.00 30.43 400 ILE B O 1
ATOM 5799 N N . PRO B 1 395 ? 56.096 110.148 0.187 1.00 30.19 401 PRO B N 1
ATOM 5800 C CA . PRO B 1 395 ? 54.778 110.443 -0.385 1.00 28.96 401 PRO B CA 1
ATOM 5801 C C . PRO B 1 395 ? 53.756 109.382 0.025 1.00 28.71 401 PRO B C 1
ATOM 5802 O O . PRO B 1 395 ? 54.046 108.190 -0.018 1.00 28.98 401 PRO B O 1
ATOM 5806 N N . GLY B 1 396 ? 52.569 109.823 0.426 1.00 28.23 402 GLY B N 1
ATOM 5807 C CA . GLY B 1 396 ? 51.537 108.893 0.840 1.00 28.52 402 GLY B CA 1
ATOM 5808 C C . GLY B 1 396 ? 51.550 108.615 2.339 1.00 28.83 402 GLY B C 1
ATOM 5809 O O . GLY B 1 396 ? 50.699 107.886 2.848 1.00 28.74 402 GLY B O 1
ATOM 5810 N N . THR B 1 397 ? 52.509 109.202 3.048 1.00 26.14 403 THR B N 1
ATOM 5811 C CA . THR B 1 397 ? 52.624 109.009 4.495 1.00 25.31 403 THR B CA 1
ATOM 5812 C C . THR B 1 397 ? 51.529 109.747 5.255 1.00 26.67 403 THR B C 1
ATOM 5813 O O . THR B 1 397 ? 51.282 110.927 5.012 1.00 27.05 403 THR B O 1
ATOM 5817 N N . ILE B 1 398 ? 50.875 109.052 6.179 1.00 25.99 404 ILE B N 1
ATOM 5818 C CA . ILE B 1 398 ? 49.807 109.669 6.959 1.00 27.93 404 ILE B CA 1
ATOM 5819 C C . ILE B 1 398 ? 50.361 110.225 8.269 1.00 28.72 404 ILE B C 1
ATOM 5820 O O . ILE B 1 398 ? 49.928 111.269 8.739 1.00 26.84 404 ILE B O 1
ATOM 5825 N N . ARG B 1 399 ? 51.318 109.513 8.853 1.00 30.30 405 ARG B N 1
ATOM 5826 C CA . ARG B 1 399 ? 51.968 109.956 10.082 1.00 31.80 405 ARG B CA 1
ATOM 5827 C C . ARG B 1 399 ? 52.998 108.925 10.490 1.00 30.74 405 ARG B C 1
ATOM 5828 O O . ARG B 1 399 ? 52.909 107.758 10.103 1.00 32.30 405 ARG B O 1
ATOM 5836 N N . ALA B 1 400 ? 53.997 109.370 11.240 1.00 28.25 406 ALA B N 1
ATOM 5837 C CA . ALA B 1 400 ? 55.051 108.493 11.716 1.00 29.13 406 ALA B CA 1
ATOM 5838 C C . ALA B 1 400 ? 55.565 109.058 13.027 1.00 30.26 406 ALA B C 1
ATOM 5839 O O . ALA B 1 400 ? 55.577 110.272 13.229 1.00 29.60 406 ALA B O 1
ATOM 5841 N N . ARG B 1 401 ? 55.994 108.184 13.923 1.00 30.25 407 ARG B N 1
ATOM 5842 C CA . ARG B 1 401 ? 56.499 108.653 15.201 1.00 31.34 407 ARG B CA 1
ATOM 5843 C C . ARG B 1 401 ? 57.608 107.762 15.717 1.00 30.02 407 ARG B C 1
ATOM 5844 O O . ARG B 1 401 ? 57.776 106.622 15.269 1.00 30.10 407 ARG B O 1
ATOM 5852 N N . LEU B 1 402 ? 58.382 108.310 16.640 1.00 29.52 408 LEU B N 1
ATOM 5853 C CA . LEU B 1 402 ? 59.480 107.592 17.273 1.00 30.03 408 LEU B CA 1
ATOM 5854 C C . LEU B 1 402 ? 58.917 107.199 18.626 1.00 29.60 408 LEU B C 1
ATOM 5855 O O . LEU B 1 402 ? 58.644 108.063 19.453 1.00 30.42 408 LEU B O 1
ATOM 5860 N N . LEU B 1 403 ? 58.719 105.906 18.848 1.00 29.44 409 LEU B N 1
ATOM 5861 C CA . LEU B 1 403 ? 58.152 105.444 20.108 1.00 29.45 409 LEU B CA 1
ATOM 5862 C C . LEU B 1 403 ? 59.163 105.431 21.254 1.00 30.72 409 LEU B C 1
ATOM 5863 O O . LEU B 1 403 ? 58.827 105.752 22.396 1.00 29.43 409 LEU B O 1
ATOM 5868 N N . TYR B 1 404 ? 60.400 105.065 20.949 1.00 30.01 410 TYR B N 1
ATOM 5869 C CA . TYR B 1 404 ? 61.447 105.040 21.961 1.00 31.43 410 TYR B CA 1
ATOM 5870 C C . TYR B 1 404 ? 62.799 104.777 21.315 1.00 32.07 410 TYR B C 1
ATOM 5871 O O . TYR B 1 404 ? 62.827 104.604 20.075 1.00 31.51 410 TYR B O 1
ATOM 5881 N N . ASP C 1 3 ? 11.057 74.300 81.468 1.00 68.51 9 ASP C N 1
ATOM 5882 C CA . ASP C 1 3 ? 12.409 73.872 81.005 1.00 67.89 9 ASP C CA 1
ATOM 5883 C C . ASP C 1 3 ? 13.486 73.991 82.079 1.00 66.54 9 ASP C C 1
ATOM 5884 O O . ASP C 1 3 ? 14.247 74.964 82.118 1.00 65.87 9 ASP C O 1
ATOM 5889 N N . LYS C 1 4 ? 13.539 72.991 82.953 0.00 63.68 10 LYS C N 1
ATOM 5890 C CA . LYS C 1 4 ? 14.530 72.945 84.019 0.00 61.11 10 LYS C CA 1
ATOM 5891 C C . LYS C 1 4 ? 15.625 72.022 83.499 0.00 60.51 10 LYS C C 1
ATOM 5892 O O . LYS C 1 4 ? 16.297 71.326 84.261 0.00 60.65 10 LYS C O 1
ATOM 5898 N N . ILE C 1 5 ? 15.789 72.033 82.179 1.00 60.17 11 ILE C N 1
ATOM 5899 C CA . ILE C 1 5 ? 16.764 71.196 81.495 1.00 59.09 11 ILE C CA 1
ATOM 5900 C C . ILE C 1 5 ? 18.163 71.803 81.486 1.00 58.09 11 ILE C C 1
ATOM 5901 O O . ILE C 1 5 ? 18.522 72.555 80.576 1.00 57.96 11 ILE C O 1
ATOM 5906 N N . LYS C 1 6 ? 18.953 71.464 82.499 1.00 56.10 12 LYS C N 1
ATOM 5907 C CA . LYS C 1 6 ? 20.314 71.973 82.607 1.00 54.17 12 LYS C CA 1
ATOM 5908 C C . LYS C 1 6 ? 21.264 71.275 81.630 1.00 53.35 12 LYS C C 1
ATOM 5909 O O . LYS C 1 6 ? 21.226 70.055 81.476 1.00 53.51 12 LYS C O 1
ATOM 5915 N N . PHE C 1 7 ? 22.117 72.062 80.982 1.00 51.62 13 PHE C N 1
ATOM 5916 C CA . PHE C 1 7 ? 23.094 71.545 80.031 1.00 49.79 13 PHE C CA 1
ATOM 5917 C C . PHE C 1 7 ? 24.510 71.802 80.542 1.00 48.25 13 PHE C C 1
ATOM 5918 O O . PHE C 1 7 ? 24.960 72.945 80.565 1.00 48.37 13 PHE C O 1
ATOM 5926 N N . LEU C 1 8 ? 25.206 70.744 80.954 1.00 47.01 14 LEU C N 1
ATOM 5927 C CA . LEU C 1 8 ? 26.583 70.869 81.436 1.00 44.77 14 LEU C CA 1
ATOM 5928 C C . LEU C 1 8 ? 27.552 70.626 80.279 1.00 43.73 14 LEU C C 1
ATOM 5929 O O . LEU C 1 8 ? 27.580 69.537 79.701 1.00 43.63 14 LEU C O 1
ATOM 5934 N N . LEU C 1 9 ? 28.348 71.643 79.956 1.00 43.13 15 LEU C N 1
ATOM 5935 C CA . LEU C 1 9 ? 29.309 71.569 78.862 1.00 40.99 15 LEU C CA 1
ATOM 5936 C C . LEU C 1 9 ? 30.744 71.771 79.332 1.00 41.22 15 LEU C C 1
ATOM 5937 O O . LEU C 1 9 ? 31.053 72.780 79.965 1.00 41.93 15 LEU C O 1
ATOM 5942 N N . VAL C 1 10 ? 31.618 70.816 79.017 1.00 40.11 16 VAL C N 1
ATOM 5943 C CA . VAL C 1 10 ? 33.027 70.907 79.405 1.00 41.79 16 VAL C CA 1
ATOM 5944 C C . VAL C 1 10 ? 33.988 70.814 78.218 1.00 43.38 16 VAL C C 1
ATOM 5945 O O . VAL C 1 10 ? 33.583 70.522 77.093 1.00 43.24 16 VAL C O 1
ATOM 5949 N N . GLU C 1 11 ? 35.266 71.070 78.488 1.00 45.08 17 GLU C N 1
ATOM 5950 C CA . GLU C 1 11 ? 36.312 71.020 77.473 1.00 47.18 17 GLU C CA 1
ATOM 5951 C C . GLU C 1 11 ? 36.088 72.034 76.356 1.00 48.33 17 GLU C C 1
ATOM 5952 O O . GLU C 1 11 ? 36.647 71.920 75.261 1.00 47.75 17 GLU C O 1
ATOM 5958 N N . GLY C 1 12 ? 35.267 73.035 76.654 1.00 50.61 18 GLY C N 1
ATOM 5959 C CA . GLY C 1 12 ? 34.983 74.092 75.701 1.00 52.58 18 GLY C CA 1
ATOM 5960 C C . GLY C 1 12 ? 34.493 73.698 74.322 1.00 54.35 18 GLY C C 1
ATOM 5961 O O . GLY C 1 12 ? 35.274 73.622 73.368 1.00 53.70 18 GLY C O 1
ATOM 5962 N N . VAL C 1 13 ? 33.193 73.445 74.211 1.00 56.27 19 VAL C N 1
ATOM 5963 C CA . VAL C 1 13 ? 32.604 73.100 72.925 1.00 57.02 19 VAL C CA 1
ATOM 5964 C C . VAL C 1 13 ? 32.362 74.429 72.217 1.00 58.80 19 VAL C C 1
ATOM 5965 O O . VAL C 1 13 ? 32.122 75.455 72.864 1.00 56.73 19 VAL C O 1
ATOM 5969 N N . HIS C 1 14 ? 32.428 74.404 70.891 1.00 59.89 20 HIS C N 1
ATOM 5970 C CA . HIS C 1 14 ? 32.247 75.603 70.089 1.00 62.03 20 HIS C CA 1
ATOM 5971 C C . HIS C 1 14 ? 30.976 76.384 70.432 1.00 61.00 20 HIS C C 1
ATOM 5972 O O . HIS C 1 14 ? 29.951 75.810 70.804 1.00 59.96 20 HIS C O 1
ATOM 5979 N N . GLN C 1 15 ? 31.075 77.704 70.311 1.00 59.50 21 GLN C N 1
ATOM 5980 C CA . GLN C 1 15 ? 29.973 78.619 70.580 1.00 57.70 21 GLN C CA 1
ATOM 5981 C C . GLN C 1 15 ? 28.706 78.204 69.848 1.00 56.15 21 GLN C C 1
ATOM 5982 O O . GLN C 1 15 ? 27.605 78.456 70.320 1.00 55.61 21 GLN C O 1
ATOM 5988 N N . LYS C 1 16 ? 28.869 77.566 68.695 1.00 56.69 22 LYS C N 1
ATOM 5989 C CA . LYS C 1 16 ? 27.728 77.134 67.892 1.00 56.50 22 LYS C CA 1
ATOM 5990 C C . LYS C 1 16 ? 26.799 76.165 68.619 1.00 56.02 22 LYS C C 1
ATOM 5991 O O . LYS C 1 16 ? 25.576 76.230 68.460 1.00 55.53 22 LYS C O 1
ATOM 5997 N N . ALA C 1 17 ? 27.375 75.271 69.416 1.00 55.03 23 ALA C N 1
ATOM 5998 C CA . ALA C 1 17 ? 26.573 74.322 70.179 1.00 54.00 23 ALA C CA 1
ATOM 5999 C C . ALA C 1 17 ? 25.652 75.148 71.076 1.00 53.82 23 ALA C C 1
ATOM 6000 O O . ALA C 1 17 ? 24.457 74.871 71.187 1.00 52.48 23 ALA C O 1
ATOM 6002 N N . LEU C 1 18 ? 26.228 76.175 71.701 1.00 54.68 24 LEU C N 1
ATOM 6003 C CA . LEU C 1 18 ? 25.493 77.085 72.584 1.00 55.66 24 LEU C CA 1
ATOM 6004 C C . LEU C 1 18 ? 24.423 77.832 71.782 1.00 56.31 24 LEU C C 1
ATOM 6005 O O . LEU C 1 18 ? 23.281 77.975 72.224 1.00 55.18 24 LEU C O 1
ATOM 6010 N N . GLU C 1 19 ? 24.806 78.310 70.601 1.00 57.36 25 GLU C N 1
ATOM 6011 C CA . GLU C 1 19 ? 23.880 79.028 69.735 1.00 58.33 25 GLU C CA 1
ATOM 6012 C C . GLU C 1 19 ? 22.681 78.105 69.531 1.00 57.79 25 GLU C C 1
ATOM 6013 O O . GLU C 1 19 ? 21.543 78.457 69.852 1.00 57.39 25 GLU C O 1
ATOM 6019 N N . SER C 1 20 ? 22.968 76.914 69.009 1.00 56.88 26 SER C N 1
ATOM 6020 C CA . SER C 1 20 ? 21.958 75.900 68.726 1.00 56.04 26 SER C CA 1
ATOM 6021 C C . SER C 1 20 ? 20.999 75.600 69.866 1.00 54.56 26 SER C C 1
ATOM 6022 O O . SER C 1 20 ? 19.784 75.713 69.705 1.00 54.88 26 SER C O 1
ATOM 6025 N N . LEU C 1 21 ? 21.537 75.196 71.010 1.00 54.32 27 LEU C N 1
ATOM 6026 C CA . LEU C 1 21 ? 20.690 74.874 72.151 1.00 54.54 27 LEU C CA 1
ATOM 6027 C C . LEU C 1 21 ? 19.719 76.020 72.397 1.00 55.83 27 LEU C C 1
ATOM 6028 O O . LEU C 1 21 ? 18.511 75.806 72.537 1.00 55.94 27 LEU C O 1
ATOM 6033 N N . ARG C 1 22 ? 20.254 77.236 72.435 1.00 56.60 28 ARG C N 1
ATOM 6034 C CA . ARG C 1 22 ? 19.442 78.424 72.656 1.00 57.67 28 ARG C CA 1
ATOM 6035 C C . ARG C 1 22 ? 18.360 78.529 71.584 1.00 58.16 28 ARG C C 1
ATOM 6036 O O . ARG C 1 22 ? 17.193 78.777 71.888 1.00 56.99 28 ARG C O 1
ATOM 6044 N N . ALA C 1 23 ? 18.755 78.326 70.331 1.00 59.32 29 ALA C N 1
ATOM 6045 C CA . ALA C 1 23 ? 17.826 78.391 69.210 1.00 60.02 29 ALA C CA 1
ATOM 6046 C C . ALA C 1 23 ? 16.541 77.622 69.517 1.00 61.31 29 ALA C C 1
ATOM 6047 O O . ALA C 1 23 ? 15.468 77.950 69.000 1.00 61.13 29 ALA C O 1
ATOM 6049 N N . ALA C 1 24 ? 16.654 76.601 70.363 1.00 61.85 30 ALA C N 1
ATOM 6050 C CA . ALA C 1 24 ? 15.499 75.793 70.729 1.00 62.79 30 ALA C CA 1
ATOM 6051 C C . ALA C 1 24 ? 14.997 76.135 72.130 1.00 63.43 30 ALA C C 1
ATOM 6052 O O . ALA C 1 24 ? 14.405 75.299 72.807 1.00 64.29 30 ALA C O 1
ATOM 6054 N N . GLY C 1 25 ? 15.233 77.371 72.557 0.00 64.36 31 GLY C N 1
ATOM 6055 C CA . GLY C 1 25 ? 14.791 77.796 73.873 0.00 65.42 31 GLY C CA 1
ATOM 6056 C C . GLY C 1 25 ? 15.631 77.228 75.001 0.00 66.32 31 GLY C C 1
ATOM 6057 O O . GLY C 1 25 ? 15.846 77.890 76.016 0.00 66.48 31 GLY C O 1
ATOM 6058 N N . TYR C 1 26 ? 16.103 75.998 74.823 1.00 67.33 32 TYR C N 1
ATOM 6059 C CA . TYR C 1 26 ? 16.929 75.321 75.822 1.00 68.00 32 TYR C CA 1
ATOM 6060 C C . TYR C 1 26 ? 18.031 76.207 76.409 1.00 67.01 32 TYR C C 1
ATOM 6061 O O . TYR C 1 26 ? 19.144 76.269 75.882 1.00 66.61 32 TYR C O 1
ATOM 6070 N N . THR C 1 27 ? 17.712 76.887 77.506 1.00 65.87 33 THR C N 1
ATOM 6071 C CA . THR C 1 27 ? 18.670 77.752 78.184 1.00 64.41 33 THR C CA 1
ATOM 6072 C C . THR C 1 27 ? 19.215 76.943 79.358 1.00 63.49 33 THR C C 1
ATOM 6073 O O . THR C 1 27 ? 18.992 75.732 79.430 1.00 63.26 33 THR C O 1
ATOM 6077 N N . ASN C 1 28 ? 19.911 77.601 80.280 1.00 61.74 34 ASN C N 1
ATOM 6078 C CA . ASN C 1 28 ? 20.477 76.905 81.432 0.00 61.51 34 ASN C CA 1
ATOM 6079 C C . ASN C 1 28 ? 21.666 76.114 80.903 1.00 61.09 34 ASN C C 1
ATOM 6080 O O . ASN C 1 28 ? 21.544 74.930 80.573 1.00 60.84 34 ASN C O 1
ATOM 6085 N N . ILE C 1 29 ? 22.815 76.774 80.819 1.00 60.35 35 ILE C N 1
ATOM 6086 C CA . ILE C 1 29 ? 24.013 76.134 80.305 1.00 59.64 35 ILE C CA 1
ATOM 6087 C C . ILE C 1 29 ? 25.251 76.418 81.134 1.00 59.44 35 ILE C C 1
ATOM 6088 O O . ILE C 1 29 ? 25.802 77.516 81.071 1.00 60.43 35 ILE C O 1
ATOM 6093 N N . GLU C 1 30 ? 25.687 75.429 81.911 1.00 59.06 36 GLU C N 1
ATOM 6094 C CA . GLU C 1 30 ? 26.892 75.570 82.725 1.00 57.52 36 GLU C CA 1
ATOM 6095 C C . GLU C 1 30 ? 28.069 75.214 81.814 1.00 56.38 36 GLU C C 1
ATOM 6096 O O . GLU C 1 30 ? 28.285 74.046 81.479 1.00 55.44 36 GLU C O 1
ATOM 6102 N N . PHE C 1 31 ? 28.812 76.239 81.408 1.00 55.59 37 PHE C N 1
ATOM 6103 C CA . PHE C 1 31 ? 29.950 76.092 80.508 1.00 54.66 37 PHE C CA 1
ATOM 6104 C C . PHE C 1 31 ? 31.285 76.035 81.245 1.00 55.17 37 PHE C C 1
ATOM 6105 O O . PHE C 1 31 ? 31.459 76.687 82.275 1.00 56.12 37 PHE C O 1
ATOM 6113 N N . HIS C 1 32 ? 32.215 75.249 80.704 1.00 55.59 38 HIS C N 1
ATOM 6114 C CA . HIS C 1 32 ? 33.561 75.096 81.264 1.00 56.46 38 HIS C CA 1
ATOM 6115 C C . HIS C 1 32 ? 34.564 74.898 80.140 1.00 55.97 38 HIS C C 1
ATOM 6116 O O . HIS C 1 32 ? 34.654 73.808 79.585 1.00 56.58 38 HIS C O 1
ATOM 6123 N N . LYS C 1 33 ? 35.325 75.938 79.812 1.00 55.20 39 LYS C N 1
ATOM 6124 C CA . LYS C 1 33 ? 36.313 75.834 78.741 1.00 55.07 39 LYS C CA 1
ATOM 6125 C C . LYS C 1 33 ? 37.258 74.651 78.958 1.00 55.49 39 LYS C C 1
ATOM 6126 O O . LYS C 1 33 ? 37.860 74.141 78.009 1.00 54.71 39 LYS C O 1
ATOM 6132 N N . GLY C 1 34 ? 37.382 74.212 80.206 1.00 55.73 40 GLY C N 1
ATOM 6133 C CA . GLY C 1 34 ? 38.263 73.097 80.504 1.00 56.83 40 GLY C CA 1
ATOM 6134 C C . GLY C 1 34 ? 37.553 71.854 81.008 1.00 57.10 40 GLY C C 1
ATOM 6135 O O . GLY C 1 34 ? 36.329 71.839 81.153 1.00 56.36 40 GLY C O 1
ATOM 6136 N N . ALA C 1 35 ? 38.331 70.808 81.276 1.00 57.51 41 ALA C N 1
ATOM 6137 C CA . ALA C 1 35 ? 37.792 69.546 81.772 1.00 58.64 41 ALA C CA 1
ATOM 6138 C C . ALA C 1 35 ? 37.765 69.540 83.295 1.00 59.49 41 ALA C C 1
ATOM 6139 O O . ALA C 1 35 ? 38.760 69.864 83.941 1.00 61.47 41 ALA C O 1
ATOM 6141 N N . LEU C 1 36 ? 36.625 69.170 83.866 1.00 60.59 42 LEU C N 1
ATOM 6142 C CA . LEU C 1 36 ? 36.481 69.122 85.315 1.00 61.79 42 LEU C CA 1
ATOM 6143 C C . LEU C 1 36 ? 37.020 67.800 85.853 1.00 63.62 42 LEU C C 1
ATOM 6144 O O . LEU C 1 36 ? 37.228 66.851 85.094 1.00 63.78 42 LEU C O 1
ATOM 6149 N N . ASP C 1 37 ? 37.258 67.740 87.129 1.00 65.97 43 ASP C N 1
ATOM 6150 C CA . ASP C 1 37 ? 37.805 66.552 87.709 1.00 68.06 43 ASP C CA 1
ATOM 6151 C C . ASP C 1 37 ? 36.773 65.852 88.543 1.00 68.72 43 ASP C C 1
ATOM 6152 O O . ASP C 1 37 ? 35.721 66.374 88.867 1.00 68.51 43 ASP C O 1
ATOM 6157 N N . ASP C 1 38 ? 37.139 64.664 88.870 1.00 68.58 44 ASP C N 1
ATOM 6158 C CA . ASP C 1 38 ? 36.320 63.769 89.649 1.00 68.69 44 ASP C CA 1
ATOM 6159 C C . ASP C 1 38 ? 35.389 64.453 90.673 1.00 67.65 44 ASP C C 1
ATOM 6160 O O . ASP C 1 38 ? 34.199 64.160 90.680 1.00 67.86 44 ASP C O 1
ATOM 6165 N N . GLU C 1 39 ? 35.926 65.397 91.528 0.00 66.99 45 GLU C N 1
ATOM 6166 C CA . GLU C 1 39 ? 35.218 66.151 92.628 1.00 66.14 45 GLU C CA 1
ATOM 6167 C C . GLU C 1 39 ? 34.210 67.140 92.070 1.00 67.28 45 GLU C C 1
ATOM 6168 O O . GLU C 1 39 ? 33.017 67.080 92.375 1.00 67.64 45 GLU C O 1
ATOM 6174 N N . GLN C 1 40 ? 34.687 68.053 91.261 1.00 68.05 46 GLN C N 1
ATOM 6175 C CA . GLN C 1 40 ? 33.810 69.053 90.664 1.00 68.19 46 GLN C CA 1
ATOM 6176 C C . GLN C 1 40 ? 32.848 68.443 89.652 1.00 66.52 46 GLN C C 1
ATOM 6177 O O . GLN C 1 40 ? 31.676 68.820 89.592 1.00 66.41 46 GLN C O 1
ATOM 6183 N N . LEU C 1 41 ? 33.343 67.499 88.859 1.00 64.07 47 LEU C N 1
ATOM 6184 C CA . LEU C 1 41 ? 32.513 66.849 87.852 1.00 62.46 47 LEU C CA 1
ATOM 6185 C C . LEU C 1 41 ? 31.239 66.298 88.482 1.00 60.86 47 LEU C C 1
ATOM 6186 O O . LEU C 1 41 ? 30.134 66.562 88.004 1.00 60.91 47 LEU C O 1
ATOM 6191 N N . LYS C 1 42 ? 31.397 65.542 89.565 1.00 58.96 48 LYS C N 1
ATOM 6192 C CA . LYS C 1 42 ? 30.254 64.960 90.256 1.00 56.80 48 LYS C CA 1
ATOM 6193 C C . LYS C 1 42 ? 29.324 66.049 90.779 1.00 55.92 48 LYS C C 1
ATOM 6194 O O . LYS C 1 42 ? 28.119 65.839 90.913 1.00 55.52 48 LYS C O 1
ATOM 6200 N N . GLU C 1 43 ? 29.886 67.216 91.071 1.00 54.52 49 GLU C N 1
ATOM 6201 C CA . GLU C 1 43 ? 29.087 68.323 91.582 1.00 54.00 49 GLU C CA 1
ATOM 6202 C C . GLU C 1 43 ? 28.228 68.941 90.485 1.00 53.62 49 GLU C C 1
ATOM 6203 O O . GLU C 1 43 ? 27.016 69.100 90.642 1.00 53.98 49 GLU C O 1
ATOM 6209 N N . SER C 1 44 ? 28.866 69.281 89.372 1.00 53.42 50 SER C N 1
ATOM 6210 C CA . SER C 1 44 ? 28.183 69.900 88.244 1.00 53.28 50 SER C CA 1
ATOM 6211 C C . SER C 1 44 ? 27.226 68.967 87.500 1.00 52.88 50 SER C C 1
ATOM 6212 O O . SER C 1 44 ? 26.176 69.395 87.010 1.00 51.92 50 SER C O 1
ATOM 6215 N N . ILE C 1 45 ? 27.584 67.691 87.422 1.00 52.49 51 ILE C N 1
ATOM 6216 C CA . ILE C 1 45 ? 26.757 66.723 86.713 1.00 52.63 51 ILE C CA 1
ATOM 6217 C C . ILE C 1 45 ? 25.576 66.239 87.552 1.00 52.46 51 ILE C C 1
ATOM 6218 O O . ILE C 1 45 ? 24.626 65.664 87.024 1.00 52.34 51 ILE C O 1
ATOM 6223 N N . ARG C 1 46 ? 25.638 66.487 88.859 1.00 53.76 52 ARG C N 1
ATOM 6224 C CA . ARG C 1 46 ? 24.582 66.072 89.782 1.00 54.03 52 ARG C CA 1
ATOM 6225 C C . ARG C 1 46 ? 23.176 66.407 89.279 1.00 55.70 52 ARG C C 1
ATOM 6226 O O . ARG C 1 46 ? 22.292 65.546 89.263 1.00 55.93 52 ARG C O 1
ATOM 6234 N N . ASP C 1 47 ? 22.973 67.654 88.867 1.00 57.31 53 ASP C N 1
ATOM 6235 C CA . ASP C 1 47 ? 21.675 68.103 88.373 1.00 58.48 53 ASP C CA 1
ATOM 6236 C C . ASP C 1 47 ? 21.699 68.329 86.863 1.00 58.79 53 ASP C C 1
ATOM 6237 O O . ASP C 1 47 ? 20.884 69.075 86.319 1.00 57.73 53 ASP C O 1
ATOM 6242 N N . ALA C 1 48 ? 22.632 67.674 86.182 1.00 58.67 54 ALA C N 1
ATOM 6243 C CA . ALA C 1 48 ? 22.744 67.836 84.737 1.00 59.29 54 ALA C CA 1
ATOM 6244 C C . ALA C 1 48 ? 21.794 66.931 83.945 1.00 59.31 54 ALA C C 1
ATOM 6245 O O . ALA C 1 48 ? 21.759 65.713 84.144 1.00 59.19 54 ALA C O 1
ATOM 6247 N N . HIS C 1 49 ? 21.013 67.542 83.059 1.00 59.21 55 HIS C N 1
ATOM 6248 C CA . HIS C 1 49 ? 20.090 66.799 82.206 1.00 59.14 55 HIS C CA 1
ATOM 6249 C C . HIS C 1 49 ? 20.881 66.248 81.018 1.00 56.34 55 HIS C C 1
ATOM 6250 O O . HIS C 1 49 ? 20.712 65.095 80.619 1.00 55.00 55 HIS C O 1
ATOM 6257 N N . PHE C 1 50 ? 21.751 67.092 80.470 1.00 52.68 56 PHE C N 1
ATOM 6258 C CA . PHE C 1 50 ? 22.581 66.740 79.322 1.00 49.28 56 PHE C CA 1
ATOM 6259 C C . PHE C 1 50 ? 24.022 67.188 79.552 1.00 47.95 56 PHE C C 1
ATOM 6260 O O . PHE C 1 50 ? 24.261 68.304 80.008 1.00 48.57 56 PHE C O 1
ATOM 6268 N N . ILE C 1 51 ? 24.981 66.323 79.245 1.00 44.60 57 ILE C N 1
ATOM 6269 C CA . ILE C 1 51 ? 26.377 66.696 79.390 1.00 44.01 57 ILE C CA 1
ATOM 6270 C C . ILE C 1 51 ? 27.063 66.632 78.028 1.00 44.59 57 ILE C C 1
ATOM 6271 O O . ILE C 1 51 ? 26.861 65.686 77.257 1.00 42.42 57 ILE C O 1
ATOM 6276 N N . GLY C 1 52 ? 27.845 67.666 77.733 1.00 43.98 58 GLY C N 1
ATOM 6277 C CA . GLY C 1 52 ? 28.585 67.734 76.488 1.00 44.28 58 GLY C CA 1
ATOM 6278 C C . GLY C 1 52 ? 30.054 67.711 76.851 1.00 44.96 58 GLY C C 1
ATOM 6279 O O . GLY C 1 52 ? 30.513 68.528 77.645 1.00 46.16 58 GLY C O 1
ATOM 6280 N N . LEU C 1 53 ? 30.800 66.772 76.291 1.00 45.44 59 LEU C N 1
ATOM 6281 C CA . LEU C 1 53 ? 32.216 66.681 76.612 1.00 47.46 59 LEU C CA 1
ATOM 6282 C C . LEU C 1 53 ? 33.085 66.366 75.400 1.00 48.31 59 LEU C C 1
ATOM 6283 O O . LEU C 1 53 ? 32.579 66.150 74.298 1.00 49.45 59 LEU C O 1
ATOM 6288 N N . ARG C 1 54 ? 34.397 66.365 75.604 1.00 48.03 60 ARG C N 1
ATOM 6289 C CA . ARG C 1 54 ? 35.312 66.041 74.525 1.00 50.40 60 ARG C CA 1
ATOM 6290 C C . ARG C 1 54 ? 36.111 64.797 74.899 1.00 50.59 60 ARG C C 1
ATOM 6291 O O . ARG C 1 54 ? 35.635 63.966 75.671 1.00 50.99 60 ARG C O 1
ATOM 6299 N N . SER C 1 55 ? 37.325 64.677 74.375 1.00 52.22 61 SER C N 1
ATOM 6300 C CA . SER C 1 55 ? 38.150 63.496 74.622 1.00 54.02 61 SER C CA 1
ATOM 6301 C C . SER C 1 55 ? 38.839 63.363 75.977 1.00 55.22 61 SER C C 1
ATOM 6302 O O . SER C 1 55 ? 39.486 62.349 76.235 1.00 55.03 61 SER C O 1
ATOM 6305 N N . ARG C 1 56 ? 38.708 64.350 76.854 1.00 56.03 62 ARG C N 1
ATOM 6306 C CA . ARG C 1 56 ? 39.397 64.255 78.135 1.00 57.02 62 ARG C CA 1
ATOM 6307 C C . ARG C 1 56 ? 38.567 63.887 79.358 1.00 56.10 62 ARG C C 1
ATOM 6308 O O . ARG C 1 56 ? 39.067 63.215 80.262 1.00 55.18 62 ARG C O 1
ATOM 6316 N N . THR C 1 57 ? 37.311 64.318 79.399 1.00 55.17 63 THR C N 1
ATOM 6317 C CA . THR C 1 57 ? 36.461 64.015 80.546 1.00 54.84 63 THR C CA 1
ATOM 6318 C C . THR C 1 57 ? 36.304 62.508 80.746 1.00 55.33 63 THR C C 1
ATOM 6319 O O . THR C 1 57 ? 35.971 61.777 79.810 1.00 55.08 63 THR C O 1
ATOM 6323 N N . HIS C 1 58 ? 36.547 62.053 81.972 1.00 55.40 64 HIS C N 1
ATOM 6324 C CA . HIS C 1 58 ? 36.431 60.639 82.302 1.00 55.90 64 HIS C CA 1
ATOM 6325 C C . HIS C 1 58 ? 35.086 60.355 82.946 1.00 55.88 64 HIS C C 1
ATOM 6326 O O . HIS C 1 58 ? 34.967 60.336 84.174 1.00 55.62 64 HIS C O 1
ATOM 6333 N N . LEU C 1 59 ? 34.073 60.135 82.115 1.00 55.38 65 LEU C N 1
ATOM 6334 C CA . LEU C 1 59 ? 32.731 59.851 82.610 1.00 55.64 65 LEU C CA 1
ATOM 6335 C C . LEU C 1 59 ? 32.634 58.373 82.983 1.00 55.40 65 LEU C C 1
ATOM 6336 O O . LEU C 1 59 ? 32.218 57.535 82.180 1.00 55.10 65 LEU C O 1
ATOM 6341 N N . THR C 1 60 ? 33.026 58.070 84.215 1.00 54.47 66 THR C N 1
ATOM 6342 C CA . THR C 1 60 ? 33.025 56.705 84.726 1.00 54.05 66 THR C CA 1
ATOM 6343 C C . THR C 1 60 ? 31.649 56.287 85.212 1.00 54.25 66 THR C C 1
ATOM 6344 O O . THR C 1 60 ? 30.727 57.106 85.287 1.00 53.82 66 THR C O 1
ATOM 6348 N N . GLU C 1 61 ? 31.527 55.007 85.553 1.00 54.40 67 GLU C N 1
ATOM 6349 C CA . GLU C 1 61 ? 30.272 54.462 86.056 1.00 55.01 67 GLU C CA 1
ATOM 6350 C C . GLU C 1 61 ? 29.875 55.228 87.310 1.00 55.50 67 GLU C C 1
ATOM 6351 O O . GLU C 1 61 ? 28.693 55.482 87.551 1.00 55.89 67 GLU C O 1
ATOM 6357 N N . ASP C 1 62 ? 30.876 55.598 88.103 1.00 56.80 68 ASP C N 1
ATOM 6358 C CA . ASP C 1 62 ? 30.650 56.342 89.335 1.00 56.72 68 ASP C CA 1
ATOM 6359 C C . ASP C 1 62 ? 30.057 57.721 89.063 1.00 56.10 68 ASP C C 1
ATOM 6360 O O . ASP C 1 62 ? 29.053 58.102 89.666 1.00 55.49 68 ASP C O 1
ATOM 6365 N N . VAL C 1 63 ? 30.681 58.469 88.156 1.00 55.33 69 VAL C N 1
ATOM 6366 C CA . VAL C 1 63 ? 30.202 59.807 87.825 1.00 55.09 69 VAL C CA 1
ATOM 6367 C C . VAL C 1 63 ? 28.781 59.746 87.276 1.00 55.60 69 VAL C C 1
ATOM 6368 O O . VAL C 1 63 ? 27.935 60.565 87.634 1.00 56.16 69 VAL C O 1
ATOM 6372 N N . ILE C 1 64 ? 28.529 58.780 86.395 1.00 55.05 70 ILE C N 1
ATOM 6373 C CA . ILE C 1 64 ? 27.207 58.610 85.802 1.00 54.54 70 ILE C CA 1
ATOM 6374 C C . ILE C 1 64 ? 26.201 58.238 86.895 1.00 55.55 70 ILE C C 1
ATOM 6375 O O . ILE C 1 64 ? 25.106 58.801 86.957 1.00 54.79 70 ILE C O 1
ATOM 6380 N N . ASN C 1 65 ? 26.574 57.296 87.759 1.00 57.43 71 ASN C N 1
ATOM 6381 C CA . ASN C 1 65 ? 25.692 56.900 88.852 1.00 59.47 71 ASN C CA 1
ATOM 6382 C C . ASN C 1 65 ? 25.427 58.135 89.706 1.00 61.15 71 ASN C C 1
ATOM 6383 O O . ASN C 1 65 ? 24.333 58.315 90.236 1.00 61.92 71 ASN C O 1
ATOM 6388 N N . ALA C 1 66 ? 26.439 58.990 89.823 1.00 63.09 72 ALA C N 1
ATOM 6389 C CA . ALA C 1 66 ? 26.325 60.222 90.595 1.00 65.26 72 ALA C CA 1
ATOM 6390 C C . ALA C 1 66 ? 25.198 61.090 90.044 1.00 66.27 72 ALA C C 1
ATOM 6391 O O . ALA C 1 66 ? 24.457 61.719 90.802 1.00 66.60 72 ALA C O 1
ATOM 6393 N N . ALA C 1 67 ? 25.078 61.125 88.720 1.00 68.04 73 ALA C N 1
ATOM 6394 C CA . ALA C 1 67 ? 24.038 61.908 88.059 1.00 68.43 73 ALA C CA 1
ATOM 6395 C C . ALA C 1 67 ? 22.679 61.448 88.570 1.00 69.07 73 ALA C C 1
ATOM 6396 O O . ALA C 1 67 ? 22.555 60.344 89.104 1.00 70.04 73 ALA C O 1
ATOM 6398 N N . GLU C 1 68 ? 21.663 62.290 88.411 1.00 68.75 74 GLU C N 1
ATOM 6399 C CA . GLU C 1 68 ? 20.324 61.945 88.873 1.00 68.47 74 GLU C CA 1
ATOM 6400 C C . GLU C 1 68 ? 19.243 62.402 87.906 1.00 66.05 74 GLU C C 1
ATOM 6401 O O . GLU C 1 68 ? 18.073 62.063 88.073 1.00 66.72 74 GLU C O 1
ATOM 6407 N N . LYS C 1 69 ? 19.630 63.176 86.899 1.00 62.07 75 LYS C N 1
ATOM 6408 C CA . LYS C 1 69 ? 18.670 63.662 85.918 1.00 59.25 75 LYS C CA 1
ATOM 6409 C C . LYS C 1 69 ? 19.189 63.519 84.486 1.00 57.53 75 LYS C C 1
ATOM 6410 O O . LYS C 1 69 ? 18.479 63.822 83.527 1.00 57.34 75 LYS C O 1
ATOM 6416 N N . LEU C 1 70 ? 20.421 63.036 84.354 1.00 55.50 76 LEU C N 1
ATOM 6417 C CA . LEU C 1 70 ? 21.065 62.859 83.054 1.00 52.55 76 LEU C CA 1
ATOM 6418 C C . LEU C 1 70 ? 20.215 62.065 82.058 1.00 51.82 76 LEU C C 1
ATOM 6419 O O . LEU C 1 70 ? 19.886 60.901 82.288 1.00 51.85 76 LEU C O 1
ATOM 6424 N N . VAL C 1 71 ? 19.875 62.711 80.947 1.00 51.91 77 VAL C N 1
ATOM 6425 C CA . VAL C 1 71 ? 19.064 62.103 79.893 1.00 51.46 77 VAL C CA 1
ATOM 6426 C C . VAL C 1 71 ? 19.903 61.611 78.709 1.00 49.42 77 VAL C C 1
ATOM 6427 O O . VAL C 1 71 ? 19.583 60.596 78.091 1.00 48.80 77 VAL C O 1
ATOM 6431 N N . ALA C 1 72 ? 20.970 62.339 78.390 1.00 46.78 78 ALA C N 1
ATOM 6432 C CA . ALA C 1 72 ? 21.838 61.962 77.281 1.00 44.28 78 ALA C CA 1
ATOM 6433 C C . ALA C 1 72 ? 23.239 62.557 77.420 1.00 42.43 78 ALA C C 1
ATOM 6434 O O . ALA C 1 72 ? 23.473 63.466 78.220 1.00 42.16 78 ALA C O 1
ATOM 6436 N N . ILE C 1 73 ? 24.166 62.029 76.632 1.00 39.36 79 ILE C N 1
ATOM 6437 C CA . ILE C 1 73 ? 25.547 62.480 76.646 1.00 36.81 79 ILE C CA 1
ATOM 6438 C C . ILE C 1 73 ? 25.986 62.812 75.224 1.00 37.80 79 ILE C C 1
ATOM 6439 O O . ILE C 1 73 ? 25.836 61.997 74.314 1.00 35.98 79 ILE C O 1
ATOM 6444 N N . GLY C 1 74 ? 26.523 64.012 75.040 1.00 38.56 80 GLY C N 1
ATOM 6445 C CA . GLY C 1 74 ? 26.986 64.423 73.726 1.00 38.84 80 GLY C CA 1
ATOM 6446 C C . GLY C 1 74 ? 28.501 64.478 73.666 1.00 40.10 80 GLY C C 1
ATOM 6447 O O . GLY C 1 74 ? 29.130 65.293 74.346 1.00 39.63 80 GLY C O 1
ATOM 6448 N N . ALA C 1 75 ? 29.092 63.587 72.881 1.00 39.08 81 ALA C N 1
ATOM 6449 C CA . ALA C 1 75 ? 30.537 63.561 72.714 1.00 41.68 81 ALA C CA 1
ATOM 6450 C C . ALA C 1 75 ? 30.822 64.470 71.525 1.00 43.84 81 ALA C C 1
ATOM 6451 O O . ALA C 1 75 ? 30.640 64.070 70.373 1.00 43.48 81 ALA C O 1
ATOM 6453 N N . PHE C 1 76 ? 31.241 65.701 71.805 1.00 46.14 82 PHE C N 1
ATOM 6454 C CA . PHE C 1 76 ? 31.527 66.663 70.744 1.00 49.14 82 PHE C CA 1
ATOM 6455 C C . PHE C 1 76 ? 32.920 66.452 70.180 1.00 52.61 82 PHE C C 1
ATOM 6456 O O . PHE C 1 76 ? 33.813 67.280 70.367 1.00 52.92 82 PHE C O 1
ATOM 6464 N N . ALA C 1 77 ? 33.099 65.338 69.482 1.00 56.47 83 ALA C N 1
ATOM 6465 C CA . ALA C 1 77 ? 34.392 65.025 68.904 1.00 61.58 83 ALA C CA 1
ATOM 6466 C C . ALA C 1 77 ? 34.326 63.863 67.924 1.00 64.35 83 ALA C C 1
ATOM 6467 O O . ALA C 1 77 ? 33.247 63.404 67.537 1.00 64.58 83 ALA C O 1
ATOM 6469 N N . ILE C 1 78 ? 35.509 63.403 67.538 1.00 67.54 84 ILE C N 1
ATOM 6470 C CA . ILE C 1 78 ? 35.682 62.295 66.613 1.00 70.40 84 ILE C CA 1
ATOM 6471 C C . ILE C 1 78 ? 34.804 61.100 66.987 1.00 71.36 84 ILE C C 1
ATOM 6472 O O . ILE C 1 78 ? 34.655 60.158 66.207 1.00 72.10 84 ILE C O 1
ATOM 6477 N N . GLY C 1 79 ? 34.228 61.151 68.185 0.00 71.14 85 GLY C N 1
ATOM 6478 C CA . GLY C 1 79 ? 33.372 60.079 68.658 0.00 71.50 85 GLY C CA 1
ATOM 6479 C C . GLY C 1 79 ? 33.575 59.859 70.144 0.00 71.81 85 GLY C C 1
ATOM 6480 O O . GLY C 1 79 ? 34.221 60.673 70.807 1.00 71.77 85 GLY C O 1
ATOM 6481 N N . THR C 1 80 ? 33.021 58.769 70.671 1.00 72.24 86 THR C N 1
ATOM 6482 C CA . THR C 1 80 ? 33.166 58.451 72.090 1.00 72.12 86 THR C CA 1
ATOM 6483 C C . THR C 1 80 ? 34.640 58.523 72.482 1.00 71.52 86 THR C C 1
ATOM 6484 O O . THR C 1 80 ? 35.519 58.295 71.645 1.00 71.81 86 THR C O 1
ATOM 6488 N N . ASN C 1 81 ? 34.911 58.839 73.747 1.00 69.18 87 ASN C N 1
ATOM 6489 C CA . ASN C 1 81 ? 36.291 58.943 74.218 1.00 66.47 87 ASN C CA 1
ATOM 6490 C C . ASN C 1 81 ? 36.557 58.244 75.548 1.00 63.55 87 ASN C C 1
ATOM 6491 O O . ASN C 1 81 ? 36.885 57.055 75.587 1.00 62.54 87 ASN C O 1
ATOM 6496 N N . GLN C 1 82 ? 36.436 58.994 76.637 1.00 59.91 88 GLN C N 1
ATOM 6497 C CA . GLN C 1 82 ? 36.661 58.442 77.966 1.00 56.17 88 GLN C CA 1
ATOM 6498 C C . GLN C 1 82 ? 35.333 58.215 78.670 1.00 54.17 88 GLN C C 1
ATOM 6499 O O . GLN C 1 82 ? 35.240 58.292 79.896 1.00 53.37 88 GLN C O 1
ATOM 6505 N N . VAL C 1 83 ? 34.306 57.920 77.878 1.00 52.21 89 VAL C N 1
ATOM 6506 C CA . VAL C 1 83 ? 32.971 57.675 78.409 1.00 50.83 89 VAL C CA 1
ATOM 6507 C C . VAL C 1 83 ? 32.694 56.186 78.616 1.00 50.19 89 VAL C C 1
ATOM 6508 O O . VAL C 1 83 ? 33.017 55.358 77.757 1.00 49.40 89 VAL C O 1
ATOM 6512 N N . ASP C 1 84 ? 32.103 55.843 79.757 1.00 48.63 90 ASP C N 1
ATOM 6513 C CA . ASP C 1 84 ? 31.757 54.452 80.020 1.00 48.14 90 ASP C CA 1
ATOM 6514 C C . ASP C 1 84 ? 30.423 54.248 79.314 1.00 47.29 90 ASP C C 1
ATOM 6515 O O . ASP C 1 84 ? 29.361 54.359 79.920 1.00 48.16 90 ASP C O 1
ATOM 6520 N N . LEU C 1 85 ? 30.492 53.968 78.018 1.00 47.15 91 LEU C N 1
ATOM 6521 C CA . LEU C 1 85 ? 29.298 53.773 77.204 1.00 46.56 91 LEU C CA 1
ATOM 6522 C C . LEU C 1 85 ? 28.363 52.738 77.810 1.00 47.12 91 LEU C C 1
ATOM 6523 O O . LEU C 1 85 ? 27.145 52.920 77.823 1.00 45.09 91 LEU C O 1
ATOM 6528 N N . ASP C 1 86 ? 28.942 51.654 78.315 1.00 48.31 92 ASP C N 1
ATOM 6529 C CA . ASP C 1 86 ? 28.162 50.585 78.913 1.00 50.18 92 ASP C CA 1
ATOM 6530 C C . ASP C 1 86 ? 27.383 51.086 80.124 1.00 49.29 92 ASP C C 1
ATOM 6531 O O . ASP C 1 86 ? 26.178 50.850 80.241 1.00 47.39 92 ASP C O 1
ATOM 6536 N N . ALA C 1 87 ? 28.072 51.775 81.028 1.00 48.08 93 ALA C N 1
ATOM 6537 C CA . ALA C 1 87 ? 27.421 52.300 82.220 1.00 47.06 93 ALA C CA 1
ATOM 6538 C C . ALA C 1 87 ? 26.297 53.240 81.806 1.00 44.98 93 ALA C C 1
ATOM 6539 O O . ALA C 1 87 ? 25.231 53.254 82.415 1.00 45.04 93 ALA C O 1
ATOM 6541 N N . ALA C 1 88 ? 26.541 54.019 80.759 1.00 43.37 94 ALA C N 1
ATOM 6542 C CA . ALA C 1 88 ? 25.555 54.971 80.258 1.00 42.46 94 ALA C CA 1
ATOM 6543 C C . ALA C 1 88 ? 24.294 54.267 79.754 1.00 41.79 94 ALA C C 1
ATOM 6544 O O . ALA C 1 88 ? 23.171 54.683 80.054 1.00 39.50 94 ALA C O 1
ATOM 6546 N N . ALA C 1 89 ? 24.489 53.202 78.985 1.00 41.05 95 ALA C N 1
ATOM 6547 C CA . ALA C 1 89 ? 23.373 52.449 78.429 1.00 42.81 95 ALA C CA 1
ATOM 6548 C C . ALA C 1 89 ? 22.501 51.865 79.541 1.00 43.51 95 ALA C C 1
ATOM 6549 O O . ALA C 1 89 ? 21.272 51.978 79.505 1.00 41.25 95 ALA C O 1
ATOM 6551 N N . LYS C 1 90 ? 23.141 51.254 80.535 1.00 44.97 96 LYS C N 1
ATOM 6552 C CA . LYS C 1 90 ? 22.421 50.652 81.656 1.00 45.56 96 LYS C CA 1
ATOM 6553 C C . LYS C 1 90 ? 21.455 51.635 82.288 1.00 45.13 96 LYS C C 1
ATOM 6554 O O . LYS C 1 90 ? 20.405 51.248 82.790 1.00 46.77 96 LYS C O 1
ATOM 6560 N N . ARG C 1 91 ? 21.809 52.912 82.252 1.00 44.11 97 ARG C N 1
ATOM 6561 C CA . ARG C 1 91 ? 20.969 53.952 82.827 1.00 42.45 97 ARG C CA 1
ATOM 6562 C C . ARG C 1 91 ? 19.990 54.506 81.796 1.00 40.44 97 ARG C C 1
ATOM 6563 O O . ARG C 1 91 ? 19.299 55.490 82.055 1.00 39.56 97 ARG C O 1
ATOM 6571 N N . GLY C 1 92 ? 19.936 53.870 80.628 1.00 36.58 98 GLY C N 1
ATOM 6572 C CA . GLY C 1 92 ? 19.047 54.334 79.579 1.00 35.61 98 GLY C CA 1
ATOM 6573 C C . GLY C 1 92 ? 19.481 55.705 79.092 1.00 34.37 98 GLY C C 1
ATOM 6574 O O . GLY C 1 92 ? 18.652 56.589 78.867 1.00 33.32 98 GLY C O 1
ATOM 6575 N N . ILE C 1 93 ? 20.789 55.882 78.929 1.00 32.97 99 ILE C N 1
ATOM 6576 C CA . ILE C 1 93 ? 21.341 57.161 78.488 1.00 33.12 99 ILE C CA 1
ATOM 6577 C C . ILE C 1 93 ? 22.149 57.013 77.202 1.00 30.94 99 ILE C C 1
ATOM 6578 O O . ILE C 1 93 ? 23.238 56.431 77.196 1.00 29.20 99 ILE C O 1
ATOM 6583 N N . PRO C 1 94 ? 21.614 57.524 76.089 1.00 30.68 100 PRO C N 1
ATOM 6584 C CA . PRO C 1 94 ? 22.316 57.434 74.806 1.00 31.75 100 PRO C CA 1
ATOM 6585 C C . PRO C 1 94 ? 23.455 58.438 74.685 1.00 32.36 100 PRO C C 1
ATOM 6586 O O . PRO C 1 94 ? 23.364 59.565 75.177 1.00 32.54 100 PRO C O 1
ATOM 6590 N N . VAL C 1 95 ? 24.533 58.007 74.041 1.00 30.86 101 VAL C N 1
ATOM 6591 C CA . VAL C 1 95 ? 25.691 58.852 73.809 1.00 31.60 101 VAL C CA 1
ATOM 6592 C C . VAL C 1 95 ? 25.713 59.201 72.313 1.00 32.98 101 VAL C C 1
ATOM 6593 O O . VAL C 1 95 ? 25.796 58.315 71.464 1.00 30.19 101 VAL C O 1
ATOM 6597 N N . PHE C 1 96 ? 25.596 60.487 72.002 1.00 33.41 102 PHE C N 1
ATOM 6598 C CA . PHE C 1 96 ? 25.627 60.961 70.619 1.00 34.96 102 PHE C CA 1
ATOM 6599 C C . PHE C 1 96 ? 26.984 61.589 70.313 1.00 36.57 102 PHE C C 1
ATOM 6600 O O . PHE C 1 96 ? 27.515 62.354 71.125 1.00 36.16 102 PHE C O 1
ATOM 6608 N N . ASN C 1 97 ? 27.538 61.267 69.146 1.00 36.19 103 ASN C N 1
ATOM 6609 C CA . ASN C 1 97 ? 28.819 61.818 68.715 1.00 34.93 103 ASN C CA 1
ATOM 6610 C C . ASN C 1 97 ? 28.587 62.637 67.446 1.00 35.44 103 ASN C C 1
ATOM 6611 O O . ASN C 1 97 ? 27.447 62.941 67.104 1.00 34.72 103 ASN C O 1
ATOM 6616 N N . ALA C 1 98 ? 29.669 63.003 66.760 1.00 35.87 104 ALA C N 1
ATOM 6617 C CA . ALA C 1 98 ? 29.574 63.779 65.519 1.00 37.91 104 ALA C CA 1
ATOM 6618 C C . ALA C 1 98 ? 30.063 62.887 64.381 1.00 38.06 104 ALA C C 1
ATOM 6619 O O . ALA C 1 98 ? 31.212 62.979 63.955 1.00 38.58 104 ALA C O 1
ATOM 6621 N N . PRO C 1 99 ? 29.180 62.027 63.860 1.00 36.83 105 PRO C N 1
ATOM 6622 C CA . PRO C 1 99 ? 29.511 61.101 62.778 1.00 37.75 105 PRO C CA 1
ATOM 6623 C C . PRO C 1 99 ? 29.846 61.668 61.402 1.00 37.71 105 PRO C C 1
ATOM 6624 O O . PRO C 1 99 ? 30.745 61.164 60.738 1.00 38.30 105 PRO C O 1
ATOM 6628 N N . PHE C 1 100 ? 29.154 62.716 60.974 1.00 37.13 106 PHE C N 1
ATOM 6629 C CA . PHE C 1 100 ? 29.398 63.249 59.641 1.00 37.55 106 PHE C CA 1
ATOM 6630 C C . PHE C 1 100 ? 30.017 64.636 59.555 1.00 38.13 106 PHE C C 1
ATOM 6631 O O . PHE C 1 100 ? 30.140 65.195 58.464 1.00 37.83 106 PHE C O 1
ATOM 6639 N N . SER C 1 101 ? 30.428 65.179 60.695 1.00 38.11 107 SER C N 1
ATOM 6640 C CA . SER C 1 101 ? 31.031 66.505 60.736 1.00 37.54 107 SER C CA 1
ATOM 6641 C C . SER C 1 101 ? 32.264 66.707 59.870 1.00 35.24 107 SER C C 1
ATOM 6642 O O . SER C 1 101 ? 32.376 67.728 59.201 1.00 34.24 107 SER C O 1
ATOM 6645 N N . ASN C 1 102 ? 33.193 65.756 59.882 1.00 34.41 108 ASN C N 1
ATOM 6646 C CA . ASN C 1 102 ? 34.403 65.915 59.078 1.00 35.51 108 ASN C CA 1
ATOM 6647 C C . ASN C 1 102 ? 34.370 65.172 57.740 1.00 30.96 108 ASN C C 1
ATOM 6648 O O . ASN C 1 102 ? 35.390 64.704 57.251 1.00 30.42 108 ASN C O 1
ATOM 6653 N N . THR C 1 103 ? 33.187 65.086 57.146 1.00 28.75 109 THR C N 1
ATOM 6654 C CA . THR C 1 103 ? 33.018 64.418 55.861 1.00 25.48 109 THR C CA 1
ATOM 6655 C C . THR C 1 103 ? 33.877 65.081 54.785 1.00 23.57 109 THR C C 1
ATOM 6656 O O . THR C 1 103 ? 34.648 64.418 54.092 1.00 19.92 109 THR C O 1
ATOM 6660 N N . ARG C 1 104 ? 33.730 66.397 54.653 1.00 22.02 110 ARG C N 1
ATOM 6661 C CA . ARG C 1 104 ? 34.466 67.157 53.650 1.00 23.59 110 ARG C CA 1
ATOM 6662 C C . ARG C 1 104 ? 35.968 66.956 53.798 1.00 24.31 110 ARG C C 1
ATOM 6663 O O . ARG C 1 104 ? 36.687 66.747 52.820 1.00 23.08 110 ARG C O 1
ATOM 6671 N N . SER C 1 105 ? 36.429 67.012 55.039 1.00 24.37 111 SER C N 1
ATOM 6672 C CA . SER C 1 105 ? 37.839 66.849 55.354 1.00 23.76 111 SER C CA 1
ATOM 6673 C C . SER C 1 105 ? 38.442 65.530 54.871 1.00 23.15 111 SER C C 1
ATOM 6674 O O . SER C 1 105 ? 39.593 65.498 54.438 1.00 23.05 111 SER C O 1
ATOM 6677 N N . VAL C 1 106 ? 37.680 64.442 54.965 1.00 22.92 112 VAL C N 1
ATOM 6678 C CA . VAL C 1 106 ? 38.167 63.128 54.537 1.00 21.60 112 VAL C CA 1
ATOM 6679 C C . VAL C 1 106 ? 38.224 63.056 53.008 1.00 21.24 112 VAL C C 1
ATOM 6680 O O . VAL C 1 106 ? 39.183 62.544 52.433 1.00 21.62 112 VAL C O 1
ATOM 6684 N N . ALA C 1 107 ? 37.193 63.583 52.360 1.00 18.83 113 ALA C N 1
ATOM 6685 C CA . ALA C 1 107 ? 37.125 63.602 50.906 1.00 17.00 113 ALA C CA 1
ATOM 6686 C C . ALA C 1 107 ? 38.313 64.399 50.339 1.00 18.28 113 ALA C C 1
ATOM 6687 O O . ALA C 1 107 ? 38.962 63.965 49.380 1.00 17.19 113 ALA C O 1
ATOM 6689 N N . GLU C 1 108 ? 38.605 65.549 50.946 1.00 17.05 114 GLU C N 1
ATOM 6690 C CA . GLU C 1 108 ? 39.722 66.390 50.509 1.00 20.25 114 GLU C CA 1
ATOM 6691 C C . GLU C 1 108 ? 41.053 65.649 50.666 1.00 20.44 114 GLU C C 1
ATOM 6692 O O . GLU C 1 108 ? 41.924 65.725 49.801 1.00 18.33 114 GLU C O 1
ATOM 6698 N N . LEU C 1 109 ? 41.200 64.933 51.778 1.00 21.38 115 LEU C N 1
ATOM 6699 C CA . LEU C 1 109 ? 42.411 64.166 52.045 1.00 22.14 115 LEU C CA 1
ATOM 6700 C C . LEU C 1 109 ? 42.628 63.088 50.981 1.00 21.98 115 LEU C C 1
ATOM 6701 O O . LEU C 1 109 ? 43.748 62.886 50.512 1.00 20.50 115 LEU C O 1
ATOM 6706 N N . VAL C 1 110 ? 41.562 62.380 50.617 1.00 20.57 116 VAL C N 1
ATOM 6707 C CA . VAL C 1 110 ? 41.685 61.340 49.607 1.00 20.85 116 VAL C CA 1
ATOM 6708 C C . VAL C 1 110 ? 42.147 61.927 48.266 1.00 19.82 116 VAL C C 1
ATOM 6709 O O . VAL C 1 110 ? 42.969 61.325 47.576 1.00 19.10 116 VAL C O 1
ATOM 6713 N N . ILE C 1 111 ? 41.623 63.096 47.902 1.00 18.32 117 ILE C N 1
ATOM 6714 C CA . ILE C 1 111 ? 42.016 63.742 46.649 1.00 16.86 117 ILE C CA 1
ATOM 6715 C C . ILE C 1 111 ? 43.508 64.042 46.697 1.00 16.09 117 ILE C C 1
ATOM 6716 O O . ILE C 1 111 ? 44.248 63.702 45.783 1.00 17.33 117 ILE C O 1
ATOM 6721 N N . GLY C 1 112 ? 43.950 64.681 47.774 1.00 17.64 118 GLY C N 1
ATOM 6722 C CA . GLY C 1 112 ? 45.361 65.004 47.905 1.00 18.55 118 GLY C CA 1
ATOM 6723 C C . GLY C 1 112 ? 46.253 63.776 47.811 1.00 19.21 118 GLY C C 1
ATOM 6724 O O . GLY C 1 112 ? 47.277 63.777 47.115 1.00 17.99 118 GLY C O 1
ATOM 6725 N N . GLU C 1 113 ? 45.856 62.716 48.502 1.00 18.31 119 GLU C N 1
ATOM 6726 C CA . GLU C 1 113 ? 46.635 61.486 48.506 1.00 21.33 119 GLU C CA 1
ATOM 6727 C C . GLU C 1 113 ? 46.718 60.833 47.122 1.00 21.32 119 GLU C C 1
ATOM 6728 O O . GLU C 1 113 ? 47.807 60.523 46.648 1.00 21.03 119 GLU C O 1
ATOM 6734 N N . LEU C 1 114 ? 45.579 60.648 46.461 1.00 21.17 120 LEU C N 1
ATOM 6735 C CA . LEU C 1 114 ? 45.613 60.012 45.153 1.00 21.86 120 LEU C CA 1
ATOM 6736 C C . LEU C 1 114 ? 46.382 60.850 44.134 1.00 20.58 120 LEU C C 1
ATOM 6737 O O . LEU C 1 114 ? 47.066 60.304 43.268 1.00 20.06 120 LEU C O 1
ATOM 6742 N N . LEU C 1 115 ? 46.315 62.174 44.241 1.00 19.71 121 LEU C N 1
ATOM 6743 C CA . LEU C 1 115 ? 47.061 62.986 43.294 1.00 19.19 121 LEU C CA 1
ATOM 6744 C C . LEU C 1 115 ? 48.563 62.708 43.414 1.00 19.82 121 LEU C C 1
ATOM 6745 O O . LEU C 1 115 ? 49.236 62.445 42.412 1.00 19.66 121 LEU C O 1
ATOM 6750 N N . LEU C 1 116 ? 49.085 62.734 44.637 1.00 19.36 122 LEU C N 1
ATOM 6751 C CA . LEU C 1 116 ? 50.511 62.492 44.838 1.00 19.28 122 LEU C CA 1
ATOM 6752 C C . LEU C 1 116 ? 50.922 61.045 44.559 1.00 19.53 122 LEU C C 1
ATOM 6753 O O . LEU C 1 116 ? 51.954 60.807 43.929 1.00 19.93 122 LEU C O 1
ATOM 6758 N N . LEU C 1 117 ? 50.120 60.086 45.014 1.00 19.65 123 LEU C N 1
ATOM 6759 C CA . LEU C 1 117 ? 50.420 58.675 44.785 1.00 21.43 123 LEU C CA 1
ATOM 6760 C C . LEU C 1 117 ? 50.448 58.348 43.284 1.00 23.00 123 LEU C C 1
ATOM 6761 O O . LEU C 1 117 ? 51.298 57.594 42.812 1.00 21.84 123 LEU C O 1
ATOM 6766 N N . LEU C 1 118 ? 49.515 58.919 42.534 1.00 23.85 124 LEU C N 1
ATOM 6767 C CA . LEU C 1 118 ? 49.461 58.695 41.096 1.00 24.99 124 LEU C CA 1
ATOM 6768 C C . LEU C 1 118 ? 50.776 59.165 40.465 1.00 26.00 124 LEU C C 1
ATOM 6769 O O . LEU C 1 118 ? 51.266 58.573 39.502 1.00 25.23 124 LEU C O 1
ATOM 6774 N N . ARG C 1 119 ? 51.353 60.225 41.022 1.00 26.65 125 ARG C N 1
ATOM 6775 C CA . ARG C 1 119 ? 52.596 60.785 40.503 1.00 26.79 125 ARG C CA 1
ATOM 6776 C C . ARG C 1 119 ? 53.848 60.200 41.146 1.00 26.63 125 ARG C C 1
ATOM 6777 O O . ARG C 1 119 ? 54.955 60.640 40.838 1.00 25.06 125 ARG C O 1
ATOM 6785 N N . GLY C 1 120 ? 53.673 59.224 42.036 1.00 23.51 126 GLY C N 1
ATOM 6786 C CA . GLY C 1 120 ? 54.812 58.625 42.722 1.00 25.53 126 GLY C CA 1
ATOM 6787 C C . GLY C 1 120 ? 55.601 59.604 43.593 1.00 25.93 126 GLY C C 1
ATOM 6788 O O . GLY C 1 120 ? 56.783 59.392 43.880 1.00 25.45 126 GLY C O 1
ATOM 6789 N N . VAL C 1 121 ? 54.956 60.681 44.026 1.00 24.41 127 VAL C N 1
ATOM 6790 C CA . VAL C 1 121 ? 55.629 61.685 44.848 1.00 23.41 127 VAL C CA 1
ATOM 6791 C C . VAL C 1 121 ? 56.063 61.188 46.230 1.00 24.63 127 VAL C C 1
ATOM 6792 O O . VAL C 1 121 ? 57.150 61.532 46.702 1.00 23.56 127 VAL C O 1
ATOM 6796 N N . PRO C 1 122 ? 55.234 60.368 46.894 1.00 25.38 128 PRO C N 1
ATOM 6797 C CA . PRO C 1 122 ? 55.624 59.879 48.222 1.00 28.13 128 PRO C CA 1
ATOM 6798 C C . PRO C 1 122 ? 56.988 59.194 48.224 1.00 29.04 128 PRO C C 1
ATOM 6799 O O . PRO C 1 122 ? 57.853 59.512 49.040 1.00 29.85 128 PRO C O 1
ATOM 6803 N N . GLU C 1 123 ? 57.169 58.251 47.308 1.00 29.75 129 GLU C N 1
ATOM 6804 C CA . GLU C 1 123 ? 58.423 57.522 47.199 1.00 30.98 129 GLU C CA 1
ATOM 6805 C C . GLU C 1 123 ? 59.546 58.469 46.792 1.00 30.58 129 GLU C C 1
ATOM 6806 O O . GLU C 1 123 ? 60.638 58.440 47.365 1.00 31.83 129 GLU C O 1
ATOM 6812 N N . ALA C 1 124 ? 59.273 59.319 45.810 1.00 27.66 130 ALA C N 1
ATOM 6813 C CA . ALA C 1 124 ? 60.270 60.268 45.339 1.00 28.62 130 ALA C CA 1
ATOM 6814 C C . ALA C 1 124 ? 60.687 61.210 46.465 1.00 29.22 130 ALA C C 1
ATOM 6815 O O . ALA C 1 124 ? 61.857 61.569 46.584 1.00 27.76 130 ALA C O 1
ATOM 6817 N N . ASN C 1 125 ? 59.723 61.594 47.294 1.00 28.21 131 ASN C N 1
ATOM 6818 C CA . ASN C 1 125 ? 59.978 62.500 48.406 1.00 28.73 131 ASN C CA 1
ATOM 6819 C C . ASN C 1 125 ? 60.792 61.807 49.496 1.00 28.77 131 ASN C C 1
ATOM 6820 O O . ASN C 1 125 ? 61.696 62.401 50.073 1.00 29.20 131 ASN C O 1
ATOM 6825 N N . ALA C 1 126 ? 60.457 60.554 49.779 1.00 30.01 132 ALA C N 1
ATOM 6826 C CA . ALA C 1 126 ? 61.174 59.787 50.796 1.00 32.95 132 ALA C CA 1
ATOM 6827 C C . ALA C 1 126 ? 62.641 59.648 50.389 1.00 33.57 132 ALA C C 1
ATOM 6828 O O . ALA C 1 126 ? 63.545 59.845 51.199 1.00 32.80 132 ALA C O 1
ATOM 6830 N N . LYS C 1 127 ? 62.866 59.317 49.121 1.00 36.24 133 LYS C N 1
ATOM 6831 C CA . LYS C 1 127 ? 64.216 59.159 48.603 1.00 37.16 133 LYS C CA 1
ATOM 6832 C C . LYS C 1 127 ? 64.975 60.482 48.633 1.00 39.37 133 LYS C C 1
ATOM 6833 O O . LYS C 1 127 ? 66.163 60.516 48.959 1.00 39.77 133 LYS C O 1
ATOM 6839 N N . ALA C 1 128 ? 64.293 61.569 48.284 1.00 38.18 134 ALA C N 1
ATOM 6840 C CA . ALA C 1 128 ? 64.924 62.884 48.268 1.00 39.33 134 ALA C CA 1
ATOM 6841 C C . ALA C 1 128 ? 65.380 63.300 49.663 1.00 40.24 134 ALA C C 1
ATOM 6842 O O . ALA C 1 128 ? 66.411 63.955 49.811 1.00 40.97 134 ALA C O 1
ATOM 6844 N N . HIS C 1 129 ? 64.616 62.928 50.686 1.00 39.75 135 HIS C N 1
ATOM 6845 C CA . HIS C 1 129 ? 64.993 63.283 52.048 1.00 42.33 135 HIS C CA 1
ATOM 6846 C C . HIS C 1 129 ? 66.131 62.417 52.583 1.00 44.69 135 HIS C C 1
ATOM 6847 O O . HIS C 1 129 ? 66.696 62.715 53.637 1.00 44.77 135 HIS C O 1
ATOM 6854 N N . ARG C 1 130 ? 66.457 61.347 51.859 1.00 47.40 136 ARG C N 1
ATOM 6855 C CA . ARG C 1 130 ? 67.554 60.459 52.241 1.00 49.19 136 ARG C CA 1
ATOM 6856 C C . ARG C 1 130 ? 68.750 60.701 51.322 1.00 51.01 136 ARG C C 1
ATOM 6857 O O . ARG C 1 130 ? 69.712 59.941 51.338 1.00 53.78 136 ARG C O 1
ATOM 6865 N N . GLY C 1 131 ? 68.680 61.749 50.508 1.00 52.84 137 GLY C N 1
ATOM 6866 C CA . GLY C 1 131 ? 69.781 62.058 49.611 1.00 55.71 137 GLY C CA 1
ATOM 6867 C C . GLY C 1 131 ? 69.709 61.402 48.242 1.00 57.76 137 GLY C C 1
ATOM 6868 O O . GLY C 1 131 ? 70.200 61.959 47.260 1.00 59.04 137 GLY C O 1
ATOM 6869 N N . VAL C 1 132 ? 69.100 60.223 48.173 1.00 57.65 138 VAL C N 1
ATOM 6870 C CA . VAL C 1 132 ? 68.969 59.489 46.917 1.00 59.31 138 VAL C CA 1
ATOM 6871 C C . VAL C 1 132 ? 68.130 60.242 45.879 1.00 60.20 138 VAL C C 1
ATOM 6872 O O . VAL C 1 132 ? 67.328 61.108 46.226 1.00 60.95 138 VAL C O 1
ATOM 6876 N N . GLY C 1 133 ? 68.317 59.896 44.607 1.00 61.23 139 GLY C N 1
ATOM 6877 C CA . GLY C 1 133 ? 67.570 60.536 43.537 1.00 61.75 139 GLY C CA 1
ATOM 6878 C C . GLY C 1 133 ? 67.031 59.545 42.515 1.00 62.16 139 GLY C C 1
ATOM 6879 O O . GLY C 1 133 ? 67.108 58.331 42.712 1.00 62.70 139 GLY C O 1
ATOM 6880 N N . ASN C 1 134 ? 66.481 60.059 41.419 1.00 62.48 140 ASN C N 1
ATOM 6881 C CA . ASN C 1 134 ? 65.931 59.208 40.368 1.00 62.01 140 ASN C CA 1
ATOM 6882 C C . ASN C 1 134 ? 65.508 60.037 39.160 0.00 61.54 140 ASN C C 1
ATOM 6883 O O . ASN C 1 134 ? 65.330 61.251 39.260 0.00 61.23 140 ASN C O 1
ATOM 6888 N N . GLY C 1 139 ? 55.364 54.893 38.644 0.00 62.49 145 GLY C N 1
ATOM 6889 C CA . GLY C 1 139 ? 54.533 55.997 39.085 0.00 62.37 145 GLY C CA 1
ATOM 6890 C C . GLY C 1 139 ? 54.307 57.007 37.975 0.50 61.53 145 GLY C C 1
ATOM 6891 O O . GLY C 1 139 ? 54.460 56.684 36.790 0.50 61.57 145 GLY C O 1
ATOM 6892 N N . SER C 1 140 ? 53.941 58.232 38.368 1.00 60.92 146 SER C N 1
ATOM 6893 C CA . SER C 1 140 ? 53.634 59.353 37.460 1.00 60.58 146 SER C CA 1
ATOM 6894 C C . SER C 1 140 ? 52.550 59.178 36.382 1.00 60.34 146 SER C C 1
ATOM 6895 O O . SER C 1 140 ? 52.719 58.547 35.332 1.00 61.21 146 SER C O 1
ATOM 6898 N N . PHE C 1 141 ? 51.412 59.793 36.686 1.00 57.32 147 PHE C N 1
ATOM 6899 C CA . PHE C 1 141 ? 50.266 59.860 35.823 1.00 54.25 147 PHE C CA 1
ATOM 6900 C C . PHE C 1 141 ? 49.375 61.018 36.255 1.00 51.58 147 PHE C C 1
ATOM 6901 O O . PHE C 1 141 ? 49.408 61.434 37.413 1.00 50.32 147 PHE C O 1
ATOM 6909 N N . GLU C 1 142 ? 48.587 61.547 35.326 1.00 47.84 148 GLU C N 1
ATOM 6910 C CA . GLU C 1 142 ? 47.675 62.633 35.654 1.00 44.61 148 GLU C CA 1
ATOM 6911 C C . GLU C 1 142 ? 46.397 61.993 36.171 1.00 40.04 148 GLU C C 1
ATOM 6912 O O . GLU C 1 142 ? 46.166 60.800 35.968 1.00 37.09 148 GLU C O 1
ATOM 6918 N N . ALA C 1 143 ? 45.566 62.787 36.832 1.00 35.03 149 ALA C N 1
ATOM 6919 C CA . ALA C 1 143 ? 44.316 62.273 37.365 1.00 30.53 149 ALA C CA 1
ATOM 6920 C C . ALA C 1 143 ? 43.185 62.414 36.357 1.00 26.21 149 ALA C C 1
ATOM 6921 O O . ALA C 1 143 ? 42.306 61.558 36.298 1.00 24.44 149 ALA C O 1
ATOM 6923 N N . ARG C 1 144 ? 43.196 63.481 35.559 1.00 22.96 150 ARG C N 1
ATOM 6924 C CA . ARG C 1 144 ? 42.121 63.660 34.589 1.00 23.86 150 ARG C CA 1
ATOM 6925 C C . ARG C 1 144 ? 42.095 62.470 33.644 1.00 22.08 150 ARG C C 1
ATOM 6926 O O . ARG C 1 144 ? 43.137 61.997 33.210 1.00 20.57 150 ARG C O 1
ATOM 6934 N N . GLY C 1 145 ? 40.898 61.973 33.354 1.00 21.35 151 GLY C N 1
ATOM 6935 C CA . GLY C 1 145 ? 40.775 60.828 32.474 1.00 21.32 151 GLY C CA 1
ATOM 6936 C C . GLY C 1 145 ? 40.891 59.490 33.193 1.00 22.74 151 GLY C C 1
ATOM 6937 O O . GLY C 1 145 ? 40.645 58.450 32.589 1.00 23.40 151 GLY C O 1
ATOM 6938 N N . LYS C 1 146 ? 41.283 59.493 34.468 1.00 22.26 152 LYS C N 1
ATOM 6939 C CA . LYS C 1 146 ? 41.394 58.236 35.214 1.00 21.34 152 LYS C CA 1
ATOM 6940 C C . LYS C 1 146 ? 40.079 57.896 35.903 1.00 20.89 152 LYS C C 1
ATOM 6941 O O . LYS C 1 146 ? 39.257 58.768 36.149 1.00 20.15 152 LYS C O 1
ATOM 6947 N N . LYS C 1 147 ? 39.892 56.623 36.227 1.00 20.68 153 LYS C N 1
ATOM 6948 C CA . LYS C 1 147 ? 38.678 56.198 36.892 1.00 22.28 153 LYS C CA 1
ATOM 6949 C C . LYS C 1 147 ? 38.884 56.036 38.389 1.00 21.55 153 LYS C C 1
ATOM 6950 O O . LYS C 1 147 ? 39.865 55.432 38.854 1.00 21.73 153 LYS C O 1
ATOM 6956 N N . LEU C 1 148 ? 37.962 56.610 39.141 1.00 19.75 154 LEU C N 1
ATOM 6957 C CA . LEU C 1 148 ? 37.994 56.502 40.585 1.00 18.06 154 LEU C CA 1
ATOM 6958 C C . LEU C 1 148 ? 36.887 55.544 40.959 1.00 18.01 154 LEU C C 1
ATOM 6959 O O . LEU C 1 148 ? 35.733 55.744 40.567 1.00 18.78 154 LEU C O 1
ATOM 6964 N N . GLY C 1 149 ? 37.244 54.506 41.706 1.00 16.17 155 GLY C N 1
ATOM 6965 C CA . GLY C 1 149 ? 36.265 53.536 42.145 1.00 18.35 155 GLY C CA 1
ATOM 6966 C C . GLY C 1 149 ? 36.002 53.757 43.624 1.00 19.03 155 GLY C C 1
ATOM 6967 O O . GLY C 1 149 ? 36.890 53.606 44.456 1.00 20.59 155 GLY C O 1
ATOM 6968 N N . ILE C 1 150 ? 34.781 54.137 43.957 1.00 20.14 156 ILE C N 1
ATOM 6969 C CA . ILE C 1 150 ? 34.436 54.379 45.346 1.00 20.58 156 ILE C CA 1
ATOM 6970 C C . ILE C 1 150 ? 33.608 53.222 45.896 1.00 20.99 156 ILE C C 1
ATOM 6971 O O . ILE C 1 150 ? 32.647 52.779 45.263 1.00 23.11 156 ILE C O 1
ATOM 6976 N N . ILE C 1 151 ? 34.001 52.721 47.061 1.00 21.71 157 ILE C N 1
ATOM 6977 C CA . ILE C 1 151 ? 33.281 51.630 47.716 1.00 22.17 157 ILE C CA 1
ATOM 6978 C C . ILE C 1 151 ? 32.670 52.268 48.954 1.00 22.72 157 ILE C C 1
ATOM 6979 O O . ILE C 1 151 ? 33.377 52.618 49.899 1.00 22.98 157 ILE C O 1
ATOM 6984 N N . GLY C 1 152 ? 31.351 52.430 48.926 1.00 23.64 158 GLY C N 1
ATOM 6985 C CA . GLY C 1 152 ? 30.653 53.085 50.012 1.00 23.95 158 GLY C CA 1
ATOM 6986 C C . GLY C 1 152 ? 30.349 54.486 49.507 1.00 24.22 158 GLY C C 1
ATOM 6987 O O . GLY C 1 152 ? 31.128 55.425 49.711 1.00 22.11 158 GLY C O 1
ATOM 6988 N N . TYR C 1 153 ? 29.217 54.620 48.824 1.00 23.50 159 TYR C N 1
ATOM 6989 C CA . TYR C 1 153 ? 28.807 55.890 48.263 1.00 22.66 159 TYR C CA 1
ATOM 6990 C C . TYR C 1 153 ? 27.846 56.600 49.217 1.00 22.54 159 TYR C C 1
ATOM 6991 O O . TYR C 1 153 ? 26.658 56.750 48.929 1.00 22.55 159 TYR C O 1
ATOM 7000 N N . GLY C 1 154 ? 28.382 57.032 50.356 1.00 23.27 160 GLY C N 1
ATOM 7001 C CA . GLY C 1 154 ? 27.587 57.734 51.353 1.00 24.70 160 GLY C CA 1
ATOM 7002 C C . GLY C 1 154 ? 28.001 59.197 51.471 1.00 25.29 160 GLY C C 1
ATOM 7003 O O . GLY C 1 154 ? 28.256 59.855 50.459 1.00 23.23 160 GLY C O 1
ATOM 7004 N N . HIS C 1 155 ? 28.075 59.712 52.696 1.00 23.88 161 HIS C N 1
ATOM 7005 C CA . HIS C 1 155 ? 28.457 61.110 52.895 1.00 23.42 161 HIS C CA 1
ATOM 7006 C C . HIS C 1 155 ? 29.796 61.462 52.267 1.00 21.52 161 HIS C C 1
ATOM 7007 O O . HIS C 1 155 ? 29.903 62.403 51.473 1.00 18.80 161 HIS C O 1
ATOM 7014 N N . ILE C 1 156 ? 30.826 60.715 52.636 1.00 21.94 162 ILE C N 1
ATOM 7015 C CA . ILE C 1 156 ? 32.150 60.974 52.114 1.00 21.69 162 ILE C CA 1
ATOM 7016 C C . ILE C 1 156 ? 32.216 60.600 50.645 1.00 24.39 162 ILE C C 1
ATOM 7017 O O . ILE C 1 156 ? 32.674 61.392 49.823 1.00 24.24 162 ILE C O 1
ATOM 7022 N N . GLY C 1 157 ? 31.754 59.391 50.326 1.00 23.08 163 GLY C N 1
ATOM 7023 C CA . GLY C 1 157 ? 31.775 58.928 48.953 1.00 21.73 163 GLY C CA 1
ATOM 7024 C C . GLY C 1 157 ? 31.190 59.923 47.969 1.00 22.01 163 GLY C C 1
ATOM 7025 O O . GLY C 1 157 ? 31.778 60.181 46.927 1.00 19.32 163 GLY C O 1
ATOM 7026 N N . THR C 1 158 ? 30.032 60.490 48.284 1.00 20.92 164 THR C N 1
ATOM 7027 C CA . THR C 1 158 ? 29.423 61.447 47.373 1.00 20.73 164 THR C CA 1
ATOM 7028 C C . THR C 1 158 ? 30.220 62.746 47.225 1.00 19.76 164 THR C C 1
ATOM 7029 O O . THR C 1 158 ? 30.369 63.242 46.106 1.00 19.99 164 THR C O 1
ATOM 7033 N N A GLN C 1 159 ? 30.723 63.300 48.329 0.50 11.95 165 GLN C N 1
ATOM 7034 N N B GLN C 1 159 ? 30.723 63.300 48.329 0.50 11.95 165 GLN C N 1
ATOM 7035 C CA A GLN C 1 159 ? 31.501 64.535 48.248 0.50 13.47 165 GLN C CA 1
ATOM 7036 C CA B GLN C 1 159 ? 31.501 64.535 48.248 0.50 13.47 165 GLN C CA 1
ATOM 7037 C C A GLN C 1 159 ? 32.832 64.260 47.553 0.50 12.09 165 GLN C C 1
ATOM 7038 C C B GLN C 1 159 ? 32.832 64.260 47.553 0.50 12.09 165 GLN C C 1
ATOM 7039 O O A GLN C 1 159 ? 33.364 65.126 46.875 0.50 6.71 165 GLN C O 1
ATOM 7040 O O B GLN C 1 159 ? 33.364 65.126 46.875 0.50 6.71 165 GLN C O 1
ATOM 7051 N N . LEU C 1 160 ? 33.363 63.050 47.722 1.00 15.54 166 LEU C N 1
ATOM 7052 C CA . LEU C 1 160 ? 34.624 62.681 47.074 1.00 17.99 166 LEU C CA 1
ATOM 7053 C C . LEU C 1 160 ? 34.401 62.622 45.558 1.00 17.97 166 LEU C C 1
ATOM 7054 O O . LEU C 1 160 ? 35.226 63.100 44.779 1.00 16.89 166 LEU C O 1
ATOM 7059 N N . GLY C 1 161 ? 33.289 62.011 45.150 1.00 18.05 167 GLY C N 1
ATOM 7060 C CA . GLY C 1 161 ? 32.984 61.907 43.732 1.00 18.22 167 GLY C CA 1
ATOM 7061 C C . GLY C 1 161 ? 32.876 63.283 43.097 1.00 18.54 167 GLY C C 1
ATOM 7062 O O . GLY C 1 161 ? 33.371 63.507 41.994 1.00 20.54 167 GLY C O 1
ATOM 7063 N N . ILE C 1 162 ? 32.232 64.215 43.791 1.00 18.18 168 ILE C N 1
ATOM 7064 C CA . ILE C 1 162 ? 32.092 65.571 43.276 1.00 18.52 168 ILE C CA 1
ATOM 7065 C C . ILE C 1 162 ? 33.469 66.212 43.056 1.00 18.13 168 ILE C C 1
ATOM 7066 O O . ILE C 1 162 ? 33.719 66.815 42.017 1.00 17.88 168 ILE C O 1
ATOM 7071 N N . LEU C 1 163 ? 34.364 66.094 44.031 1.00 16.30 169 LEU C N 1
ATOM 7072 C CA . LEU C 1 163 ? 35.690 66.673 43.874 1.00 15.00 169 LEU C CA 1
ATOM 7073 C C . LEU C 1 163 ? 36.462 65.956 42.768 1.00 16.40 169 LEU C C 1
ATOM 7074 O O . LEU C 1 163 ? 37.128 66.589 41.956 1.00 13.77 169 LEU C O 1
ATOM 7079 N N . ALA C 1 164 ? 36.377 64.628 42.744 1.00 16.21 170 ALA C N 1
ATOM 7080 C CA . ALA C 1 164 ? 37.073 63.853 41.730 1.00 16.95 170 ALA C CA 1
ATOM 7081 C C . ALA C 1 164 ? 36.663 64.293 40.323 1.00 18.44 170 ALA C C 1
ATOM 7082 O O . ALA C 1 164 ? 37.513 64.487 39.454 1.00 17.18 170 ALA C O 1
ATOM 7084 N N . GLU C 1 165 ? 35.363 64.445 40.096 1.00 18.37 171 GLU C N 1
ATOM 7085 C CA . GLU C 1 165 ? 34.890 64.857 38.778 1.00 20.66 171 GLU C CA 1
ATOM 7086 C C . GLU C 1 165 ? 35.388 66.245 38.411 1.00 20.10 171 GLU C C 1
ATOM 7087 O O . GLU C 1 165 ? 35.686 66.501 37.258 1.00 19.87 171 GLU C O 1
ATOM 7093 N N . SER C 1 166 ? 35.503 67.138 39.389 1.00 20.62 172 SER C N 1
ATOM 7094 C CA . SER C 1 166 ? 35.981 68.479 39.090 1.00 22.40 172 SER C CA 1
ATOM 7095 C C . SER C 1 166 ? 37.453 68.422 38.676 1.00 21.25 172 SER C C 1
ATOM 7096 O O . SER C 1 166 ? 37.968 69.335 38.039 1.00 20.69 172 SER C O 1
ATOM 7099 N N . LEU C 1 167 ? 38.137 67.342 39.032 1.00 20.96 173 LEU C N 1
ATOM 7100 C CA . LEU C 1 167 ? 39.534 67.199 38.636 1.00 21.96 173 LEU C CA 1
ATOM 7101 C C . LEU C 1 167 ? 39.642 66.432 37.319 1.00 21.17 173 LEU C C 1
ATOM 7102 O O . LEU C 1 167 ? 40.734 66.090 36.884 1.00 20.42 173 LEU C O 1
ATOM 7107 N N . GLY C 1 168 ? 38.498 66.164 36.691 1.00 20.62 174 GLY C N 1
ATOM 7108 C CA . GLY C 1 168 ? 38.497 65.464 35.414 1.00 20.32 174 GLY C CA 1
ATOM 7109 C C . GLY C 1 168 ? 38.481 63.947 35.469 1.00 20.46 174 GLY C C 1
ATOM 7110 O O . GLY C 1 168 ? 38.698 63.283 34.453 1.00 21.19 174 GLY C O 1
ATOM 7119 N N . TYR C 1 170 ? 36.745 60.110 36.115 1.00 19.22 176 TYR C N 1
ATOM 7120 C CA . TYR C 1 170 ? 35.465 59.451 35.857 1.00 21.97 176 TYR C CA 1
ATOM 7121 C C . TYR C 1 170 ? 35.155 58.661 37.122 1.00 20.09 176 TYR C C 1
ATOM 7122 O O . TYR C 1 170 ? 35.951 57.830 37.558 1.00 19.78 176 TYR C O 1
ATOM 7131 N N . VAL C 1 171 ? 33.994 58.927 37.703 1.00 19.95 177 VAL C N 1
ATOM 7132 C CA . VAL C 1 171 ? 33.598 58.301 38.951 1.00 20.24 177 VAL C CA 1
ATOM 7133 C C . VAL C 1 171 ? 32.633 57.127 38.878 1.00 21.08 177 VAL C C 1
ATOM 7134 O O . VAL C 1 171 ? 31.562 57.211 38.272 1.00 20.95 177 VAL C O 1
ATOM 7138 N N . TYR C 1 172 ? 33.026 56.035 39.520 1.00 19.67 178 TYR C N 1
ATOM 7139 C CA . TYR C 1 172 ? 32.229 54.838 39.593 1.00 23.20 178 TYR C CA 1
ATOM 7140 C C . TYR C 1 172 ? 32.141 54.440 41.063 1.00 21.87 178 TYR C C 1
ATOM 7141 O O . TYR C 1 172 ? 33.097 54.657 41.813 1.00 20.31 178 TYR C O 1
ATOM 7150 N N . PHE C 1 173 ? 31.026 53.862 41.483 1.00 19.78 179 PHE C N 1
ATOM 7151 C CA . PHE C 1 173 ? 30.919 53.455 42.869 1.00 20.53 179 PHE C CA 1
ATOM 7152 C C . PHE C 1 173 ? 30.163 52.152 43.031 1.00 21.85 179 PHE C C 1
ATOM 7153 O O . PHE C 1 173 ? 29.356 51.758 42.180 1.00 22.16 179 PHE C O 1
ATOM 7161 N N . TYR C 1 174 ? 30.460 51.478 44.133 1.00 23.22 180 TYR C N 1
ATOM 7162 C CA . TYR C 1 174 ? 29.806 50.231 44.478 1.00 24.04 180 TYR C CA 1
ATOM 7163 C C . TYR C 1 174 ? 29.231 50.408 45.878 1.00 23.43 180 TYR C C 1
ATOM 7164 O O . TYR C 1 174 ? 29.909 50.895 46.785 1.00 23.93 180 TYR C O 1
ATOM 7173 N N . ASP C 1 175 ? 27.978 50.019 46.050 1.00 24.37 181 ASP C N 1
ATOM 7174 C CA . ASP C 1 175 ? 27.326 50.122 47.349 1.00 26.74 181 ASP C CA 1
ATOM 7175 C C . ASP C 1 175 ? 26.404 48.907 47.507 1.00 29.45 181 ASP C C 1
ATOM 7176 O O . ASP C 1 175 ? 26.196 48.155 46.554 1.00 28.60 181 ASP C O 1
ATOM 7181 N N . ILE C 1 176 ? 25.847 48.717 48.697 1.00 29.76 182 ILE C N 1
ATOM 7182 C CA . ILE C 1 176 ? 24.969 47.574 48.922 1.00 32.16 182 ILE C CA 1
ATOM 7183 C C . ILE C 1 176 ? 23.507 47.872 48.620 1.00 32.09 182 ILE C C 1
ATOM 7184 O O . ILE C 1 176 ? 22.630 47.046 48.876 1.00 33.17 182 ILE C O 1
ATOM 7189 N N . GLU C 1 177 ? 23.247 49.054 48.077 1.00 31.30 183 GLU C N 1
ATOM 7190 C CA . GLU C 1 177 ? 21.890 49.436 47.713 1.00 31.76 183 GLU C CA 1
ATOM 7191 C C . GLU C 1 177 ? 21.978 50.482 46.605 1.00 30.65 183 GLU C C 1
ATOM 7192 O O . GLU C 1 177 ? 23.046 51.056 46.385 1.00 28.13 183 GLU C O 1
ATOM 7198 N N . ASN C 1 178 ? 20.873 50.723 45.903 1.00 28.76 184 ASN C N 1
ATOM 7199 C CA . ASN C 1 178 ? 20.878 51.718 44.837 1.00 30.77 184 ASN C CA 1
ATOM 7200 C C . ASN C 1 178 ? 20.991 53.131 45.397 1.00 29.84 184 ASN C C 1
ATOM 7201 O O . ASN C 1 178 ? 20.249 53.512 46.296 1.00 29.80 184 ASN C O 1
ATOM 7206 N N . LYS C 1 179 ? 21.919 53.910 44.851 1.00 29.53 185 LYS C N 1
ATOM 7207 C CA . LYS C 1 179 ? 22.133 55.286 45.302 1.00 26.98 185 LYS C CA 1
ATOM 7208 C C . LYS C 1 179 ? 21.866 56.278 44.180 1.00 27.35 185 LYS C C 1
ATOM 7209 O O . LYS C 1 179 ? 22.145 55.993 43.016 1.00 27.54 185 LYS C O 1
ATOM 7215 N N . LEU C 1 180 ? 21.309 57.436 44.524 1.00 27.62 186 LEU C N 1
ATOM 7216 C CA . LEU C 1 180 ? 21.059 58.472 43.528 1.00 29.56 186 LEU C CA 1
ATOM 7217 C C . LEU C 1 180 ? 22.443 59.052 43.256 1.00 28.93 186 LEU C C 1
ATOM 7218 O O . LEU C 1 180 ? 23.077 59.593 44.152 1.00 29.25 186 LEU C O 1
ATOM 7223 N N . PRO C 1 181 ? 22.933 58.938 42.023 1.00 29.49 187 PRO C N 1
ATOM 7224 C CA . PRO C 1 181 ? 24.261 59.498 41.769 1.00 30.85 187 PRO C CA 1
ATOM 7225 C C . PRO C 1 181 ? 24.285 61.019 41.636 1.00 31.98 187 PRO C C 1
ATOM 7226 O O . PRO C 1 181 ? 23.354 61.618 41.101 1.00 33.40 187 PRO C O 1
ATOM 7230 N N . LEU C 1 182 ? 25.337 61.643 42.154 1.00 30.89 188 LEU C N 1
ATOM 7231 C CA . LEU C 1 182 ? 25.493 63.086 42.017 1.00 30.28 188 LEU C CA 1
ATOM 7232 C C . LEU C 1 182 ? 26.431 63.253 40.821 1.00 29.03 188 LEU C C 1
ATOM 7233 O O . LEU C 1 182 ? 27.314 62.419 40.598 1.00 28.31 188 LEU C O 1
ATOM 7238 N N . GLY C 1 183 ? 26.230 64.308 40.038 1.00 26.84 189 GLY C N 1
ATOM 7239 C CA . GLY C 1 183 ? 27.073 64.523 38.872 1.00 23.90 189 GLY C CA 1
ATOM 7240 C C . GLY C 1 183 ? 27.007 63.348 37.909 1.00 25.05 189 GLY C C 1
ATOM 7241 O O . GLY C 1 183 ? 25.936 62.768 37.686 1.00 23.96 189 GLY C O 1
ATOM 7242 N N . ASN C 1 184 ? 28.151 62.999 37.331 1.00 21.50 190 ASN C N 1
ATOM 7243 C CA . ASN C 1 184 ? 28.243 61.891 36.395 1.00 23.45 190 ASN C CA 1
ATOM 7244 C C . ASN C 1 184 ? 28.617 60.562 37.052 1.00 22.69 190 ASN C C 1
ATOM 7245 O O . ASN C 1 184 ? 28.996 59.622 36.353 1.00 24.46 190 ASN C O 1
ATOM 7250 N N . ALA C 1 185 ? 28.521 60.471 38.377 1.00 21.38 191 ALA C N 1
ATOM 7251 C CA . ALA C 1 185 ? 28.877 59.224 39.059 1.00 23.94 191 ALA C CA 1
ATOM 7252 C C . ALA C 1 185 ? 28.008 58.065 38.559 1.00 22.92 191 ALA C C 1
ATOM 7253 O O . ALA C 1 185 ? 26.815 58.219 38.345 1.00 24.93 191 ALA C O 1
ATOM 7255 N N . THR C 1 186 ? 28.617 56.901 38.391 1.00 23.17 192 THR C N 1
ATOM 7256 C CA . THR C 1 186 ? 27.905 55.729 37.897 1.00 22.59 192 THR C CA 1
ATOM 7257 C C . THR C 1 186 ? 27.994 54.541 38.852 1.00 20.25 192 THR C C 1
ATOM 7258 O O . THR C 1 186 ? 29.084 54.135 39.245 1.00 19.29 192 THR C O 1
ATOM 7262 N N . GLN C 1 187 ? 26.854 53.972 39.226 1.00 18.92 193 GLN C N 1
ATOM 7263 C CA . GLN C 1 187 ? 26.885 52.814 40.117 1.00 20.50 193 GLN C CA 1
ATOM 7264 C C . GLN C 1 187 ? 27.293 51.582 39.311 1.00 20.26 193 GLN C C 1
ATOM 7265 O O . GLN C 1 187 ? 26.916 51.433 38.152 1.00 23.34 193 GLN C O 1
ATOM 7271 N N . VAL C 1 188 ? 28.100 50.723 39.914 1.00 22.06 194 VAL C N 1
ATOM 7272 C CA . VAL C 1 188 ? 28.549 49.495 39.264 1.00 22.33 194 VAL C CA 1
ATOM 7273 C C . VAL C 1 188 ? 27.979 48.359 40.109 1.00 24.17 194 VAL C C 1
ATOM 7274 O O . VAL C 1 188 ? 28.223 48.305 41.310 1.00 23.96 194 VAL C O 1
ATOM 7278 N N . GLN C 1 189 ? 27.214 47.458 39.495 1.00 27.77 195 GLN C N 1
ATOM 7279 C CA . GLN C 1 189 ? 26.589 46.365 40.248 1.00 29.44 195 GLN C CA 1
ATOM 7280 C C . GLN C 1 189 ? 27.537 45.358 40.890 1.00 28.38 195 GLN C C 1
ATOM 7281 O O . GLN C 1 189 ? 27.300 44.912 42.010 1.00 27.25 195 GLN C O 1
ATOM 7287 N N . HIS C 1 190 ? 28.608 44.993 40.197 1.00 28.20 196 HIS C N 1
ATOM 7288 C CA . HIS C 1 190 ? 29.536 44.016 40.758 1.00 28.57 196 HIS C CA 1
ATOM 7289 C C . HIS C 1 190 ? 30.830 44.605 41.302 1.00 27.28 196 HIS C C 1
ATOM 7290 O O . HIS C 1 190 ? 31.525 45.351 40.615 1.00 27.40 196 HIS C O 1
ATOM 7297 N N . LEU C 1 191 ? 31.150 44.241 42.540 1.00 26.74 197 LEU C N 1
ATOM 7298 C CA . LEU C 1 191 ? 32.360 44.711 43.202 1.00 28.41 197 LEU C CA 1
ATOM 7299 C C . LEU C 1 191 ? 33.585 44.410 42.340 1.00 27.50 197 LEU C C 1
ATOM 7300 O O . LEU C 1 191 ? 34.463 45.259 42.172 1.00 28.62 197 LEU C O 1
ATOM 7305 N N . SER C 1 192 ? 33.639 43.202 41.783 1.00 26.14 198 SER C N 1
ATOM 7306 C CA . SER C 1 192 ? 34.768 42.806 40.949 1.00 26.40 198 SER C CA 1
ATOM 7307 C C . SER C 1 192 ? 34.948 43.726 39.739 1.00 23.07 198 SER C C 1
ATOM 7308 O O . SER C 1 192 ? 36.073 44.077 39.380 1.00 23.22 198 SER C O 1
ATOM 7311 N N . ASP C 1 193 ? 33.849 44.114 39.102 1.00 24.62 199 ASP C N 1
ATOM 7312 C CA . ASP C 1 193 ? 33.940 45.017 37.947 1.00 23.85 199 ASP C CA 1
ATOM 7313 C C . ASP C 1 193 ? 34.513 46.368 38.406 1.00 23.91 199 ASP C C 1
ATOM 7314 O O . ASP C 1 193 ? 35.390 46.939 37.755 1.00 21.78 199 ASP C O 1
ATOM 7319 N N . LEU C 1 194 ? 34.008 46.868 39.532 1.00 23.08 200 LEU C N 1
ATOM 7320 C CA . LEU C 1 194 ? 34.458 48.150 40.083 1.00 24.12 200 LEU C CA 1
ATOM 7321 C C . LEU C 1 194 ? 35.965 48.111 40.357 1.00 24.95 200 LEU C C 1
ATOM 7322 O O . LEU C 1 194 ? 36.702 49.020 39.972 1.00 24.77 200 LEU C O 1
ATOM 7327 N N . LEU C 1 195 ? 36.419 47.047 41.010 1.00 25.69 201 LEU C N 1
ATOM 7328 C CA . LEU C 1 195 ? 37.829 46.892 41.338 1.00 25.62 201 LEU C CA 1
ATOM 7329 C C . LEU C 1 195 ? 38.724 46.849 40.103 1.00 28.00 201 LEU C C 1
ATOM 7330 O O . LEU C 1 195 ? 39.694 47.604 40.007 1.00 27.04 201 LEU C O 1
ATOM 7335 N N . ASN C 1 196 ? 38.401 45.982 39.146 1.00 27.17 202 ASN C N 1
ATOM 7336 C CA . ASN C 1 196 ? 39.233 45.872 37.957 1.00 26.81 202 ASN C CA 1
ATOM 7337 C C . ASN C 1 196 ? 39.278 47.110 37.066 1.00 25.69 202 ASN C C 1
ATOM 7338 O O . ASN C 1 196 ? 40.303 47.375 36.448 1.00 26.92 202 ASN C O 1
ATOM 7351 N N . SER C 1 198 ? 39.006 50.340 38.011 1.00 24.54 204 SER C N 1
ATOM 7352 C CA . SER C 1 198 ? 39.566 51.502 38.691 1.00 25.27 204 SER C CA 1
ATOM 7353 C C . SER C 1 198 ? 41.067 51.714 38.713 1.00 24.53 204 SER C C 1
ATOM 7354 O O . SER C 1 198 ? 41.834 50.773 38.898 1.00 27.25 204 SER C O 1
ATOM 7357 N N . ASP C 1 199 ? 41.474 52.967 38.525 1.00 23.58 205 ASP C N 1
ATOM 7358 C CA . ASP C 1 199 ? 42.884 53.339 38.599 1.00 20.90 205 ASP C CA 1
ATOM 7359 C C . ASP C 1 199 ? 43.145 53.674 40.070 1.00 22.15 205 ASP C C 1
ATOM 7360 O O . ASP C 1 199 ? 44.274 53.604 40.554 1.00 20.84 205 ASP C O 1
ATOM 7365 N N . VAL C 1 200 ? 42.076 54.050 40.770 1.00 20.58 206 VAL C N 1
ATOM 7366 C CA . VAL C 1 200 ? 42.157 54.365 42.189 1.00 19.21 206 VAL C CA 1
ATOM 7367 C C . VAL C 1 200 ? 40.906 53.829 42.864 1.00 19.89 206 VAL C C 1
ATOM 7368 O O . VAL C 1 200 ? 39.789 54.050 42.376 1.00 20.97 206 VAL C O 1
ATOM 7372 N N . VAL C 1 201 ? 41.092 53.118 43.972 1.00 19.13 207 VAL C N 1
ATOM 7373 C CA . VAL C 1 201 ? 39.968 52.587 44.743 1.00 18.91 207 VAL C CA 1
ATOM 7374 C C . VAL C 1 201 ? 40.017 53.217 46.128 1.00 20.45 207 VAL C C 1
ATOM 7375 O O . VAL C 1 201 ? 41.069 53.237 46.776 1.00 22.36 207 VAL C O 1
ATOM 7379 N N . SER C 1 202 ? 38.890 53.759 46.576 1.00 20.21 208 SER C N 1
ATOM 7380 C CA . SER C 1 202 ? 38.837 54.370 47.895 1.00 22.29 208 SER C CA 1
ATOM 7381 C C . SER C 1 202 ? 37.648 53.797 48.664 1.00 23.75 208 SER C C 1
ATOM 7382 O O . SER C 1 202 ? 36.528 53.756 48.155 1.00 24.98 208 SER C O 1
ATOM 7385 N N . LEU C 1 203 ? 37.899 53.355 49.892 1.00 23.78 209 LEU C N 1
ATOM 7386 C CA . LEU C 1 203 ? 36.862 52.756 50.732 1.00 24.18 209 LEU C CA 1
ATOM 7387 C C . LEU C 1 203 ? 36.274 53.713 51.759 1.00 22.02 209 LEU C C 1
ATOM 7388 O O . LEU C 1 203 ? 37.003 54.325 52.530 1.00 23.36 209 LEU C O 1
ATOM 7393 N N . HIS C 1 204 ? 34.949 53.821 51.769 1.00 21.90 210 HIS C N 1
ATOM 7394 C CA . HIS C 1 204 ? 34.206 54.685 52.707 1.00 23.97 210 HIS C CA 1
ATOM 7395 C C . HIS C 1 204 ? 33.020 53.925 53.234 1.00 24.21 210 HIS C C 1
ATOM 7396 O O . HIS C 1 204 ? 31.868 54.312 53.015 1.00 24.03 210 HIS C O 1
ATOM 7403 N N . VAL C 1 205 ? 33.311 52.832 53.932 1.00 25.50 211 VAL C N 1
ATOM 7404 C CA . VAL C 1 205 ? 32.296 51.953 54.499 1.00 27.49 211 VAL C CA 1
ATOM 7405 C C . VAL C 1 205 ? 32.411 51.893 56.018 1.00 29.04 211 VAL C C 1
ATOM 7406 O O . VAL C 1 205 ? 33.472 52.148 56.580 1.00 25.89 211 VAL C O 1
ATOM 7410 N N . PRO C 1 206 ? 31.307 51.555 56.699 1.00 32.48 212 PRO C N 1
ATOM 7411 C CA . PRO C 1 206 ? 31.282 51.460 58.159 1.00 34.87 212 PRO C CA 1
ATOM 7412 C C . PRO C 1 206 ? 32.046 50.238 58.645 1.00 38.12 212 PRO C C 1
ATOM 7413 O O . PRO C 1 206 ? 32.332 49.320 57.871 1.00 36.57 212 PRO C O 1
ATOM 7417 N N . GLU C 1 207 ? 32.384 50.243 59.930 1.00 41.62 213 GLU C N 1
ATOM 7418 C CA . GLU C 1 207 ? 33.097 49.133 60.537 1.00 44.31 213 GLU C CA 1
ATOM 7419 C C . GLU C 1 207 ? 32.054 48.183 61.098 1.00 47.24 213 GLU C C 1
ATOM 7420 O O . GLU C 1 207 ? 31.247 48.562 61.949 1.00 48.35 213 GLU C O 1
ATOM 7426 N N . ASN C 1 208 ? 32.057 46.959 60.585 1.00 49.54 214 ASN C N 1
ATOM 7427 C CA . ASN C 1 208 ? 31.135 45.917 61.017 1.00 52.74 214 ASN C CA 1
ATOM 7428 C C . ASN C 1 208 ? 31.519 44.630 60.290 1.00 54.96 214 ASN C C 1
ATOM 7429 O O . ASN C 1 208 ? 32.366 44.647 59.396 1.00 55.46 214 ASN C O 1
ATOM 7434 N N . PRO C 1 209 ? 30.901 43.498 60.659 1.00 56.66 215 PRO C N 1
ATOM 7435 C CA . PRO C 1 209 ? 31.204 42.210 60.025 1.00 56.78 215 PRO C CA 1
ATOM 7436 C C . PRO C 1 209 ? 31.183 42.181 58.497 1.00 56.68 215 PRO C C 1
ATOM 7437 O O . PRO C 1 209 ? 32.062 41.579 57.874 1.00 57.33 215 PRO C O 1
ATOM 7441 N N . SER C 1 210 ? 30.189 42.824 57.893 1.00 56.27 216 SER C N 1
ATOM 7442 C CA . SER C 1 210 ? 30.066 42.840 56.435 1.00 56.68 216 SER C CA 1
ATOM 7443 C C . SER C 1 210 ? 31.148 43.645 55.713 1.00 56.18 216 SER C C 1
ATOM 7444 O O . SER C 1 210 ? 31.096 43.789 54.489 1.00 57.70 216 SER C O 1
ATOM 7447 N N . THR C 1 211 ? 32.117 44.179 56.450 1.00 53.15 217 THR C N 1
ATOM 7448 C CA . THR C 1 211 ? 33.174 44.959 55.813 1.00 51.39 217 THR C CA 1
ATOM 7449 C C . THR C 1 211 ? 34.562 44.572 56.303 1.00 50.90 217 THR C C 1
ATOM 7450 O O . THR C 1 211 ? 35.563 44.919 55.674 1.00 49.56 217 THR C O 1
ATOM 7454 N N . LYS C 1 212 ? 34.622 43.854 57.423 1.00 50.79 218 LYS C N 1
ATOM 7455 C CA . LYS C 1 212 ? 35.902 43.431 57.982 1.00 49.95 218 LYS C CA 1
ATOM 7456 C C . LYS C 1 212 ? 36.685 42.652 56.930 1.00 50.03 218 LYS C C 1
ATOM 7457 O O . LYS C 1 212 ? 36.189 41.671 56.375 1.00 49.40 218 LYS C O 1
ATOM 7463 N N . ASN C 1 213 ? 37.901 43.107 56.648 1.00 50.81 219 ASN C N 1
ATOM 7464 C CA . ASN C 1 213 ? 38.755 42.458 55.657 1.00 51.43 219 ASN C CA 1
ATOM 7465 C C . ASN C 1 213 ? 38.053 42.193 54.324 1.00 50.22 219 ASN C C 1
ATOM 7466 O O . ASN C 1 213 ? 38.397 41.236 53.627 1.00 50.33 219 ASN C O 1
ATOM 7487 N N . GLY C 1 216 ? 40.510 41.601 50.536 1.00 43.67 222 GLY C N 1
ATOM 7488 C CA . GLY C 1 216 ? 41.535 40.603 50.785 1.00 42.70 222 GLY C CA 1
ATOM 7489 C C . GLY C 1 216 ? 42.416 40.337 49.580 1.00 43.28 222 GLY C C 1
ATOM 7490 O O . GLY C 1 216 ? 42.420 41.110 48.617 1.00 42.08 222 GLY C O 1
ATOM 7491 N N . ALA C 1 217 ? 43.168 39.240 49.624 1.00 41.76 223 ALA C N 1
ATOM 7492 C CA . ALA C 1 217 ? 44.058 38.894 48.523 1.00 41.90 223 ALA C CA 1
ATOM 7493 C C . ALA C 1 217 ? 43.294 38.786 47.209 1.00 40.92 223 ALA C C 1
ATOM 7494 O O . ALA C 1 217 ? 43.777 39.230 46.167 1.00 42.31 223 ALA C O 1
ATOM 7496 N N . LYS C 1 218 ? 42.097 38.209 47.264 1.00 40.06 224 LYS C N 1
ATOM 7497 C CA . LYS C 1 218 ? 41.274 38.040 46.068 1.00 40.80 224 LYS C CA 1
ATOM 7498 C C . LYS C 1 218 ? 40.839 39.379 45.483 1.00 39.23 224 LYS C C 1
ATOM 7499 O O . LYS C 1 218 ? 40.993 39.625 44.283 1.00 39.33 224 LYS C O 1
ATOM 7505 N N . GLU C 1 219 ? 40.289 40.240 46.333 1.00 38.32 225 GLU C N 1
ATOM 7506 C CA . GLU C 1 219 ? 39.841 41.555 45.889 1.00 36.70 225 GLU C CA 1
ATOM 7507 C C . GLU C 1 219 ? 41.014 42.363 45.346 1.00 34.24 225 GLU C C 1
ATOM 7508 O O . GLU C 1 219 ? 40.913 42.980 44.288 1.00 35.66 225 GLU C O 1
ATOM 7514 N N . ILE C 1 220 ? 42.133 42.356 46.060 1.00 31.45 226 ILE C N 1
ATOM 7515 C CA . ILE C 1 220 ? 43.291 43.108 45.607 1.00 32.65 226 ILE C CA 1
ATOM 7516 C C . ILE C 1 220 ? 43.878 42.575 44.305 1.00 32.75 226 ILE C C 1
ATOM 7517 O O . ILE C 1 220 ? 44.463 43.334 43.536 1.00 33.87 226 ILE C O 1
ATOM 7522 N N . SER C 1 221 ? 43.734 41.278 44.044 1.00 34.08 227 SER C N 1
ATOM 7523 C CA . SER C 1 221 ? 44.272 40.725 42.801 1.00 34.93 227 SER C CA 1
ATOM 7524 C C . SER C 1 221 ? 43.381 41.112 41.622 1.00 33.98 227 SER C C 1
ATOM 7525 O O . SER C 1 221 ? 43.827 41.115 40.474 1.00 35.92 227 SER C O 1
ATOM 7528 N N . LEU C 1 222 ? 42.123 41.440 41.909 1.00 33.60 228 LEU C N 1
ATOM 7529 C CA . LEU C 1 222 ? 41.176 41.835 40.868 1.00 34.89 228 LEU C CA 1
ATOM 7530 C C . LEU C 1 222 ? 41.376 43.291 40.460 1.00 36.26 228 LEU C C 1
ATOM 7531 O O . LEU C 1 222 ? 40.857 43.742 39.433 1.00 34.62 228 LEU C O 1
ATOM 7544 N N . LYS C 1 224 ? 43.130 46.612 39.033 1.00 38.04 230 LYS C N 1
ATOM 7545 C CA . LYS C 1 224 ? 43.942 46.860 37.854 1.00 38.10 230 LYS C CA 1
ATOM 7546 C C . LYS C 1 224 ? 45.404 46.915 38.267 1.00 37.69 230 LYS C C 1
ATOM 7547 O O . LYS C 1 224 ? 45.723 47.319 39.383 1.00 38.00 230 LYS C O 1
ATOM 7553 N N . PRO C 1 225 ? 46.315 46.482 37.382 1.00 37.36 231 PRO C N 1
ATOM 7554 C CA . PRO C 1 225 ? 47.740 46.519 37.725 1.00 35.31 231 PRO C CA 1
ATOM 7555 C C . PRO C 1 225 ? 48.212 47.971 37.747 1.00 34.96 231 PRO C C 1
ATOM 7556 O O . PRO C 1 225 ? 47.839 48.767 36.880 1.00 32.50 231 PRO C O 1
ATOM 7560 N N . GLY C 1 226 ? 49.027 48.312 38.739 1.00 33.96 232 GLY C N 1
ATOM 7561 C CA . GLY C 1 226 ? 49.520 49.671 38.847 1.00 32.99 232 GLY C CA 1
ATOM 7562 C C . GLY C 1 226 ? 48.491 50.628 39.427 1.00 31.08 232 GLY C C 1
ATOM 7563 O O . GLY C 1 226 ? 48.626 51.844 39.296 1.00 33.12 232 GLY C O 1
ATOM 7564 N N . SER C 1 227 ? 47.466 50.082 40.073 1.00 28.29 233 SER C N 1
ATOM 7565 C CA . SER C 1 227 ? 46.415 50.898 40.664 1.00 28.70 233 SER C CA 1
ATOM 7566 C C . SER C 1 227 ? 46.779 51.308 42.086 1.00 28.17 233 SER C C 1
ATOM 7567 O O . SER C 1 227 ? 47.821 50.911 42.603 1.00 26.59 233 SER C O 1
ATOM 7570 N N . LEU C 1 228 ? 45.911 52.104 42.708 1.00 27.61 234 LEU C N 1
ATOM 7571 C CA . LEU C 1 228 ? 46.130 52.591 44.065 1.00 25.10 234 LEU C CA 1
ATOM 7572 C C . LEU C 1 228 ? 44.937 52.253 44.942 1.00 25.32 234 LEU C C 1
ATOM 7573 O O . LEU C 1 228 ? 43.781 52.332 44.505 1.00 22.61 234 LEU C O 1
ATOM 7578 N N . LEU C 1 229 ? 45.220 51.881 46.184 1.00 23.34 235 LEU C N 1
ATOM 7579 C CA . LEU C 1 229 ? 44.171 51.544 47.128 1.00 23.09 235 LEU C CA 1
ATOM 7580 C C . LEU C 1 229 ? 44.244 52.558 48.248 1.00 23.19 235 LEU C C 1
ATOM 7581 O O . LEU C 1 229 ? 45.314 52.801 48.795 1.00 19.68 235 L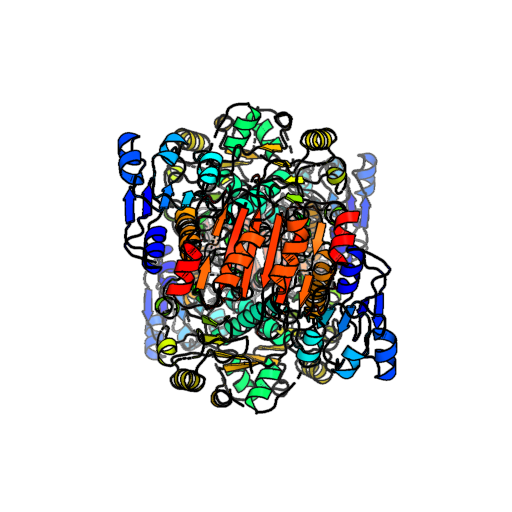EU C O 1
ATOM 7586 N N . ILE C 1 230 ? 43.107 53.159 48.576 1.00 23.50 236 ILE C N 1
ATOM 7587 C CA . ILE C 1 230 ? 43.061 54.153 49.635 1.00 24.78 236 ILE C CA 1
ATOM 7588 C C . ILE C 1 230 ? 42.020 53.768 50.663 1.00 26.84 236 ILE C C 1
ATOM 7589 O O . ILE C 1 230 ? 40.875 53.449 50.321 1.00 24.57 236 ILE C O 1
ATOM 7594 N N . ASN C 1 231 ? 42.430 53.782 51.928 1.00 30.10 237 ASN C N 1
ATOM 7595 C CA . ASN C 1 231 ? 41.531 53.446 53.021 1.00 35.74 237 ASN C CA 1
ATOM 7596 C C . ASN C 1 231 ? 41.652 54.495 54.113 1.00 39.20 237 ASN C C 1
ATOM 7597 O O . ASN C 1 231 ? 42.560 54.444 54.947 1.00 37.49 237 ASN C O 1
ATOM 7602 N N . ALA C 1 232 ? 40.740 55.459 54.089 1.00 43.89 238 ALA C N 1
ATOM 7603 C CA . ALA C 1 232 ? 40.726 56.524 55.081 1.00 49.51 238 ALA C CA 1
ATOM 7604 C C . ALA C 1 232 ? 39.776 56.126 56.200 1.00 53.30 238 ALA C C 1
ATOM 7605 O O . ALA C 1 232 ? 39.756 56.753 57.259 1.00 54.66 238 ALA C O 1
ATOM 7607 N N . SER C 1 233 ? 38.989 55.078 55.954 1.00 57.70 239 SER C N 1
ATOM 7608 C CA . SER C 1 233 ? 38.040 54.586 56.949 1.00 61.87 239 SER C CA 1
ATOM 7609 C C . SER C 1 233 ? 38.753 54.391 58.286 1.00 63.42 239 SER C C 1
ATOM 7610 O O . SER C 1 233 ? 39.985 54.329 58.342 1.00 64.02 239 SER C O 1
ATOM 7613 N N . ARG C 1 234 ? 37.978 54.306 59.363 1.00 64.49 240 ARG C N 1
ATOM 7614 C CA . ARG C 1 234 ? 38.550 54.123 60.690 1.00 64.74 240 ARG C CA 1
ATOM 7615 C C . ARG C 1 234 ? 38.340 52.683 61.152 1.00 65.79 240 ARG C C 1
ATOM 7616 O O . ARG C 1 234 ? 38.085 52.427 62.334 1.00 66.79 240 ARG C O 1
ATOM 7624 N N . GLY C 1 235 ? 38.449 51.745 60.215 1.00 65.34 241 GLY C N 1
ATOM 7625 C CA . GLY C 1 235 ? 38.262 50.348 60.556 1.00 64.83 241 GLY C CA 1
ATOM 7626 C C . GLY C 1 235 ? 39.320 49.437 59.971 1.00 64.55 241 GLY C C 1
ATOM 7627 O O . GLY C 1 235 ? 40.342 49.898 59.459 1.00 64.80 241 GLY C O 1
ATOM 7628 N N . THR C 1 236 ? 39.065 48.134 60.054 1.00 62.53 242 THR C N 1
ATOM 7629 C CA . THR C 1 236 ? 39.975 47.122 59.536 1.00 60.77 242 THR C CA 1
ATOM 7630 C C . THR C 1 236 ? 39.355 46.477 58.297 1.00 59.41 242 THR C C 1
ATOM 7631 O O . THR C 1 236 ? 39.159 45.261 58.237 1.00 59.04 242 THR C O 1
ATOM 7635 N N . VAL C 1 237 ? 39.051 47.312 57.308 1.00 56.20 243 VAL C N 1
ATOM 7636 C CA . VAL C 1 237 ? 38.439 46.860 56.068 1.00 52.90 243 VAL C CA 1
ATOM 7637 C C . VAL C 1 237 ? 39.438 46.150 55.157 1.00 50.97 243 VAL C C 1
ATOM 7638 O O . VAL C 1 237 ? 39.073 45.254 54.395 1.00 49.75 243 VAL C O 1
ATOM 7642 N N . VAL C 1 238 ? 40.700 46.547 55.243 1.00 50.31 244 VAL C N 1
ATOM 7643 C CA . VAL C 1 238 ? 41.728 45.956 54.404 1.00 50.59 244 VAL C CA 1
ATOM 7644 C C . VAL C 1 238 ? 42.654 45.001 55.152 1.00 51.30 244 VAL C C 1
ATOM 7645 O O . VAL C 1 238 ? 43.061 45.265 56.284 1.00 51.36 244 VAL C O 1
ATOM 7649 N N . ASP C 1 239 ? 42.980 43.887 54.509 1.00 50.36 245 ASP C N 1
ATOM 7650 C CA . ASP C 1 239 ? 43.888 42.914 55.093 1.00 50.26 245 ASP C CA 1
ATOM 7651 C C . ASP C 1 239 ? 45.295 43.405 54.771 1.00 48.47 245 ASP C C 1
ATOM 7652 O O . ASP C 1 239 ? 45.779 43.236 53.647 1.00 47.59 245 ASP C O 1
ATOM 7657 N N . ILE C 1 240 ? 45.943 44.021 55.757 1.00 46.03 246 ILE C N 1
ATOM 7658 C CA . ILE C 1 240 ? 47.283 44.570 55.571 1.00 44.62 246 ILE C CA 1
ATOM 7659 C C . ILE C 1 240 ? 48.276 43.567 54.998 1.00 43.00 246 ILE C C 1
ATOM 7660 O O . ILE C 1 240 ? 49.005 43.876 54.050 1.00 41.72 246 ILE C O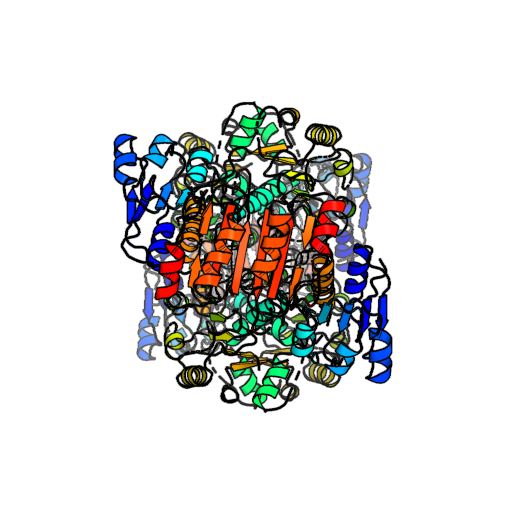 1
ATOM 7665 N N . PRO C 1 241 ? 48.323 42.351 55.563 1.00 42.22 247 PRO C N 1
ATOM 7666 C CA . PRO C 1 241 ? 49.260 41.358 55.034 1.00 40.48 247 PRO C CA 1
ATOM 7667 C C . PRO C 1 241 ? 49.108 41.200 53.521 1.00 38.15 247 PRO C C 1
ATOM 7668 O O . PRO C 1 241 ? 50.095 41.163 52.787 1.00 37.40 247 PRO C O 1
ATOM 7672 N N . ALA C 1 242 ? 47.867 41.113 53.055 1.00 37.91 248 ALA C N 1
ATOM 7673 C CA . ALA C 1 242 ? 47.600 40.965 51.625 1.00 36.72 248 ALA C CA 1
ATOM 7674 C C . ALA C 1 242 ? 48.057 42.210 50.857 1.00 37.86 248 ALA C C 1
ATOM 7675 O O . ALA C 1 242 ? 48.729 42.107 49.824 1.00 38.07 248 ALA C O 1
ATOM 7677 N N . LEU C 1 243 ? 47.695 43.383 51.367 1.00 37.06 249 LEU C N 1
ATOM 7678 C CA . LEU C 1 243 ? 48.081 44.641 50.739 1.00 36.58 249 LEU C CA 1
ATOM 7679 C C . LEU C 1 243 ? 49.602 44.726 50.627 1.00 36.48 249 LEU C C 1
ATOM 7680 O O . LEU C 1 243 ? 50.137 45.073 49.575 1.00 35.41 249 LEU C O 1
ATOM 7685 N N . ALA C 1 244 ? 50.299 44.401 51.712 1.00 37.83 250 ALA C N 1
ATOM 7686 C CA . ALA C 1 244 ? 51.758 44.440 51.705 1.00 37.30 250 ALA C CA 1
ATOM 7687 C C . ALA C 1 244 ? 52.290 43.570 50.570 1.00 38.00 250 ALA C C 1
ATOM 7688 O O . ALA C 1 244 ? 53.175 43.978 49.820 1.00 36.17 250 ALA C O 1
ATOM 7690 N N . ASP C 1 245 ? 51.744 42.365 50.447 1.00 40.75 251 ASP C N 1
ATOM 7691 C CA . ASP C 1 245 ? 52.166 41.452 49.391 1.00 42.00 251 ASP C CA 1
ATOM 7692 C C . ASP C 1 245 ? 51.943 42.087 48.022 1.00 41.15 251 ASP C C 1
ATOM 7693 O O . ASP C 1 245 ? 52.808 42.031 47.147 1.00 41.31 251 ASP C O 1
ATOM 7698 N N . ALA C 1 246 ? 50.775 42.695 47.847 1.00 39.91 252 ALA C N 1
ATOM 7699 C CA . ALA C 1 246 ? 50.427 43.340 46.585 1.00 39.13 252 ALA C CA 1
ATOM 7700 C C . ALA C 1 246 ? 51.354 44.511 46.264 1.00 37.87 252 ALA C C 1
ATOM 7701 O O . ALA C 1 246 ? 51.542 44.864 45.101 1.00 38.17 252 ALA C O 1
ATOM 7703 N N . LEU C 1 247 ? 51.934 45.113 47.295 1.00 38.32 253 LEU C N 1
ATOM 7704 C CA . LEU C 1 247 ? 52.847 46.234 47.098 1.00 38.48 253 LEU C CA 1
ATOM 7705 C C . LEU C 1 247 ? 54.241 45.737 46.707 1.00 39.97 253 LEU C C 1
ATOM 7706 O O . LEU C 1 247 ? 54.871 46.270 45.790 1.00 39.53 253 LEU C O 1
ATOM 7711 N N . ALA C 1 248 ? 54.719 44.715 47.409 1.00 41.20 254 ALA C N 1
ATOM 7712 C CA . ALA C 1 248 ? 56.036 44.146 47.139 1.00 42.02 254 ALA C CA 1
ATOM 7713 C C . ALA C 1 248 ? 56.111 43.608 45.716 1.00 42.22 254 ALA C C 1
ATOM 7714 O O . ALA C 1 248 ? 57.131 43.755 45.041 1.00 42.86 254 ALA C O 1
ATOM 7716 N N . SER C 1 249 ? 55.020 42.997 45.263 1.00 42.40 255 SER C N 1
ATOM 7717 C CA . SER C 1 249 ? 54.952 42.430 43.919 1.00 42.30 255 SER C CA 1
ATOM 7718 C C . SER C 1 249 ? 54.685 43.476 42.840 1.00 43.10 255 SER C C 1
ATOM 7719 O O . SER C 1 249 ? 54.591 43.138 41.656 1.00 42.64 255 SER C O 1
ATOM 7722 N N . LYS C 1 250 ? 54.547 44.736 43.245 1.00 41.19 256 LYS C N 1
ATOM 7723 C CA . LYS C 1 250 ? 54.274 45.815 42.298 1.00 39.83 256 LYS C CA 1
ATOM 7724 C C . LYS C 1 250 ? 52.906 45.692 41.633 1.00 37.74 256 LYS C C 1
ATOM 7725 O O . LYS C 1 250 ? 52.641 46.349 40.630 1.00 38.25 256 LYS C O 1
ATOM 7731 N N . HIS C 1 251 ? 52.032 44.848 42.167 1.00 35.43 257 HIS C N 1
ATOM 7732 C CA . HIS C 1 251 ? 50.712 44.738 41.570 1.00 32.94 257 HIS C CA 1
ATOM 7733 C C . HIS C 1 251 ? 50.033 46.101 41.748 1.00 33.96 257 HIS C C 1
ATOM 7734 O O . HIS C 1 251 ? 49.330 46.587 40.851 1.00 31.41 257 HIS C O 1
ATOM 7741 N N . LEU C 1 252 ? 50.241 46.696 42.923 1.00 31.90 258 LEU C N 1
ATOM 7742 C CA . LEU C 1 252 ? 49.711 48.021 43.241 1.00 33.55 258 LEU C CA 1
ATOM 7743 C C . LEU C 1 252 ? 50.900 48.970 43.227 1.00 32.14 258 LEU C C 1
ATOM 7744 O O . LEU C 1 252 ? 51.994 48.596 43.648 1.00 33.65 258 LEU C O 1
ATOM 7749 N N . ALA C 1 253 ? 50.687 50.189 42.740 1.00 29.48 259 ALA C N 1
ATOM 7750 C CA . ALA C 1 253 ? 51.749 51.188 42.670 1.00 27.77 259 ALA C CA 1
ATOM 7751 C C . ALA C 1 253 ? 51.807 52.035 43.936 1.00 26.49 259 ALA C C 1
ATOM 7752 O O . ALA C 1 253 ? 52.668 52.905 44.069 1.00 29.92 259 ALA C O 1
ATOM 7754 N N . GLY C 1 254 ? 50.893 51.787 44.865 1.00 26.79 260 GLY C N 1
ATOM 7755 C CA . GLY C 1 254 ? 50.886 52.558 46.096 1.00 25.99 260 GLY C CA 1
ATOM 7756 C C . GLY C 1 254 ? 49.577 52.494 46.860 1.00 27.39 260 GLY C C 1
ATOM 7757 O O . GLY C 1 254 ? 48.609 51.866 46.427 1.00 26.44 260 GLY C O 1
ATOM 7758 N N . ALA C 1 255 ? 49.545 53.151 48.013 1.00 26.27 261 ALA C N 1
ATOM 7759 C CA . ALA C 1 255 ? 48.346 53.155 48.827 1.00 26.95 261 ALA C CA 1
ATOM 7760 C C . ALA C 1 255 ? 48.432 54.191 49.936 1.00 26.27 261 ALA C C 1
ATOM 7761 O O . ALA C 1 255 ? 49.497 54.736 50.219 1.00 25.89 261 ALA C O 1
ATOM 7763 N N . ALA C 1 256 ? 47.295 54.468 50.554 1.00 25.14 262 ALA C N 1
ATOM 7764 C CA . ALA C 1 256 ? 47.248 55.413 51.660 1.00 27.86 262 ALA C CA 1
ATOM 7765 C C . ALA C 1 256 ? 46.350 54.785 52.705 1.00 28.32 262 ALA C C 1
ATOM 7766 O O . ALA C 1 256 ? 45.238 54.357 52.404 1.00 28.23 262 ALA C O 1
ATOM 7768 N N . ILE C 1 257 ? 46.839 54.709 53.932 1.00 30.54 263 ILE C N 1
ATOM 7769 C CA . ILE C 1 257 ? 46.050 54.119 54.993 1.00 36.11 263 ILE C CA 1
ATOM 7770 C C . ILE C 1 257 ? 46.185 54.879 56.302 1.00 38.38 263 ILE C C 1
ATOM 7771 O O . ILE C 1 257 ? 47.232 55.458 56.600 1.00 37.47 263 ILE C O 1
ATOM 7776 N N . ASP C 1 258 ? 45.103 54.877 57.069 1.00 42.73 264 ASP C N 1
ATOM 7777 C CA . ASP C 1 258 ? 45.060 55.543 58.361 1.00 47.64 264 ASP C CA 1
ATOM 7778 C C . ASP C 1 258 ? 45.738 54.645 59.394 1.00 49.94 264 ASP C C 1
ATOM 7779 O O . ASP C 1 258 ? 45.739 53.419 59.252 1.00 50.40 264 ASP C O 1
ATOM 7784 N N . VAL C 1 259 ? 46.320 55.252 60.427 1.00 51.89 265 VAL C N 1
ATOM 7785 C CA . VAL C 1 259 ? 46.997 54.487 61.473 1.00 52.76 265 VAL C CA 1
ATOM 7786 C C . VAL C 1 259 ? 46.466 54.855 62.855 0.00 52.31 265 VAL C C 1
ATOM 7787 O O . VAL C 1 259 ? 45.903 55.933 63.048 0.00 51.69 265 VAL C O 1
ATOM 7791 N N . SER C 1 273 ? 54.486 48.915 61.845 0.00 61.45 279 SER C N 1
ATOM 7792 C CA . SER C 1 273 ? 53.530 48.392 60.876 1.00 61.27 279 SER C CA 1
ATOM 7793 C C . SER C 1 273 ? 54.252 47.807 59.667 1.00 59.99 279 SER C C 1
ATOM 7794 O O . SER C 1 273 ? 55.323 48.275 59.293 1.00 61.52 279 SER C O 1
ATOM 7797 N N . PRO C 1 274 ? 53.673 46.767 59.045 1.00 59.06 280 PRO C N 1
ATOM 7798 C CA . PRO C 1 274 ? 54.256 46.106 57.869 1.00 57.49 280 PRO C CA 1
ATOM 7799 C C . PRO C 1 274 ? 54.392 47.027 56.656 1.00 56.16 280 PRO C C 1
ATOM 7800 O O . PRO C 1 274 ? 55.150 46.734 55.723 1.00 57.30 280 PRO C O 1
ATOM 7804 N N . LEU C 1 275 ? 53.658 48.138 56.669 1.00 52.22 281 LEU C N 1
ATOM 7805 C CA . LEU C 1 275 ? 53.690 49.075 55.553 1.00 48.13 281 LEU C CA 1
ATOM 7806 C C . LEU C 1 275 ? 54.737 50.164 55.697 1.00 46.39 281 LEU C C 1
ATOM 7807 O O . LEU C 1 275 ? 54.991 50.910 54.755 1.00 46.24 281 LEU C O 1
ATOM 7812 N N . ALA C 1 276 ? 55.352 50.255 56.870 1.00 44.12 282 ALA C N 1
ATOM 7813 C CA . ALA C 1 276 ? 56.365 51.271 57.106 1.00 42.31 282 ALA C CA 1
ATOM 7814 C C . ALA C 1 276 ? 57.530 51.153 56.133 1.00 41.27 282 ALA C C 1
ATOM 7815 O O . ALA C 1 276 ? 58.199 52.141 55.838 1.00 40.28 282 ALA C O 1
ATOM 7817 N N . GLU C 1 277 ? 57.768 49.948 55.627 1.00 41.04 283 GLU C N 1
ATOM 7818 C CA . GLU C 1 277 ? 58.866 49.710 54.689 1.00 41.75 283 GLU C CA 1
ATOM 7819 C C . GLU C 1 277 ? 58.591 50.193 53.263 1.00 41.26 283 GLU C C 1
ATOM 7820 O O . GLU C 1 277 ? 59.510 50.295 52.446 1.00 39.96 283 GLU C O 1
ATOM 7826 N N . PHE C 1 278 ? 57.330 50.479 52.961 1.00 39.32 284 PHE C N 1
ATOM 7827 C CA . PHE C 1 278 ? 56.962 50.931 51.625 1.00 38.94 284 PHE C CA 1
ATOM 7828 C C . PHE C 1 278 ? 56.906 52.452 51.503 1.00 37.25 284 PHE C C 1
ATOM 7829 O O . PHE C 1 278 ? 56.033 53.107 52.079 1.00 35.50 284 PHE C O 1
ATOM 7837 N N . ASP C 1 279 ? 57.844 53.007 50.747 1.00 35.02 285 ASP C N 1
ATOM 7838 C CA . ASP C 1 279 ? 57.898 54.445 50.541 1.00 36.04 285 ASP C CA 1
ATOM 7839 C C . ASP C 1 279 ? 56.705 54.921 49.713 1.00 33.59 285 ASP C C 1
ATOM 7840 O O . ASP C 1 279 ? 56.356 56.102 49.739 1.00 32.09 285 ASP C O 1
ATOM 7845 N N . ASN C 1 280 ? 56.089 54.003 48.975 1.00 31.24 286 ASN C N 1
ATOM 7846 C CA . ASN C 1 280 ? 54.945 54.359 48.147 1.00 30.91 286 ASN C CA 1
ATOM 7847 C C . ASN C 1 280 ? 53.631 54.200 48.885 1.00 29.83 286 ASN C C 1
ATOM 7848 O O . ASN C 1 280 ? 52.578 54.028 48.277 1.00 31.18 286 ASN C O 1
ATOM 7853 N N . VAL C 1 281 ? 53.696 54.250 50.210 1.00 29.17 287 VAL C N 1
ATOM 7854 C CA . VAL C 1 281 ? 52.495 54.152 51.027 1.00 28.53 287 VAL C CA 1
ATOM 7855 C C . VAL C 1 281 ? 52.445 55.376 51.936 1.00 28.12 287 VAL C C 1
ATOM 7856 O O . VAL C 1 281 ? 53.451 55.752 52.536 1.00 25.98 287 VAL C O 1
ATOM 7860 N N . LEU C 1 282 ? 51.285 56.020 52.006 1.00 27.64 288 LEU C N 1
ATOM 7861 C CA . LEU C 1 282 ? 51.132 57.180 52.877 1.00 27.39 288 LEU C CA 1
ATOM 7862 C C . LEU C 1 282 ? 50.453 56.670 54.136 1.00 28.15 288 LEU C C 1
ATOM 7863 O O . LEU C 1 282 ? 49.433 55.985 54.065 1.00 26.98 288 LEU C O 1
ATOM 7868 N N . LEU C 1 283 ? 51.042 56.986 55.283 1.00 30.55 289 LEU C N 1
ATOM 7869 C CA . LEU C 1 283 ? 50.506 56.582 56.577 1.00 33.21 289 LEU C CA 1
ATOM 7870 C C . LEU C 1 283 ? 50.127 57.859 57.326 1.00 34.34 289 LEU C C 1
ATOM 7871 O O . LEU C 1 283 ? 50.982 58.704 57.593 1.00 33.85 289 LEU C O 1
ATOM 7876 N N . THR C 1 284 ? 48.849 58.000 57.661 1.00 35.65 290 THR C N 1
ATOM 7877 C CA . THR C 1 284 ? 48.377 59.194 58.352 1.00 39.85 290 THR C CA 1
ATOM 7878 C C . THR C 1 284 ? 47.779 58.878 59.716 1.00 41.64 290 THR C C 1
ATOM 7879 O O . THR C 1 284 ? 47.316 57.763 59.953 1.00 43.72 290 THR C O 1
ATOM 7883 N N . PRO C 1 285 ? 47.780 59.862 60.632 0.50 41.98 291 PRO C N 1
ATOM 7884 C CA . PRO C 1 285 ? 47.235 59.690 61.983 0.00 42.19 291 PRO C CA 1
ATOM 7885 C C . PRO C 1 285 ? 45.819 59.119 61.981 0.00 42.19 291 PRO C C 1
ATOM 7886 O O . PRO C 1 285 ? 44.882 59.754 62.465 0.00 42.20 291 PRO C O 1
ATOM 7890 N N . GLU C 1 293 ? 39.391 74.107 63.257 0.00 66.76 299 GLU C N 1
ATOM 7891 C CA . GLU C 1 293 ? 38.361 75.121 63.442 1.00 66.96 299 GLU C CA 1
ATOM 7892 C C . GLU C 1 293 ? 36.983 74.598 63.043 1.00 68.32 299 GLU C C 1
ATOM 7893 O O . GLU C 1 293 ? 35.966 75.257 63.281 1.00 68.58 299 GLU C O 1
ATOM 7899 N N . ALA C 1 294 ? 36.959 73.415 62.431 1.00 69.70 300 ALA C N 1
ATOM 7900 C CA . ALA C 1 294 ? 35.713 72.792 61.995 1.00 70.24 300 ALA C CA 1
ATOM 7901 C C . ALA C 1 294 ? 34.845 72.445 63.201 1.00 71.34 300 ALA C C 1
ATOM 7902 O O . ALA C 1 294 ? 33.750 71.896 63.059 1.00 72.31 300 ALA C O 1
ATOM 7904 N N . GLN C 1 295 ? 35.347 72.772 64.388 1.00 71.29 301 GLN C N 1
ATOM 7905 C CA . GLN C 1 295 ? 34.642 72.524 65.638 1.00 70.35 301 GLN C CA 1
ATOM 7906 C C . GLN C 1 295 ? 33.206 73.025 65.525 1.00 69.52 301 GLN C C 1
ATOM 7907 O O . GLN C 1 295 ? 32.341 72.647 66.315 1.00 69.35 301 GLN C O 1
ATOM 7913 N N . GLU C 1 296 ? 32.963 73.884 64.539 1.00 68.12 302 GLU C N 1
ATOM 7914 C CA . GLU C 1 296 ? 31.637 74.442 64.318 1.00 67.31 302 GLU C CA 1
ATOM 7915 C C . GLU C 1 296 ? 30.645 73.376 63.877 1.00 65.82 302 GLU C C 1
ATOM 7916 O O . GLU C 1 296 ? 29.509 73.348 64.356 1.00 66.06 302 GLU C O 1
ATOM 7922 N N . ASN C 1 297 ? 31.066 72.508 62.959 1.00 62.22 303 ASN C N 1
ATOM 7923 C CA . ASN C 1 297 ? 30.188 71.442 62.487 1.00 59.55 303 ASN C CA 1
ATOM 7924 C C . ASN C 1 297 ? 29.836 70.552 63.671 1.00 55.61 303 ASN C C 1
ATOM 7925 O O . ASN C 1 297 ? 28.665 70.370 63.991 1.00 53.99 303 ASN C O 1
ATOM 7930 N N . ILE C 1 298 ? 30.866 70.012 64.317 1.00 51.38 304 ILE C N 1
ATOM 7931 C CA . ILE C 1 298 ? 30.694 69.142 65.472 1.00 49.45 304 ILE C CA 1
ATOM 7932 C C . ILE C 1 298 ? 29.737 69.750 66.482 1.00 47.85 304 ILE C C 1
ATOM 7933 O O . ILE C 1 298 ? 28.882 69.061 67.029 1.00 46.81 304 ILE C O 1
ATOM 7938 N N . GLY C 1 299 ? 29.889 71.046 66.723 1.00 47.93 305 GLY C N 1
ATOM 7939 C CA . GLY C 1 299 ? 29.030 71.726 67.673 1.00 46.81 305 GLY C CA 1
ATOM 7940 C C . GLY C 1 299 ? 27.579 71.702 67.249 1.00 46.54 305 GLY C C 1
ATOM 7941 O O . GLY C 1 299 ? 26.694 71.394 68.048 1.00 46.82 305 GLY C O 1
ATOM 7942 N N . LEU C 1 300 ? 27.334 72.017 65.984 1.00 45.76 306 LEU C N 1
ATOM 7943 C CA . LEU C 1 300 ? 25.980 72.048 65.450 1.00 46.61 306 LEU C CA 1
ATOM 7944 C C . LEU C 1 300 ? 25.379 70.653 65.245 1.00 45.97 306 LEU C C 1
ATOM 7945 O O . LEU C 1 300 ? 24.164 70.469 65.369 1.00 44.87 306 LEU C O 1
ATOM 7950 N N . GLU C 1 301 ? 26.225 69.678 64.928 1.00 44.70 307 GLU C N 1
ATOM 7951 C CA . GLU C 1 301 ? 25.753 68.315 64.706 1.00 43.74 307 GLU C CA 1
ATOM 7952 C C . GLU C 1 301 ? 25.342 67.656 66.025 1.00 42.80 307 GLU C C 1
ATOM 7953 O O . GLU C 1 301 ? 24.188 67.259 66.192 1.00 41.81 307 GLU C O 1
ATOM 7959 N N . VAL C 1 302 ? 26.284 67.558 66.962 1.00 40.35 308 VAL C N 1
ATOM 7960 C CA . VAL C 1 302 ? 26.008 66.929 68.247 1.00 39.35 308 VAL C CA 1
ATOM 7961 C C . VAL C 1 302 ? 24.888 67.618 69.016 1.00 39.19 308 VAL C C 1
ATOM 7962 O O . VAL C 1 302 ? 23.977 66.956 69.503 1.00 38.68 308 VAL C O 1
ATOM 7966 N N . ALA C 1 303 ? 24.947 68.942 69.129 1.00 39.13 309 ALA C N 1
ATOM 7967 C CA . ALA C 1 303 ? 23.897 69.668 69.834 1.00 39.75 309 ALA C CA 1
ATOM 7968 C C . ALA C 1 303 ? 22.560 69.347 69.173 1.00 39.63 309 ALA C C 1
ATOM 7969 O O . ALA C 1 303 ? 21.525 69.309 69.833 1.00 40.34 309 ALA C O 1
ATOM 7971 N N . GLY C 1 304 ? 22.596 69.107 67.867 1.00 39.85 310 GLY C N 1
ATOM 7972 C CA . GLY C 1 304 ? 21.379 68.776 67.139 1.00 40.28 310 GLY C CA 1
ATOM 7973 C C . GLY C 1 304 ? 20.822 67.403 67.499 1.00 39.87 310 GLY C C 1
ATOM 7974 O O . GLY C 1 304 ? 19.616 67.172 67.432 1.00 40.02 310 GLY C O 1
ATOM 7975 N N . LYS C 1 305 ? 21.698 66.478 67.871 1.00 40.71 311 LYS C N 1
ATOM 7976 C CA . LYS C 1 305 ? 21.252 65.141 68.246 1.00 41.23 311 LYS C CA 1
ATOM 7977 C C . LYS C 1 305 ? 20.563 65.220 69.607 1.00 41.25 311 LYS C C 1
ATOM 7978 O O . LYS C 1 305 ? 19.455 64.711 69.791 1.00 40.60 311 LYS C O 1
ATOM 7984 N N . LEU C 1 306 ? 21.235 65.873 70.551 1.00 40.66 312 LEU C N 1
ATOM 7985 C CA . LEU C 1 306 ? 20.727 66.058 71.905 1.00 41.28 312 LEU C CA 1
ATOM 7986 C C . LEU C 1 306 ? 19.319 66.657 71.904 1.00 41.11 312 LEU C C 1
ATOM 7987 O O . LEU C 1 306 ? 18.443 66.227 72.656 1.00 41.36 312 LEU C O 1
ATOM 7992 N N . ILE C 1 307 ? 19.101 67.642 71.047 1.00 40.83 313 ILE C N 1
ATOM 7993 C CA . ILE C 1 307 ? 17.805 68.296 70.979 1.00 41.28 313 ILE C CA 1
ATOM 7994 C C . ILE C 1 307 ? 16.725 67.421 70.359 1.00 41.42 313 ILE C C 1
ATOM 7995 O O . ILE C 1 307 ? 15.612 67.351 70.880 1.00 41.76 313 ILE C O 1
ATOM 8000 N N . LYS C 1 308 ? 17.044 66.757 69.249 1.00 40.38 314 LYS C N 1
ATOM 8001 C CA . LYS C 1 308 ? 16.068 65.892 68.591 1.00 38.70 314 LYS C CA 1
ATOM 8002 C C . LYS C 1 308 ? 15.672 64.724 69.502 1.00 36.50 314 LYS C C 1
ATOM 8003 O O . LYS C 1 308 ? 14.525 64.291 69.498 1.00 33.86 314 LYS C O 1
ATOM 8009 N N . TYR C 1 309 ? 16.620 64.217 70.285 1.00 37.05 315 TYR C N 1
ATOM 8010 C CA . TYR C 1 309 ? 16.311 63.117 71.194 1.00 36.47 315 TYR C CA 1
ATOM 8011 C C . TYR C 1 309 ? 15.352 63.592 72.278 1.00 37.79 315 TYR C C 1
ATOM 8012 O O . TYR C 1 309 ? 14.380 62.916 72.600 1.00 35.55 315 TYR C O 1
ATOM 8021 N N . SER C 1 310 ? 15.633 64.759 72.844 1.00 40.38 316 SER C N 1
ATOM 8022 C CA . SER C 1 310 ? 14.770 65.309 73.879 1.00 43.99 316 SER C CA 1
ATOM 8023 C C . SER C 1 310 ? 13.376 65.582 73.317 1.00 45.04 316 SER C C 1
ATOM 8024 O O . SER C 1 310 ? 12.365 65.300 73.962 1.00 45.95 316 SER C O 1
ATOM 8027 N N . ASP C 1 311 ? 13.328 66.107 72.099 1.00 45.38 317 ASP C N 1
ATOM 8028 C CA . ASP C 1 311 ? 12.060 66.450 71.468 1.00 45.66 317 ASP C CA 1
ATOM 8029 C C . ASP C 1 311 ? 11.233 65.313 70.868 1.00 44.57 317 ASP C C 1
ATOM 8030 O O . ASP C 1 311 ? 10.043 65.195 71.172 1.00 44.54 317 ASP C O 1
ATOM 8035 N N . ASN C 1 312 ? 11.835 64.485 70.015 1.00 43.15 318 ASN C N 1
ATOM 8036 C CA . ASN C 1 312 ? 11.079 63.397 69.395 1.00 41.29 318 ASN C CA 1
ATOM 8037 C C . ASN C 1 312 ? 11.593 61.991 69.695 1.00 38.37 318 ASN C C 1
ATOM 8038 O O . ASN C 1 312 ? 11.093 61.019 69.139 1.00 38.33 318 ASN C O 1
ATOM 8043 N N . GLY C 1 313 ? 12.597 61.894 70.562 1.00 36.92 319 GLY C N 1
ATOM 8044 C CA . GLY C 1 313 ? 13.131 60.598 70.953 1.00 34.00 319 GLY C CA 1
ATOM 8045 C C . GLY C 1 313 ? 14.049 59.850 70.003 1.00 33.32 319 GLY C C 1
ATOM 8046 O O . GLY C 1 313 ? 14.361 58.688 70.245 1.00 31.12 319 GLY C O 1
ATOM 8047 N N . SER C 1 314 ? 14.501 60.501 68.938 1.00 31.40 320 SER C N 1
ATOM 8048 C CA . SER C 1 314 ? 15.375 59.849 67.974 1.00 31.59 320 SER C CA 1
ATOM 8049 C C . SER C 1 314 ? 16.754 59.470 68.523 1.00 30.79 320 SER C C 1
ATOM 8050 O O . SER C 1 314 ? 17.478 60.316 69.046 1.00 30.19 320 SER C O 1
ATOM 8053 N N . THR C 1 315 ? 17.112 58.194 68.406 1.00 29.42 321 THR C N 1
ATOM 8054 C CA . THR C 1 315 ? 18.417 57.727 68.867 1.00 29.11 321 THR C CA 1
ATOM 8055 C C . THR C 1 315 ? 19.283 57.356 67.668 1.00 28.19 321 THR C C 1
ATOM 8056 O O . THR C 1 315 ? 20.277 56.630 67.776 1.00 25.64 321 THR C O 1
ATOM 8060 N N . LEU C 1 316 ? 18.885 57.878 66.515 1.00 29.67 322 LEU C N 1
ATOM 8061 C CA . LEU C 1 316 ? 19.604 57.657 65.279 1.00 31.51 322 LEU C CA 1
ATOM 8062 C C . LEU C 1 316 ? 21.048 58.114 65.497 1.00 32.10 322 LEU C C 1
ATOM 8063 O O . LEU C 1 316 ? 21.294 59.224 65.977 1.00 32.95 322 LEU C O 1
ATOM 8068 N N . SER C 1 317 ? 21.994 57.240 65.176 1.00 31.54 323 SER C N 1
ATOM 8069 C CA . SER C 1 317 ? 23.417 57.538 65.314 1.00 35.10 323 SER C CA 1
ATOM 8070 C C . SER C 1 317 ? 23.985 57.458 66.735 1.00 34.16 323 SER C C 1
ATOM 8071 O O . SER C 1 317 ? 25.150 57.790 66.947 1.00 33.50 323 SER C O 1
ATOM 8074 N N . ALA C 1 318 ? 23.182 57.028 67.705 1.00 33.31 324 ALA C N 1
ATOM 8075 C CA . ALA C 1 318 ? 23.698 56.890 69.069 1.00 31.69 324 ALA C CA 1
ATOM 8076 C C . ALA C 1 318 ? 24.746 55.777 69.004 1.00 32.97 324 ALA C C 1
ATOM 8077 O O . ALA C 1 318 ? 24.587 54.814 68.248 1.00 32.66 324 ALA C O 1
ATOM 8079 N N . VAL C 1 319 ? 25.812 55.893 69.790 1.00 33.54 325 VAL C N 1
ATOM 8080 C CA . VAL C 1 319 ? 26.879 54.897 69.752 1.00 34.40 325 VAL C CA 1
ATOM 8081 C C . VAL C 1 319 ? 26.787 53.740 70.744 1.00 34.61 325 VAL C C 1
ATOM 8082 O O . VAL C 1 319 ? 27.578 52.806 70.675 1.00 35.29 325 VAL C O 1
ATOM 8086 N N . ASN C 1 320 ? 25.820 53.778 71.649 1.00 34.52 326 ASN C N 1
ATOM 8087 C CA . ASN C 1 320 ? 25.701 52.713 72.647 1.00 35.59 326 ASN C CA 1
ATOM 8088 C C . ASN C 1 320 ? 24.232 52.470 72.933 1.00 34.69 326 ASN C C 1
ATOM 8089 O O . ASN C 1 320 ? 23.880 52.060 74.036 1.00 35.67 326 ASN C O 1
ATOM 8094 N N . PHE C 1 321 ? 23.380 52.713 71.947 1.00 32.97 327 PHE C N 1
ATOM 8095 C CA . PHE C 1 321 ? 21.947 52.591 72.156 1.00 31.71 327 PHE C CA 1
ATOM 8096 C C . PHE C 1 321 ? 21.229 52.077 70.915 1.00 30.00 327 PHE C C 1
ATOM 8097 O O . PHE C 1 321 ? 21.637 52.371 69.795 1.00 29.39 327 PHE C O 1
ATOM 8105 N N . PRO C 1 322 ? 20.156 51.291 71.094 1.00 29.99 328 PRO C N 1
ATOM 8106 C CA . PRO C 1 322 ? 19.463 50.821 69.891 1.00 28.68 328 PRO C CA 1
ATOM 8107 C C . PRO C 1 322 ? 18.969 52.064 69.149 1.00 27.88 328 PRO C C 1
ATOM 8108 O O . PRO C 1 322 ? 18.511 53.019 69.773 1.00 26.71 328 PRO C O 1
ATOM 8112 N N . GLU C 1 323 ? 19.087 52.061 67.828 1.00 27.85 329 GLU C N 1
ATOM 8113 C CA . GLU C 1 323 ? 18.661 53.204 67.032 1.00 30.73 329 GLU C CA 1
ATOM 8114 C C . GLU C 1 323 ? 17.188 53.147 66.630 1.00 31.11 329 GLU C C 1
ATOM 8115 O O . GLU C 1 323 ? 16.740 52.217 65.950 1.00 31.00 329 GLU C O 1
ATOM 8121 N N . VAL C 1 324 ? 16.439 54.154 67.064 1.00 30.53 330 VAL C N 1
ATOM 8122 C CA . VAL C 1 324 ? 15.019 54.240 66.760 1.00 30.30 330 VAL C CA 1
ATOM 8123 C C . VAL C 1 324 ? 14.695 55.637 66.271 1.00 32.57 330 VAL C C 1
ATOM 8124 O O . VAL C 1 324 ? 15.187 56.628 66.814 1.00 31.83 330 VAL C O 1
ATOM 8128 N N . SER C 1 325 ? 13.862 55.709 65.242 1.00 32.89 331 SER C N 1
ATOM 8129 C CA . SER C 1 325 ? 13.473 56.990 64.677 1.00 36.15 331 SER C CA 1
ATOM 8130 C C . SER C 1 325 ? 12.107 56.839 64.019 1.00 35.72 331 SER C C 1
ATOM 8131 O O . SER C 1 325 ? 11.925 56.033 63.102 1.00 35.39 331 SER C O 1
ATOM 8134 N N . LEU C 1 326 ? 11.145 57.621 64.490 1.00 35.39 332 LEU C N 1
ATOM 8135 C CA . LEU C 1 326 ? 9.794 57.550 63.966 1.00 36.01 332 LEU C CA 1
ATOM 8136 C C . LEU C 1 326 ? 9.359 58.898 63.405 1.00 37.56 332 LEU C C 1
ATOM 8137 O O . LEU C 1 326 ? 9.578 59.941 64.024 1.00 35.92 332 LEU C O 1
ATOM 8142 N N . PRO C 1 327 ? 8.744 58.891 62.212 1.00 39.17 333 PRO C N 1
ATOM 8143 C CA . PRO C 1 327 ? 8.267 60.106 61.542 1.00 41.83 333 PRO C CA 1
ATOM 8144 C C . PRO C 1 327 ? 7.210 60.839 62.357 1.00 42.85 333 PRO C C 1
ATOM 8145 O O . PRO C 1 327 ? 6.283 60.220 62.877 1.00 42.35 333 PRO C O 1
ATOM 8149 N N . LEU C 1 328 ? 7.347 62.155 62.470 1.00 44.81 334 LEU C N 1
ATOM 8150 C CA . LEU C 1 328 ? 6.375 62.946 63.221 1.00 47.95 334 LEU C CA 1
ATOM 8151 C C . LEU C 1 328 ? 5.064 63.057 62.454 1.00 48.58 334 LEU C C 1
ATOM 8152 O O . LEU C 1 328 ? 4.992 63.735 61.432 1.00 49.08 334 LEU C O 1
ATOM 8157 N N . HIS C 1 329 ? 4.032 62.384 62.951 1.00 47.88 335 HIS C N 1
ATOM 8158 C CA . HIS C 1 329 ? 2.723 62.400 62.314 1.00 47.93 335 HIS C CA 1
ATOM 8159 C C . HIS C 1 329 ? 1.660 62.900 63.283 1.00 47.68 335 HIS C C 1
ATOM 8160 O O . HIS C 1 329 ? 0.522 62.427 63.277 1.00 47.04 335 HIS C O 1
ATOM 8167 N N . GLY C 1 330 ? 2.039 63.861 64.120 1.00 48.44 336 GLY C N 1
ATOM 8168 C CA . GLY C 1 330 ? 1.101 64.401 65.086 1.00 48.29 336 GLY C CA 1
ATOM 8169 C C . GLY C 1 330 ? 0.728 63.364 66.124 1.00 48.38 336 GLY C C 1
ATOM 8170 O O . GLY C 1 330 ? 1.382 62.323 66.231 1.00 49.17 336 GLY C O 1
ATOM 8171 N N . GLY C 1 331 ? -0.325 63.641 66.887 1.00 46.62 337 GLY C N 1
ATOM 8172 C CA . GLY C 1 331 ? -0.755 62.712 67.914 1.00 45.49 337 GLY C CA 1
ATOM 8173 C C . GLY C 1 331 ? 0.130 62.782 69.146 1.00 45.34 337 GLY C C 1
ATOM 8174 O O . GLY C 1 331 ? 0.819 63.781 69.377 1.00 44.54 337 GLY C O 1
ATOM 8175 N N . ARG C 1 332 ? 0.112 61.720 69.946 1.00 44.86 338 ARG C N 1
ATOM 8176 C CA . ARG C 1 332 ? 0.925 61.670 71.156 1.00 44.16 338 ARG C CA 1
ATOM 8177 C C . ARG C 1 332 ? 2.071 60.687 70.949 1.00 42.25 338 ARG C C 1
ATOM 8178 O O . ARG C 1 332 ? 1.895 59.645 70.312 1.00 41.14 338 ARG C O 1
ATOM 8186 N N . ARG C 1 333 ? 3.242 61.020 71.484 1.00 40.00 339 ARG C N 1
ATOM 8187 C CA . ARG C 1 333 ? 4.405 60.153 71.355 1.00 39.31 339 ARG C CA 1
ATOM 8188 C C . ARG C 1 333 ? 4.967 59.748 72.708 1.00 37.89 339 ARG C C 1
ATOM 8189 O O . ARG C 1 333 ? 5.420 60.587 73.488 1.00 37.78 339 ARG C O 1
ATOM 8197 N N . LEU C 1 334 ? 4.940 58.447 72.971 1.00 38.01 340 LEU C N 1
ATOM 8198 C CA . LEU C 1 334 ? 5.452 57.899 74.219 1.00 35.91 340 LEU C CA 1
ATOM 8199 C C . LEU C 1 334 ? 6.715 57.110 73.899 1.00 35.12 340 LEU C C 1
ATOM 8200 O O . LEU C 1 334 ? 6.796 56.463 72.851 1.00 32.87 340 LEU C O 1
ATOM 8213 N N . HIS C 1 336 ? 9.786 54.468 75.746 1.00 31.15 342 HIS C N 1
ATOM 8214 C CA . HIS C 1 336 ? 10.053 53.564 76.864 1.00 29.23 342 HIS C CA 1
ATOM 8215 C C . HIS C 1 336 ? 11.409 52.872 76.727 1.00 28.34 342 HIS C C 1
ATOM 8216 O O . HIS C 1 336 ? 11.674 52.203 75.727 1.00 28.71 342 HIS C O 1
ATOM 8223 N N . ILE C 1 337 ? 12.260 53.040 77.735 1.00 26.38 343 ILE C N 1
ATOM 8224 C CA . ILE C 1 337 ? 13.586 52.422 77.745 1.00 27.26 343 ILE C CA 1
ATOM 8225 C C . ILE C 1 337 ? 13.559 51.347 78.825 1.00 27.31 343 ILE C C 1
ATOM 8226 O O . ILE C 1 337 ? 13.185 51.619 79.962 1.00 26.82 343 ILE C O 1
ATOM 8231 N N . HIS C 1 338 ? 13.951 50.130 78.466 1.00 28.41 344 HIS C N 1
ATOM 8232 C CA . HIS C 1 338 ? 13.895 49.023 79.411 1.00 31.30 344 HIS C CA 1
ATOM 8233 C C . HIS C 1 338 ? 14.987 47.984 79.243 1.00 33.60 344 HIS C C 1
ATOM 8234 O O . HIS C 1 338 ? 15.677 47.945 78.220 1.00 33.04 344 HIS C O 1
ATOM 8241 N N . GLU C 1 339 ? 15.126 47.135 80.263 1.00 33.60 345 GLU C N 1
ATOM 8242 C CA . GLU C 1 339 ? 16.079 46.036 80.221 1.00 37.46 345 GLU C CA 1
ATOM 8243 C C . GLU C 1 339 ? 15.423 45.070 79.248 1.00 38.72 345 GLU C C 1
ATOM 8244 O O . GLU C 1 339 ? 14.197 44.972 79.208 1.00 37.79 345 GLU C O 1
ATOM 8250 N N . ASN C 1 340 ? 16.225 44.344 78.484 1.00 41.82 346 ASN C N 1
ATOM 8251 C CA . ASN C 1 340 ? 15.681 43.420 77.506 1.00 46.08 346 ASN C CA 1
ATOM 8252 C C . ASN C 1 340 ? 15.117 42.135 78.095 1.00 47.99 346 ASN C C 1
ATOM 8253 O O . ASN C 1 340 ? 15.564 41.040 77.763 1.00 48.68 346 ASN C O 1
ATOM 8258 N N . ARG C 1 341 ? 14.119 42.272 78.958 1.00 50.82 347 ARG C N 1
ATOM 8259 C CA . ARG C 1 341 ? 13.495 41.118 79.583 1.00 53.05 347 ARG C CA 1
ATOM 8260 C C . ARG C 1 341 ? 12.249 40.731 78.793 1.00 54.36 347 ARG C C 1
ATOM 8261 O O . ARG C 1 341 ? 11.442 41.587 78.426 1.00 55.09 347 ARG C O 1
ATOM 8269 N N . PRO C 1 342 ? 12.087 39.432 78.502 1.00 54.30 348 PRO C N 1
ATOM 8270 C CA . PRO C 1 342 ? 10.915 38.979 77.751 1.00 53.79 348 PRO C CA 1
ATOM 8271 C C . PRO C 1 342 ? 9.651 39.413 78.479 1.00 52.67 348 PRO C C 1
ATOM 8272 O O . PRO C 1 342 ? 9.611 39.413 79.712 1.00 53.05 348 PRO C O 1
ATOM 8276 N N . GLY C 1 343 ? 8.629 39.799 77.722 1.00 50.23 349 GLY C N 1
ATOM 8277 C CA . GLY C 1 343 ? 7.384 40.214 78.342 1.00 47.17 349 GLY C CA 1
ATOM 8278 C C . GLY C 1 343 ? 7.156 41.711 78.387 1.00 43.93 349 GLY C C 1
ATOM 8279 O O . GLY C 1 343 ? 6.052 42.161 78.675 1.00 43.16 349 GLY C O 1
ATOM 8280 N N . VAL C 1 344 ? 8.187 42.496 78.105 1.00 42.44 350 VAL C N 1
ATOM 8281 C CA . VAL C 1 344 ? 8.029 43.944 78.133 1.00 39.41 350 VAL C CA 1
ATOM 8282 C C . VAL C 1 344 ? 7.091 44.426 77.029 1.00 38.02 350 VAL C C 1
ATOM 8283 O O . VAL C 1 344 ? 6.165 45.202 77.279 1.00 36.09 350 VAL C O 1
ATOM 8287 N N . LEU C 1 345 ? 7.329 43.959 75.808 1.00 36.95 351 LEU C N 1
ATOM 8288 C CA . LEU C 1 345 ? 6.505 44.368 74.678 1.00 37.66 351 LEU C CA 1
ATOM 8289 C C . LEU C 1 345 ? 5.066 43.894 74.886 1.00 37.21 351 LEU C C 1
ATOM 8290 O O . LEU C 1 345 ? 4.110 44.606 74.577 1.00 36.92 351 LEU C O 1
ATOM 8295 N N . THR C 1 346 ? 4.928 42.681 75.412 1.00 38.92 352 THR C N 1
ATOM 8296 C CA . THR C 1 346 ? 3.624 42.100 75.701 1.00 39.39 352 THR C CA 1
ATOM 8297 C C . THR C 1 346 ? 2.884 43.022 76.662 1.00 39.76 352 THR C C 1
ATOM 8298 O O . THR C 1 346 ? 1.717 43.366 76.451 1.00 39.81 352 THR C O 1
ATOM 8302 N N . ALA C 1 347 ? 3.582 43.425 77.719 1.00 38.64 353 ALA C N 1
ATOM 8303 C CA . ALA C 1 347 ? 3.010 44.307 78.728 1.00 38.35 353 ALA C CA 1
ATOM 8304 C C . ALA C 1 347 ? 2.600 45.646 78.130 1.00 36.17 353 ALA C C 1
ATOM 8305 O O . ALA C 1 347 ? 1.511 46.139 78.393 1.00 36.78 353 ALA C O 1
ATOM 8307 N N . LEU C 1 348 ? 3.483 46.238 77.337 1.00 38.09 354 LEU C N 1
ATOM 8308 C CA . LEU C 1 348 ? 3.197 47.528 76.716 1.00 37.76 354 LEU C CA 1
ATOM 8309 C C . LEU C 1 348 ? 1.923 47.488 75.886 1.00 37.65 354 LEU C C 1
ATOM 8310 O O . LEU C 1 348 ? 0.976 48.230 76.143 1.00 36.51 354 LEU C O 1
ATOM 8315 N N . ASN C 1 349 ? 1.900 46.611 74.892 1.00 37.77 355 ASN C N 1
ATOM 8316 C CA . ASN C 1 349 ? 0.740 46.506 74.026 1.00 41.06 355 ASN C CA 1
ATOM 8317 C C . ASN C 1 349 ? -0.542 46.109 74.749 1.00 42.48 355 ASN C C 1
ATOM 8318 O O . ASN C 1 349 ? -1.633 46.466 74.311 1.00 42.70 355 ASN C O 1
ATOM 8323 N N . LYS C 1 350 ? -0.425 45.397 75.867 1.00 44.28 356 LYS C N 1
ATOM 8324 C CA . LYS C 1 350 ? -1.620 45.014 76.617 1.00 44.31 356 LYS C CA 1
ATOM 8325 C C . LYS C 1 350 ? -2.213 46.245 77.290 1.00 42.68 356 LYS C C 1
ATOM 8326 O O . LYS C 1 350 ? -3.425 46.354 77.441 1.00 39.80 356 LYS C O 1
ATOM 8332 N N . ILE C 1 351 ? -1.347 47.172 77.691 1.00 42.94 357 ILE C N 1
ATOM 8333 C CA . ILE C 1 351 ? -1.785 48.403 78.342 1.00 42.40 357 ILE C CA 1
ATOM 8334 C C . ILE C 1 351 ? -2.691 49.224 77.428 1.00 44.05 357 ILE C C 1
ATOM 8335 O O . ILE C 1 351 ? -3.748 49.696 77.849 1.00 42.58 357 ILE C O 1
ATOM 8340 N N . PHE C 1 352 ? -2.266 49.403 76.179 1.00 44.15 358 PHE C N 1
ATOM 8341 C CA . PHE C 1 352 ? -3.045 50.181 75.223 1.00 45.01 358 PHE C CA 1
ATOM 8342 C C . PHE C 1 352 ? -4.301 49.422 74.823 1.00 46.42 358 PHE C C 1
ATOM 8343 O O . PHE C 1 352 ? -5.363 50.016 74.648 1.00 47.63 358 PHE C O 1
ATOM 8351 N N . ALA C 1 353 ? -4.182 48.105 74.697 1.00 48.87 359 ALA C N 1
ATOM 8352 C CA . ALA C 1 353 ? -5.329 47.281 74.349 1.00 51.37 359 ALA C CA 1
ATOM 8353 C C . ALA C 1 353 ? -6.401 47.501 75.413 1.00 53.31 359 ALA C C 1
ATOM 8354 O O . ALA C 1 353 ? -7.488 47.990 75.119 1.00 53.98 359 ALA C O 1
ATOM 8356 N N . GLU C 1 354 ? -6.075 47.160 76.656 1.00 55.72 360 GLU C N 1
ATOM 8357 C CA . GLU C 1 354 ? -7.007 47.312 77.770 1.00 57.86 360 GLU C CA 1
ATOM 8358 C C . GLU C 1 354 ? -7.633 48.704 77.856 1.00 57.49 360 GLU C C 1
ATOM 8359 O O . GLU C 1 354 ? -8.785 48.843 78.262 1.00 57.44 360 GLU C O 1
ATOM 8365 N N . GLN C 1 355 ? -6.877 49.731 77.480 1.00 57.11 361 GLN C N 1
ATOM 8366 C CA . GLN C 1 355 ? -7.375 51.104 77.532 1.00 56.59 361 GLN C CA 1
ATOM 8367 C C . GLN C 1 355 ? -8.117 51.523 76.267 1.00 55.04 361 GLN C C 1
ATOM 8368 O O . GLN C 1 355 ? -8.548 52.670 76.147 1.00 53.07 361 GLN C O 1
ATOM 8374 N N . GLY C 1 356 ? -8.265 50.597 75.326 1.00 53.71 362 GLY C N 1
ATOM 8375 C CA . GLY C 1 356 ? -8.941 50.925 74.086 1.00 52.85 362 GLY C CA 1
ATOM 8376 C C . GLY C 1 356 ? -8.282 52.119 73.417 1.00 52.59 362 GLY C C 1
ATOM 8377 O O . GLY C 1 356 ? -8.946 53.099 73.090 1.00 52.69 362 GLY C O 1
ATOM 8378 N N . VAL C 1 357 ? -6.968 52.043 73.232 1.00 51.72 363 VAL C N 1
ATOM 8379 C CA . VAL C 1 357 ? -6.205 53.113 72.596 1.00 50.62 363 VAL C CA 1
ATOM 8380 C C . VAL C 1 357 ? -5.496 52.534 71.378 1.00 50.29 363 VAL C C 1
ATOM 8381 O O . VAL C 1 357 ? -4.748 51.559 71.489 1.00 51.46 363 VAL C O 1
ATOM 8385 N N . ASN C 1 358 ? -5.738 53.127 70.215 1.00 47.70 364 ASN C N 1
ATOM 8386 C CA . ASN C 1 358 ? -5.128 52.642 68.988 1.00 45.07 364 ASN C CA 1
ATOM 8387 C C . ASN C 1 358 ? -3.688 53.102 68.852 1.00 42.43 364 ASN C C 1
ATOM 8388 O O . ASN C 1 358 ? -3.357 54.258 69.134 1.00 40.35 364 ASN C O 1
ATOM 8393 N N . ILE C 1 359 ? -2.838 52.179 68.419 1.00 38.83 365 ILE C N 1
ATOM 8394 C CA . ILE C 1 359 ? -1.427 52.461 68.214 1.00 36.63 365 ILE C CA 1
ATOM 8395 C C . ILE C 1 359 ? -1.250 52.838 66.749 1.00 34.35 365 ILE C C 1
ATOM 8396 O O . ILE C 1 359 ? -1.473 52.018 65.862 1.00 34.03 365 ILE C O 1
ATOM 8401 N N . ALA C 1 360 ? -0.861 54.084 66.508 1.00 33.15 366 ALA C N 1
ATOM 8402 C CA . ALA C 1 360 ? -0.659 54.584 65.154 1.00 32.62 366 ALA C CA 1
ATOM 8403 C C . ALA C 1 360 ? 0.665 54.080 64.587 1.00 32.80 366 ALA C C 1
ATOM 8404 O O . ALA C 1 360 ? 0.750 53.706 63.420 1.00 32.11 366 ALA C O 1
ATOM 8406 N N . ALA C 1 361 ? 1.701 54.079 65.418 1.00 31.36 367 ALA C N 1
ATOM 8407 C CA . ALA C 1 361 ? 3.015 53.612 64.986 1.00 31.57 367 ALA C CA 1
ATOM 8408 C C . ALA C 1 361 ? 3.799 53.090 66.183 1.00 30.28 367 ALA C C 1
ATOM 8409 O O . ALA C 1 361 ? 3.615 53.565 67.304 1.00 30.52 367 ALA C O 1
ATOM 8411 N N . GLN C 1 362 ? 4.668 52.112 65.942 1.00 30.00 368 GLN C N 1
ATOM 8412 C CA . GLN C 1 362 ? 5.477 51.537 67.011 1.00 28.95 368 GLN C CA 1
ATOM 8413 C C . GLN C 1 362 ? 6.838 51.071 66.495 1.00 26.99 368 GLN C C 1
ATOM 8414 O O . GLN C 1 362 ? 6.934 50.242 65.592 1.00 26.74 368 GLN C O 1
ATOM 8420 N N . TYR C 1 363 ? 7.897 51.620 67.074 1.00 25.87 369 TYR C N 1
ATOM 8421 C CA . TYR C 1 363 ? 9.241 51.266 66.653 1.00 25.98 369 TYR C CA 1
ATOM 8422 C C . TYR C 1 363 ? 10.039 50.805 67.861 1.00 25.10 369 TYR C C 1
ATOM 8423 O O . TYR C 1 363 ? 10.341 51.588 68.763 1.00 23.39 369 TYR C O 1
ATOM 8432 N N . LEU C 1 364 ? 10.362 49.520 67.877 1.00 25.71 370 LEU C N 1
ATOM 8433 C CA . LEU C 1 364 ? 11.141 48.946 68.964 1.00 24.09 370 LEU C CA 1
ATOM 8434 C C . LEU C 1 364 ? 12.440 48.409 68.389 1.00 24.14 370 LEU C C 1
ATOM 8435 O O . LEU C 1 364 ? 12.447 47.784 67.330 1.00 20.63 370 LEU C O 1
ATOM 8440 N N . GLN C 1 365 ? 13.547 48.696 69.064 1.00 21.25 371 GLN C N 1
ATOM 8441 C CA . GLN C 1 365 ? 14.847 48.191 68.632 1.00 21.52 371 GLN C CA 1
ATOM 8442 C C . GLN C 1 365 ? 15.590 47.802 69.909 1.00 21.77 371 GLN C C 1
ATOM 8443 O O . GLN C 1 365 ? 15.349 48.387 70.972 1.00 19.76 371 GLN C O 1
ATOM 8449 N N . THR C 1 366 ? 16.478 46.818 69.805 1.00 23.06 372 THR C N 1
ATOM 8450 C CA . THR C 1 366 ? 17.234 46.357 70.962 1.00 26.84 372 THR C CA 1
ATOM 8451 C C . THR C 1 366 ? 18.727 46.238 70.686 1.00 30.12 372 THR C C 1
ATOM 8452 O O . THR C 1 366 ? 19.170 46.143 69.531 1.00 28.31 372 THR C O 1
ATOM 8456 N N . SER C 1 367 ? 19.488 46.250 71.774 1.00 31.95 373 SER C N 1
ATOM 8457 C CA . SER C 1 367 ? 20.936 46.079 71.742 1.00 36.78 373 SER C CA 1
ATOM 8458 C C . SER C 1 367 ? 21.148 44.870 72.655 1.00 39.55 373 SER C C 1
ATOM 8459 O O . SER C 1 367 ? 20.184 44.324 73.193 1.00 40.09 373 SER C O 1
ATOM 8462 N N . ALA C 1 368 ? 22.391 44.452 72.848 1.00 42.44 374 ALA C N 1
ATOM 8463 C CA . ALA C 1 368 ? 22.644 43.296 73.698 1.00 45.76 374 ALA C CA 1
ATOM 8464 C C . ALA C 1 368 ? 21.918 43.384 75.043 1.00 47.17 374 ALA C C 1
ATOM 8465 O O . ALA C 1 368 ? 21.274 42.426 75.470 1.00 48.70 374 ALA C O 1
ATOM 8467 N N . GLN C 1 369 ? 21.992 44.536 75.701 1.00 48.66 375 GLN C N 1
ATOM 8468 C CA . GLN C 1 369 ? 21.349 44.676 77.002 1.00 50.37 375 GLN C CA 1
ATOM 8469 C C . GLN C 1 369 ? 20.078 45.533 77.082 1.00 51.53 375 GLN C C 1
ATOM 8470 O O . GLN C 1 369 ? 19.208 45.264 77.913 1.00 51.87 375 GLN C O 1
ATOM 8484 N N . GLY C 1 371 ? 16.554 47.783 75.482 1.00 40.59 377 GLY C N 1
ATOM 8485 C CA . GLY C 1 371 ? 15.440 47.742 74.558 1.00 36.60 377 GLY C CA 1
ATOM 8486 C C . GLY C 1 371 ? 14.862 49.146 74.533 1.00 33.08 377 GLY C C 1
ATOM 8487 O O . GLY C 1 371 ? 14.724 49.774 75.582 1.00 31.15 377 GLY C O 1
ATOM 8488 N N . TYR C 1 372 ? 14.544 49.655 73.348 1.00 30.09 378 TYR C N 1
ATOM 8489 C CA . TYR C 1 372 ? 13.982 50.999 73.234 1.00 27.99 378 TYR C CA 1
ATOM 8490 C C . TYR C 1 372 ? 12.825 50.996 72.247 1.00 27.13 378 TYR C C 1
ATOM 8491 O O . TYR C 1 372 ? 12.951 50.507 71.126 1.00 26.23 378 TYR C O 1
ATOM 8500 N N . VAL C 1 373 ? 11.689 51.531 72.678 1.00 26.56 379 VAL C N 1
ATOM 8501 C CA . VAL C 1 373 ? 10.519 51.581 71.820 1.00 24.10 379 VAL C CA 1
ATOM 8502 C C . VAL C 1 373 ? 9.867 52.955 71.867 1.00 26.22 379 VAL C C 1
ATOM 8503 O O . VAL C 1 373 ? 9.791 53.592 72.928 1.00 24.27 379 VAL C O 1
ATOM 8507 N N . VAL C 1 374 ? 9.438 53.423 70.699 1.00 26.49 380 VAL C N 1
ATOM 8508 C CA . VAL C 1 374 ? 8.736 54.695 70.588 1.00 27.91 380 VAL C CA 1
ATOM 8509 C C . VAL C 1 374 ? 7.362 54.316 70.055 1.00 27.99 380 VAL C C 1
ATOM 8510 O O . VAL C 1 374 ? 7.246 53.519 69.119 1.00 28.79 380 VAL C O 1
ATOM 8514 N N . ILE C 1 375 ? 6.327 54.880 70.665 1.00 29.65 381 ILE C N 1
ATOM 8515 C CA . ILE C 1 375 ? 4.954 54.564 70.307 1.00 30.69 381 ILE C CA 1
ATOM 8516 C C . ILE C 1 375 ? 4.109 55.825 70.090 1.00 34.00 381 ILE C C 1
ATOM 8517 O O . ILE C 1 375 ? 4.053 56.700 70.960 1.00 33.75 381 ILE C O 1
ATOM 8522 N N . ASP C 1 376 ? 3.463 55.915 68.928 1.00 34.12 382 ASP C N 1
ATOM 8523 C CA . ASP C 1 376 ? 2.602 57.061 68.608 1.00 35.61 382 ASP C CA 1
ATOM 8524 C C . ASP C 1 376 ? 1.149 56.634 68.757 1.00 34.98 382 ASP C C 1
ATOM 8525 O O . ASP C 1 376 ? 0.741 55.591 68.244 1.00 34.44 382 ASP C O 1
ATOM 8530 N N . ILE C 1 377 ? 0.369 57.437 69.469 1.00 37.57 383 ILE C N 1
ATOM 8531 C CA . ILE C 1 377 ? -1.040 57.126 69.666 1.00 39.40 383 ILE C CA 1
ATOM 8532 C C . ILE C 1 377 ? -1.908 58.361 69.455 1.00 41.89 383 ILE C C 1
ATOM 8533 O O . ILE C 1 377 ? -1.421 59.494 69.480 1.00 41.85 383 ILE C O 1
ATOM 8538 N N . GLU C 1 378 ? -3.198 58.131 69.242 1.00 44.32 384 GLU C N 1
ATOM 8539 C CA . GLU C 1 378 ? -4.148 59.219 69.060 1.00 46.84 384 GLU C CA 1
ATOM 8540 C C . GLU C 1 378 ? -4.842 59.372 70.408 1.00 49.02 384 GLU C C 1
ATOM 8541 O O . GLU C 1 378 ? -5.558 58.471 70.843 1.00 48.44 384 GLU C O 1
ATOM 8547 N N . ALA C 1 379 ? -4.614 60.495 71.083 1.00 51.85 385 ALA C N 1
ATOM 8548 C CA . ALA C 1 379 ? -5.236 60.708 72.383 1.00 54.31 385 ALA C CA 1
ATOM 8549 C C . ALA C 1 379 ? -4.951 62.086 72.959 1.00 56.35 385 ALA C C 1
ATOM 8550 O O . ALA C 1 379 ? -4.078 62.811 72.477 1.00 56.31 385 ALA C O 1
ATOM 8552 N N . ASP C 1 380 ? -5.699 62.434 74.001 1.00 59.09 386 ASP C N 1
ATOM 8553 C CA . ASP C 1 380 ? -5.542 63.715 74.679 1.00 61.46 386 ASP C CA 1
ATOM 8554 C C . ASP C 1 380 ? -4.543 63.536 75.822 1.00 61.47 386 ASP C C 1
ATOM 8555 O O . ASP C 1 380 ? -4.008 62.443 76.021 1.00 61.41 386 ASP C O 1
ATOM 8560 N N . GLU C 1 381 ? -4.292 64.605 76.569 1.00 61.70 387 GLU C N 1
ATOM 8561 C CA . GLU C 1 381 ? -3.356 64.546 77.684 1.00 61.53 387 GLU C CA 1
ATOM 8562 C C . GLU C 1 381 ? -3.761 63.446 78.664 1.00 61.65 387 GLU C C 1
ATOM 8563 O O . GLU C 1 381 ? -2.942 62.601 79.043 1.00 62.03 387 GLU C O 1
ATOM 8569 N N . ASP C 1 382 ? -5.030 63.460 79.064 1.00 60.68 388 ASP C N 1
ATOM 8570 C CA . ASP C 1 382 ? -5.558 62.475 80.001 1.00 59.86 388 ASP C CA 1
ATOM 8571 C C . ASP C 1 382 ? -5.173 61.054 79.602 1.00 59.37 388 ASP C C 1
ATOM 8572 O O . ASP C 1 382 ? -4.376 60.409 80.285 1.00 59.88 388 ASP C O 1
ATOM 8577 N N . VAL C 1 383 ? -5.740 60.572 78.499 1.00 57.98 389 VAL C N 1
ATOM 8578 C CA . VAL C 1 383 ? -5.454 59.228 78.010 1.00 57.11 389 VAL C CA 1
ATOM 8579 C C . VAL C 1 383 ? -3.948 58.954 78.006 1.00 56.93 389 VAL C C 1
ATOM 8580 O O . VAL C 1 383 ? -3.499 57.879 78.411 1.00 55.35 389 VAL C O 1
ATOM 8584 N N . ALA C 1 384 ? -3.174 59.937 77.554 1.00 56.19 390 ALA C N 1
ATOM 8585 C CA . ALA C 1 384 ? -1.727 59.805 77.497 1.00 56.56 390 ALA C CA 1
ATOM 8586 C C . ALA C 1 384 ? -1.127 59.504 78.869 1.00 56.70 390 ALA C C 1
ATOM 8587 O O . ALA C 1 384 ? -0.686 58.381 79.127 1.00 57.26 390 ALA C O 1
ATOM 8589 N N . GLU C 1 385 ? -1.109 60.504 79.745 1.00 55.45 391 GLU C N 1
ATOM 8590 C CA . GLU C 1 385 ? -0.549 60.336 81.085 1.00 54.80 391 GLU C CA 1
ATOM 8591 C C . GLU C 1 385 ? -1.012 59.057 81.769 1.00 52.09 391 GLU C C 1
ATOM 8592 O O . GLU C 1 385 ? -0.310 58.513 82.621 1.00 51.06 391 GLU C O 1
ATOM 8598 N N . LYS C 1 386 ? -2.193 58.576 81.397 1.00 50.23 392 LYS C N 1
ATOM 8599 C CA . LYS C 1 386 ? -2.722 57.348 81.979 1.00 48.00 392 LYS C CA 1
ATOM 8600 C C . LYS C 1 386 ? -1.882 56.168 81.502 1.00 47.48 392 LYS C C 1
ATOM 8601 O O . LYS C 1 386 ? -1.497 55.296 82.290 1.00 46.81 392 LYS C O 1
ATOM 8607 N N . ALA C 1 387 ? -1.601 56.144 80.202 1.00 45.01 393 ALA C N 1
ATOM 8608 C CA . ALA C 1 387 ? -0.808 55.075 79.615 1.00 44.17 393 ALA C CA 1
ATOM 8609 C C . ALA C 1 387 ? 0.629 55.166 80.119 1.00 42.65 393 ALA C C 1
ATOM 8610 O O . ALA C 1 387 ? 1.287 54.149 80.337 1.00 43.00 393 ALA C O 1
ATOM 8612 N N . LEU C 1 388 ? 1.102 56.392 80.305 1.00 41.28 394 LEU C N 1
ATOM 8613 C CA . LEU C 1 388 ? 2.458 56.633 80.773 1.00 41.19 394 LEU C CA 1
ATOM 8614 C C . LEU C 1 388 ? 2.729 56.084 82.178 1.00 41.49 394 LEU C C 1
ATOM 8615 O O . LEU C 1 388 ? 3.785 55.506 82.423 1.00 42.64 394 LEU C O 1
ATOM 8620 N N . GLN C 1 389 ? 1.791 56.259 83.101 1.00 41.48 395 GLN C N 1
ATOM 8621 C CA . GLN C 1 389 ? 2.004 55.758 84.456 1.00 42.71 395 GLN C CA 1
ATOM 8622 C C . GLN C 1 389 ? 2.018 54.241 84.465 1.00 40.11 395 GLN C C 1
ATOM 8623 O O . GLN C 1 389 ? 2.792 53.621 85.197 1.00 40.21 395 GLN C O 1
ATOM 8629 N N . ALA C 1 390 ? 1.168 53.645 83.636 1.00 35.67 396 ALA C N 1
ATOM 8630 C CA . ALA C 1 390 ? 1.096 52.198 83.540 1.00 34.08 396 ALA C CA 1
ATOM 8631 C C . ALA C 1 390 ? 2.361 51.642 82.877 1.00 32.50 396 ALA C C 1
ATOM 8632 O O . ALA C 1 390 ? 2.832 50.564 83.229 1.00 33.04 396 ALA C O 1
ATOM 8642 N N . LYS C 1 392 ? 5.312 52.962 83.072 1.00 29.72 398 LYS C N 1
ATOM 8643 C CA . LYS C 1 392 ? 6.384 53.117 84.051 1.00 31.72 398 LYS C CA 1
ATOM 8644 C C . LYS C 1 392 ? 6.390 51.991 85.082 1.00 32.31 398 LYS C C 1
ATOM 8645 O O . LYS C 1 392 ? 7.418 51.717 85.695 1.00 32.88 398 LYS C O 1
ATOM 8651 N N . ALA C 1 393 ? 5.241 51.346 85.270 1.00 31.73 399 ALA C N 1
ATOM 8652 C CA . ALA C 1 393 ? 5.116 50.276 86.257 1.00 31.85 399 ALA C CA 1
ATOM 8653 C C . ALA C 1 393 ? 5.526 48.891 85.774 1.00 31.12 399 ALA C C 1
ATOM 8654 O O . ALA C 1 393 ? 5.472 47.935 86.538 1.00 32.24 399 ALA C O 1
ATOM 8656 N N . ILE C 1 394 ? 5.933 48.782 84.514 1.00 30.36 400 ILE C N 1
ATOM 8657 C CA . ILE C 1 394 ? 6.339 47.498 83.946 1.00 29.87 400 ILE C CA 1
ATOM 8658 C C . ILE C 1 394 ? 7.736 47.073 84.421 1.00 30.18 400 ILE C C 1
ATOM 8659 O O . ILE C 1 394 ? 8.668 47.871 84.423 1.00 28.77 400 ILE C O 1
ATOM 8664 N N . PRO C 1 395 ? 7.889 45.804 84.836 1.00 31.00 401 PRO C N 1
ATOM 8665 C CA . PRO C 1 395 ? 9.186 45.303 85.306 1.00 31.08 401 PRO C CA 1
ATOM 8666 C C . PRO C 1 395 ? 10.229 45.392 84.197 1.00 30.83 401 PRO C C 1
ATOM 8667 O O . PRO C 1 395 ? 9.975 44.983 83.063 1.00 29.57 401 PRO C O 1
ATOM 8671 N N . GLY C 1 396 ? 11.401 45.924 84.528 1.00 30.85 402 GLY C N 1
ATOM 8672 C CA . GLY C 1 396 ? 12.455 46.057 83.534 1.00 31.09 402 GLY C CA 1
ATOM 8673 C C . GLY C 1 396 ? 12.551 47.477 83.007 1.00 32.19 402 GLY C C 1
ATOM 8674 O O . GLY C 1 396 ? 13.472 47.810 82.258 1.00 33.72 402 GLY C O 1
ATOM 8675 N N . THR C 1 397 ? 11.604 48.319 83.407 1.00 30.22 403 THR C N 1
ATOM 8676 C CA . THR C 1 397 ? 11.574 49.708 82.970 1.00 33.19 403 THR C CA 1
ATOM 8677 C C . THR C 1 397 ? 12.726 50.531 83.544 1.00 34.51 403 THR C C 1
ATOM 8678 O O . THR C 1 397 ? 12.996 50.505 84.744 1.00 34.95 403 THR C O 1
ATOM 8682 N N . ILE C 1 398 ? 13.416 51.251 82.671 1.00 33.88 404 ILE C N 1
ATOM 8683 C CA . ILE C 1 398 ? 14.524 52.094 83.090 1.00 33.96 404 ILE C CA 1
ATOM 8684 C C . ILE C 1 398 ? 13.992 53.511 83.136 1.00 34.69 404 ILE C C 1
ATOM 8685 O O . ILE C 1 398 ? 14.279 54.264 84.063 1.00 33.95 404 ILE C O 1
ATOM 8690 N N . ARG C 1 399 ? 13.191 53.865 82.137 1.00 35.92 405 ARG C N 1
ATOM 8691 C CA . ARG C 1 399 ? 12.577 55.183 82.092 1.00 36.78 405 ARG C CA 1
ATOM 8692 C C . ARG C 1 399 ? 11.559 55.266 80.969 1.00 36.49 405 ARG C C 1
ATOM 8693 O O . ARG C 1 399 ? 11.650 54.550 79.974 1.00 36.59 405 ARG C O 1
ATOM 8701 N N . ALA C 1 400 ? 10.575 56.134 81.143 1.00 36.35 406 ALA C N 1
ATOM 8702 C CA . ALA C 1 400 ? 9.533 56.312 80.147 1.00 38.12 406 ALA C CA 1
ATOM 8703 C C . ALA C 1 400 ? 9.088 57.756 80.201 1.00 40.55 406 ALA C C 1
ATOM 8704 O O . ALA C 1 400 ? 8.959 58.331 81.283 1.00 39.99 406 ALA C O 1
ATOM 8706 N N . ARG C 1 401 ? 8.855 58.344 79.035 1.00 42.04 407 ARG C N 1
ATOM 8707 C CA . ARG C 1 401 ? 8.440 59.733 78.978 1.00 44.52 407 ARG C CA 1
ATOM 8708 C C . ARG C 1 401 ? 7.404 60.021 77.906 1.00 43.74 407 ARG C C 1
ATOM 8709 O O . ARG C 1 401 ? 7.289 59.302 76.911 1.00 41.58 407 ARG C O 1
ATOM 8717 N N . LEU C 1 402 ? 6.640 61.050 78.144 1.00 43.30 408 LEU C N 1
ATOM 8718 C CA . LEU C 1 402 ? 5.674 61.585 77.234 1.00 43.58 408 LEU C CA 1
ATOM 8719 C C . LEU C 1 402 ? 6.430 62.644 76.489 1.00 43.09 408 LEU C C 1
ATOM 8720 O O . LEU C 1 402 ? 6.694 63.713 77.047 1.00 43.19 408 LEU C O 1
ATOM 8725 N N . LEU C 1 403 ? 6.801 62.394 75.238 1.00 42.06 409 LEU C N 1
ATOM 8726 C CA . LEU C 1 403 ? 7.584 63.363 74.479 1.00 40.99 409 LEU C CA 1
ATOM 8727 C C . LEU C 1 403 ? 6.759 64.556 74.026 1.00 40.19 409 LEU C C 1
ATOM 8728 O O . LEU C 1 403 ? 7.254 65.684 73.997 1.00 40.26 409 LEU C O 1
ATOM 8733 N N . TYR C 1 404 ? 5.502 64.301 73.680 1.00 40.02 410 TYR C N 1
ATOM 8734 C CA . TYR C 1 404 ? 4.594 65.353 73.248 1.00 40.64 410 TYR C CA 1
ATOM 8735 C C . TYR C 1 404 ? 3.214 64.778 72.981 1.00 40.86 410 TYR C C 1
ATOM 8736 O O . TYR C 1 404 ? 3.062 63.540 73.048 1.00 39.02 410 TYR C O 1
ATOM 8746 N N . GLU D 1 1 ? 50.266 68.646 3.179 0.00 48.35 7 GLU D N 1
ATOM 8747 C CA . GLU D 1 1 ? 49.675 69.227 1.945 1.00 48.50 7 GLU D CA 1
ATOM 8748 C C . GLU D 1 1 ? 50.432 68.804 0.688 1.00 49.28 7 GLU D C 1
ATOM 8749 O O . GLU D 1 1 ? 50.415 69.507 -0.322 0.00 49.22 7 GLU D O 1
ATOM 8755 N N . LYS D 1 2 ? 51.088 67.649 0.758 1.00 50.61 8 LYS D N 1
ATOM 8756 C CA . LYS D 1 2 ? 51.836 67.094 -0.372 1.00 51.72 8 LYS D CA 1
ATOM 8757 C C . LYS D 1 2 ? 52.516 65.800 0.056 1.00 52.43 8 LYS D C 1
ATOM 8758 O O . LYS D 1 2 ? 53.332 65.787 0.981 1.00 50.66 8 LYS D O 1
ATOM 8764 N N . ASP D 1 3 ? 52.180 64.713 -0.630 1.00 53.27 9 ASP D N 1
ATOM 8765 C CA . ASP D 1 3 ? 52.737 63.406 -0.319 1.00 53.89 9 ASP D CA 1
ATOM 8766 C C . ASP D 1 3 ? 54.207 63.293 -0.700 1.00 52.21 9 ASP D C 1
ATOM 8767 O O . ASP D 1 3 ? 54.816 62.235 -0.562 1.00 51.67 9 ASP D O 1
ATOM 8772 N N . LYS D 1 4 ? 54.776 64.389 -1.183 1.00 51.04 10 LYS D N 1
ATOM 8773 C CA . LYS D 1 4 ? 56.186 64.404 -1.541 1.00 49.69 10 LYS D CA 1
ATOM 8774 C C . LYS D 1 4 ? 57.006 64.837 -0.327 1.00 46.25 10 LYS D C 1
ATOM 8775 O O . LYS D 1 4 ? 58.211 64.602 -0.272 1.00 45.83 10 LYS D O 1
ATOM 8781 N N . ILE D 1 5 ? 56.346 65.469 0.643 1.00 42.50 11 ILE D N 1
ATOM 8782 C CA . ILE D 1 5 ? 57.019 65.931 1.855 1.00 37.17 11 ILE D CA 1
ATOM 8783 C C . ILE D 1 5 ? 57.127 64.787 2.849 1.00 35.80 11 ILE D C 1
ATOM 8784 O O . ILE D 1 5 ? 56.130 64.352 3.426 1.00 35.20 11 ILE D O 1
ATOM 8789 N N . LYS D 1 6 ? 58.347 64.311 3.057 1.00 34.35 12 LYS D N 1
ATOM 8790 C CA . LYS D 1 6 ? 58.588 63.194 3.955 1.00 33.11 12 LYS D CA 1
ATOM 8791 C C . LYS D 1 6 ? 58.816 63.562 5.414 1.00 30.79 12 LYS D C 1
ATOM 8792 O O . LYS D 1 6 ? 59.644 64.411 5.735 1.00 29.87 12 LYS D O 1
ATOM 8798 N N . PHE D 1 7 ? 58.076 62.893 6.291 1.00 29.63 13 PHE D N 1
ATOM 8799 C CA . PHE D 1 7 ? 58.195 63.100 7.729 1.00 28.95 13 PHE D CA 1
ATOM 8800 C C . PHE D 1 7 ? 58.792 61.828 8.324 1.00 28.35 13 PHE D C 1
ATOM 8801 O O . PHE D 1 7 ? 58.232 60.744 8.180 1.00 31.60 13 PHE D O 1
ATOM 8809 N N . LEU D 1 8 ? 59.936 61.957 8.977 1.00 27.94 14 LEU D N 1
ATOM 8810 C CA . LEU D 1 8 ? 60.575 60.820 9.614 1.00 27.99 14 LEU D CA 1
ATOM 8811 C C . LEU D 1 8 ? 60.330 60.957 11.116 1.00 28.88 14 LEU D C 1
ATOM 8812 O O . LEU D 1 8 ? 60.792 61.917 11.733 1.00 29.39 14 LEU D O 1
ATOM 8817 N N . LEU D 1 9 ? 59.593 60.013 11.701 1.00 28.63 15 LEU D N 1
ATOM 8818 C CA . LEU D 1 9 ? 59.296 60.063 13.131 1.00 29.93 15 LEU D CA 1
ATOM 8819 C C . LEU D 1 9 ? 59.892 58.856 13.846 1.00 30.77 15 LEU D C 1
ATOM 8820 O O . LEU D 1 9 ? 59.600 57.715 13.500 1.00 33.66 15 LEU D O 1
ATOM 8825 N N . VAL D 1 10 ? 60.723 59.105 14.849 1.00 31.69 16 VAL D N 1
ATOM 8826 C CA . VAL D 1 10 ? 61.352 58.014 15.578 1.00 32.32 16 VAL D CA 1
ATOM 8827 C C . VAL D 1 10 ? 61.086 58.060 17.080 1.00 32.59 16 VAL D C 1
ATOM 8828 O O . VAL D 1 10 ? 60.547 59.036 17.607 1.00 33.11 16 VAL D O 1
ATOM 8832 N N . GLU D 1 11 ? 61.478 56.989 17.759 1.00 32.31 17 GLU D N 1
ATOM 8833 C CA . GLU D 1 11 ? 61.313 56.859 19.203 1.00 32.27 17 GLU D CA 1
ATOM 8834 C C . GLU D 1 11 ? 59.846 56.754 19.615 1.00 31.75 17 GLU D C 1
ATOM 8835 O O . GLU D 1 11 ? 59.487 56.970 20.770 1.00 30.15 17 GLU D O 1
ATOM 8841 N N . GLY D 1 12 ? 59.005 56.414 18.646 1.00 31.82 18 GLY D N 1
ATOM 8842 C CA . GLY D 1 12 ? 57.590 56.246 18.911 1.00 33.45 18 GLY D CA 1
ATOM 8843 C C . GLY D 1 12 ? 56.827 57.426 19.484 1.00 33.95 18 GLY D C 1
ATOM 8844 O O . GLY D 1 12 ? 56.424 57.397 20.646 1.00 34.31 18 GLY D O 1
ATOM 8845 N N . VAL D 1 13 ? 56.628 58.467 18.681 1.00 33.50 19 VAL D N 1
ATOM 8846 C CA . VAL D 1 13 ? 55.864 59.619 19.137 1.00 32.89 19 VAL D CA 1
ATOM 8847 C C . VAL D 1 13 ? 54.420 59.128 19.140 1.00 32.89 19 VAL D C 1
ATOM 8848 O O . VAL D 1 13 ? 54.093 58.154 18.454 1.00 31.27 19 VAL D O 1
ATOM 8852 N N . HIS D 1 14 ? 53.561 59.801 19.897 1.00 32.74 20 HIS D N 1
ATOM 8853 C CA . HIS D 1 14 ? 52.162 59.407 20.009 1.00 31.33 20 HIS D CA 1
ATOM 8854 C C . HIS D 1 14 ? 51.431 59.395 18.677 1.00 30.98 20 HIS D C 1
ATOM 8855 O O . HIS D 1 14 ? 51.701 60.200 17.787 1.00 31.66 20 HIS D O 1
ATOM 8862 N N . GLN D 1 15 ? 50.486 58.471 18.562 1.00 29.92 21 GLN D N 1
ATOM 8863 C CA . GLN D 1 15 ? 49.698 58.297 17.356 1.00 30.23 21 GLN D CA 1
ATOM 8864 C C . GLN D 1 15 ? 48.936 59.549 16.936 1.00 29.05 21 GLN D C 1
ATOM 8865 O O . GLN D 1 15 ? 48.704 59.767 15.745 1.00 28.20 21 GLN D O 1
ATOM 8871 N N . LYS D 1 16 ? 48.523 60.368 17.899 1.00 26.98 22 LYS D N 1
ATOM 8872 C CA . LYS D 1 16 ? 47.788 61.570 17.535 1.00 27.51 22 LYS D CA 1
ATOM 8873 C C . LYS D 1 16 ? 48.635 62.517 16.684 1.00 24.95 22 LYS D C 1
ATOM 8874 O O . LYS D 1 16 ? 48.098 63.333 15.932 1.00 27.92 22 LYS D O 1
ATOM 8880 N N . ALA D 1 17 ? 49.954 62.410 16.799 1.00 21.92 23 ALA D N 1
ATOM 8881 C CA . ALA D 1 17 ? 50.850 63.230 15.988 1.00 22.15 23 ALA D CA 1
ATOM 8882 C C . ALA D 1 17 ? 50.632 62.821 14.524 1.00 22.99 23 ALA D C 1
ATOM 8883 O O . ALA D 1 17 ? 50.489 63.671 13.635 1.00 22.24 23 ALA D O 1
ATOM 8885 N N . LEU D 1 18 ? 50.592 61.509 14.284 1.00 23.48 24 LEU D N 1
ATOM 8886 C CA . LEU D 1 18 ? 50.368 60.957 12.942 1.00 25.82 24 LEU D CA 1
ATOM 8887 C C . LEU D 1 18 ? 48.972 61.359 12.455 1.00 27.00 24 LEU D C 1
ATOM 8888 O O . LEU D 1 18 ? 48.780 61.713 11.292 1.00 27.07 24 LEU D O 1
ATOM 8893 N N . GLU D 1 19 ? 47.990 61.289 13.350 1.00 27.93 25 GLU D N 1
ATOM 8894 C CA . GLU D 1 19 ? 46.625 61.655 12.995 1.00 28.42 25 GLU D CA 1
ATOM 8895 C C . GLU D 1 19 ? 46.588 63.114 12.546 1.00 28.15 25 GLU D C 1
ATOM 8896 O O . GLU D 1 19 ? 45.949 63.461 11.546 1.00 26.02 25 GLU D O 1
ATOM 8902 N N . SER D 1 20 ? 47.277 63.970 13.295 1.00 26.36 26 SER D N 1
ATOM 8903 C CA . SER D 1 20 ? 47.311 65.390 12.960 1.00 25.42 26 SER D CA 1
ATOM 8904 C C . SER D 1 20 ? 47.989 65.619 11.608 1.00 22.49 26 SER D C 1
ATOM 8905 O O . SER D 1 20 ? 47.477 66.357 10.765 1.00 21.13 26 SER D O 1
ATOM 8908 N N . LEU D 1 21 ? 49.134 64.976 11.395 1.00 23.09 27 LEU D N 1
ATOM 8909 C CA . LEU D 1 21 ? 49.847 65.110 10.128 1.00 23.68 27 LEU D CA 1
ATOM 8910 C C . LEU D 1 21 ? 48.967 64.702 8.945 1.00 23.80 27 LEU D C 1
ATOM 8911 O O . LEU D 1 21 ? 48.903 65.410 7.945 1.00 25.51 27 LEU D O 1
ATOM 8916 N N . ARG D 1 22 ? 48.277 63.576 9.062 1.00 25.34 28 ARG D N 1
ATOM 8917 C CA . ARG D 1 22 ? 47.419 63.118 7.974 1.00 28.39 28 ARG D CA 1
ATOM 8918 C C . ARG D 1 22 ? 46.226 64.031 7.742 1.00 27.72 28 ARG D C 1
ATOM 8919 O O . ARG D 1 22 ? 45.858 64.287 6.601 1.00 27.13 28 ARG D O 1
ATOM 8927 N N . ALA D 1 23 ? 45.629 64.537 8.818 1.00 27.60 29 ALA D N 1
ATOM 8928 C CA . ALA D 1 23 ? 44.486 65.430 8.676 1.00 25.76 29 ALA D CA 1
ATOM 8929 C C . ALA D 1 23 ? 44.881 66.687 7.911 1.00 27.21 29 ALA D C 1
ATOM 8930 O O . ALA D 1 23 ? 44.071 67.260 7.179 1.00 28.79 29 ALA D O 1
ATOM 8932 N N . ALA D 1 24 ? 46.126 67.122 8.078 1.00 26.90 30 ALA D N 1
ATOM 8933 C CA . ALA D 1 24 ? 46.599 68.315 7.384 1.00 26.96 30 ALA D CA 1
ATOM 8934 C C . ALA D 1 24 ? 47.074 67.996 5.959 1.00 27.52 30 ALA D C 1
ATOM 8935 O O . ALA D 1 24 ? 47.602 68.870 5.261 1.00 24.94 30 ALA D O 1
ATOM 8937 N N . GLY D 1 25 ? 46.907 66.741 5.542 1.00 27.66 31 GLY D N 1
ATOM 8938 C CA . GLY D 1 25 ? 47.306 66.343 4.200 1.00 29.90 31 GLY D CA 1
ATOM 8939 C C . GLY D 1 25 ? 48.715 65.792 4.020 1.00 31.44 31 GLY D C 1
ATOM 8940 O O . GLY D 1 25 ? 49.161 65.601 2.889 1.00 32.54 31 GLY D O 1
ATOM 8941 N N . TYR D 1 26 ? 49.428 65.545 5.111 1.00 30.45 32 TYR D N 1
ATOM 8942 C CA . TYR D 1 26 ? 50.780 65.000 5.009 1.00 31.63 32 TYR D CA 1
ATOM 8943 C C . TYR D 1 26 ? 50.740 63.527 5.387 1.00 31.23 32 TYR D C 1
ATOM 8944 O O . TYR D 1 26 ? 50.754 63.188 6.570 1.00 30.34 32 TYR D O 1
ATOM 8953 N N . THR D 1 27 ? 50.703 62.654 4.383 1.00 30.85 33 THR D N 1
ATOM 8954 C CA . THR D 1 27 ? 50.635 61.216 4.634 1.00 32.49 33 THR D CA 1
ATOM 8955 C C . THR D 1 27 ? 51.913 60.430 4.345 1.00 32.73 33 THR D C 1
ATOM 8956 O O . THR D 1 27 ? 51.956 59.217 4.554 1.00 32.06 33 THR D O 1
ATOM 8960 N N . ASN D 1 28 ? 52.951 61.110 3.866 1.00 33.35 34 ASN D N 1
ATOM 8961 C CA . ASN D 1 28 ? 54.223 60.450 3.565 1.00 33.25 34 ASN D CA 1
ATOM 8962 C C . ASN D 1 28 ? 55.033 60.382 4.856 1.00 33.81 34 ASN D C 1
ATOM 8963 O O . ASN D 1 28 ? 55.932 61.195 5.091 1.00 34.61 34 ASN D O 1
ATOM 8968 N N . ILE D 1 29 ? 54.720 59.384 5.675 1.00 33.28 35 ILE D N 1
ATOM 8969 C CA . ILE D 1 29 ? 55.354 59.220 6.972 1.00 33.36 35 ILE D CA 1
ATOM 8970 C C . ILE D 1 29 ? 56.133 57.924 7.192 1.00 34.22 35 ILE D C 1
ATOM 8971 O O . ILE D 1 29 ? 55.611 56.833 6.974 1.00 35.04 35 ILE D O 1
ATOM 8976 N N . GLU D 1 30 ? 57.380 58.052 7.635 1.00 34.14 36 GLU D N 1
ATOM 8977 C CA . GLU D 1 30 ? 58.194 56.882 7.950 1.00 34.26 36 GLU D CA 1
ATOM 8978 C C . GLU D 1 30 ? 58.244 56.865 9.473 1.00 34.26 36 GLU D C 1
ATOM 8979 O O . GLU D 1 30 ? 58.910 57.698 10.086 1.00 34.13 36 GLU D O 1
ATOM 8985 N N . PHE D 1 31 ? 57.534 55.916 10.074 1.00 33.35 37 PHE D N 1
ATOM 8986 C CA . PHE D 1 31 ? 57.444 55.809 11.526 1.00 34.49 37 PHE D CA 1
ATOM 8987 C C . PHE D 1 31 ? 58.313 54.714 12.152 1.00 34.63 37 PHE D C 1
ATOM 8988 O O . PHE D 1 31 ? 58.496 53.646 11.578 1.00 36.89 37 PHE D O 1
ATOM 8996 N N . HIS D 1 32 ? 58.843 54.993 13.338 1.00 35.56 38 HIS D N 1
ATOM 8997 C CA . HIS D 1 32 ? 59.661 54.033 14.077 1.00 36.82 38 HIS D CA 1
ATOM 8998 C C . HIS D 1 32 ? 59.351 54.132 15.565 1.00 38.37 38 HIS D C 1
ATOM 8999 O O . HIS D 1 32 ? 59.349 55.222 16.138 1.00 38.22 38 HIS D O 1
ATOM 9006 N N . LYS D 1 33 ? 59.093 52.988 16.189 1.00 39.46 39 LYS D N 1
ATOM 9007 C CA . LYS D 1 33 ? 58.765 52.947 17.607 1.00 40.66 39 LYS D CA 1
ATOM 9008 C C . LYS D 1 33 ? 59.984 53.191 18.481 1.00 40.17 39 LYS D C 1
ATOM 9009 O O . LYS D 1 33 ? 59.864 53.677 19.605 1.00 40.97 39 LYS D O 1
ATOM 9015 N N . GLY D 1 34 ? 61.159 52.854 17.965 1.00 40.01 40 GLY D N 1
ATOM 9016 C CA . GLY D 1 34 ? 62.370 53.040 18.738 1.00 39.26 40 GLY D CA 1
ATOM 9017 C C . GLY D 1 34 ? 63.373 53.937 18.049 1.00 40.28 40 GLY D C 1
ATOM 9018 O O . GLY D 1 34 ? 63.103 54.484 16.980 1.00 39.00 40 GLY D O 1
ATOM 9019 N N . ALA D 1 35 ? 64.536 54.096 18.670 1.00 40.84 41 ALA D N 1
ATOM 9020 C CA . ALA D 1 35 ? 65.585 54.927 18.106 1.00 42.09 41 ALA D CA 1
ATOM 9021 C C . ALA D 1 35 ? 66.262 54.183 16.963 1.00 43.28 41 ALA D C 1
ATOM 9022 O O . ALA D 1 35 ? 66.309 52.954 16.949 1.00 44.62 41 ALA D O 1
ATOM 9024 N N . LEU D 1 36 ? 66.771 54.935 15.997 1.00 44.08 42 LEU D N 1
ATOM 9025 C CA . LEU D 1 36 ? 67.449 54.354 14.849 1.00 44.41 42 LEU D CA 1
ATOM 9026 C C . LEU D 1 36 ? 68.944 54.322 15.111 1.00 46.00 42 LEU D C 1
ATOM 9027 O O . LEU D 1 36 ? 69.461 55.143 15.868 1.00 46.06 42 LEU D O 1
ATOM 9032 N N . ASP D 1 37 ? 69.638 53.372 14.492 1.00 48.26 43 ASP D N 1
ATOM 9033 C CA . ASP D 1 37 ? 71.084 53.274 14.654 1.00 50.02 43 ASP D CA 1
ATOM 9034 C C . ASP D 1 37 ? 71.710 54.264 13.679 1.00 51.86 43 ASP D C 1
ATOM 9035 O O . ASP D 1 37 ? 71.091 54.624 12.673 1.00 52.23 43 ASP D O 1
ATOM 9040 N N . ASP D 1 38 ? 72.927 54.706 13.981 1.00 52.76 44 ASP D N 1
ATOM 9041 C CA . ASP D 1 38 ? 73.641 55.659 13.137 1.00 54.12 44 ASP D CA 1
ATOM 9042 C C . ASP D 1 38 ? 73.393 55.451 11.649 1.00 53.39 44 ASP D C 1
ATOM 9043 O O . ASP D 1 38 ? 72.917 56.350 10.958 1.00 53.14 44 ASP D O 1
ATOM 9048 N N . GLU D 1 39 ? 73.717 54.259 11.163 1.00 52.69 45 GLU D N 1
ATOM 9049 C CA . GLU D 1 39 ? 73.543 53.932 9.755 1.00 52.65 45 GLU D CA 1
ATOM 9050 C C . GLU D 1 39 ? 72.078 54.015 9.321 1.00 51.22 45 GLU D C 1
ATOM 9051 O O . GLU D 1 39 ? 71.780 54.440 8.204 1.00 50.89 45 GLU D O 1
ATOM 9057 N N . GLN D 1 40 ? 71.167 53.611 10.202 1.00 50.32 46 GLN D N 1
ATOM 9058 C CA . GLN D 1 40 ? 69.740 53.644 9.886 1.00 49.04 46 GLN D CA 1
ATOM 9059 C C . GLN D 1 40 ? 69.245 55.084 9.816 1.00 46.52 46 GLN D C 1
ATOM 9060 O O . GLN D 1 40 ? 68.473 55.443 8.930 1.00 44.88 46 GLN D O 1
ATOM 9066 N N . LEU D 1 41 ? 69.690 55.905 10.761 1.00 44.32 47 LEU D N 1
ATOM 9067 C CA . LEU D 1 41 ? 69.274 57.300 10.792 1.00 44.00 47 LEU D CA 1
ATOM 9068 C C . LEU D 1 41 ? 69.719 58.018 9.526 1.00 44.00 47 LEU D C 1
ATOM 9069 O O . LEU D 1 41 ? 68.910 58.642 8.840 1.00 42.33 47 LEU D O 1
ATOM 9074 N N . LYS D 1 42 ? 71.007 57.905 9.209 1.00 45.72 48 LYS D N 1
ATOM 9075 C CA . LYS D 1 42 ? 71.573 58.553 8.030 1.00 46.69 48 LYS D CA 1
ATOM 9076 C C . LYS D 1 42 ? 70.812 58.293 6.741 1.00 46.58 48 LYS D C 1
ATOM 9077 O O . LYS D 1 42 ? 70.583 59.217 5.962 1.00 47.04 48 LYS D O 1
ATOM 9083 N N . GLU D 1 43 ? 70.414 57.048 6.510 1.00 46.77 49 GLU D N 1
ATOM 9084 C CA . GLU D 1 43 ? 69.691 56.728 5.287 1.00 48.39 49 GLU D CA 1
ATOM 9085 C C . GLU D 1 43 ? 68.216 57.114 5.340 1.00 46.94 49 GLU D C 1
ATOM 9086 O O . GLU D 1 43 ? 67.616 57.440 4.313 1.00 46.55 49 GLU D O 1
ATOM 9092 N N . SER D 1 44 ? 67.627 57.082 6.529 1.00 44.50 50 SER D N 1
ATOM 9093 C CA . SER D 1 44 ? 66.224 57.453 6.652 1.00 43.76 50 SER D CA 1
ATOM 9094 C C . SER D 1 44 ? 66.035 58.968 6.630 1.00 41.57 50 SER D C 1
ATOM 9095 O O . SER D 1 44 ? 65.065 59.471 6.064 1.00 42.39 50 SER D O 1
ATOM 9098 N N . ILE D 1 45 ? 66.978 59.690 7.223 1.00 39.25 51 ILE D N 1
ATOM 9099 C CA . ILE D 1 45 ? 66.900 61.144 7.289 1.00 38.86 51 ILE D CA 1
ATOM 9100 C C . ILE D 1 45 ? 67.399 61.850 6.027 1.00 39.23 51 ILE D C 1
ATOM 9101 O O . ILE D 1 45 ? 67.071 63.014 5.788 1.00 38.37 51 ILE D O 1
ATOM 9106 N N . ARG D 1 46 ? 68.175 61.141 5.213 1.00 40.09 52 ARG D N 1
ATOM 9107 C CA . ARG D 1 46 ? 68.738 61.720 3.994 1.00 39.77 52 ARG D CA 1
ATOM 9108 C C . ARG D 1 46 ? 67.747 62.499 3.126 1.00 37.92 52 ARG D C 1
ATOM 9109 O O . ARG D 1 46 ? 68.065 63.587 2.647 1.00 36.63 52 ARG D O 1
ATOM 9117 N N . ASP D 1 47 ? 66.554 61.951 2.925 1.00 35.70 53 ASP D N 1
ATOM 9118 C CA . ASP D 1 47 ? 65.542 62.608 2.097 1.00 35.59 53 ASP D CA 1
ATOM 9119 C C . ASP D 1 47 ? 64.338 63.108 2.905 1.00 33.20 53 ASP D C 1
ATOM 9120 O O . ASP D 1 47 ? 63.307 63.466 2.340 1.00 32.42 53 ASP D O 1
ATOM 9125 N N . ALA D 1 48 ? 64.476 63.131 4.224 1.00 31.76 54 ALA D N 1
ATOM 9126 C CA . ALA D 1 48 ? 63.401 63.585 5.095 1.00 29.92 54 ALA D CA 1
ATOM 9127 C C . ALA D 1 48 ? 63.277 65.107 5.100 1.00 29.16 54 ALA D C 1
ATOM 9128 O O . ALA D 1 48 ? 64.268 65.817 5.265 1.00 28.08 54 ALA D O 1
ATOM 9130 N N . HIS D 1 49 ? 62.063 65.608 4.898 1.00 27.87 55 HIS D N 1
ATOM 9131 C CA . HIS D 1 49 ? 61.836 67.053 4.931 1.00 28.45 55 HIS D CA 1
ATOM 9132 C C . HIS D 1 49 ? 61.666 67.455 6.393 1.00 25.72 55 HIS D C 1
ATOM 9133 O O . HIS D 1 49 ? 61.959 68.579 6.786 1.00 25.47 55 HIS D O 1
ATOM 9140 N N . PHE D 1 50 ? 61.192 66.508 7.194 1.00 24.49 56 PHE D N 1
ATOM 9141 C CA . PHE D 1 50 ? 60.962 66.748 8.608 1.00 23.41 56 PHE D CA 1
ATOM 9142 C C . PHE D 1 50 ? 61.321 65.521 9.417 1.00 24.19 56 PHE D C 1
ATOM 9143 O O . PHE D 1 50 ? 61.140 64.392 8.965 1.00 22.94 56 PHE D O 1
ATOM 9151 N N . ILE D 1 51 ? 61.839 65.745 10.615 1.00 24.16 57 ILE D N 1
ATOM 9152 C CA . ILE D 1 51 ? 62.151 64.640 11.494 1.00 25.55 57 ILE D CA 1
ATOM 9153 C C . ILE D 1 51 ? 61.571 64.942 12.877 1.00 26.00 57 ILE D C 1
ATOM 9154 O O . ILE D 1 51 ? 61.688 66.060 13.386 1.00 22.28 57 ILE D O 1
ATOM 9159 N N . GLY D 1 52 ? 60.918 63.941 13.454 1.00 24.74 58 GLY D N 1
ATOM 9160 C CA . GLY D 1 52 ? 60.355 64.081 14.779 1.00 25.73 58 GLY D CA 1
ATOM 9161 C C . GLY D 1 52 ? 61.096 63.104 15.659 1.00 25.89 58 GLY D C 1
ATOM 9162 O O . GLY D 1 52 ? 61.208 61.928 15.325 1.00 27.28 58 GLY D O 1
ATOM 9163 N N . LEU D 1 53 ? 61.623 63.577 16.778 1.00 27.90 59 LEU D N 1
ATOM 9164 C CA . LEU D 1 53 ? 62.358 62.698 17.663 1.00 29.29 59 LEU D CA 1
ATOM 9165 C C . LEU D 1 53 ? 62.108 63.014 19.122 1.00 30.78 59 LEU D C 1
ATOM 9166 O O . LEU D 1 53 ? 61.427 63.979 19.456 1.00 29.41 59 LEU D O 1
ATOM 9171 N N . ARG D 1 54 ? 62.676 62.188 19.990 1.00 31.62 60 ARG D N 1
ATOM 9172 C CA . ARG D 1 54 ? 62.522 62.379 21.412 1.00 33.35 60 ARG D CA 1
ATOM 9173 C C . ARG D 1 54 ? 63.897 62.531 22.044 1.00 35.97 60 ARG D C 1
ATOM 9174 O O . ARG D 1 54 ? 64.768 63.158 21.448 1.00 36.94 60 ARG D O 1
ATOM 9182 N N . SER D 1 55 ? 64.111 61.957 23.221 1.00 37.76 61 SER D N 1
ATOM 9183 C CA . SER D 1 55 ? 65.389 62.115 23.911 1.00 42.46 61 SER D CA 1
ATOM 9184 C C . SER D 1 55 ? 66.573 61.238 23.502 1.00 44.52 61 SER D C 1
ATOM 9185 O O . SER D 1 55 ? 67.719 61.626 23.719 1.00 45.75 61 SER D O 1
ATOM 9188 N N . ARG D 1 56 ? 66.320 60.071 22.917 1.00 46.50 62 ARG D N 1
ATOM 9189 C CA . ARG D 1 56 ? 67.416 59.171 22.550 1.00 47.41 62 ARG D CA 1
ATOM 9190 C C . ARG D 1 56 ? 68.113 59.428 21.216 1.00 48.18 62 ARG D C 1
ATOM 9191 O O . ARG D 1 56 ? 69.250 59.002 21.024 1.00 49.32 62 ARG D O 1
ATOM 9199 N N . THR D 1 57 ? 67.448 60.111 20.293 1.00 47.43 63 THR D N 1
ATOM 9200 C CA . THR D 1 57 ? 68.062 60.395 19.002 1.00 46.63 63 THR D CA 1
ATOM 9201 C C . THR D 1 57 ? 69.020 61.575 19.115 1.00 48.42 63 THR D C 1
ATOM 9202 O O . THR D 1 57 ? 68.645 62.647 19.590 1.00 49.06 63 THR D O 1
ATOM 9206 N N . HIS D 1 58 ? 70.263 61.376 18.690 1.00 48.94 64 HIS D N 1
ATOM 9207 C CA . HIS D 1 58 ? 71.244 62.451 18.745 1.00 50.07 64 HIS D CA 1
ATOM 9208 C C . HIS D 1 58 ? 71.391 63.075 17.371 1.00 47.67 64 HIS D C 1
ATOM 9209 O O . HIS D 1 58 ? 71.914 62.450 16.448 1.00 46.98 64 HIS D O 1
ATOM 9216 N N . LEU D 1 59 ? 70.913 64.306 17.233 1.00 44.28 65 LEU D N 1
ATOM 9217 C CA . LEU D 1 59 ? 71.002 64.997 15.957 1.00 42.32 65 LEU D CA 1
ATOM 9218 C C . LEU D 1 59 ? 72.231 65.893 16.002 1.00 41.04 65 LEU D C 1
ATOM 9219 O O . LEU D 1 59 ? 72.147 67.090 16.269 1.00 38.56 65 LEU D O 1
ATOM 9224 N N . THR D 1 60 ? 73.380 65.279 15.752 1.00 39.48 66 THR D N 1
ATOM 9225 C CA . THR D 1 60 ? 74.657 65.970 15.773 1.00 37.77 66 THR D CA 1
ATOM 9226 C C . THR D 1 60 ? 74.816 66.818 14.535 1.00 37.54 66 THR D C 1
ATOM 9227 O O . THR D 1 60 ? 74.042 66.699 13.586 1.00 35.63 66 THR D O 1
ATOM 9231 N N . GLU D 1 61 ? 75.833 67.671 14.550 1.00 41.11 67 GLU D N 1
ATOM 9232 C CA . GLU D 1 61 ? 76.120 68.535 13.419 1.00 44.32 67 GLU D CA 1
ATOM 9233 C C . GLU D 1 61 ? 76.287 67.709 12.150 1.00 44.73 67 GLU D C 1
ATOM 9234 O O . GLU D 1 61 ? 75.807 68.091 11.084 1.00 44.13 67 GLU D O 1
ATOM 9240 N N . ASP D 1 62 ? 76.965 66.571 12.261 1.00 45.95 68 ASP D N 1
ATOM 9241 C CA . ASP D 1 62 ? 77.185 65.732 11.091 1.00 47.89 68 ASP D CA 1
ATOM 9242 C C . ASP D 1 62 ? 75.909 65.133 10.521 1.00 46.31 68 ASP D C 1
ATOM 9243 O O . ASP D 1 62 ? 75.701 65.160 9.307 1.00 45.80 68 ASP D O 1
ATOM 9248 N N . VAL D 1 63 ? 75.054 64.594 11.387 1.00 44.39 69 VAL D N 1
ATOM 9249 C CA . VAL D 1 63 ? 73.800 64.012 10.930 1.00 41.88 69 VAL D CA 1
ATOM 9250 C C . VAL D 1 63 ? 72.994 65.087 10.216 1.00 40.22 69 VAL D C 1
ATOM 9251 O O . VAL D 1 63 ? 72.453 64.861 9.140 1.00 41.17 69 VAL D O 1
ATOM 9255 N N . ILE D 1 64 ? 72.928 66.265 10.820 1.00 41.02 70 ILE D N 1
ATOM 9256 C CA . ILE D 1 64 ? 72.186 67.372 10.238 1.00 40.11 70 ILE D CA 1
ATOM 9257 C C . ILE D 1 64 ? 72.745 67.756 8.875 1.00 42.36 70 ILE D C 1
ATOM 9258 O O . ILE D 1 64 ? 71.998 67.865 7.907 1.00 41.26 70 ILE D O 1
ATOM 9263 N N . ASN D 1 65 ? 74.057 67.958 8.788 1.00 45.49 71 ASN D N 1
ATOM 9264 C CA . ASN D 1 65 ? 74.650 68.326 7.507 1.00 48.67 71 ASN D CA 1
ATOM 9265 C C . ASN D 1 65 ? 74.491 67.199 6.492 1.00 48.83 71 ASN D C 1
ATOM 9266 O O . ASN D 1 65 ? 74.542 67.430 5.288 1.00 49.86 71 ASN D O 1
ATOM 9271 N N . ALA D 1 66 ? 74.274 65.985 6.986 1.00 50.34 72 ALA D N 1
ATOM 9272 C CA . ALA D 1 66 ? 74.075 64.826 6.119 1.00 50.38 72 ALA D CA 1
ATOM 9273 C C . ALA D 1 66 ? 72.670 64.862 5.503 1.00 50.90 72 ALA D C 1
ATOM 9274 O O . ALA D 1 66 ? 72.478 64.468 4.350 1.00 50.50 72 ALA D O 1
ATOM 9276 N N . ALA D 1 67 ? 71.687 65.316 6.278 1.00 49.72 73 ALA D N 1
ATOM 9277 C CA . ALA D 1 67 ? 70.318 65.417 5.777 1.00 49.09 73 ALA D CA 1
ATOM 9278 C C . ALA D 1 67 ? 70.351 66.495 4.703 1.00 49.01 73 ALA D C 1
ATOM 9279 O O . ALA D 1 67 ? 70.731 67.631 4.976 1.00 50.49 73 ALA D O 1
ATOM 9281 N N . GLU D 1 68 ? 69.954 66.148 3.485 1.00 46.77 74 GLU D N 1
ATOM 9282 C CA . GLU D 1 68 ? 69.996 67.109 2.395 1.00 46.71 74 GLU D CA 1
ATOM 9283 C C . GLU D 1 68 ? 68.685 67.799 2.031 1.00 43.98 74 GLU D C 1
ATOM 9284 O O . GLU D 1 68 ? 68.651 68.593 1.097 1.00 43.82 74 GLU D O 1
ATOM 9290 N N . LYS D 1 69 ? 67.611 67.513 2.759 1.00 39.89 75 LYS D N 1
ATOM 9291 C CA . LYS D 1 69 ? 66.328 68.153 2.473 1.00 36.83 75 LYS D CA 1
ATOM 9292 C C . LYS D 1 69 ? 65.634 68.631 3.747 1.00 32.95 75 LYS D C 1
ATOM 9293 O O . LYS D 1 69 ? 64.534 69.165 3.701 1.00 32.66 75 LYS D O 1
ATOM 9299 N N . LEU D 1 70 ? 66.288 68.428 4.880 1.00 30.73 76 LEU D N 1
ATOM 9300 C CA . LEU D 1 70 ? 65.729 68.808 6.163 1.00 29.79 76 LEU D CA 1
ATOM 9301 C C . LEU D 1 70 ? 65.220 70.252 6.145 1.00 28.65 76 LEU D C 1
ATOM 9302 O O . LEU D 1 70 ? 65.951 71.188 5.796 1.00 27.59 76 LEU D O 1
ATOM 9307 N N . VAL D 1 71 ? 63.950 70.407 6.507 1.00 26.10 77 VAL D N 1
ATOM 9308 C CA . VAL D 1 71 ? 63.286 71.708 6.551 1.00 23.42 77 VAL D CA 1
ATOM 9309 C C . VAL D 1 71 ? 63.101 72.173 8.000 1.00 23.74 77 VAL D C 1
ATOM 9310 O O . VAL D 1 71 ? 63.275 73.353 8.306 1.00 21.83 77 VAL D O 1
ATOM 9314 N N . ALA D 1 72 ? 62.746 71.243 8.889 1.00 21.63 78 ALA D N 1
ATOM 9315 C CA . ALA D 1 72 ? 62.568 71.567 10.297 1.00 22.16 78 ALA D CA 1
ATOM 9316 C C . ALA D 1 72 ? 62.650 70.319 11.165 1.00 21.86 78 ALA D C 1
ATOM 9317 O O . ALA D 1 72 ? 62.419 69.204 10.702 1.00 23.48 78 ALA D O 1
ATOM 9319 N N . ILE D 1 73 ? 62.981 70.535 12.431 1.00 21.24 79 ILE D N 1
ATOM 9320 C CA . ILE D 1 73 ? 63.117 69.482 13.426 1.00 21.43 79 ILE D CA 1
ATOM 9321 C C . ILE D 1 73 ? 62.087 69.641 14.545 1.00 20.36 79 ILE D C 1
ATOM 9322 O O . ILE D 1 73 ? 61.890 70.731 15.089 1.00 19.51 79 ILE D O 1
ATOM 9327 N N . GLY D 1 74 ? 61.448 68.537 14.887 1.00 19.57 80 GLY D N 1
ATOM 9328 C CA . GLY D 1 74 ? 60.476 68.552 15.952 1.00 20.84 80 GLY D CA 1
ATOM 9329 C C . GLY D 1 74 ? 60.961 67.706 17.108 1.00 21.81 80 GLY D C 1
ATOM 9330 O O . GLY D 1 74 ? 61.112 66.488 16.979 1.00 22.92 80 GLY D O 1
ATOM 9331 N N . ALA D 1 75 ? 61.242 68.354 18.231 1.00 21.12 81 ALA D N 1
ATOM 9332 C CA . ALA D 1 75 ? 61.666 67.646 19.428 1.00 23.65 81 ALA D CA 1
ATOM 9333 C C . ALA D 1 75 ? 60.373 67.347 20.193 1.00 23.49 81 ALA D C 1
ATOM 9334 O O . ALA D 1 75 ? 59.801 68.233 20.843 1.00 23.52 81 ALA D O 1
ATOM 9336 N N . PHE D 1 76 ? 59.903 66.109 20.097 1.00 22.47 82 PHE D N 1
ATOM 9337 C CA . PHE D 1 76 ? 58.672 65.720 20.776 1.00 22.33 82 PHE D CA 1
ATOM 9338 C C . PHE D 1 76 ? 58.920 65.467 22.256 1.00 24.68 82 PHE D C 1
ATOM 9339 O O . PHE D 1 76 ? 58.837 64.338 22.745 1.00 24.78 82 PHE D O 1
ATOM 9347 N N . ALA D 1 77 ? 59.221 66.563 22.949 1.00 25.88 83 ALA D N 1
ATOM 9348 C CA . ALA D 1 77 ? 59.514 66.591 24.374 1.00 29.32 83 ALA D CA 1
ATOM 9349 C C . ALA D 1 77 ? 59.809 68.050 24.726 1.00 30.09 83 ALA D C 1
ATOM 9350 O O . ALA D 1 77 ? 59.720 68.930 23.873 1.00 28.56 83 ALA D O 1
ATOM 9352 N N . ILE D 1 78 ? 60.154 68.318 25.978 1.00 33.82 84 ILE D N 1
ATOM 9353 C CA . ILE D 1 78 ? 60.471 69.689 26.362 1.00 36.22 84 ILE D CA 1
ATOM 9354 C C . ILE D 1 78 ? 61.947 69.965 26.081 1.00 37.31 84 ILE D C 1
ATOM 9355 O O . ILE D 1 78 ? 62.311 71.040 25.600 1.00 37.02 84 ILE D O 1
ATOM 9360 N N . GLY D 1 79 ? 62.792 68.979 26.369 1.00 38.77 85 GLY D N 1
ATOM 9361 C CA . GLY D 1 79 ? 64.220 69.130 26.148 1.00 40.99 85 GLY D CA 1
ATOM 9362 C C . GLY D 1 79 ? 64.673 68.992 24.704 1.00 42.55 85 GLY D C 1
ATOM 9363 O O . GLY D 1 79 ? 64.078 68.256 23.915 1.00 42.25 85 GLY D O 1
ATOM 9364 N N . THR D 1 80 ? 65.742 69.706 24.364 1.00 44.46 86 THR D N 1
ATOM 9365 C CA . THR D 1 80 ? 66.305 69.686 23.018 1.00 46.17 86 THR D CA 1
ATOM 9366 C C . THR D 1 80 ? 67.828 69.507 23.067 1.00 48.75 86 THR D C 1
ATOM 9367 O O . THR D 1 80 ? 68.524 69.792 22.091 1.00 49.22 86 THR D O 1
ATOM 9371 N N . ASN D 1 81 ? 68.337 69.034 24.206 1.00 51.15 87 ASN D N 1
ATOM 9372 C CA . ASN D 1 81 ? 69.777 68.819 24.395 1.00 52.45 87 ASN D CA 1
ATOM 9373 C C . ASN D 1 81 ? 70.358 67.758 23.471 1.00 51.60 87 ASN D C 1
ATOM 9374 O O . ASN D 1 81 ? 71.574 67.675 23.295 1.00 52.18 87 ASN D O 1
ATOM 9379 N N . GLN D 1 82 ? 69.483 66.943 22.894 1.00 48.54 88 GLN D N 1
ATOM 9380 C CA . GLN D 1 82 ? 69.887 65.881 21.985 1.00 45.43 88 GLN D CA 1
ATOM 9381 C C . GLN D 1 82 ? 70.085 66.418 20.568 1.00 41.39 88 GLN D C 1
ATOM 9382 O O . GLN D 1 82 ? 70.605 65.722 19.698 1.00 39.95 88 GLN D O 1
ATOM 9388 N N . VAL D 1 83 ? 69.655 67.654 20.336 1.00 38.07 89 VAL D N 1
ATOM 9389 C CA . VAL D 1 83 ? 69.777 68.271 19.023 1.00 33.35 89 VAL D CA 1
ATOM 9390 C C . VAL D 1 83 ? 70.798 69.394 19.037 1.00 33.52 89 VAL D C 1
ATOM 9391 O O . VAL D 1 83 ? 70.822 70.210 19.955 1.00 33.05 89 VAL D O 1
ATOM 9395 N N . ASP D 1 84 ? 71.643 69.440 18.016 1.00 31.56 90 ASP D N 1
ATOM 9396 C CA . ASP D 1 84 ? 72.644 70.487 17.933 1.00 31.93 90 ASP D CA 1
ATOM 9397 C C . ASP D 1 84 ? 71.967 71.719 17.361 1.00 30.57 90 ASP D C 1
ATOM 9398 O O . ASP D 1 84 ? 71.916 71.913 16.144 1.00 28.23 90 ASP D O 1
ATOM 9403 N N . LEU D 1 85 ? 71.447 72.545 18.262 1.00 30.99 91 LEU D N 1
ATOM 9404 C CA . LEU D 1 85 ? 70.723 73.759 17.903 1.00 32.99 91 LEU D CA 1
ATOM 9405 C C . LEU D 1 85 ? 71.411 74.700 16.930 1.00 32.18 91 LEU D C 1
ATOM 9406 O O . LEU D 1 85 ? 70.787 75.168 15.973 1.00 32.08 91 LEU D O 1
ATOM 9411 N N . ASP D 1 86 ? 72.686 74.989 17.173 1.00 33.26 92 ASP D N 1
ATOM 9412 C CA . ASP D 1 86 ? 73.440 75.894 16.304 1.00 33.25 92 ASP D CA 1
ATOM 9413 C C . ASP D 1 86 ? 73.607 75.321 14.903 1.00 30.72 92 ASP D C 1
ATOM 9414 O O . ASP D 1 86 ? 73.458 76.032 13.912 1.00 30.71 92 ASP D O 1
ATOM 9419 N N . ALA D 1 87 ? 73.932 74.037 14.820 1.00 29.27 93 ALA D N 1
ATOM 9420 C CA . ALA D 1 87 ? 74.120 73.406 13.519 1.00 29.84 93 ALA D CA 1
ATOM 9421 C C . ALA D 1 87 ? 72.842 73.545 12.691 1.00 30.61 93 ALA D C 1
ATOM 9422 O O . ALA D 1 87 ? 72.888 73.914 11.515 1.00 31.25 93 ALA D O 1
ATOM 9424 N N . ALA D 1 88 ? 71.703 73.256 13.318 1.00 27.11 94 ALA D N 1
ATOM 9425 C CA . ALA D 1 88 ? 70.412 73.360 12.649 1.00 27.65 94 ALA D CA 1
ATOM 9426 C C . ALA D 1 88 ? 70.179 74.801 12.191 1.00 24.35 94 ALA D C 1
ATOM 9427 O O . ALA D 1 88 ? 69.799 75.047 11.048 1.00 22.35 94 ALA D O 1
ATOM 9429 N N . ALA D 1 89 ? 70.418 75.749 13.090 1.00 25.88 95 ALA D N 1
ATOM 9430 C CA . ALA D 1 89 ? 70.226 77.159 12.774 1.00 28.19 95 ALA D CA 1
ATOM 9431 C C . ALA D 1 89 ? 71.031 77.599 11.550 1.00 29.83 95 ALA D C 1
ATOM 9432 O O . ALA D 1 89 ? 70.487 78.231 10.634 1.00 29.56 95 ALA D O 1
ATOM 9434 N N . LYS D 1 90 ? 72.321 77.263 11.532 1.00 30.35 96 LYS D N 1
ATOM 9435 C CA . LYS D 1 90 ? 73.187 77.637 10.416 1.00 30.48 96 LYS D CA 1
ATOM 9436 C C . LYS D 1 90 ? 72.636 77.164 9.078 1.00 30.05 96 LYS D C 1
ATOM 9437 O O . LYS D 1 90 ? 72.876 77.796 8.048 1.00 30.16 96 LYS D O 1
ATOM 9443 N N . ARG D 1 91 ? 71.899 76.056 9.077 1.00 29.76 97 ARG D N 1
ATOM 9444 C CA . ARG D 1 91 ? 71.328 75.569 7.827 1.00 29.46 97 ARG D CA 1
ATOM 9445 C C . ARG D 1 91 ? 69.896 76.046 7.647 1.00 27.96 97 ARG D C 1
ATOM 9446 O O . ARG D 1 91 ? 69.182 75.570 6.772 1.00 28.81 97 ARG D O 1
ATOM 9454 N N . GLY D 1 92 ? 69.484 76.998 8.478 1.00 25.93 98 GLY D N 1
ATOM 9455 C CA . GLY D 1 92 ? 68.137 77.530 8.386 1.00 23.72 98 GLY D CA 1
ATOM 9456 C C . GLY D 1 92 ? 67.077 76.514 8.763 1.00 23.80 98 GLY D C 1
ATOM 9457 O O . GLY D 1 92 ? 66.017 76.455 8.145 1.00 22.96 98 GLY D O 1
ATOM 9458 N N . ILE D 1 93 ? 67.366 75.705 9.778 1.00 23.94 99 ILE D N 1
ATOM 9459 C CA . ILE D 1 93 ? 66.427 74.688 10.220 1.00 23.35 99 ILE D CA 1
ATOM 9460 C C . ILE D 1 93 ? 65.996 74.932 11.658 1.00 22.48 99 ILE D C 1
ATOM 9461 O O . ILE D 1 93 ? 66.776 74.739 12.597 1.00 23.06 99 ILE D O 1
ATOM 9466 N N . PRO D 1 94 ? 64.738 75.365 11.849 1.00 22.36 100 PRO D N 1
ATOM 9467 C CA . PRO D 1 94 ? 64.198 75.636 13.179 1.00 20.25 100 PRO D CA 1
ATOM 9468 C C . PRO D 1 94 ? 63.919 74.350 13.929 1.00 19.75 100 PRO D C 1
ATOM 9469 O O . PRO D 1 94 ? 63.606 73.326 13.330 1.00 19.10 100 PRO D O 1
ATOM 9473 N N . VAL D 1 95 ? 64.043 74.422 15.246 1.00 18.78 101 VAL D N 1
ATOM 9474 C CA . VAL D 1 95 ? 63.792 73.292 16.117 1.00 18.68 101 VAL D CA 1
ATOM 9475 C C . VAL D 1 95 ? 62.623 73.708 17.005 1.00 19.92 101 VAL D C 1
ATOM 9476 O O . VAL D 1 95 ? 62.670 74.753 17.652 1.00 20.13 101 VAL D O 1
ATOM 9480 N N . PHE D 1 96 ? 61.575 72.894 17.009 1.00 19.87 102 PHE D N 1
ATOM 9481 C CA . PHE D 1 96 ? 60.382 73.146 17.810 1.00 20.50 102 PHE D CA 1
ATOM 9482 C C . PHE D 1 96 ? 60.280 72.095 18.905 1.00 20.88 102 PHE D C 1
ATOM 9483 O O . PHE D 1 96 ? 60.621 70.930 18.691 1.00 21.54 102 PHE D O 1
ATOM 9491 N N . ASN D 1 97 ? 59.802 72.507 20.072 1.00 21.64 103 ASN D N 1
ATOM 9492 C CA . ASN D 1 97 ? 59.628 71.582 21.178 1.00 22.63 103 ASN D CA 1
ATOM 9493 C C . ASN D 1 97 ? 58.190 71.688 21.692 1.00 23.17 103 ASN D C 1
ATOM 9494 O O . ASN D 1 97 ? 57.323 72.237 21.011 1.00 22.97 103 ASN D O 1
ATOM 9499 N N . ALA D 1 98 ? 57.927 71.160 22.879 1.00 23.12 104 ALA D N 1
ATOM 9500 C CA . ALA D 1 98 ? 56.579 71.186 23.431 1.00 20.60 104 ALA D CA 1
ATOM 9501 C C . ALA D 1 98 ? 56.619 71.882 24.779 1.00 20.90 104 ALA D C 1
ATOM 9502 O O . ALA D 1 98 ? 56.549 71.244 25.813 1.00 18.63 104 ALA D O 1
ATOM 9504 N N . PRO D 1 99 ? 56.719 73.213 24.772 1.00 21.55 105 PRO D N 1
ATOM 9505 C CA . PRO D 1 99 ? 56.780 74.027 25.982 1.00 24.85 105 PRO D CA 1
ATOM 9506 C C . PRO D 1 99 ? 55.569 74.063 26.915 1.00 24.32 105 PRO D C 1
ATOM 9507 O O . PRO D 1 99 ? 55.726 74.352 28.090 1.00 26.33 105 PRO D O 1
ATOM 9511 N N . PHE D 1 100 ? 54.372 73.767 26.427 1.00 26.06 106 PHE D N 1
ATOM 9512 C CA . PHE D 1 100 ? 53.201 73.858 27.307 1.00 25.04 106 PHE D CA 1
ATOM 9513 C C . PHE D 1 100 ? 52.407 72.583 27.540 1.00 26.90 106 PHE D C 1
ATOM 9514 O O . PHE D 1 100 ? 51.360 72.621 28.189 1.00 24.71 106 PHE D O 1
ATOM 9522 N N . SER D 1 101 ? 52.904 71.458 27.032 1.00 27.34 107 SER D N 1
ATOM 9523 C CA . SER D 1 101 ? 52.206 70.188 27.190 1.00 30.24 107 SER D CA 1
ATOM 9524 C C . SER D 1 101 ? 52.086 69.668 28.623 1.00 29.50 107 SER D C 1
ATOM 9525 O O . SER D 1 101 ? 51.186 68.893 28.915 1.00 29.44 107 SER D O 1
ATOM 9528 N N . ASN D 1 102 ? 52.977 70.088 29.514 1.00 29.42 108 ASN D N 1
ATOM 9529 C CA . ASN D 1 102 ? 52.917 69.635 30.906 1.00 29.73 108 ASN D CA 1
ATOM 9530 C C . ASN D 1 102 ? 52.130 70.572 31.831 1.00 27.21 108 ASN D C 1
ATOM 9531 O O . ASN D 1 102 ? 52.126 70.405 33.049 1.00 29.26 108 ASN D O 1
ATOM 9536 N N . THR D 1 103 ? 51.444 71.541 31.242 1.00 24.45 109 THR D N 1
ATOM 9537 C CA . THR D 1 103 ? 50.670 72.516 32.005 1.00 23.82 109 THR D CA 1
ATOM 9538 C C . THR D 1 103 ? 49.685 71.917 33.017 1.00 23.77 109 THR D C 1
ATOM 9539 O O . THR D 1 103 ? 49.731 72.226 34.210 1.00 22.07 109 THR D O 1
ATOM 9543 N N . ARG D 1 104 ? 48.795 71.063 32.535 1.00 22.60 110 ARG D N 1
ATOM 9544 C CA . ARG D 1 104 ? 47.788 70.438 33.384 1.00 23.97 110 ARG D CA 1
ATOM 9545 C C . ARG D 1 104 ? 48.422 69.631 34.509 1.00 23.59 110 ARG D C 1
ATOM 9546 O O . ARG D 1 104 ? 47.980 69.666 35.662 1.00 21.36 110 ARG D O 1
ATOM 9554 N N . SER D 1 105 ? 49.464 68.900 34.147 1.00 22.32 111 SER D N 1
ATOM 9555 C CA . SER D 1 105 ? 50.189 68.061 35.078 1.00 24.19 111 SER D CA 1
ATOM 9556 C C . SER D 1 105 ? 50.737 68.853 36.265 1.00 22.18 111 SER D C 1
ATOM 9557 O O . SER D 1 105 ? 50.628 68.417 37.407 1.00 23.73 111 SER D O 1
ATOM 9560 N N . VAL D 1 106 ? 51.331 70.009 35.999 1.00 18.96 112 VAL D N 1
ATOM 9561 C CA . VAL D 1 106 ? 51.887 70.820 37.082 1.00 19.79 112 VAL D CA 1
ATOM 9562 C C . VAL D 1 106 ? 50.777 71.367 37.979 1.00 18.31 112 VAL D C 1
ATOM 9563 O O . VAL D 1 106 ? 50.918 71.395 39.203 1.00 18.38 112 VAL D O 1
ATOM 9567 N N . ALA D 1 107 ? 49.669 71.784 37.368 1.00 17.79 113 ALA D N 1
ATOM 9568 C CA . ALA D 1 107 ? 48.539 72.318 38.117 1.00 16.45 113 ALA D CA 1
ATOM 9569 C C . ALA D 1 107 ? 47.984 71.272 39.086 1.00 16.65 113 ALA D C 1
ATOM 9570 O O . ALA D 1 107 ? 47.720 71.576 40.244 1.00 17.83 113 ALA D O 1
ATOM 9572 N N . GLU D 1 108 ? 47.812 70.040 38.619 1.00 17.08 114 GLU D N 1
ATOM 9573 C CA . GLU D 1 108 ? 47.292 68.970 39.471 1.00 17.94 114 GLU D CA 1
ATOM 9574 C C . GLU D 1 108 ? 48.215 68.681 40.642 1.00 18.07 114 GLU D C 1
ATOM 9575 O O . GLU D 1 108 ? 47.755 68.471 41.759 1.00 17.99 114 GLU D O 1
ATOM 9581 N N . LEU D 1 109 ? 49.516 68.639 40.370 1.00 18.70 115 LEU D N 1
ATOM 9582 C CA . LEU D 1 109 ? 50.504 68.377 41.409 1.00 19.67 115 LEU D CA 1
ATOM 9583 C C . LEU D 1 109 ? 50.426 69.429 42.524 1.00 19.21 115 LEU D C 1
ATOM 9584 O O . LEU D 1 109 ? 50.462 69.091 43.704 1.00 20.80 115 LEU D O 1
ATOM 9589 N N . VAL D 1 110 ? 50.318 70.701 42.151 1.00 17.49 116 VAL D N 1
ATOM 9590 C CA . VAL D 1 110 ? 50.217 71.770 43.139 1.00 19.10 116 VAL D CA 1
ATOM 9591 C C . VAL D 1 110 ? 49.025 71.543 44.062 1.00 18.61 116 VAL D C 1
ATOM 9592 O O . VAL D 1 110 ? 49.120 71.713 45.274 1.00 18.63 116 VAL D O 1
ATOM 9596 N N . ILE D 1 111 ? 47.895 71.168 43.478 1.00 19.21 117 ILE D N 1
ATOM 9597 C CA . ILE D 1 111 ? 46.694 70.907 44.253 1.00 18.99 117 ILE D CA 1
ATOM 9598 C C . ILE D 1 111 ? 46.957 69.763 45.229 1.00 19.13 117 ILE D C 1
ATOM 9599 O O . ILE D 1 111 ? 46.596 69.843 46.395 1.00 16.79 117 ILE D O 1
ATOM 9604 N N . GLY D 1 112 ? 47.575 68.689 44.744 1.00 18.83 118 GLY D N 1
ATOM 9605 C CA . GLY D 1 112 ? 47.862 67.565 45.619 1.00 18.56 118 GLY D CA 1
ATOM 9606 C C . GLY D 1 112 ? 48.798 67.960 46.756 1.00 18.43 118 GLY D C 1
ATOM 9607 O O . GLY D 1 112 ? 48.615 67.562 47.906 1.00 16.82 118 GLY D O 1
ATOM 9608 N N . GLU D 1 113 ? 49.799 68.767 46.435 1.00 18.96 119 GLU D N 1
ATOM 9609 C CA . GLU D 1 113 ? 50.760 69.210 47.438 1.00 19.27 119 GLU D CA 1
ATOM 9610 C C . GLU D 1 113 ? 50.137 70.113 48.504 1.00 21.03 119 GLU D C 1
ATOM 9611 O O . GLU D 1 113 ? 50.354 69.915 49.702 1.00 20.63 119 GLU D O 1
ATOM 9617 N N . LEU D 1 114 ? 49.349 71.093 48.079 1.00 19.20 120 LEU D N 1
ATOM 9618 C CA . LEU D 1 114 ? 48.745 71.998 49.046 1.00 20.11 120 LEU D CA 1
ATOM 9619 C C . LEU D 1 114 ? 47.730 71.277 49.940 1.00 21.82 120 LEU D C 1
ATOM 9620 O O . LEU D 1 114 ? 47.644 71.555 51.143 1.00 22.61 120 LEU D O 1
ATOM 9625 N N . LEU D 1 115 ? 46.976 70.336 49.376 1.00 20.15 121 LEU D N 1
ATOM 9626 C CA . LEU D 1 115 ? 46.001 69.610 50.178 1.00 21.38 121 LEU D CA 1
ATOM 9627 C C . LEU D 1 115 ? 46.688 68.842 51.304 1.00 22.99 121 LEU D C 1
ATOM 9628 O O . LEU D 1 115 ? 46.265 68.912 52.461 1.00 22.56 121 LEU D O 1
ATOM 9633 N N . LEU D 1 116 ? 47.754 68.117 50.974 1.00 23.61 122 LEU D N 1
ATOM 9634 C CA . LEU D 1 116 ? 48.458 67.342 51.991 1.00 23.84 122 LEU D CA 1
ATOM 9635 C C . LEU D 1 116 ? 49.274 68.210 52.955 1.00 23.89 122 LEU D C 1
ATOM 9636 O O . LEU D 1 116 ? 49.314 67.941 54.158 1.00 25.61 122 LEU D O 1
ATOM 9641 N N . LEU D 1 117 ? 49.918 69.247 52.437 1.00 22.02 123 LEU D N 1
ATOM 9642 C CA . LEU D 1 117 ? 50.702 70.134 53.288 1.00 22.41 123 LEU D CA 1
ATOM 9643 C C . LEU D 1 117 ? 49.776 70.849 54.279 1.00 23.50 123 LEU D C 1
ATOM 9644 O O . LEU D 1 117 ? 50.074 70.941 55.466 1.00 23.90 123 LEU D O 1
ATOM 9649 N N . LEU D 1 118 ? 48.638 71.329 53.788 1.00 21.67 124 LEU D N 1
ATOM 9650 C CA . LEU D 1 118 ? 47.664 72.024 54.635 1.00 25.41 124 LEU D CA 1
ATOM 9651 C C . LEU D 1 118 ? 47.231 71.149 55.818 1.00 26.30 124 LEU D C 1
ATOM 9652 O O . LEU D 1 118 ? 46.861 71.652 56.878 1.00 25.04 124 LEU D O 1
ATOM 9657 N N . ARG D 1 119 ? 47.268 69.835 55.626 1.00 24.99 125 ARG D N 1
ATOM 9658 C CA . ARG D 1 119 ? 46.865 68.911 56.673 1.00 27.07 125 ARG D CA 1
ATOM 9659 C C . ARG D 1 119 ? 48.053 68.363 57.459 1.00 26.78 125 ARG D C 1
ATOM 9660 O O . ARG D 1 119 ? 47.875 67.551 58.361 1.00 25.07 125 ARG D O 1
ATOM 9668 N N . GLY D 1 120 ? 49.258 68.805 57.113 1.00 27.47 126 GLY D N 1
ATOM 9669 C CA . GLY D 1 120 ? 50.444 68.317 57.801 1.00 27.25 126 GLY D CA 1
ATOM 9670 C C . GLY D 1 120 ? 50.663 66.836 57.555 1.00 26.32 126 GLY D C 1
ATOM 9671 O O . GLY D 1 120 ? 51.257 66.138 58.377 1.00 26.25 126 GLY D O 1
ATOM 9672 N N . VAL D 1 121 ? 50.187 66.341 56.417 1.00 26.10 127 VAL D N 1
ATOM 9673 C CA . VAL D 1 121 ? 50.333 64.924 56.102 1.00 24.52 127 VAL D CA 1
ATOM 9674 C C . VAL D 1 121 ? 51.762 64.474 55.843 1.00 25.73 127 VAL D C 1
ATOM 9675 O O . VAL D 1 121 ? 52.169 63.412 56.313 1.00 26.81 127 VAL D O 1
ATOM 9679 N N .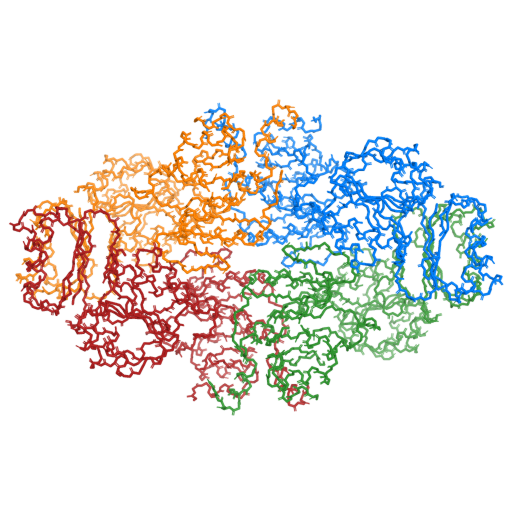 PRO D 1 122 ? 52.550 65.267 55.099 1.00 26.24 128 PRO D N 1
ATOM 9680 C CA . PRO D 1 122 ? 53.929 64.850 54.836 1.00 26.23 128 PRO D CA 1
ATOM 9681 C C . PRO D 1 122 ? 54.720 64.610 56.123 1.00 27.25 128 PRO D C 1
ATOM 9682 O O . PRO D 1 122 ? 55.444 63.615 56.238 1.00 24.40 128 PRO D O 1
ATOM 9686 N N . GLU D 1 123 ? 54.578 65.510 57.093 1.00 27.94 129 GLU D N 1
ATOM 9687 C CA . GLU D 1 123 ? 55.301 65.332 58.346 1.00 29.65 129 GLU D CA 1
ATOM 9688 C C . GLU D 1 123 ? 54.777 64.125 59.111 1.00 28.40 129 GLU D C 1
ATOM 9689 O O . GLU D 1 123 ? 55.558 63.350 59.649 1.00 30.18 129 GLU D O 1
ATOM 9695 N N . ALA D 1 124 ? 53.459 63.960 59.164 1.00 27.04 130 ALA D N 1
ATOM 9696 C CA . ALA D 1 124 ? 52.885 62.819 59.876 1.00 28.94 130 ALA D CA 1
ATOM 9697 C C . ALA D 1 124 ? 53.333 61.512 59.231 1.00 28.95 130 ALA D C 1
ATOM 9698 O O . ALA D 1 124 ? 53.636 60.538 59.917 1.00 29.38 130 ALA D O 1
ATOM 9700 N N . ASN D 1 125 ? 53.381 61.505 57.904 1.00 28.87 131 ASN D N 1
ATOM 9701 C CA . ASN D 1 125 ? 53.779 60.325 57.156 1.00 28.73 131 ASN D CA 1
ATOM 9702 C C . ASN D 1 125 ? 55.225 59.915 57.429 1.00 28.77 131 ASN D C 1
ATOM 9703 O O . ASN D 1 125 ? 55.499 58.739 57.655 1.00 28.91 131 ASN D O 1
ATOM 9708 N N . ALA D 1 126 ? 56.143 60.877 57.401 1.00 29.03 132 ALA D N 1
ATOM 9709 C CA . ALA D 1 126 ? 57.555 60.588 57.657 1.00 31.91 132 ALA D CA 1
ATOM 9710 C C . ALA D 1 126 ? 57.742 59.980 59.052 1.00 33.38 132 ALA D C 1
ATOM 9711 O O . ALA D 1 126 ? 58.510 59.045 59.225 1.00 34.41 132 ALA D O 1
ATOM 9713 N N . LYS D 1 127 ? 57.037 60.511 60.044 1.00 34.48 133 LYS D N 1
ATOM 9714 C CA . LYS D 1 127 ? 57.145 59.982 61.399 1.00 35.88 133 LYS D CA 1
ATOM 9715 C C . LYS D 1 127 ? 56.572 58.567 61.497 1.00 37.25 133 LYS D C 1
ATOM 9716 O O . LYS D 1 127 ? 57.136 57.701 62.168 1.00 36.03 133 LYS D O 1
ATOM 9722 N N . ALA D 1 128 ? 55.447 58.335 60.827 1.00 37.44 134 ALA D N 1
ATOM 9723 C CA . ALA D 1 128 ? 54.825 57.022 60.850 1.00 37.97 134 ALA D CA 1
ATOM 9724 C C . ALA D 1 128 ? 55.800 55.975 60.318 1.00 39.22 134 ALA D C 1
ATOM 9725 O O . ALA D 1 128 ? 55.890 54.873 60.859 1.00 39.67 134 ALA D O 1
ATOM 9727 N N . HIS D 1 129 ? 56.529 56.319 59.261 1.00 39.50 135 HIS D N 1
ATOM 9728 C CA . HIS D 1 129 ? 57.499 55.392 58.689 1.00 42.06 135 HIS D CA 1
ATOM 9729 C C . HIS D 1 129 ? 58.718 55.221 59.591 1.00 44.86 135 HIS D C 1
ATOM 9730 O O . HIS D 1 129 ? 59.550 54.349 59.351 1.00 45.30 135 HIS D O 1
ATOM 9737 N N . ARG D 1 130 ? 58.829 56.056 60.620 1.00 47.57 136 ARG D N 1
ATOM 9738 C CA . ARG D 1 130 ? 59.957 55.962 61.543 1.00 50.72 136 ARG D CA 1
ATOM 9739 C C . ARG D 1 130 ? 59.537 55.347 62.869 1.00 51.73 136 ARG D C 1
ATOM 9740 O O . ARG D 1 130 ? 60.377 55.036 63.706 1.00 53.22 136 ARG D O 1
ATOM 9748 N N . GLY D 1 131 ? 58.233 55.174 63.055 1.00 53.84 137 GLY D N 1
ATOM 9749 C CA . GLY D 1 131 ? 57.738 54.601 64.291 1.00 55.99 137 GLY D CA 1
ATOM 9750 C C . GLY D 1 131 ? 57.409 55.657 65.330 1.00 58.18 137 GLY D C 1
ATOM 9751 O O . GLY D 1 131 ? 57.016 55.330 66.452 1.00 57.91 137 GLY D O 1
ATOM 9752 N N . VAL D 1 132 ? 57.577 56.924 64.958 1.00 58.89 138 VAL D N 1
ATOM 9753 C CA . VAL D 1 132 ? 57.285 58.035 65.858 1.00 60.28 138 VAL D CA 1
ATOM 9754 C C . VAL D 1 132 ? 55.804 58.389 65.776 1.00 60.80 138 VAL D C 1
ATOM 9755 O O . VAL D 1 132 ? 55.154 58.143 64.762 1.00 60.99 138 VAL D O 1
ATOM 9759 N N . GLY D 1 133 ? 55.276 58.966 66.849 1.00 62.38 139 GLY D N 1
ATOM 9760 C CA . GLY D 1 133 ? 53.875 59.345 66.869 1.00 62.25 139 GLY D CA 1
ATOM 9761 C C . GLY D 1 133 ? 53.666 60.701 67.514 1.00 62.59 139 GLY D C 1
ATOM 9762 O O . GLY D 1 133 ? 54.530 61.195 68.238 0.00 61.60 139 GLY D O 1
ATOM 9763 N N . SER D 1 140 ? 46.608 71.660 60.598 1.00 59.35 146 SER D N 1
ATOM 9764 C CA . SER D 1 140 ? 45.690 70.817 59.841 1.00 58.78 146 SER D CA 1
ATOM 9765 C C . SER D 1 140 ? 44.422 71.599 59.525 1.00 58.01 146 SER D C 1
ATOM 9766 O O . SER D 1 140 ? 43.678 71.971 60.431 1.00 59.27 146 SER D O 1
ATOM 9769 N N . PHE D 1 141 ? 44.173 71.852 58.244 1.00 56.22 147 PHE D N 1
ATOM 9770 C CA . PHE D 1 141 ? 42.987 72.609 57.853 1.00 54.11 147 PHE D CA 1
ATOM 9771 C C . PHE D 1 141 ? 42.365 72.142 56.539 1.00 49.84 147 PHE D C 1
ATOM 9772 O O . PHE D 1 141 ? 43.024 71.512 55.717 1.00 49.10 147 PHE D O 1
ATOM 9780 N N . GLU D 1 142 ? 41.084 72.451 56.362 1.00 45.44 148 GLU D N 1
ATOM 9781 C CA . GLU D 1 142 ? 40.373 72.116 55.139 1.00 41.18 148 GLU D CA 1
ATOM 9782 C C . GLU D 1 142 ? 40.853 73.138 54.117 1.00 37.19 148 GLU D C 1
ATOM 9783 O O . GLU D 1 142 ? 41.211 74.257 54.477 1.00 32.49 148 GLU D O 1
ATOM 9789 N N . ALA D 1 143 ? 40.858 72.763 52.845 1.00 32.45 149 ALA D N 1
ATOM 9790 C CA . ALA D 1 143 ? 41.282 73.693 51.815 1.00 28.81 149 ALA D CA 1
ATOM 9791 C C . ALA D 1 143 ? 40.131 74.630 51.454 1.00 27.04 149 ALA D C 1
ATOM 9792 O O . ALA D 1 143 ? 40.359 75.794 51.120 1.00 25.97 149 ALA D O 1
ATOM 9794 N N . ARG D 1 144 ? 38.893 74.147 51.533 1.00 25.93 150 ARG D N 1
ATOM 9795 C CA . ARG D 1 144 ? 37.775 75.012 51.173 1.00 25.60 150 ARG D CA 1
ATOM 9796 C C . ARG D 1 144 ? 37.749 76.239 52.067 1.00 24.96 150 ARG D C 1
ATOM 9797 O O . ARG D 1 144 ? 37.973 76.145 53.271 1.00 25.56 150 ARG D O 1
ATOM 9805 N N . GLY D 1 145 ? 37.493 77.396 51.470 1.00 22.66 151 GLY D N 1
ATOM 9806 C CA . GLY D 1 145 ? 37.461 78.615 52.250 1.00 22.56 151 GLY D CA 1
ATOM 9807 C C . GLY D 1 145 ? 38.824 79.265 52.420 1.00 22.92 151 GLY D C 1
ATOM 9808 O O . GLY D 1 145 ? 38.915 80.370 52.952 1.00 23.72 151 GLY D O 1
ATOM 9809 N N . LYS D 1 146 ? 39.888 78.597 51.985 1.00 20.19 152 LYS D N 1
ATOM 9810 C CA . LYS D 1 146 ? 41.228 79.178 52.103 1.00 21.62 152 LYS D CA 1
ATOM 9811 C C . LYS D 1 146 ? 41.592 79.990 50.859 1.00 20.56 152 LYS D C 1
ATOM 9812 O O . LYS D 1 146 ? 41.020 79.791 49.778 1.00 18.69 152 LYS D O 1
ATOM 9818 N N . LYS D 1 147 ? 42.549 80.902 51.015 1.00 20.35 153 LYS D N 1
ATOM 9819 C CA . LYS D 1 147 ? 42.991 81.739 49.909 1.00 18.04 153 LYS D CA 1
ATOM 9820 C C . LYS D 1 147 ? 44.288 81.255 49.252 1.00 18.14 153 LYS D C 1
ATOM 9821 O O . LYS D 1 147 ? 45.308 81.040 49.914 1.00 17.96 153 LYS D O 1
ATOM 9827 N N . LEU D 1 148 ? 44.234 81.078 47.938 1.00 15.78 154 LEU D N 1
ATOM 9828 C CA . LEU D 1 148 ? 45.396 80.655 47.178 1.00 14.98 154 LEU D CA 1
ATOM 9829 C C . LEU D 1 148 ? 45.924 81.870 46.444 1.00 15.32 154 LEU D C 1
ATOM 9830 O O . LEU D 1 148 ? 45.176 82.558 45.750 1.00 16.48 154 LEU D O 1
ATOM 9835 N N . GLY D 1 149 ? 47.212 82.135 46.618 1.00 14.95 155 GLY D N 1
ATOM 9836 C CA . GLY D 1 149 ? 47.836 83.263 45.960 1.00 16.62 155 GLY D CA 1
ATOM 9837 C C . GLY D 1 149 ? 48.716 82.722 44.851 1.00 17.87 155 GLY D C 1
ATOM 9838 O O . GLY D 1 149 ? 49.697 82.024 45.115 1.00 16.61 155 GLY D O 1
ATOM 9839 N N . ILE D 1 150 ? 48.354 83.028 43.609 1.00 17.31 156 ILE D N 1
ATOM 9840 C CA . ILE D 1 150 ? 49.110 82.569 42.454 1.00 17.93 156 ILE D CA 1
ATOM 9841 C C . ILE D 1 150 ? 50.002 83.680 41.909 1.00 20.16 156 ILE D C 1
ATOM 9842 O O . ILE D 1 150 ? 49.521 84.765 41.587 1.00 20.88 156 ILE D O 1
ATOM 9847 N N . ILE D 1 151 ? 51.306 83.420 41.832 1.00 18.46 157 ILE D N 1
ATOM 9848 C CA . ILE D 1 151 ? 52.243 84.400 41.287 1.00 19.33 157 ILE D CA 1
ATOM 9849 C C . ILE D 1 151 ? 52.576 83.907 39.870 1.00 19.60 157 ILE D C 1
ATOM 9850 O O . ILE D 1 151 ? 53.203 82.861 39.694 1.00 21.34 157 ILE D O 1
ATOM 9855 N N . GLY D 1 152 ? 52.134 84.649 38.862 1.00 20.41 158 GLY D N 1
ATOM 9856 C CA . GLY D 1 152 ? 52.351 84.227 37.483 1.00 21.13 158 GLY D CA 1
ATOM 9857 C C . GLY D 1 152 ? 51.066 83.554 37.023 1.00 21.58 158 GLY D C 1
ATOM 9858 O O . GLY D 1 152 ? 50.877 82.353 37.208 1.00 20.84 158 GLY D O 1
ATOM 9859 N N . TYR D 1 153 ? 50.174 84.333 36.426 1.00 20.62 159 TYR D N 1
ATOM 9860 C CA . TYR D 1 153 ? 48.885 83.820 35.980 1.00 21.06 159 TYR D CA 1
ATOM 9861 C C . TYR D 1 153 ? 48.875 83.527 34.486 1.00 20.78 159 TYR D C 1
ATOM 9862 O O . TYR D 1 153 ? 48.178 84.194 33.720 1.00 20.22 159 TYR D O 1
ATOM 9871 N N . GLY D 1 154 ? 49.652 82.526 34.079 1.00 21.32 160 GLY D N 1
ATOM 9872 C CA . GLY D 1 154 ? 49.717 82.158 32.672 1.00 20.83 160 GLY D CA 1
ATOM 9873 C C . GLY D 1 154 ? 49.093 80.793 32.425 1.00 21.37 160 GLY D C 1
ATOM 9874 O O . GLY D 1 154 ? 48.038 80.474 32.975 1.00 20.09 160 GLY D O 1
ATOM 9875 N N . HIS D 1 155 ? 49.747 79.977 31.609 1.00 20.28 161 HIS D N 1
ATOM 9876 C CA . HIS D 1 155 ? 49.236 78.645 31.297 1.00 20.80 161 HIS D CA 1
ATOM 9877 C C . HIS D 1 155 ? 48.939 77.832 32.558 1.00 18.97 161 HIS D C 1
ATOM 9878 O O . HIS D 1 155 ? 47.813 77.400 32.765 1.00 20.78 161 HIS D O 1
ATOM 9885 N N . ILE D 1 156 ? 49.942 77.634 33.404 1.00 15.55 162 ILE D N 1
ATOM 9886 C CA . ILE D 1 156 ? 49.746 76.852 34.624 1.00 17.12 162 ILE D CA 1
ATOM 9887 C C . ILE D 1 156 ? 48.912 77.599 35.670 1.00 18.05 162 ILE D C 1
ATOM 9888 O O . ILE D 1 156 ? 47.970 77.041 36.233 1.00 20.30 162 ILE D O 1
ATOM 9893 N N . GLY D 1 157 ? 49.256 78.862 35.914 1.00 18.55 163 GLY D N 1
ATOM 9894 C CA . GLY D 1 157 ? 48.529 79.657 36.888 1.00 18.11 163 GLY D CA 1
ATOM 9895 C C . GLY D 1 157 ? 47.023 79.644 36.666 1.00 19.73 163 GLY D C 1
ATOM 9896 O O . GLY D 1 157 ? 46.253 79.462 37.613 1.00 15.16 163 GLY D O 1
ATOM 9897 N N . THR D 1 158 ? 46.590 79.831 35.421 1.00 17.09 164 THR D N 1
ATOM 9898 C CA . THR D 1 158 ? 45.160 79.832 35.148 1.00 18.56 164 THR D CA 1
ATOM 9899 C C . THR D 1 158 ? 44.504 78.464 35.387 1.00 15.06 164 THR D C 1
ATOM 9900 O O . THR D 1 158 ? 43.444 78.396 36.008 1.00 18.98 164 THR D O 1
ATOM 9904 N N A GLN D 1 159 ? 45.111 77.378 34.915 0.50 10.43 165 GLN D N 1
ATOM 9905 N N B GLN D 1 159 ? 45.111 77.378 34.915 0.50 10.43 165 GLN D N 1
ATOM 9906 C CA A GLN D 1 159 ? 44.518 76.057 35.129 0.50 10.69 165 GLN D CA 1
ATOM 9907 C CA B GLN D 1 159 ? 44.518 76.057 35.129 0.50 10.69 165 GLN D CA 1
ATOM 9908 C C A GLN D 1 159 ? 44.481 75.695 36.612 0.50 9.94 165 GLN D C 1
ATOM 9909 C C B GLN D 1 159 ? 44.481 75.695 36.612 0.50 9.94 165 GLN D C 1
ATOM 9910 O O A GLN D 1 159 ? 43.553 75.039 37.072 0.50 8.13 165 GLN D O 1
ATOM 9911 O O B GLN D 1 159 ? 43.553 75.039 37.072 0.50 8.13 165 GLN D O 1
ATOM 9922 N N . LEU D 1 160 ? 45.498 76.119 37.352 1.00 13.04 166 LEU D N 1
ATOM 9923 C CA . LEU D 1 160 ? 45.552 75.862 38.790 1.00 17.09 166 LEU D CA 1
ATOM 9924 C C . LEU D 1 160 ? 44.402 76.607 39.472 1.00 16.40 166 LEU D C 1
ATOM 9925 O O . LEU D 1 160 ? 43.714 76.049 40.321 1.00 16.35 166 LEU D O 1
ATOM 9930 N N . GLY D 1 161 ? 44.206 77.870 39.101 1.00 16.93 167 GLY D N 1
ATOM 9931 C CA . GLY D 1 161 ? 43.130 78.646 39.696 1.00 18.35 167 GLY D CA 1
ATOM 9932 C C . GLY D 1 161 ? 41.771 77.981 39.497 1.00 17.07 167 GLY D C 1
ATOM 9933 O O . GLY D 1 161 ? 40.934 77.984 40.392 1.00 17.65 167 GLY D O 1
ATOM 9934 N N . ILE D 1 162 ? 41.548 77.417 38.313 1.00 17.18 168 ILE D N 1
ATOM 9935 C CA . ILE D 1 162 ? 40.290 76.738 38.019 1.00 17.03 168 ILE D CA 1
ATOM 9936 C C . ILE D 1 162 ? 40.102 75.538 38.959 1.00 16.32 168 ILE D C 1
ATOM 9937 O O . ILE D 1 162 ? 39.028 75.359 39.533 1.00 13.22 168 ILE D O 1
ATOM 9942 N N . LEU D 1 163 ? 41.153 74.737 39.131 1.00 14.40 169 LEU D N 1
ATOM 9943 C CA . LEU D 1 163 ? 41.080 73.568 40.014 1.00 15.42 169 LEU D CA 1
ATOM 9944 C C . LEU D 1 163 ? 40.917 73.980 41.478 1.00 18.48 169 LEU D C 1
ATOM 9945 O O . LEU D 1 163 ? 40.193 73.327 42.241 1.00 18.96 169 LEU D O 1
ATOM 9950 N N . ALA D 1 164 ? 41.600 75.054 41.871 1.00 15.80 170 ALA D N 1
ATOM 9951 C CA . ALA D 1 164 ? 41.521 75.549 43.245 1.00 19.10 170 ALA D CA 1
ATOM 9952 C C . ALA D 1 164 ? 40.100 75.992 43.569 1.00 19.65 170 ALA D C 1
ATOM 9953 O O . ALA D 1 164 ? 39.571 75.695 44.648 1.00 18.51 170 ALA D O 1
ATOM 9955 N N . GLU D 1 165 ? 39.482 76.713 42.639 1.00 17.65 171 GLU D N 1
ATOM 9956 C CA . GLU D 1 165 ? 38.124 77.164 42.859 1.00 22.91 171 GLU D CA 1
ATOM 9957 C C . GLU D 1 165 ? 37.186 75.975 43.003 1.00 23.18 171 GLU D C 1
ATOM 9958 O O . GLU D 1 165 ? 36.261 76.011 43.815 1.00 24.01 171 GLU D O 1
ATOM 9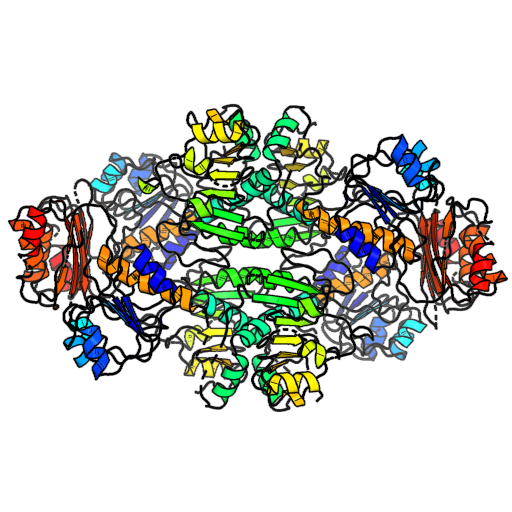964 N N . SER D 1 166 ? 37.435 74.916 42.233 1.00 20.73 172 SER D N 1
ATOM 9965 C CA . SER D 1 166 ? 36.596 73.725 42.299 1.00 23.33 172 SER D CA 1
ATOM 9966 C C . SER D 1 166 ? 36.712 73.080 43.665 1.00 22.94 172 SER D C 1
ATOM 9967 O O . SER D 1 166 ? 35.801 72.391 44.110 1.00 25.32 172 SER D O 1
ATOM 9970 N N . LEU D 1 167 ? 37.850 73.281 44.315 1.00 22.37 173 LEU D N 1
ATOM 9971 C CA . LEU D 1 167 ? 38.062 72.733 45.650 1.00 23.57 173 LEU D CA 1
ATOM 9972 C C . LEU D 1 167 ? 37.484 73.682 46.707 1.00 22.55 173 LEU D C 1
ATOM 9973 O O . LEU D 1 167 ? 37.648 73.458 47.899 1.00 25.76 173 LEU D O 1
ATOM 9978 N N . GLY D 1 168 ? 36.817 74.743 46.262 1.00 22.96 174 GLY D N 1
ATOM 9979 C CA . GLY D 1 168 ? 36.228 75.697 47.193 1.00 21.13 174 GLY D CA 1
ATOM 9980 C C . GLY D 1 168 ? 37.174 76.766 47.725 1.00 22.40 174 GLY D C 1
ATOM 9981 O O . GLY D 1 168 ? 36.833 77.470 48.679 1.00 23.79 174 GLY D O 1
ATOM 9990 N N . TYR D 1 170 ? 39.519 80.344 47.495 1.00 20.39 176 TYR D N 1
ATOM 9991 C CA . TYR D 1 170 ? 39.361 81.688 46.949 1.00 21.81 176 TYR D CA 1
ATOM 9992 C C . TYR D 1 170 ? 40.685 81.992 46.253 1.00 21.28 176 TYR D C 1
ATOM 9993 O O . TYR D 1 170 ? 41.754 81.920 46.866 1.00 22.16 176 TYR D O 1
ATOM 10002 N N . VAL D 1 171 ? 40.614 82.341 44.976 1.00 18.96 177 VAL D N 1
ATOM 10003 C CA . VAL D 1 171 ? 41.817 82.561 44.193 1.00 18.40 177 VAL D CA 1
ATOM 10004 C C . VAL D 1 171 ? 42.189 84.000 43.881 1.00 18.26 177 VAL D C 1
ATOM 10005 O O . VAL D 1 171 ? 41.370 84.772 43.396 1.00 18.91 177 VAL D O 1
ATOM 10009 N N . TYR D 1 172 ? 43.444 84.337 44.164 1.00 18.30 178 TYR D N 1
ATOM 10010 C CA . TYR D 1 172 ? 43.979 85.669 43.899 1.00 18.82 178 TYR D CA 1
ATOM 10011 C C . TYR D 1 172 ? 45.293 85.469 43.167 1.00 19.25 178 TYR D C 1
ATOM 10012 O O . TYR D 1 172 ? 45.979 84.462 43.371 1.00 19.28 178 TYR D O 1
ATOM 10021 N N . PHE D 1 173 ? 45.651 86.416 42.310 1.00 19.76 179 PHE D N 1
ATOM 10022 C CA . PHE D 1 173 ? 46.887 86.284 41.574 1.00 20.66 179 PHE D CA 1
ATOM 10023 C C . PHE D 1 173 ? 47.590 87.602 41.327 1.00 22.49 179 PHE D C 1
ATOM 10024 O O . PHE D 1 173 ? 46.963 88.665 41.235 1.00 22.19 179 PHE D O 1
ATOM 10032 N N . TYR D 1 174 ? 48.909 87.519 41.240 1.00 21.49 180 TYR D N 1
ATOM 10033 C CA . TYR D 1 174 ? 49.738 88.674 40.973 1.00 22.41 180 TYR D CA 1
ATOM 10034 C C . TYR D 1 174 ? 50.480 88.337 39.699 1.00 23.79 180 TYR D C 1
ATOM 10035 O O . TYR D 1 174 ? 50.985 87.223 39.550 1.00 22.05 180 TYR D O 1
ATOM 10044 N N . ASP D 1 175 ? 50.528 89.291 38.778 1.00 24.73 181 ASP D N 1
ATOM 10045 C CA . ASP D 1 175 ? 51.220 89.113 37.510 1.00 26.87 181 ASP D CA 1
ATOM 10046 C C . ASP D 1 175 ? 51.679 90.496 37.056 1.00 28.64 181 ASP D C 1
ATOM 10047 O O . ASP D 1 175 ? 50.970 91.475 37.256 1.00 30.14 181 ASP D O 1
ATOM 10052 N N . ILE D 1 176 ? 52.868 90.584 36.467 1.00 30.79 182 ILE D N 1
ATOM 10053 C CA . ILE D 1 176 ? 53.379 91.874 36.017 1.00 31.64 182 ILE D CA 1
ATOM 10054 C C . ILE D 1 176 ? 52.557 92.455 34.885 1.00 31.97 182 ILE D C 1
ATOM 10055 O O . ILE D 1 176 ? 52.707 93.621 34.544 1.00 33.81 182 ILE D O 1
ATOM 10060 N N . GLU D 1 177 ? 51.695 91.632 34.303 1.00 32.05 183 GLU D N 1
ATOM 10061 C CA . GLU D 1 177 ? 50.830 92.070 33.223 1.00 34.30 183 GLU D CA 1
ATOM 10062 C C . GLU D 1 177 ? 49.380 91.903 33.648 1.00 32.68 183 GLU D C 1
ATOM 10063 O O . GLU D 1 177 ? 49.051 91.014 34.446 1.00 27.97 183 GLU D O 1
ATOM 10069 N N . ASN D 1 178 ? 48.519 92.764 33.118 1.00 29.74 184 ASN D N 1
ATOM 10070 C CA . ASN D 1 178 ? 47.100 92.695 33.419 1.00 31.58 184 ASN D CA 1
ATOM 10071 C C . ASN D 1 178 ? 46.527 91.496 32.669 1.00 31.03 184 ASN D C 1
ATOM 10072 O O . ASN D 1 178 ? 46.756 91.343 31.472 1.00 30.97 184 ASN D O 1
ATOM 10077 N N . LYS D 1 179 ? 45.788 90.642 33.371 1.00 29.72 185 LYS D N 1
ATOM 10078 C CA . LYS D 1 179 ? 45.205 89.458 32.740 1.00 28.71 185 LYS D CA 1
ATOM 10079 C C . LYS D 1 179 ? 43.704 89.390 32.993 1.00 26.22 185 LYS D C 1
ATOM 10080 O O . LYS D 1 179 ? 43.204 89.956 33.962 1.00 24.48 185 LYS D O 1
ATOM 10086 N N . LEU D 1 180 ? 42.991 88.690 32.122 1.00 25.63 186 LEU D N 1
ATOM 10087 C CA . LEU D 1 180 ? 41.552 88.522 32.295 1.00 27.97 186 LEU D CA 1
ATOM 10088 C C . LEU D 1 180 ? 41.377 87.382 33.300 1.00 25.96 186 LEU D C 1
ATOM 10089 O O . LEU D 1 180 ? 41.911 86.300 33.113 1.00 26.98 186 LEU D O 1
ATOM 10094 N N . PRO D 1 181 ? 40.639 87.617 34.383 1.00 26.04 187 PRO D N 1
ATOM 10095 C CA . PRO D 1 181 ? 40.481 86.518 35.338 1.00 27.21 187 PRO D CA 1
ATOM 10096 C C . PRO D 1 181 ? 39.524 85.449 34.834 1.00 27.52 187 PRO D C 1
ATOM 10097 O O . PRO D 1 181 ? 38.546 85.759 34.162 1.00 29.20 187 PRO D O 1
ATOM 10101 N N . LEU D 1 182 ? 39.822 84.190 35.133 1.00 27.52 188 LEU D N 1
ATOM 10102 C CA . LEU D 1 182 ? 38.928 83.100 34.760 1.00 27.32 188 LEU D CA 1
ATOM 10103 C C . LEU D 1 182 ? 38.186 82.783 36.050 1.00 25.34 188 LEU D C 1
ATOM 10104 O O . LEU D 1 182 ? 38.765 82.876 37.136 1.00 22.35 188 LEU D O 1
ATOM 10109 N N . GLY D 1 183 ? 36.912 82.419 35.930 1.00 23.87 189 GLY D N 1
ATOM 10110 C CA . GLY D 1 183 ? 36.121 82.101 37.102 1.00 22.51 189 GLY D CA 1
ATOM 10111 C C . GLY D 1 183 ? 36.055 83.278 38.050 1.00 21.79 189 GLY D C 1
ATOM 10112 O O . GLY D 1 183 ? 35.972 84.426 37.612 1.00 20.06 189 GLY D O 1
ATOM 10113 N N . ASN D 1 184 ? 36.089 83.000 39.350 1.00 20.07 190 ASN D N 1
ATOM 10114 C CA . ASN D 1 184 ? 36.028 84.056 40.356 1.00 21.40 190 ASN D CA 1
ATOM 10115 C C . ASN D 1 184 ? 37.407 84.553 40.802 1.00 19.99 190 ASN D C 1
ATOM 10116 O O . ASN D 1 184 ? 37.516 85.167 41.864 1.00 20.21 190 ASN D O 1
ATOM 10121 N N . ALA D 1 185 ? 38.450 84.303 40.011 1.00 19.51 191 ALA D N 1
ATOM 10122 C CA . ALA D 1 185 ? 39.790 84.764 40.392 1.00 21.51 191 ALA D CA 1
ATOM 10123 C C . ALA D 1 185 ? 39.881 86.288 40.431 1.00 22.55 191 ALA D C 1
ATOM 10124 O O . ALA D 1 185 ? 39.160 86.981 39.714 1.00 22.82 191 ALA D O 1
ATOM 10126 N N . THR D 1 186 ? 40.789 86.794 41.263 1.00 22.38 192 THR D N 1
ATOM 10127 C CA . THR D 1 186 ? 40.981 88.229 41.435 1.00 24.01 192 THR D CA 1
ATOM 10128 C C . THR D 1 186 ? 42.440 88.643 41.286 1.00 22.57 192 THR D C 1
ATOM 10129 O O . THR D 1 186 ? 43.308 88.109 41.976 1.00 22.54 192 THR D O 1
ATOM 10133 N N . GLN D 1 187 ? 42.717 89.587 40.391 1.00 22.81 193 GLN D N 1
ATOM 10134 C CA . GLN D 1 187 ? 44.088 90.058 40.234 1.00 23.32 193 GLN D CA 1
ATOM 10135 C C . GLN D 1 187 ? 44.381 91.071 41.336 1.00 24.91 193 GLN D C 1
ATOM 10136 O O . GLN D 1 187 ? 43.581 91.976 41.588 1.00 24.51 193 GLN D O 1
ATOM 10142 N N . VAL D 1 188 ? 45.514 90.890 42.007 1.00 25.54 194 VAL D N 1
ATOM 10143 C CA . VAL D 1 188 ? 45.953 91.793 43.066 1.00 26.32 194 VAL D CA 1
ATOM 10144 C C . VAL D 1 188 ? 47.132 92.578 42.492 1.00 28.88 194 VAL D C 1
ATOM 10145 O O . VAL D 1 188 ? 48.115 91.996 42.040 1.00 27.91 194 VAL D O 1
ATOM 10149 N N . GLN D 1 189 ? 47.031 93.901 42.516 1.00 30.22 195 GLN D N 1
ATOM 10150 C CA . GLN D 1 189 ? 48.068 94.755 41.951 1.00 31.12 195 GLN D CA 1
ATOM 10151 C C . GLN D 1 189 ? 49.398 94.779 42.692 1.00 30.40 195 GLN D C 1
ATOM 10152 O O . GLN D 1 189 ? 50.447 94.910 42.070 1.00 30.40 195 GLN D O 1
ATOM 10158 N N . HIS D 1 190 ? 49.368 94.650 44.011 1.00 28.97 196 HIS D N 1
ATOM 10159 C CA . HIS D 1 190 ? 50.607 94.676 44.780 1.00 30.92 196 HIS D CA 1
ATOM 10160 C C . HIS D 1 190 ? 50.954 93.315 45.364 1.00 28.99 196 HIS D C 1
ATOM 10161 O O . HIS D 1 190 ? 50.153 92.701 46.060 1.00 28.05 196 HIS D O 1
ATOM 10168 N N . LEU D 1 191 ? 52.165 92.857 45.072 1.00 29.56 197 LEU D N 1
ATOM 10169 C CA . LEU D 1 191 ? 52.639 91.563 45.544 1.00 29.41 197 LEU D CA 1
ATOM 10170 C C . LEU D 1 191 ? 52.531 91.420 47.060 1.00 29.62 197 LEU D C 1
ATOM 10171 O O . LEU D 1 191 ? 52.109 90.372 47.567 1.00 27.74 197 LEU D O 1
ATOM 10176 N N . SER D 1 192 ? 52.908 92.468 47.786 1.00 28.19 198 SER D N 1
ATOM 10177 C CA . SER D 1 192 ? 52.862 92.411 49.246 1.00 28.03 198 SER D CA 1
ATOM 10178 C C . SER D 1 192 ? 51.443 92.145 49.745 1.00 25.81 198 SER D C 1
ATOM 10179 O O . SER D 1 192 ? 51.252 91.476 50.753 1.00 26.32 198 SER D O 1
ATOM 10182 N N . ASP D 1 193 ? 50.450 92.677 49.040 1.00 24.54 199 ASP D N 1
ATOM 10183 C CA . ASP D 1 193 ? 49.064 92.455 49.426 1.00 26.88 199 ASP D CA 1
ATOM 10184 C C . ASP D 1 193 ? 48.708 90.985 49.210 1.00 25.95 199 ASP D C 1
ATOM 10185 O O . ASP D 1 193 ? 48.029 90.372 50.037 1.00 25.42 199 ASP D O 1
ATOM 10190 N N . LEU D 1 194 ? 49.183 90.418 48.104 1.00 24.35 200 LEU D N 1
ATOM 10191 C CA . LEU D 1 194 ? 48.911 89.019 47.810 1.00 23.47 200 LEU D CA 1
ATOM 10192 C C . LEU D 1 194 ? 49.552 88.154 48.892 1.00 23.40 200 LEU D C 1
ATOM 10193 O O . LEU D 1 194 ? 48.911 87.257 49.449 1.00 20.72 200 LEU D O 1
ATOM 10198 N N . LEU D 1 195 ? 50.818 88.436 49.193 1.00 24.03 201 LEU D N 1
ATOM 10199 C CA . LEU D 1 195 ? 51.544 87.681 50.206 1.00 25.59 201 LEU D CA 1
ATOM 10200 C C . LEU D 1 195 ? 50.859 87.728 51.572 1.00 26.25 201 LEU D C 1
ATOM 10201 O O . LEU D 1 195 ? 50.787 86.719 52.275 1.00 25.80 201 LEU D O 1
ATOM 10206 N N . ASN D 1 196 ? 50.352 88.898 51.948 1.00 28.22 202 ASN D N 1
ATOM 10207 C CA . ASN D 1 196 ? 49.690 89.051 53.246 1.00 29.69 202 ASN D CA 1
ATOM 10208 C C . ASN D 1 196 ? 48.439 88.182 53.420 1.00 30.30 202 ASN D C 1
ATOM 10209 O O . ASN D 1 196 ? 48.271 87.535 54.452 1.00 29.46 202 ASN D O 1
ATOM 10222 N N . SER D 1 198 ? 47.487 85.337 51.769 1.00 25.10 204 SER D N 1
ATOM 10223 C CA . SER D 1 198 ? 47.440 84.020 51.174 1.00 24.38 204 SER D CA 1
ATOM 10224 C C . SER D 1 198 ? 47.737 82.930 52.200 1.00 23.39 204 SER D C 1
ATOM 10225 O O . SER D 1 198 ? 48.670 83.039 52.997 1.00 23.38 204 SER D O 1
ATOM 10228 N N . ASP D 1 199 ? 46.932 81.868 52.158 1.00 21.09 205 ASP D N 1
ATOM 10229 C CA . ASP D 1 199 ? 47.141 80.710 52.994 1.00 21.43 205 ASP D CA 1
ATOM 10230 C C . ASP D 1 199 ? 48.122 79.797 52.291 1.00 23.14 205 ASP D C 1
ATOM 10231 O O . ASP D 1 199 ? 48.883 79.069 52.909 1.00 19.94 205 ASP D O 1
ATOM 10236 N N . VAL D 1 200 ? 48.075 79.860 50.962 1.00 19.31 206 VAL D N 1
ATOM 10237 C CA . VAL D 1 200 ? 48.971 79.069 50.116 1.00 20.30 206 VAL D CA 1
ATOM 10238 C C . VAL D 1 200 ? 49.460 79.972 48.982 1.00 20.60 206 VAL D C 1
ATOM 10239 O O . VAL D 1 200 ? 48.668 80.675 48.360 1.00 20.44 206 VAL D O 1
ATOM 10243 N N . VAL D 1 201 ? 50.765 79.979 48.736 1.00 20.38 207 VAL D N 1
ATOM 10244 C CA . VAL D 1 201 ? 51.322 80.789 47.649 1.00 20.30 207 VAL D CA 1
ATOM 10245 C C . VAL D 1 201 ? 52.030 79.851 46.674 1.00 21.18 207 VAL D C 1
ATOM 10246 O O . VAL D 1 201 ? 52.881 79.060 47.089 1.00 20.73 207 VAL D O 1
ATOM 10250 N N . SER D 1 202 ? 51.672 79.928 45.391 1.00 20.06 208 SER D N 1
ATOM 10251 C CA . SER D 1 202 ? 52.304 79.080 44.380 1.00 22.01 208 SER D CA 1
ATOM 10252 C C . SER D 1 202 ? 52.922 79.913 43.256 1.00 20.92 208 SER D C 1
ATOM 10253 O O . SER D 1 202 ? 52.277 80.792 42.692 1.00 22.43 208 SER D O 1
ATOM 10256 N N . LEU D 1 203 ? 54.170 79.612 42.926 1.00 21.38 209 LEU D N 1
ATOM 10257 C CA . LEU D 1 203 ? 54.900 80.336 41.885 1.00 22.42 209 LEU D CA 1
ATOM 10258 C C . LEU D 1 203 ? 54.869 79.646 40.522 1.00 20.57 209 LEU D C 1
ATOM 10259 O O . LEU D 1 203 ? 55.126 78.454 40.414 1.00 22.84 209 LEU D O 1
ATOM 10264 N N . HIS D 1 204 ? 54.562 80.412 39.486 1.00 19.74 210 HIS D N 1
ATOM 10265 C CA . HIS D 1 204 ? 54.491 79.884 38.129 1.00 20.08 210 HIS D CA 1
ATOM 10266 C C . HIS D 1 204 ? 54.953 80.964 37.165 1.00 22.18 210 HIS D C 1
ATOM 10267 O O . HIS D 1 204 ? 54.215 81.389 36.271 1.00 21.88 210 HIS D O 1
ATOM 10274 N N . VAL D 1 205 ? 56.183 81.417 37.377 1.00 23.76 211 VAL D N 1
ATOM 10275 C CA . VAL D 1 205 ? 56.782 82.453 36.553 1.00 26.20 211 VAL D CA 1
ATOM 10276 C C . VAL D 1 205 ? 58.026 81.892 35.863 1.00 28.40 211 VAL D C 1
ATOM 10277 O O . VAL D 1 205 ? 58.588 80.889 36.296 1.00 27.23 211 VAL D O 1
ATOM 10281 N N . PRO D 1 206 ? 58.463 82.533 34.771 1.00 29.94 212 PRO D N 1
ATOM 10282 C CA . PRO D 1 206 ? 59.648 82.067 34.048 1.00 31.87 212 PRO D CA 1
ATOM 10283 C C . PRO D 1 206 ? 60.925 82.440 34.779 1.00 34.97 212 PRO D C 1
ATOM 10284 O O . PRO D 1 206 ? 60.893 83.119 35.809 1.00 34.11 212 PRO D O 1
ATOM 10288 N N . GLU D 1 207 ? 62.047 81.983 34.243 1.00 38.70 213 GLU D N 1
ATOM 10289 C CA . GLU D 1 207 ? 63.346 82.274 34.825 1.00 41.89 213 GLU D CA 1
ATOM 10290 C C . GLU D 1 207 ? 64.004 83.448 34.111 1.00 43.19 213 GLU D C 1
ATOM 10291 O O . GLU D 1 207 ? 64.477 83.304 32.986 1.00 43.02 213 GLU D O 1
ATOM 10297 N N . ASN D 1 208 ? 64.019 84.610 34.757 1.00 44.26 214 ASN D N 1
ATOM 10298 C CA . ASN D 1 208 ? 64.650 85.791 34.183 1.00 44.84 214 ASN D CA 1
ATOM 10299 C C . ASN D 1 208 ? 65.004 86.786 35.287 1.00 46.41 214 ASN D C 1
ATOM 10300 O O . ASN D 1 208 ? 64.597 86.615 36.440 1.00 47.18 214 ASN D O 1
ATOM 10305 N N . PRO D 1 209 ? 65.771 87.839 34.956 1.00 46.87 215 PRO D N 1
ATOM 10306 C CA . PRO D 1 209 ? 66.159 88.837 35.961 1.00 45.90 215 PRO D CA 1
ATOM 10307 C C . PRO D 1 209 ? 64.995 89.371 36.784 1.00 45.02 215 PRO D C 1
ATOM 10308 O O . PRO D 1 209 ? 65.133 89.660 37.973 1.00 44.79 215 PRO D O 1
ATOM 10312 N N . SER D 1 210 ? 63.844 89.492 36.142 1.00 43.67 216 SER D N 1
ATOM 10313 C CA . SER D 1 210 ? 62.645 89.984 36.797 1.00 42.96 216 SER D CA 1
ATOM 10314 C C . SER D 1 210 ? 62.195 89.088 37.958 1.00 42.15 216 SER D C 1
ATOM 10315 O O . SER D 1 210 ? 61.601 89.564 38.928 1.00 42.96 216 SER D O 1
ATOM 10318 N N . THR D 1 211 ? 62.501 87.797 37.873 1.00 40.30 217 THR D N 1
ATOM 10319 C CA . THR D 1 211 ? 62.068 86.856 38.901 1.00 37.98 217 THR D CA 1
ATOM 10320 C C . THR D 1 211 ? 63.167 86.272 39.783 1.00 38.86 217 THR D C 1
ATOM 10321 O O . THR D 1 211 ? 62.883 85.564 40.755 1.00 38.30 217 THR D O 1
ATOM 10325 N N . LYS D 1 212 ? 64.418 86.561 39.438 1.00 39.99 218 LYS D N 1
ATOM 10326 C CA . LYS D 1 212 ? 65.572 86.081 40.202 1.00 40.25 218 LYS D CA 1
ATOM 10327 C C . LYS D 1 212 ? 65.367 86.410 41.685 1.00 40.08 218 LYS D C 1
ATOM 10328 O O . LYS D 1 212 ? 65.292 87.579 42.062 1.00 38.31 218 LYS D O 1
ATOM 10334 N N . ASN D 1 213 ? 65.269 85.375 42.514 1.00 41.79 219 ASN D N 1
ATOM 10335 C CA . ASN D 1 213 ? 65.048 85.539 43.955 1.00 43.22 219 ASN D CA 1
ATOM 10336 C C . ASN D 1 213 ? 63.938 86.522 44.324 1.00 42.39 219 ASN D C 1
ATOM 10337 O O . ASN D 1 213 ? 64.067 87.254 45.304 1.00 40.75 219 ASN D O 1
ATOM 10358 N N . GLY D 1 216 ? 62.402 86.354 48.511 1.00 34.94 222 GLY D N 1
ATOM 10359 C CA . GLY D 1 216 ? 63.494 86.353 49.470 1.00 34.16 222 GLY D CA 1
ATOM 10360 C C . GLY D 1 216 ? 63.009 86.431 50.903 1.00 32.65 222 GLY D C 1
ATOM 10361 O O . GLY D 1 216 ? 61.815 86.283 51.171 1.00 32.43 222 GLY D O 1
ATOM 10362 N N . ALA D 1 217 ? 63.933 86.670 51.829 1.00 32.20 223 ALA D N 1
ATOM 10363 C CA . ALA D 1 217 ? 63.591 86.755 53.245 1.00 31.72 223 ALA D CA 1
ATOM 10364 C C . ALA D 1 217 ? 62.458 87.736 53.502 1.00 30.38 223 ALA D C 1
ATOM 10365 O O . ALA D 1 217 ? 61.541 87.437 54.253 1.00 30.41 223 ALA D O 1
ATOM 10367 N N . LYS D 1 218 ? 62.522 88.905 52.874 1.00 29.93 224 LYS D N 1
ATOM 10368 C CA . LYS D 1 218 ? 61.492 89.921 53.058 1.00 32.77 224 LYS D CA 1
ATOM 10369 C C . LYS D 1 218 ? 60.112 89.453 52.586 1.00 31.27 224 LYS D C 1
ATOM 10370 O O . LYS D 1 218 ? 59.142 89.550 53.328 1.00 30.64 224 LYS D O 1
ATOM 10376 N N . GLU D 1 219 ? 60.025 88.961 51.351 1.00 29.95 225 GLU D N 1
ATOM 10377 C CA . GLU D 1 219 ? 58.748 88.485 50.817 1.00 31.08 225 GLU D CA 1
ATOM 10378 C C . GLU D 1 219 ? 58.182 87.371 51.694 1.00 29.82 225 GLU D C 1
ATOM 10379 O O . GLU D 1 219 ? 57.007 87.395 52.056 1.00 30.61 225 GLU D O 1
ATOM 10385 N N . ILE D 1 220 ? 59.020 86.393 52.024 1.00 30.18 226 ILE D N 1
ATOM 10386 C CA . ILE D 1 220 ? 58.593 85.282 52.865 1.00 31.61 226 ILE D CA 1
ATOM 10387 C C . ILE D 1 220 ? 58.105 85.846 54.192 1.00 33.12 226 ILE D C 1
ATOM 10388 O O . ILE D 1 220 ? 57.162 85.334 54.793 1.00 35.61 226 ILE D O 1
ATOM 10393 N N . SER D 1 221 ? 58.745 86.918 54.640 1.00 32.69 227 SER D N 1
ATOM 10394 C CA . SER D 1 221 ? 58.356 87.562 55.885 1.00 32.70 227 SER D CA 1
ATOM 10395 C C . SER D 1 221 ? 56.951 88.160 55.726 1.00 31.10 227 SER D C 1
ATOM 10396 O O . SER D 1 221 ? 56.161 88.200 56.674 1.00 29.41 227 SER D O 1
ATOM 10399 N N . LEU D 1 222 ? 56.651 88.614 54.514 1.00 29.45 228 LEU D N 1
ATOM 10400 C CA . LEU D 1 222 ? 55.354 89.210 54.195 1.00 30.42 228 LEU D CA 1
ATOM 10401 C C . LEU D 1 222 ? 54.214 88.190 54.143 1.00 29.94 228 LEU D C 1
ATOM 10402 O O . LEU D 1 222 ? 53.042 88.554 54.246 1.00 30.77 228 LEU D O 1
ATOM 10415 N N . LYS D 1 224 ? 51.629 85.223 55.247 1.00 31.01 230 LYS D N 1
ATOM 10416 C CA . LYS D 1 224 ? 50.858 84.997 56.461 1.00 31.20 230 LYS D CA 1
ATOM 10417 C C . LYS D 1 224 ? 51.460 83.929 57.375 1.00 30.80 230 LYS D C 1
ATOM 10418 O O . LYS D 1 224 ? 52.028 82.944 56.911 1.00 29.74 230 LYS D O 1
ATOM 10424 N N . PRO D 1 225 ? 51.348 84.119 58.699 1.00 30.08 231 PRO D N 1
ATOM 10425 C CA . PRO D 1 225 ? 51.887 83.141 59.650 1.00 29.96 231 PRO D CA 1
ATOM 10426 C C . PRO D 1 225 ? 51.214 81.775 59.459 1.00 28.18 231 PRO D C 1
ATOM 10427 O O . PRO D 1 225 ? 49.993 81.684 59.427 1.00 27.32 231 PRO D O 1
ATOM 10431 N N . GLY D 1 226 ? 52.009 80.720 59.320 1.00 28.94 232 GLY D N 1
ATOM 10432 C CA . GLY D 1 226 ? 51.449 79.389 59.139 1.00 27.60 232 GLY D CA 1
ATOM 10433 C C . GLY D 1 226 ? 51.045 79.047 57.708 1.00 27.18 232 GLY D C 1
ATOM 10434 O O . GLY D 1 226 ? 50.340 78.064 57.482 1.00 26.28 232 GLY D O 1
ATOM 10435 N N . SER D 1 227 ? 51.492 79.846 56.744 1.00 26.29 233 SER D N 1
ATOM 10436 C CA . SER D 1 227 ? 51.155 79.615 55.341 1.00 25.47 233 SER D CA 1
ATOM 10437 C C . SER D 1 227 ? 52.074 78.599 54.655 1.00 26.20 233 SER D C 1
ATOM 10438 O O . SER D 1 227 ? 53.026 78.097 55.252 1.00 26.22 233 SER D O 1
ATOM 10441 N N . LEU D 1 228 ? 51.780 78.295 53.396 1.00 25.47 234 LEU D N 1
ATOM 10442 C CA . LEU D 1 228 ? 52.576 77.325 52.644 1.00 23.68 234 LEU D CA 1
ATOM 10443 C C . LEU D 1 228 ? 53.136 77.954 51.387 1.00 23.11 234 LEU D C 1
ATOM 10444 O O . LEU D 1 228 ? 52.461 78.752 50.740 1.00 21.98 234 LEU D O 1
ATOM 10449 N N . LEU D 1 229 ? 54.372 77.600 51.045 1.00 24.18 235 LEU D N 1
ATOM 10450 C CA . LEU D 1 229 ? 54.997 78.118 49.839 1.00 24.16 235 LEU D CA 1
ATOM 10451 C C . LEU D 1 229 ? 55.273 76.964 48.870 1.00 26.40 235 LEU D C 1
ATOM 10452 O O . LEU D 1 229 ? 55.937 75.984 49.220 1.00 25.25 235 LEU D O 1
ATOM 10457 N N . ILE D 1 230 ? 54.772 77.103 47.646 1.00 25.17 236 ILE D N 1
ATOM 10458 C CA . ILE D 1 230 ? 54.943 76.079 46.629 1.00 24.98 236 ILE D CA 1
ATOM 10459 C C . ILE D 1 230 ? 55.640 76.629 45.393 1.00 26.41 236 ILE D C 1
ATOM 10460 O O . ILE D 1 230 ? 55.315 77.708 44.907 1.00 26.61 236 ILE D O 1
ATOM 10465 N N . ASN D 1 231 ? 56.627 75.884 44.915 1.00 31.00 237 ASN D N 1
ATOM 10466 C CA . ASN D 1 231 ? 57.381 76.228 43.709 1.00 33.54 237 ASN D CA 1
ATOM 10467 C C . ASN D 1 231 ? 57.514 74.864 43.029 1.00 35.71 237 ASN D C 1
ATOM 10468 O O . ASN D 1 231 ? 58.594 74.274 42.996 1.00 33.87 237 ASN D O 1
ATOM 10473 N N . ALA D 1 232 ? 56.384 74.346 42.483 1.00 39.12 238 ALA D N 1
ATOM 10474 C CA . ALA D 1 232 ? 56.232 72.999 41.851 1.00 43.05 238 ALA D CA 1
ATOM 10475 C C . ALA D 1 232 ? 57.041 72.832 40.594 1.00 46.56 238 ALA D C 1
ATOM 10476 O O . ALA D 1 232 ? 57.477 71.715 40.268 1.00 48.62 238 ALA D O 1
ATOM 10478 N N . SER D 1 233 ? 57.267 73.920 39.909 1.00 48.85 239 SER D N 1
ATOM 10479 C CA . SER D 1 233 ? 58.153 73.832 38.756 1.00 51.44 239 SER D CA 1
ATOM 10480 C C . SER D 1 233 ? 59.504 74.499 39.103 1.00 52.39 239 SER D C 1
ATOM 10481 O O . SER D 1 233 ? 59.544 75.711 39.366 1.00 51.73 239 SER D O 1
ATOM 10484 N N . ARG D 1 234 ? 60.621 73.698 39.082 1.00 53.94 240 ARG D N 1
ATOM 10485 C CA . ARG D 1 234 ? 62.071 74.086 39.427 1.00 54.62 240 ARG D CA 1
ATOM 10486 C C . ARG D 1 234 ? 62.659 75.296 38.669 1.00 54.12 240 ARG D C 1
ATOM 10487 O O . ARG D 1 234 ? 62.465 75.438 37.449 1.00 55.87 240 ARG D O 1
ATOM 10495 N N . GLY D 1 235 ? 63.404 76.145 39.368 1.00 54.30 241 GLY D N 1
ATOM 10496 C CA . GLY D 1 235 ? 64.058 77.350 38.838 1.00 53.59 241 GLY D CA 1
ATOM 10497 C C . GLY D 1 235 ? 64.898 77.916 39.957 1.00 53.35 241 GLY D C 1
ATOM 10498 O O . GLY D 1 235 ? 65.451 77.168 40.768 1.00 52.27 241 GLY D O 1
ATOM 10499 N N . THR D 1 236 ? 64.984 79.230 40.027 1.00 51.27 242 THR D N 1
ATOM 10500 C CA . THR D 1 236 ? 65.740 80.029 41.020 1.00 49.31 242 THR D CA 1
ATOM 10501 C C . THR D 1 236 ? 64.949 81.252 41.581 1.00 47.34 242 THR D C 1
ATOM 10502 O O . THR D 1 236 ? 65.516 82.284 41.943 1.00 46.98 242 THR D O 1
ATOM 10506 N N . VAL D 1 237 ? 63.633 81.095 41.621 1.00 44.37 243 VAL D N 1
ATOM 10507 C CA . VAL D 1 237 ? 62.735 82.144 42.070 1.00 42.52 243 VAL D CA 1
ATOM 10508 C C . VAL D 1 237 ? 62.674 82.276 43.597 1.00 41.90 243 VAL D C 1
ATOM 10509 O O . VAL D 1 237 ? 62.327 83.336 44.123 1.00 42.86 243 VAL D O 1
ATOM 10513 N N . VAL D 1 238 ? 63.032 81.208 44.303 1.00 39.39 244 VAL D N 1
ATOM 10514 C CA . VAL D 1 238 ? 63.000 81.208 45.764 1.00 37.70 244 VAL D CA 1
ATOM 10515 C C . VAL D 1 238 ? 64.383 81.118 46.409 1.00 37.99 244 VAL D C 1
ATOM 10516 O O . VAL D 1 238 ? 65.185 80.251 46.053 1.00 38.25 244 VAL D O 1
ATOM 10520 N N . ASP D 1 239 ? 64.652 82.009 47.362 1.00 36.91 245 ASP D N 1
ATOM 10521 C CA . ASP D 1 239 ? 65.923 82.008 48.087 1.00 34.92 245 ASP D CA 1
ATOM 10522 C C . ASP D 1 239 ? 65.837 80.847 49.078 1.00 32.75 245 ASP D C 1
ATOM 10523 O O . ASP D 1 239 ? 65.256 80.980 50.156 1.00 31.29 245 ASP D O 1
ATOM 10528 N N . ILE D 1 240 ? 66.417 79.711 48.708 1.00 31.31 246 ILE D N 1
ATOM 10529 C CA . ILE D 1 240 ? 66.354 78.516 49.540 1.00 32.01 246 ILE D CA 1
ATOM 10530 C C . ILE D 1 240 ? 66.767 78.714 50.991 1.00 31.85 246 ILE D C 1
ATOM 10531 O O . ILE D 1 240 ? 66.086 78.237 51.896 1.00 32.03 246 ILE D O 1
ATOM 10536 N N . PRO D 1 241 ? 67.889 79.408 51.235 1.00 33.11 247 PRO D N 1
ATOM 10537 C CA . PRO D 1 241 ? 68.337 79.637 52.614 1.00 33.21 247 PRO D CA 1
ATOM 10538 C C . PRO D 1 241 ? 67.276 80.387 53.419 1.00 31.36 247 PRO D C 1
ATOM 10539 O O . PRO D 1 241 ? 67.035 80.085 54.588 1.00 31.48 247 PRO D O 1
ATOM 10543 N N . ALA D 1 242 ? 66.652 81.371 52.783 1.00 30.72 248 ALA D N 1
ATOM 10544 C CA . ALA D 1 242 ? 65.608 82.154 53.427 1.00 30.86 248 ALA D CA 1
ATOM 10545 C C . ALA D 1 242 ? 64.408 81.257 53.703 1.00 31.61 248 ALA D C 1
ATOM 10546 O O . ALA D 1 242 ? 63.773 81.358 54.754 1.00 31.04 248 ALA D O 1
ATOM 10548 N N . LEU D 1 243 ? 64.101 80.374 52.755 1.00 30.65 249 LEU D N 1
ATOM 10549 C CA . LEU D 1 243 ? 62.977 79.467 52.921 1.00 29.87 249 LEU D CA 1
ATOM 10550 C C . LEU D 1 243 ? 63.244 78.558 54.108 1.00 29.12 249 LEU D C 1
ATOM 10551 O O . LEU D 1 243 ? 62.349 78.295 54.900 1.00 28.25 249 LEU D O 1
ATOM 10556 N N . ALA D 1 244 ? 64.480 78.078 54.228 1.00 28.80 250 ALA D N 1
ATOM 10557 C CA . ALA D 1 244 ? 64.845 77.202 55.337 1.00 29.09 250 ALA D CA 1
ATOM 10558 C C . ALA D 1 244 ? 64.689 77.911 56.691 1.00 29.11 250 ALA D C 1
ATOM 10559 O O . ALA D 1 244 ? 64.207 77.311 57.656 1.00 28.04 250 ALA D O 1
ATOM 10561 N N . ASP D 1 245 ? 65.079 79.185 56.769 1.00 30.15 251 ASP D N 1
ATOM 10562 C CA . ASP D 1 245 ? 64.942 79.913 58.031 1.00 30.85 251 ASP D CA 1
ATOM 10563 C C . ASP D 1 245 ? 63.470 80.044 58.435 1.00 30.64 251 ASP D C 1
ATOM 10564 O O . ASP D 1 245 ? 63.128 79.876 59.600 1.00 31.55 251 ASP D O 1
ATOM 10569 N N . ALA D 1 246 ? 62.601 80.335 57.466 1.00 30.16 252 ALA D N 1
ATOM 10570 C CA . ALA D 1 246 ? 61.168 80.504 57.739 1.00 28.84 252 ALA D CA 1
ATOM 10571 C C . ALA D 1 246 ? 60.501 79.199 58.158 1.00 27.57 252 ALA D C 1
ATOM 10572 O O . ALA D 1 246 ? 59.475 79.202 58.841 1.00 26.99 252 ALA D O 1
ATOM 10574 N N . LEU D 1 247 ? 61.072 78.081 57.730 1.00 27.97 253 LEU D N 1
ATOM 10575 C CA . LEU D 1 247 ? 60.529 76.779 58.084 1.00 27.96 253 LEU D CA 1
ATOM 10576 C C . LEU D 1 247 ? 61.023 76.411 59.480 1.00 28.82 253 LEU D C 1
ATOM 10577 O O . LEU D 1 247 ? 60.270 75.872 60.294 1.00 29.84 253 LEU D O 1
ATOM 10582 N N . ALA D 1 248 ? 62.291 76.704 59.749 1.00 27.57 254 ALA D N 1
ATOM 10583 C CA . ALA D 1 248 ? 62.882 76.415 61.050 1.00 28.94 254 ALA D CA 1
ATOM 10584 C C . ALA D 1 248 ? 62.184 77.253 62.120 1.00 28.99 254 ALA D C 1
ATOM 10585 O O . ALA D 1 248 ? 61.951 76.778 63.228 1.00 30.62 254 ALA D O 1
ATOM 10587 N N . SER D 1 249 ? 61.837 78.490 61.773 1.00 30.76 255 SER D N 1
ATOM 10588 C CA . SER D 1 249 ? 61.161 79.388 62.706 1.00 31.37 255 SER D CA 1
ATOM 10589 C C . SER D 1 249 ? 59.669 79.080 62.794 1.00 32.01 255 SER D C 1
ATOM 10590 O O . SER D 1 249 ? 58.970 79.596 63.667 1.00 31.17 255 SER D O 1
ATOM 10593 N N . LYS D 1 250 ? 59.184 78.256 61.870 1.00 30.05 256 LYS D N 1
ATOM 10594 C CA . LYS D 1 250 ? 57.781 77.867 61.830 1.00 28.25 256 LYS D CA 1
ATOM 10595 C C . LYS D 1 250 ? 56.816 78.923 61.294 1.00 26.65 256 LYS D C 1
ATOM 10596 O O . LYS D 1 250 ? 55.601 78.749 61.366 1.00 27.91 256 LYS D O 1
ATOM 10602 N N . HIS D 1 251 ? 57.355 80.016 60.768 1.00 25.49 257 HIS D N 1
ATOM 10603 C CA . HIS D 1 251 ? 56.533 81.056 60.169 1.00 24.21 257 HIS D CA 1
ATOM 10604 C C . HIS D 1 251 ? 55.761 80.380 59.019 1.00 25.45 257 HIS D C 1
ATOM 10605 O O . HIS D 1 251 ? 54.578 80.654 58.796 1.00 24.76 257 HIS D O 1
ATOM 10612 N N . LEU D 1 252 ? 56.444 79.500 58.291 1.00 23.52 258 LEU D N 1
ATOM 10613 C CA . LEU D 1 252 ? 55.809 78.751 57.208 1.00 26.77 258 LEU D CA 1
ATOM 10614 C C . LEU D 1 252 ? 55.535 77.359 57.759 1.00 25.92 258 LEU D C 1
ATOM 10615 O O . LEU D 1 252 ? 56.398 76.756 58.398 1.00 27.19 258 LEU D O 1
ATOM 10620 N N . ALA D 1 253 ? 54.329 76.856 57.522 1.00 25.03 259 ALA D N 1
ATOM 10621 C CA . ALA D 1 253 ? 53.945 75.549 58.025 1.00 25.14 259 ALA D CA 1
ATOM 10622 C C . ALA D 1 253 ? 54.383 74.396 57.123 1.00 24.97 259 ALA D C 1
ATOM 10623 O O . ALA D 1 253 ? 54.206 73.228 57.478 1.00 24.62 259 ALA D O 1
ATOM 10625 N N . GLY D 1 254 ? 54.946 74.723 55.964 1.00 22.09 260 GLY D N 1
ATOM 10626 C CA . GLY D 1 254 ? 55.387 73.689 55.044 1.00 21.73 260 GLY D CA 1
ATOM 10627 C C . GLY D 1 254 ? 55.693 74.280 53.682 1.00 21.28 260 GLY D C 1
ATOM 10628 O O . GLY D 1 254 ? 55.532 75.477 53.471 1.00 20.81 260 GLY D O 1
ATOM 10629 N N . ALA D 1 255 ? 56.149 73.443 52.759 1.00 19.48 261 ALA D N 1
ATOM 10630 C CA . ALA D 1 255 ? 56.475 73.889 51.410 1.00 20.17 261 ALA D CA 1
ATOM 10631 C C . ALA D 1 255 ? 56.655 72.692 50.499 1.00 20.61 261 ALA D C 1
ATOM 10632 O O . ALA D 1 255 ? 56.765 71.562 50.957 1.00 20.42 261 ALA D O 1
ATOM 10634 N N . ALA D 1 256 ? 56.667 72.960 49.200 1.00 23.63 262 ALA D N 1
ATOM 10635 C CA . ALA D 1 256 ? 56.873 71.927 48.192 1.00 24.34 262 ALA D CA 1
ATOM 10636 C C . ALA D 1 256 ? 57.813 72.575 47.180 1.00 24.57 262 ALA D C 1
ATOM 10637 O O . ALA D 1 256 ? 57.523 73.642 46.643 1.00 24.76 262 ALA D O 1
ATOM 10639 N N . ILE D 1 257 ? 58.951 71.937 46.936 1.00 25.74 263 ILE D N 1
ATOM 10640 C CA . ILE D 1 257 ? 59.949 72.489 46.024 1.00 27.68 263 ILE D CA 1
ATOM 10641 C C . ILE D 1 257 ? 60.404 71.447 45.006 1.00 29.09 263 ILE D C 1
ATOM 10642 O O . ILE D 1 257 ? 60.730 70.316 45.365 1.00 28.81 263 ILE D O 1
ATOM 10647 N N . ASP D 1 258 ? 60.428 71.833 43.738 1.00 33.17 264 ASP D N 1
ATOM 10648 C CA . ASP D 1 258 ? 60.849 70.931 42.675 1.00 40.08 264 ASP D CA 1
ATOM 10649 C C . ASP D 1 258 ? 62.368 70.751 42.728 1.00 43.28 264 ASP D C 1
ATOM 10650 O O . ASP D 1 258 ? 63.113 71.726 42.829 1.00 42.32 264 ASP D O 1
ATOM 10655 N N . VAL D 1 259 ? 62.816 69.499 42.680 1.00 47.18 265 VAL D N 1
ATOM 10656 C CA . VAL D 1 259 ? 64.244 69.185 42.724 1.00 50.06 265 VAL D CA 1
ATOM 10657 C C . VAL D 1 259 ? 64.706 68.594 41.397 1.00 51.40 265 VAL D C 1
ATOM 10658 O O . VAL D 1 259 ? 65.351 69.272 40.600 1.00 53.26 265 VAL D O 1
ATOM 10662 N N . PRO D 1 270 ? 72.380 68.337 44.949 0.00 63.91 276 PRO D N 1
ATOM 10663 C CA . PRO D 1 270 ? 71.948 69.282 45.962 0.00 63.86 276 PRO D CA 1
ATOM 10664 C C . PRO D 1 270 ? 72.040 70.776 45.625 1.00 63.71 276 PRO D C 1
ATOM 10665 O O . PRO D 1 270 ? 72.867 71.297 44.876 1.00 65.28 276 PRO D O 1
ATOM 10669 N N . PHE D 1 271 ? 71.058 71.365 46.296 1.00 61.80 277 PHE D N 1
ATOM 10670 C CA . PHE D 1 271 ? 70.651 72.754 46.183 1.00 60.94 277 PHE D CA 1
ATOM 10671 C C . PHE D 1 271 ? 69.397 73.031 47.057 1.00 58.79 277 PHE D C 1
ATOM 10672 O O . PHE D 1 271 ? 69.117 74.152 47.461 1.00 58.77 277 PHE D O 1
ATOM 10680 N N . THR D 1 272 ? 68.699 71.951 47.314 1.00 54.61 278 THR D N 1
ATOM 10681 C CA . THR D 1 272 ? 67.520 71.893 48.109 1.00 51.68 278 THR D CA 1
ATOM 10682 C C . THR D 1 272 ? 67.908 71.162 49.391 1.00 49.43 278 THR D C 1
ATOM 10683 O O . THR D 1 272 ? 67.080 70.939 50.273 1.00 48.22 278 THR D O 1
ATOM 10687 N N . SER D 1 273 ? 69.190 70.802 49.479 1.00 47.31 279 SER D N 1
ATOM 10688 C CA . SER D 1 273 ? 69.727 70.092 50.638 1.00 44.23 279 SER D CA 1
ATOM 10689 C C . SER D 1 273 ? 69.351 70.758 51.956 1.00 41.31 279 SER D C 1
ATOM 10690 O O . SER D 1 273 ? 69.070 70.082 52.942 1.00 41.93 279 SER D O 1
ATOM 10693 N N . PRO D 1 274 ? 69.354 72.097 51.999 1.00 39.98 280 PRO D N 1
ATOM 10694 C CA . PRO D 1 274 ? 68.986 72.745 53.259 1.00 39.83 280 PRO D CA 1
ATOM 10695 C C . PRO D 1 274 ? 67.575 72.346 53.700 1.00 40.01 280 PRO D C 1
ATOM 10696 O O . PRO D 1 274 ? 67.220 72.492 54.870 1.00 42.76 280 PRO D O 1
ATOM 10700 N N . LEU D 1 275 ? 66.777 71.832 52.766 1.00 37.25 281 LEU D N 1
ATOM 10701 C CA . LEU D 1 275 ? 65.403 71.440 53.076 1.00 35.24 281 LEU D CA 1
ATOM 10702 C C . LEU D 1 275 ? 65.242 69.971 53.436 1.00 34.86 281 LEU D C 1
ATOM 10703 O O . LEU D 1 275 ? 64.187 69.563 53.922 1.00 34.18 281 LEU D O 1
ATOM 10708 N N . ALA D 1 276 ? 66.279 69.177 53.194 1.00 35.35 282 ALA D N 1
ATOM 10709 C CA . ALA D 1 276 ? 66.226 67.746 53.479 1.00 37.07 282 ALA D CA 1
ATOM 10710 C C . ALA D 1 276 ? 65.833 67.397 54.909 1.00 37.58 282 ALA D C 1
ATOM 10711 O O . ALA D 1 276 ? 65.162 66.387 55.143 1.00 37.58 282 ALA D O 1
ATOM 10713 N N . GLU D 1 277 ? 66.237 68.227 55.865 1.00 37.24 283 GLU D N 1
ATOM 10714 C CA . GLU D 1 277 ? 65.935 67.964 57.270 1.00 39.69 283 GLU D CA 1
ATOM 10715 C C . GLU D 1 277 ? 64.482 68.207 57.665 1.00 39.14 283 GLU D C 1
ATOM 10716 O O . GLU D 1 277 ? 64.040 67.743 58.718 1.00 39.94 283 GLU D O 1
ATOM 10722 N N . PHE D 1 278 ? 63.735 68.923 56.830 1.00 36.53 284 PHE D N 1
ATOM 10723 C CA . PHE D 1 278 ? 62.345 69.234 57.151 1.00 34.38 284 PHE D CA 1
ATOM 10724 C C . PHE D 1 278 ? 61.330 68.225 56.651 1.00 33.22 284 PHE D C 1
ATOM 10725 O O . PHE D 1 278 ? 61.137 68.069 55.447 1.00 34.26 284 PHE D O 1
ATOM 10733 N N . ASP D 1 279 ? 60.670 67.555 57.590 1.00 32.00 285 ASP D N 1
ATOM 10734 C CA . ASP D 1 279 ? 59.649 66.567 57.273 1.00 32.44 285 ASP D CA 1
ATOM 10735 C C . ASP D 1 279 ? 58.417 67.221 56.652 1.00 31.02 285 ASP D C 1
ATOM 10736 O O . ASP D 1 279 ? 57.646 66.561 55.960 1.00 31.17 285 ASP D O 1
ATOM 10741 N N . ASN D 1 280 ? 58.234 68.516 56.895 1.00 27.96 286 ASN D N 1
ATOM 10742 C CA . ASN D 1 280 ? 57.073 69.212 56.362 1.00 27.49 286 ASN D CA 1
ATOM 10743 C C . ASN D 1 280 ? 57.315 69.862 55.003 1.00 27.60 286 ASN D C 1
ATOM 10744 O O . ASN D 1 280 ? 56.582 70.758 54.594 1.00 26.47 286 ASN D O 1
ATOM 10749 N N . VAL D 1 281 ? 58.353 69.416 54.306 1.00 27.61 287 VAL D N 1
ATOM 10750 C CA . VAL D 1 281 ? 58.633 69.938 52.973 1.00 26.74 287 VAL D CA 1
ATOM 10751 C C . VAL D 1 281 ? 58.583 68.781 51.984 1.00 27.35 287 VAL D C 1
ATOM 10752 O O . VAL D 1 281 ? 59.165 67.720 52.229 1.00 27.73 287 VAL D O 1
ATOM 10756 N N . LEU D 1 282 ? 57.872 68.977 50.880 1.00 26.54 288 LEU D N 1
ATOM 10757 C CA . LEU D 1 282 ? 57.788 67.955 49.847 1.00 25.77 288 LEU D CA 1
ATOM 10758 C C . LEU D 1 282 ? 58.834 68.262 48.785 1.00 27.18 288 LEU D C 1
ATOM 10759 O O . LEU D 1 282 ? 58.892 69.374 48.254 1.00 28.12 288 LEU D O 1
ATOM 10764 N N . LEU D 1 283 ? 59.676 67.276 48.495 1.00 28.27 289 LEU D N 1
ATOM 10765 C CA . LEU D 1 283 ? 60.727 67.410 47.491 1.00 32.66 289 LEU D CA 1
ATOM 10766 C C . LEU D 1 283 ? 60.355 66.456 46.359 1.00 34.59 289 LEU D C 1
ATOM 10767 O O . LEU D 1 283 ? 60.312 65.245 46.564 1.00 33.99 289 LEU D O 1
ATOM 10772 N N . THR D 1 284 ? 60.093 67.003 45.175 1.00 36.36 290 THR D N 1
ATOM 10773 C CA . THR D 1 284 ? 59.681 66.202 44.020 1.00 41.27 290 THR D CA 1
ATOM 10774 C C . THR D 1 284 ? 60.632 66.320 42.836 1.00 44.89 290 THR D C 1
ATOM 10775 O O . THR D 1 284 ? 61.129 67.398 42.540 1.00 45.41 290 THR D O 1
ATOM 10779 N N . PRO D 1 285 ? 60.872 65.210 42.124 1.00 49.83 291 PRO D N 1
ATOM 10780 C CA . PRO D 1 285 ? 61.768 65.219 40.963 1.00 52.74 291 PRO D CA 1
ATOM 10781 C C . PRO D 1 285 ? 61.227 66.133 39.866 1.00 53.74 291 PRO D C 1
ATOM 10782 O O . PRO D 1 285 ? 60.022 66.389 39.805 1.00 55.17 291 PRO D O 1
ATOM 10786 N N . SER D 1 290 ? 57.115 63.318 30.282 0.00 72.69 296 SER D N 1
ATOM 10787 C CA . SER D 1 290 ? 57.603 62.866 28.985 0.00 72.72 296 SER D CA 1
ATOM 10788 C C . SER D 1 290 ? 57.601 61.343 28.903 1.00 72.80 296 SER D C 1
ATOM 10789 O O . SER D 1 290 ? 58.447 60.749 28.226 1.00 73.33 296 SER D O 1
ATOM 10792 N N . THR D 1 291 ? 56.649 60.720 29.594 1.00 71.91 297 THR D N 1
ATOM 10793 C CA . THR D 1 291 ? 56.516 59.264 29.614 1.00 71.31 297 THR D CA 1
ATOM 10794 C C . THR D 1 291 ? 55.109 58.866 30.060 1.00 70.83 297 THR D C 1
ATOM 10795 O O . THR D 1 291 ? 54.864 57.710 30.412 1.00 71.02 297 THR D O 1
ATOM 10799 N N . GLN D 1 292 ? 54.188 59.825 30.038 1.00 69.80 298 GLN D N 1
ATOM 10800 C CA . GLN D 1 292 ? 52.813 59.580 30.466 1.00 68.09 298 GLN D CA 1
ATOM 10801 C C . GLN D 1 292 ? 51.796 60.182 29.498 1.00 65.92 298 GLN D C 1
ATOM 10802 O O . GLN D 1 292 ? 51.983 60.139 28.280 1.00 64.74 298 GLN D O 1
ATOM 10808 N N . GLU D 1 293 ? 50.721 60.742 30.052 1.00 63.07 299 GLU D N 1
ATOM 10809 C CA . GLU D 1 293 ? 49.665 61.365 29.255 1.00 59.75 299 GLU D CA 1
ATOM 10810 C C . GLU D 1 293 ? 50.219 62.566 28.493 1.00 56.36 299 GLU D C 1
ATOM 10811 O O . GLU D 1 293 ? 49.534 63.151 27.648 1.00 54.89 299 GLU D O 1
ATOM 10817 N N . ALA D 1 294 ? 51.459 62.932 28.802 1.00 51.09 300 ALA D N 1
ATOM 10818 C CA . ALA D 1 294 ? 52.101 64.069 28.157 1.00 47.77 300 ALA D CA 1
ATOM 10819 C C . ALA D 1 294 ? 52.339 63.815 26.673 1.00 42.98 300 ALA D C 1
ATOM 10820 O O . ALA D 1 294 ? 52.287 64.737 25.864 1.00 42.13 300 ALA D O 1
ATOM 10822 N N . GLN D 1 295 ? 52.588 62.558 26.327 1.00 39.05 301 GLN D N 1
ATOM 10823 C CA . GLN D 1 295 ? 52.851 62.175 24.950 1.00 36.25 301 GLN D CA 1
ATOM 10824 C C . GLN D 1 295 ? 51.784 62.621 23.957 1.00 34.88 301 GLN D C 1
ATOM 10825 O O . GLN D 1 295 ? 52.111 63.063 22.858 1.00 28.85 301 GLN D O 1
ATOM 10831 N N . GLU D 1 296 ? 50.511 62.514 24.341 1.00 32.66 302 GLU D N 1
ATOM 10832 C CA . GLU D 1 296 ? 49.436 62.921 23.445 1.00 32.25 302 GLU D CA 1
ATOM 10833 C C . GLU D 1 296 ? 49.506 64.415 23.194 1.00 29.45 302 GLU D C 1
ATOM 10834 O O . GLU D 1 296 ? 49.485 64.856 22.046 1.00 27.13 302 GLU D O 1
ATOM 10840 N N . ASN D 1 297 ? 49.584 65.183 24.279 1.00 29.97 303 ASN D N 1
ATOM 10841 C CA . ASN D 1 297 ? 49.658 66.641 24.209 1.00 29.40 303 ASN D CA 1
ATOM 10842 C C . ASN D 1 297 ? 50.900 67.041 23.421 1.00 27.00 303 ASN D C 1
ATOM 10843 O O . ASN D 1 297 ? 50.846 67.924 22.565 1.00 27.17 303 ASN D O 1
ATOM 10848 N N . ILE D 1 298 ? 52.019 66.384 23.718 1.00 23.17 304 ILE D N 1
ATOM 10849 C CA . ILE D 1 298 ? 53.265 66.673 23.022 1.00 20.97 304 ILE D CA 1
ATOM 10850 C C . ILE D 1 298 ? 53.119 66.361 21.534 1.00 18.95 304 ILE D C 1
ATOM 10851 O O . ILE D 1 298 ? 53.477 67.178 20.692 1.00 19.69 304 ILE D O 1
ATOM 10856 N N . GLY D 1 299 ? 52.575 65.187 21.215 1.00 18.41 305 GLY D N 1
ATOM 10857 C CA . GLY D 1 299 ? 52.392 64.812 19.824 1.00 17.95 305 GLY D CA 1
ATOM 10858 C C . GLY D 1 299 ? 51.575 65.845 19.060 1.00 20.65 305 GLY D C 1
ATOM 10859 O O . GLY D 1 299 ? 51.928 66.250 17.950 1.00 21.32 305 GLY D O 1
ATOM 10860 N N . LEU D 1 300 ? 50.474 66.274 19.662 1.00 20.21 306 LEU D N 1
ATOM 10861 C CA . LEU D 1 300 ? 49.597 67.265 19.050 1.00 22.79 306 LEU D CA 1
ATOM 10862 C C . LEU D 1 300 ? 50.300 68.619 18.925 1.00 20.34 306 LEU D C 1
ATOM 10863 O O . LEU D 1 300 ? 50.239 69.267 17.890 1.00 20.03 306 LEU D O 1
ATOM 10868 N N . GLU D 1 301 ? 50.965 69.033 19.995 1.00 21.18 307 GLU D N 1
ATOM 10869 C CA . GLU D 1 301 ? 51.645 70.323 20.032 1.00 22.17 307 GLU D CA 1
ATOM 10870 C C . GLU D 1 301 ? 52.778 70.424 19.012 1.00 22.23 307 GLU D C 1
ATOM 10871 O O . GLU D 1 301 ? 52.807 71.348 18.198 1.00 20.23 307 GLU D O 1
ATOM 10877 N N . VAL D 1 302 ? 53.694 69.463 19.025 1.00 21.75 308 VAL D N 1
ATOM 10878 C CA . VAL D 1 302 ? 54.827 69.532 18.104 1.00 21.08 308 VAL D CA 1
ATOM 10879 C C . VAL D 1 302 ? 54.465 69.263 16.649 1.00 20.92 308 VAL D C 1
ATOM 10880 O O . VAL D 1 302 ? 54.994 69.913 15.747 1.00 19.86 308 VAL D O 1
ATOM 10884 N N . ALA D 1 303 ? 53.561 68.323 16.400 1.00 19.48 309 ALA D N 1
ATOM 10885 C CA . ALA D 1 303 ? 53.165 68.079 15.019 1.00 19.38 309 ALA D CA 1
ATOM 10886 C C . ALA D 1 303 ? 52.524 69.371 14.496 1.00 19.30 309 ALA D C 1
ATOM 10887 O O . ALA D 1 303 ? 52.706 69.754 13.337 1.00 18.47 309 ALA D O 1
ATOM 10889 N N . GLY D 1 304 ? 51.766 70.037 15.360 1.00 18.69 310 GLY D N 1
ATOM 10890 C CA . GLY D 1 304 ? 51.132 71.279 14.959 1.00 18.96 310 GLY D CA 1
ATOM 10891 C C . GLY D 1 304 ? 52.161 72.312 14.526 1.00 18.99 310 GLY D C 1
ATOM 10892 O O . GLY D 1 304 ? 51.963 72.993 13.521 1.00 21.39 310 GLY D O 1
ATOM 10893 N N . LYS D 1 305 ? 53.259 72.432 15.274 1.00 18.81 311 LYS D N 1
ATOM 10894 C CA . LYS D 1 305 ? 54.313 73.397 14.938 1.00 20.60 311 LYS D CA 1
ATOM 10895 C C . LYS D 1 305 ? 54.937 73.047 13.584 1.00 17.88 311 LYS D C 1
ATOM 10896 O O . LYS D 1 305 ? 55.241 73.920 12.775 1.00 15.69 311 LYS D O 1
ATOM 10902 N N . LEU D 1 306 ? 55.155 71.764 13.348 1.00 17.66 312 LEU D N 1
ATOM 10903 C CA . LEU D 1 306 ? 55.755 71.349 12.087 1.00 19.44 312 LEU D CA 1
ATOM 10904 C C . LEU D 1 306 ? 54.812 71.664 10.931 1.00 17.53 312 LEU D C 1
ATOM 10905 O O . LEU D 1 306 ? 55.230 72.191 9.901 1.00 19.78 312 LEU D O 1
ATOM 10910 N N . ILE D 1 307 ? 53.534 71.358 11.119 1.00 19.09 313 ILE D N 1
ATOM 10911 C CA . ILE D 1 307 ? 52.515 71.605 10.098 1.00 18.71 313 ILE D CA 1
ATOM 10912 C C . ILE D 1 307 ? 52.403 73.088 9.741 1.00 19.73 313 ILE D C 1
ATOM 10913 O O . ILE D 1 307 ? 52.389 73.452 8.567 1.00 18.99 313 ILE D O 1
ATOM 10918 N N . LYS D 1 308 ? 52.320 73.945 10.755 1.00 21.37 314 LYS D N 1
ATOM 10919 C CA . LYS D 1 308 ? 52.199 75.374 10.507 1.00 20.92 314 LYS D CA 1
ATOM 10920 C C . LYS D 1 308 ? 53.450 75.958 9.871 1.00 21.06 314 LYS D C 1
ATOM 10921 O O . LYS D 1 308 ? 53.351 76.831 9.025 1.00 21.69 314 LYS D O 1
ATOM 10927 N N . TYR D 1 309 ? 54.629 75.485 10.272 1.00 20.31 315 TYR D N 1
ATOM 10928 C CA . TYR D 1 309 ? 55.853 76.004 9.672 1.00 20.43 315 TYR D CA 1
ATOM 10929 C C . TYR D 1 309 ? 55.864 75.623 8.192 1.00 19.67 315 TYR D C 1
ATOM 10930 O O . TYR D 1 309 ? 56.217 76.425 7.327 1.00 18.90 315 TYR D O 1
ATOM 10939 N N . SER D 1 310 ? 55.447 74.396 7.907 1.00 23.29 316 SER D N 1
ATOM 10940 C CA . SER D 1 310 ? 55.402 73.904 6.536 1.00 24.15 316 SER D CA 1
ATOM 10941 C C . SER D 1 310 ? 54.385 74.682 5.709 1.00 25.36 316 SER D C 1
ATOM 10942 O O . SER D 1 310 ? 54.708 75.162 4.624 1.00 25.50 316 SER D O 1
ATOM 10945 N N . ASP D 1 311 ? 53.170 74.831 6.237 1.00 24.94 317 ASP D N 1
ATOM 10946 C CA . ASP D 1 311 ? 52.097 75.533 5.531 1.00 25.60 317 ASP D CA 1
ATOM 10947 C C . ASP D 1 311 ? 52.155 77.063 5.518 1.00 25.77 317 ASP D C 1
ATOM 10948 O O . ASP D 1 311 ? 51.854 77.685 4.491 1.00 24.19 317 ASP D O 1
ATOM 10953 N N . ASN D 1 312 ? 52.523 77.688 6.632 1.00 25.12 318 ASN D N 1
ATOM 10954 C CA . ASN D 1 312 ? 52.551 79.150 6.632 1.00 24.39 318 ASN D CA 1
ATOM 10955 C C . ASN D 1 312 ? 53.839 79.816 7.116 1.00 24.16 318 ASN D C 1
ATOM 10956 O O . ASN D 1 312 ? 53.916 81.045 7.213 1.00 23.97 318 ASN D O 1
ATOM 10961 N N . GLY D 1 313 ? 54.848 79.008 7.410 1.00 21.01 319 GLY D N 1
ATOM 10962 C CA . GLY D 1 313 ? 56.128 79.553 7.818 1.00 20.53 319 GLY D CA 1
ATOM 10963 C C . GLY D 1 313 ? 56.293 80.063 9.233 1.00 20.64 319 GLY D C 1
ATOM 10964 O O . GLY D 1 313 ? 57.296 80.707 9.529 1.00 18.36 319 GLY D O 1
ATOM 10965 N N . SER D 1 314 ? 55.336 79.778 10.110 1.00 18.75 320 SER D N 1
ATOM 10966 C CA . SER D 1 314 ? 55.438 80.225 11.497 1.00 19.72 320 SER D CA 1
ATOM 10967 C C . SER D 1 314 ? 56.606 79.576 12.248 1.00 19.53 320 SER D C 1
ATOM 10968 O O . SER D 1 314 ? 56.788 78.354 12.201 1.00 20.12 320 SER D O 1
ATOM 10971 N N . THR D 1 315 ? 57.390 80.395 12.942 1.00 19.28 321 THR D N 1
ATOM 10972 C CA . THR D 1 315 ? 58.515 79.901 13.721 1.00 18.32 321 THR D CA 1
ATOM 10973 C C . THR D 1 315 ? 58.302 80.308 15.173 1.00 20.69 321 THR D C 1
ATOM 10974 O O . THR D 1 315 ? 59.223 80.296 15.984 1.00 19.64 321 THR D O 1
ATOM 10978 N N . LEU D 1 316 ? 57.064 80.679 15.482 1.00 21.46 322 LEU D N 1
ATOM 10979 C CA . LEU D 1 316 ? 56.690 81.072 16.833 1.00 23.52 322 LEU D CA 1
ATOM 10980 C C . LEU D 1 316 ? 57.056 79.921 17.762 1.00 21.85 322 LEU D C 1
ATOM 10981 O O . LEU D 1 316 ? 56.695 78.783 17.498 1.00 20.41 322 LEU D O 1
ATOM 10986 N N . SER D 1 317 ? 57.773 80.226 18.839 1.00 21.04 323 SER D N 1
ATOM 10987 C CA . SER D 1 317 ? 58.206 79.238 19.827 1.00 23.72 323 SER D CA 1
ATOM 10988 C C . SER D 1 317 ? 59.391 78.359 19.402 1.00 21.83 323 SER D C 1
ATOM 10989 O O . SER D 1 317 ? 59.756 77.434 20.122 1.00 24.17 323 SER D O 1
ATOM 10992 N N . ALA D 1 318 ? 59.986 78.622 18.241 1.00 20.79 324 ALA D N 1
ATOM 10993 C CA . ALA D 1 318 ? 61.161 77.843 17.823 1.00 22.79 324 ALA D CA 1
ATOM 10994 C C . ALA D 1 318 ? 62.222 78.140 18.883 1.00 23.47 324 ALA D C 1
ATOM 10995 O O . ALA D 1 318 ? 62.254 79.244 19.419 1.00 23.78 324 ALA D O 1
ATOM 10997 N N . VAL D 1 319 ? 63.088 77.181 19.189 1.00 22.53 325 VAL D N 1
ATOM 10998 C CA . VAL D 1 319 ? 64.099 77.420 20.212 1.00 24.65 325 VAL D CA 1
ATOM 10999 C C . VAL D 1 319 ? 65.480 77.886 19.733 1.00 25.38 325 VAL D C 1
ATOM 11000 O O . VAL D 1 319 ? 66.313 78.253 20.549 1.00 27.13 325 VAL D O 1
ATOM 11004 N N . ASN D 1 320 ? 65.708 77.909 18.424 1.00 25.26 326 ASN D N 1
ATOM 11005 C CA . ASN D 1 320 ? 67.011 78.297 17.871 1.00 24.98 326 ASN D CA 1
ATOM 11006 C C . ASN D 1 320 ? 66.787 79.166 16.646 1.00 24.28 326 ASN D C 1
ATOM 11007 O O . ASN D 1 320 ? 67.603 79.147 15.717 1.00 24.50 326 ASN D O 1
ATOM 11012 N N . PHE D 1 321 ? 65.711 79.945 16.637 1.00 24.58 327 PHE D N 1
ATOM 11013 C CA . PHE D 1 321 ? 65.371 80.680 15.428 1.00 23.00 327 PHE D CA 1
ATOM 11014 C C . PHE D 1 321 ? 64.631 81.983 15.693 1.00 24.77 327 PHE D C 1
ATOM 11015 O O . PHE D 1 321 ? 63.936 82.118 16.704 1.00 24.85 327 PHE D O 1
ATOM 11023 N N . PRO D 1 322 ? 64.778 82.968 14.791 1.00 25.67 328 PRO D N 1
ATOM 11024 C CA . PRO D 1 322 ? 64.058 84.223 15.016 1.00 24.72 328 PRO D CA 1
ATOM 11025 C C . PRO D 1 322 ? 62.585 83.847 14.883 1.00 24.79 328 PRO D C 1
ATOM 11026 O O . PRO D 1 322 ? 62.214 83.100 13.970 1.00 23.16 328 PRO D O 1
ATOM 11030 N N . GLU D 1 323 ? 61.760 84.354 15.791 1.00 22.17 329 GLU D N 1
ATOM 11031 C CA . GLU D 1 323 ? 60.339 84.046 15.809 1.00 26.41 329 GLU D CA 1
ATOM 11032 C C . GLU D 1 323 ? 59.452 84.974 14.996 1.00 26.63 329 GLU D C 1
ATOM 11033 O O . GLU D 1 323 ? 59.447 86.183 15.213 1.00 27.83 329 GLU D O 1
ATOM 11039 N N . VAL D 1 324 ? 58.699 84.410 14.059 1.00 26.14 330 VAL D N 1
ATOM 11040 C CA . VAL D 1 324 ? 57.772 85.214 13.277 1.00 25.97 330 VAL D CA 1
ATOM 11041 C C . VAL D 1 324 ? 56.577 84.395 12.795 1.00 25.90 330 VAL D C 1
ATOM 11042 O O . VAL D 1 324 ? 56.644 83.171 12.680 1.00 25.60 330 VAL D O 1
ATOM 11046 N N . SER D 1 325 ? 55.462 85.083 12.585 1.00 25.12 331 SER D N 1
ATOM 11047 C CA . SER D 1 325 ? 54.249 84.462 12.073 1.00 26.20 331 SER D CA 1
ATOM 11048 C C . SER D 1 325 ? 53.317 85.567 11.613 1.00 25.64 331 SER D C 1
ATOM 11049 O O . SER D 1 325 ? 53.309 86.671 12.167 1.00 25.05 331 SER D O 1
ATOM 11052 N N . LEU D 1 326 ? 52.543 85.263 10.582 1.00 24.33 332 LEU D N 1
ATOM 11053 C CA . LEU D 1 326 ? 51.626 86.227 9.999 1.00 25.55 332 LEU D CA 1
ATOM 11054 C C . LEU D 1 326 ? 50.295 85.542 9.735 1.00 25.29 332 LEU D C 1
ATOM 11055 O O . LEU D 1 326 ? 50.259 84.377 9.345 1.00 23.04 332 LEU D O 1
ATOM 11060 N N . PRO D 1 327 ? 49.181 86.256 9.953 1.00 26.93 333 PRO D N 1
ATOM 11061 C CA . PRO D 1 327 ? 47.839 85.704 9.730 1.00 27.59 333 PRO D CA 1
ATOM 11062 C C . PRO D 1 327 ? 47.644 85.370 8.249 1.00 27.62 333 PRO D C 1
ATOM 11063 O O . PRO D 1 327 ? 48.261 85.990 7.381 1.00 25.68 333 PRO D O 1
ATOM 11067 N N . LEU D 1 328 ? 46.774 84.407 7.970 1.00 30.04 334 LEU D N 1
ATOM 11068 C CA . LEU D 1 328 ? 46.494 84.004 6.597 1.00 33.29 334 LEU D CA 1
ATOM 11069 C C . LEU D 1 328 ? 45.502 84.963 5.958 1.00 33.73 334 LEU D C 1
ATOM 11070 O O . LEU D 1 328 ? 44.314 84.917 6.266 1.00 35.15 334 LEU D O 1
ATOM 11075 N N . HIS D 1 329 ? 45.988 85.829 5.072 1.00 33.54 335 HIS D N 1
ATOM 11076 C CA . HIS D 1 329 ? 45.121 86.796 4.397 1.00 34.28 335 HIS D CA 1
ATOM 11077 C C . HIS D 1 329 ? 45.118 86.641 2.872 1.00 34.84 335 HIS D C 1
ATOM 11078 O O . HIS D 1 329 ? 44.997 87.622 2.140 1.00 33.99 335 HIS D O 1
ATOM 11085 N N . GLY D 1 330 ? 45.254 85.409 2.393 1.00 34.74 336 GLY D N 1
ATOM 11086 C CA . GLY D 1 330 ? 45.258 85.180 0.959 1.00 33.91 336 GLY D CA 1
ATOM 11087 C C . GLY D 1 330 ? 46.529 85.603 0.243 1.00 34.19 336 GLY D C 1
ATOM 11088 O O . GLY D 1 330 ? 47.572 85.811 0.867 1.00 33.65 336 GLY D O 1
ATOM 11089 N N . GLY D 1 331 ? 46.445 85.725 -1.080 1.00 33.96 337 GLY D N 1
ATOM 11090 C CA . GLY D 1 331 ? 47.606 86.114 -1.858 1.00 32.31 337 GLY D CA 1
ATOM 11091 C C . GLY D 1 331 ? 48.669 85.033 -1.839 1.00 33.33 337 GLY D C 1
ATOM 11092 O O . GLY D 1 331 ? 48.384 83.882 -1.522 1.00 34.07 337 GLY D O 1
ATOM 11093 N N . ARG D 1 332 ? 49.898 85.406 -2.179 1.00 33.56 338 ARG D N 1
ATOM 11094 C CA . ARG D 1 332 ? 51.016 84.474 -2.207 1.00 35.00 338 ARG D CA 1
ATOM 11095 C C . ARG D 1 332 ? 51.927 84.782 -1.033 1.00 33.38 338 ARG D C 1
ATOM 11096 O O . ARG D 1 332 ? 52.066 85.939 -0.653 1.00 34.67 338 ARG D O 1
ATOM 11104 N N . ARG D 1 333 ? 52.562 83.757 -0.473 1.00 30.52 339 ARG D N 1
ATOM 11105 C CA . ARG D 1 333 ? 53.458 83.958 0.663 1.00 30.18 339 ARG D CA 1
ATOM 11106 C C . ARG D 1 333 ? 54.825 83.324 0.454 1.00 29.43 339 ARG D C 1
ATOM 11107 O O . ARG D 1 333 ? 54.933 82.141 0.119 1.00 31.09 339 ARG D O 1
ATOM 11115 N N . LEU D 1 334 ? 55.865 84.119 0.669 1.00 27.62 340 LEU D N 1
ATOM 11116 C CA . LEU D 1 334 ? 57.231 83.649 0.529 1.00 27.18 340 LEU D CA 1
ATOM 11117 C C . LEU D 1 334 ? 57.982 83.861 1.832 1.00 27.22 340 LEU D C 1
ATOM 11118 O O . LEU D 1 334 ? 57.596 84.691 2.658 1.00 26.18 340 LEU D O 1
ATOM 11131 N N . HIS D 1 336 ? 62.136 83.951 3.555 1.00 25.25 342 HIS D N 1
ATOM 11132 C CA . HIS D 1 336 ? 63.564 84.053 3.294 1.00 25.56 342 HIS D CA 1
ATOM 11133 C C . HIS D 1 336 ? 64.372 83.935 4.580 1.00 25.90 342 HIS D C 1
ATOM 11134 O O . HIS D 1 336 ? 64.106 84.627 5.561 1.00 25.21 342 HIS D O 1
ATOM 11141 N N . ILE D 1 337 ? 65.359 83.052 4.571 1.00 26.78 343 ILE D N 1
ATOM 11142 C CA . ILE D 1 337 ? 66.230 82.861 5.727 1.00 27.94 343 ILE D CA 1
ATOM 11143 C C . ILE D 1 337 ? 67.613 83.272 5.242 1.00 30.96 343 ILE D C 1
ATOM 11144 O O . ILE D 1 337 ? 68.054 82.842 4.174 1.00 31.29 343 ILE D O 1
ATOM 11149 N N . HIS D 1 338 ? 68.304 84.094 6.021 1.00 32.79 344 HIS D N 1
ATOM 11150 C CA . HIS D 1 338 ? 69.606 84.570 5.595 1.00 34.53 344 HIS D CA 1
ATOM 11151 C C . HIS D 1 338 ? 70.549 84.917 6.726 1.00 35.83 344 HIS D C 1
ATOM 11152 O O . HIS D 1 338 ? 70.128 85.172 7.869 1.00 34.75 344 HIS D O 1
ATOM 11159 N N . GLU D 1 339 ? 71.837 84.930 6.397 1.00 37.42 345 GLU D N 1
ATOM 11160 C CA . GLU D 1 339 ? 72.841 85.388 7.312 1.00 40.06 345 GLU D CA 1
ATOM 11161 C C . GLU D 1 339 ? 72.497 86.867 7.553 1.00 39.52 345 GLU D C 1
ATOM 11162 O O . GLU D 1 339 ? 72.182 87.578 6.580 1.00 37.22 345 GLU D O 1
ATOM 11168 N N . ASN D 1 340 ? 72.548 87.366 8.778 1.00 40.73 346 ASN D N 1
ATOM 11169 C CA . ASN D 1 340 ? 72.187 88.754 9.015 1.00 43.74 346 ASN D CA 1
ATOM 11170 C C . ASN D 1 340 ? 73.261 89.749 8.579 1.00 45.64 346 ASN D C 1
ATOM 11171 O O . ASN D 1 340 ? 74.017 90.262 9.398 1.00 46.06 346 ASN D O 1
ATOM 11176 N N . ARG D 1 341 ? 73.317 90.013 7.278 1.00 47.00 347 ARG D N 1
ATOM 11177 C CA . ARG D 1 341 ? 74.280 90.954 6.723 1.00 47.28 347 ARG D CA 1
ATOM 11178 C C . ARG D 1 341 ? 73.520 92.094 6.054 1.00 47.21 347 ARG D C 1
ATOM 11179 O O . ARG D 1 341 ? 72.522 91.870 5.369 1.00 47.13 347 ARG D O 1
ATOM 11187 N N . PRO D 1 342 ? 73.979 93.339 6.257 1.00 47.15 348 PRO D N 1
ATOM 11188 C CA . PRO D 1 342 ? 73.345 94.526 5.674 1.00 45.88 348 PRO D CA 1
ATOM 11189 C C . PRO D 1 342 ? 73.125 94.404 4.171 1.00 44.79 348 PRO D C 1
ATOM 11190 O O . PRO D 1 342 ? 73.971 93.866 3.462 1.00 45.67 348 PRO D O 1
ATOM 11194 N N . GLY D 1 343 ? 71.984 94.898 3.695 1.00 44.44 349 GLY D N 1
ATOM 11195 C CA . GLY D 1 343 ? 71.690 94.853 2.273 1.00 41.93 349 GLY D CA 1
ATOM 11196 C C . GLY D 1 343 ? 70.753 93.759 1.798 1.00 41.94 349 GLY D C 1
ATOM 11197 O O . GLY D 1 343 ? 70.171 93.866 0.714 1.00 41.79 349 GLY D O 1
ATOM 11198 N N . VAL D 1 344 ? 70.597 92.707 2.598 1.00 41.34 350 VAL D N 1
ATOM 11199 C CA . VAL D 1 344 ? 69.726 91.599 2.224 1.00 40.77 350 VAL D CA 1
ATOM 11200 C C . VAL D 1 344 ? 68.268 92.016 2.053 1.00 39.79 350 VAL D C 1
ATOM 11201 O O . VAL D 1 344 ? 67.650 91.738 1.024 1.00 38.65 350 VAL D O 1
ATOM 11205 N N . LEU D 1 345 ? 67.720 92.692 3.058 1.00 39.75 351 LEU D N 1
ATOM 11206 C CA . LEU D 1 345 ? 66.327 93.123 2.998 1.00 38.27 351 LEU D CA 1
ATOM 11207 C C . LEU D 1 345 ? 66.096 94.098 1.849 1.00 38.17 351 LEU D C 1
ATOM 11208 O O . LEU D 1 345 ? 65.066 94.043 1.164 1.00 36.84 351 LEU D O 1
ATOM 11213 N N . THR D 1 346 ? 67.057 94.993 1.637 1.00 38.51 352 THR D N 1
ATOM 11214 C CA . THR D 1 346 ? 66.945 95.963 0.553 1.00 37.46 352 THR D CA 1
ATOM 11215 C C . THR D 1 346 ? 66.820 95.182 -0.751 1.00 37.01 352 THR D C 1
ATOM 11216 O O . THR D 1 346 ? 65.970 95.481 -1.586 1.00 35.24 352 THR D O 1
ATOM 11220 N N . ALA D 1 347 ? 67.664 94.165 -0.913 1.00 36.91 353 ALA D N 1
ATOM 11221 C CA . ALA D 1 347 ? 67.617 93.346 -2.115 1.00 38.11 353 ALA D CA 1
ATOM 11222 C C . ALA D 1 347 ? 66.258 92.656 -2.224 1.00 38.88 353 ALA D C 1
ATOM 11223 O O . ALA D 1 347 ? 65.669 92.610 -3.304 1.00 38.68 353 ALA D O 1
ATOM 11225 N N . LEU D 1 348 ? 65.755 92.131 -1.105 1.00 38.85 354 LEU D N 1
ATOM 11226 C CA . LEU D 1 348 ? 64.458 91.451 -1.104 1.00 39.05 354 LEU D CA 1
ATOM 11227 C C . LEU D 1 348 ? 63.307 92.333 -1.568 1.00 38.00 354 LEU D C 1
ATOM 11228 O O . LEU D 1 348 ? 62.605 92.003 -2.526 1.00 36.52 354 LEU D O 1
ATOM 11233 N N . ASN D 1 349 ? 63.097 93.447 -0.873 1.00 39.82 355 ASN D N 1
ATOM 11234 C CA . ASN D 1 349 ? 62.010 94.352 -1.224 1.00 39.03 355 ASN D CA 1
ATOM 11235 C C . ASN D 1 349 ? 62.155 94.909 -2.634 1.00 38.97 355 ASN D C 1
ATOM 11236 O O . ASN D 1 349 ? 61.162 95.143 -3.320 1.00 38.18 355 ASN D O 1
ATOM 11241 N N . LYS D 1 350 ? 63.395 95.117 -3.065 1.00 39.62 356 LYS D N 1
ATOM 11242 C CA . LYS D 1 350 ? 63.650 95.626 -4.407 1.00 41.07 356 LYS D CA 1
ATOM 11243 C C . LYS D 1 350 ? 62.983 94.705 -5.440 1.00 41.60 356 LYS D C 1
ATOM 11244 O O . LYS D 1 350 ? 62.308 95.169 -6.362 1.00 41.27 356 LYS D O 1
ATOM 11250 N N . ILE D 1 351 ? 63.159 93.397 -5.270 1.00 41.40 357 ILE D N 1
ATOM 11251 C CA . ILE D 1 351 ? 62.579 92.420 -6.195 1.00 41.68 357 ILE D CA 1
ATOM 11252 C C . ILE D 1 351 ? 61.112 92.699 -6.509 1.00 42.47 357 ILE D C 1
ATOM 11253 O O . ILE D 1 351 ? 60.670 92.500 -7.640 1.00 43.29 357 ILE D O 1
ATOM 11258 N N . PHE D 1 352 ? 60.361 93.166 -5.517 1.00 42.98 358 PHE D N 1
ATOM 11259 C CA . PHE D 1 352 ? 58.936 93.438 -5.710 1.00 43.20 358 PHE D CA 1
ATOM 11260 C C . PHE D 1 352 ? 58.658 94.891 -6.091 1.00 44.23 358 PHE D C 1
ATOM 11261 O O . PHE D 1 352 ? 57.733 95.182 -6.857 1.00 42.98 358 PHE D O 1
ATOM 11269 N N . ALA D 1 353 ? 59.463 95.799 -5.555 1.00 45.42 359 ALA D N 1
ATOM 11270 C CA . ALA D 1 353 ? 59.299 97.219 -5.840 1.00 48.22 359 ALA D CA 1
ATOM 11271 C C . ALA D 1 353 ? 59.544 97.516 -7.321 1.00 48.49 359 ALA D C 1
ATOM 11272 O O . ALA D 1 353 ? 58.659 98.006 -8.023 1.00 49.02 359 ALA D O 1
ATOM 11274 N N . GLU D 1 354 ? 60.747 97.203 -7.790 1.00 50.39 360 GLU D N 1
ATOM 11275 C CA . GLU D 1 354 ? 61.127 97.446 -9.179 1.00 51.92 360 GLU D CA 1
ATOM 11276 C C . GLU D 1 354 ? 60.189 96.751 -10.158 1.00 49.97 360 GLU D C 1
ATOM 11277 O O . GLU D 1 354 ? 60.330 96.896 -11.366 1.00 49.80 360 GLU D O 1
ATOM 11283 N N . GLN D 1 355 ? 59.222 96.012 -9.626 1.00 48.43 361 GLN D N 1
ATOM 11284 C CA . GLN D 1 355 ? 58.274 95.272 -10.446 1.00 45.41 361 GLN D CA 1
ATOM 11285 C C . GLN D 1 355 ? 56.842 95.766 -10.223 1.00 43.81 361 GLN D C 1
ATOM 11286 O O . GLN D 1 355 ? 55.899 95.286 -10.858 1.00 42.78 361 GLN D O 1
ATOM 11292 N N . GLY D 1 356 ? 56.680 96.715 -9.306 1.00 42.06 362 GLY D N 1
ATOM 11293 C CA . GLY D 1 356 ? 55.355 97.243 -9.024 1.00 38.53 362 GLY D CA 1
ATOM 11294 C C . GLY D 1 356 ? 54.449 96.268 -8.288 1.00 38.04 362 GLY D C 1
ATOM 11295 O O . GLY D 1 356 ? 53.233 96.467 -8.223 1.00 36.77 362 GLY D O 1
ATOM 11296 N N . VAL D 1 357 ? 55.028 95.205 -7.740 1.00 35.94 363 VAL D N 1
ATOM 11297 C CA . VAL D 1 357 ? 54.231 94.225 -7.006 1.00 36.05 363 VAL D CA 1
ATOM 11298 C C . VAL D 1 357 ? 54.053 94.696 -5.565 1.00 34.88 363 VAL D C 1
ATOM 11299 O O . VAL D 1 357 ? 55.012 95.107 -4.909 1.00 35.02 363 VAL D O 1
ATOM 11303 N N . ASN D 1 358 ? 52.825 94.633 -5.070 1.00 34.53 364 ASN D N 1
ATOM 11304 C CA . ASN D 1 358 ? 52.562 95.089 -3.719 1.00 34.07 364 ASN D CA 1
ATOM 11305 C C . ASN D 1 358 ? 52.779 94.033 -2.636 1.00 33.83 364 ASN D C 1
ATOM 11306 O O . ASN D 1 358 ? 52.492 92.849 -2.826 1.00 32.66 364 ASN D O 1
ATOM 11311 N N . ILE D 1 359 ? 53.304 94.484 -1.501 1.00 32.91 365 ILE D N 1
ATOM 11312 C CA . ILE D 1 359 ? 53.546 93.615 -0.360 1.00 31.90 365 ILE D CA 1
ATOM 11313 C C . ILE D 1 359 ? 52.424 93.901 0.631 1.00 31.86 365 ILE D C 1
ATOM 11314 O O . ILE D 1 359 ? 52.308 95.023 1.138 1.00 32.42 365 ILE D O 1
ATOM 11319 N N . ALA D 1 360 ? 51.590 92.896 0.887 1.00 27.88 366 ALA D N 1
ATOM 11320 C CA . ALA D 1 360 ? 50.459 93.040 1.803 1.00 25.93 366 ALA D CA 1
ATOM 11321 C C . ALA D 1 360 ? 50.860 92.937 3.276 1.00 23.66 366 ALA D C 1
ATOM 11322 O O . ALA D 1 360 ? 50.171 93.455 4.153 1.00 24.49 366 ALA D O 1
ATOM 11324 N N . ALA D 1 361 ? 51.967 92.256 3.542 1.00 23.38 367 ALA D N 1
ATOM 11325 C CA . ALA D 1 361 ? 52.464 92.100 4.905 1.00 21.92 367 ALA D CA 1
ATOM 11326 C C . ALA D 1 361 ? 53.889 91.588 4.853 1.00 22.78 367 ALA D C 1
ATOM 11327 O O . ALA D 1 361 ? 54.263 90.843 3.944 1.00 22.88 367 ALA D O 1
ATOM 11329 N N . GLN D 1 362 ? 54.684 92.001 5.828 1.00 21.19 368 GLN D N 1
ATOM 11330 C CA . GLN D 1 362 ? 56.072 91.589 5.907 1.00 22.62 368 GLN D CA 1
ATOM 11331 C C . GLN D 1 362 ? 56.485 91.569 7.368 1.00 23.48 368 GLN D C 1
ATOM 11332 O O . GLN D 1 362 ? 56.252 92.536 8.110 1.00 24.58 368 GLN D O 1
ATOM 11338 N N . TYR D 1 363 ? 57.086 90.463 7.783 1.00 21.67 369 TYR D N 1
ATOM 11339 C CA . TYR D 1 363 ? 57.521 90.315 9.164 1.00 23.23 369 TYR D CA 1
ATOM 11340 C C . TYR D 1 363 ? 58.936 89.735 9.190 1.00 24.28 369 TYR D C 1
ATOM 11341 O O . TYR D 1 363 ? 59.166 88.578 8.802 1.00 24.79 369 TYR D O 1
ATOM 11350 N N . LEU D 1 364 ? 59.874 90.557 9.648 1.00 21.95 370 LEU D N 1
ATOM 11351 C CA . LEU D 1 364 ? 61.272 90.185 9.759 1.00 20.88 370 LEU D CA 1
ATOM 11352 C C . LEU D 1 364 ? 61.699 90.207 11.215 1.00 22.87 370 LEU D C 1
ATOM 11353 O O . LEU D 1 364 ? 61.345 91.122 11.959 1.00 20.83 370 LEU D O 1
ATOM 11358 N N . GLN D 1 365 ? 62.453 89.194 11.623 1.00 21.92 371 GLN D N 1
ATOM 11359 C CA . GLN D 1 365 ? 62.981 89.147 12.982 1.00 23.66 371 GLN D CA 1
ATOM 11360 C C . GLN D 1 365 ? 64.407 88.647 12.803 1.00 24.14 371 GLN D C 1
ATOM 11361 O O . GLN D 1 365 ? 64.687 87.890 11.865 1.00 21.75 371 GLN D O 1
ATOM 11367 N N . THR D 1 366 ? 65.309 89.077 13.677 1.00 27.69 372 THR D N 1
ATOM 11368 C CA . THR D 1 366 ? 66.702 88.670 13.559 1.00 31.06 372 THR D CA 1
ATOM 11369 C C . THR D 1 366 ? 67.344 88.313 14.882 1.00 35.26 372 THR D C 1
ATOM 11370 O O . THR D 1 366 ? 66.789 88.545 15.957 1.00 36.64 372 THR D O 1
ATOM 11374 N N . SER D 1 367 ? 68.507 87.745 14.735 1.00 37.42 373 SER D N 1
ATOM 11375 C CA . SER D 1 367 ? 69.372 87.369 15.830 1.00 39.76 373 SER D CA 1
ATOM 11376 C C . SER D 1 367 ? 70.710 87.953 15.454 1.00 41.39 373 SER D C 1
ATOM 11377 O O . SER D 1 367 ? 70.800 88.704 14.488 1.00 41.61 373 SER D O 1
ATOM 11380 N N . ALA D 1 368 ? 71.781 87.645 16.173 1.00 43.17 374 ALA D N 1
ATOM 11381 C CA . ALA D 1 368 ? 73.085 88.161 15.790 0.50 44.03 374 ALA D CA 1
ATOM 11382 C C . ALA D 1 368 ? 73.508 87.517 14.474 1.00 44.83 374 ALA D C 1
ATOM 11383 O O . ALA D 1 368 ? 74.025 88.193 13.568 1.00 47.11 374 ALA D O 1
ATOM 11385 N N . GLN D 1 369 ? 73.291 86.208 14.365 1.00 44.81 375 GLN D N 1
ATOM 11386 C CA . GLN D 1 369 ? 73.674 85.455 13.177 1.00 43.60 375 GLN D CA 1
ATOM 11387 C C . GLN D 1 369 ? 72.707 85.498 11.994 1.00 43.64 375 GLN D C 1
ATOM 11388 O O . GLN D 1 369 ? 73.130 85.721 10.859 1.00 43.27 375 GLN D O 1
ATOM 11402 N N . GLY D 1 371 ? 68.583 86.194 10.037 1.00 32.70 377 GLY D N 1
ATOM 11403 C CA . GLY D 1 371 ? 67.422 87.020 9.824 1.00 31.13 377 GLY D CA 1
ATOM 11404 C C . GLY D 1 371 ? 66.417 86.110 9.149 1.00 30.82 377 GLY D C 1
ATOM 11405 O O . GLY D 1 371 ? 66.791 85.286 8.316 1.00 28.65 377 GLY D O 1
ATOM 11406 N N . TYR D 1 372 ? 65.150 86.240 9.525 1.00 29.03 378 TYR D N 1
ATOM 11407 C CA . TYR D 1 372 ? 64.090 85.439 8.942 1.00 27.00 378 TYR D CA 1
ATOM 11408 C C . TYR D 1 372 ? 62.943 86.371 8.615 1.00 27.01 378 TYR D C 1
ATOM 11409 O O . TYR D 1 372 ? 62.503 87.151 9.469 1.00 27.01 378 TYR D O 1
ATOM 11418 N N . VAL D 1 373 ? 62.451 86.298 7.385 1.00 23.37 379 VAL D N 1
ATOM 11419 C CA . VAL D 1 373 ? 61.364 87.175 6.996 1.00 24.28 379 VAL D CA 1
ATOM 11420 C C . VAL D 1 373 ? 60.306 86.474 6.170 1.00 25.22 379 VAL D C 1
ATOM 11421 O O . VAL D 1 373 ? 60.614 85.676 5.282 1.00 25.81 379 VAL D O 1
ATOM 11425 N N . VAL D 1 374 ? 59.051 86.760 6.484 1.00 25.63 380 VAL D N 1
ATOM 11426 C CA . VAL D 1 374 ? 57.937 86.189 5.749 1.00 26.45 380 VAL D CA 1
ATOM 11427 C C . VAL D 1 374 ? 57.252 87.355 5.041 1.00 26.81 380 VAL D C 1
ATOM 11428 O O . VAL D 1 374 ? 57.048 88.425 5.628 1.00 25.12 380 VAL D O 1
ATOM 11432 N N . ILE D 1 375 ? 56.900 87.146 3.776 1.00 26.52 381 ILE D N 1
ATOM 11433 C CA . ILE D 1 375 ? 56.297 88.201 2.975 1.00 25.85 381 ILE D CA 1
ATOM 11434 C C . ILE D 1 375 ? 55.055 87.744 2.220 1.00 29.20 381 ILE D C 1
ATOM 11435 O O . ILE D 1 375 ? 55.066 86.704 1.543 1.00 28.69 381 ILE D O 1
ATOM 11440 N N . ASP D 1 376 ? 53.981 88.516 2.355 1.00 29.23 382 ASP D N 1
ATOM 11441 C CA . ASP D 1 376 ? 52.727 88.228 1.662 1.00 31.08 382 ASP D CA 1
ATOM 11442 C C . ASP D 1 376 ? 52.671 89.189 0.487 1.00 34.04 382 ASP D C 1
ATOM 11443 O O . ASP D 1 376 ? 52.808 90.399 0.672 1.00 32.34 382 ASP D O 1
ATOM 11448 N N . ILE D 1 377 ? 52.490 88.655 -0.718 1.00 34.15 383 ILE D N 1
ATOM 11449 C CA . ILE D 1 377 ? 52.425 89.498 -1.904 1.00 35.23 383 ILE D CA 1
ATOM 11450 C C . ILE D 1 377 ? 51.119 89.299 -2.645 1.00 36.36 383 ILE D C 1
ATOM 11451 O O . ILE D 1 377 ? 50.447 88.278 -2.501 1.00 35.56 383 ILE D O 1
ATOM 11456 N N . GLU D 1 378 ? 50.759 90.297 -3.436 1.00 38.92 384 GLU D N 1
ATOM 11457 C CA . GLU D 1 378 ? 49.550 90.234 -4.234 1.00 41.55 384 GLU D CA 1
ATOM 11458 C C . GLU D 1 378 ? 50.053 90.047 -5.660 1.00 41.90 384 GLU D C 1
ATOM 11459 O O . GLU D 1 378 ? 50.476 90.998 -6.320 1.00 42.31 384 GLU D O 1
ATOM 11465 N N . ALA D 1 379 ? 50.051 88.794 -6.106 1.00 41.98 385 ALA D N 1
ATOM 11466 C CA . ALA D 1 379 ? 50.531 88.451 -7.435 1.00 42.56 385 ALA D CA 1
ATOM 11467 C C . ALA D 1 379 ? 50.146 87.022 -7.781 1.00 43.97 385 ALA D C 1
ATOM 11468 O O . ALA D 1 379 ? 49.598 86.301 -6.949 1.00 45.39 385 ALA D O 1
ATOM 11470 N N . ASP D 1 380 ? 50.440 86.618 -9.014 1.00 46.04 386 ASP D N 1
ATOM 11471 C CA . ASP D 1 380 ? 50.133 85.269 -9.483 1.00 45.96 386 ASP D CA 1
ATOM 11472 C C . ASP D 1 380 ? 51.328 84.345 -9.270 1.00 46.21 386 ASP D C 1
ATOM 11473 O O . ASP D 1 380 ? 52.412 84.793 -8.885 1.00 45.88 386 ASP D O 1
ATOM 11478 N N . GLU D 1 381 ? 51.123 83.056 -9.529 1.00 47.45 387 GLU D N 1
ATOM 11479 C CA . GLU D 1 381 ? 52.170 82.051 -9.357 1.00 47.02 387 GLU D CA 1
ATOM 11480 C C . GLU D 1 381 ? 53.425 82.384 -10.152 1.00 46.94 387 GLU D C 1
ATOM 11481 O O . GLU D 1 381 ? 54.531 82.405 -9.604 1.00 47.42 387 GLU D O 1
ATOM 11487 N N . ASP D 1 382 ? 53.246 82.637 -11.445 1.00 46.41 388 ASP D N 1
ATOM 11488 C CA . ASP D 1 382 ? 54.356 82.971 -12.331 1.00 46.48 388 ASP D CA 1
ATOM 11489 C C . ASP D 1 382 ? 55.293 83.960 -11.653 1.00 46.20 388 ASP D C 1
ATOM 11490 O O . ASP D 1 382 ? 56.483 83.688 -11.480 1.00 46.09 388 ASP D O 1
ATOM 11495 N N . VAL D 1 383 ? 54.743 85.108 -11.269 1.00 46.11 389 VAL D N 1
ATOM 11496 C CA . VAL D 1 383 ? 55.510 86.154 -10.605 1.00 45.14 389 VAL D CA 1
ATOM 11497 C C . VAL D 1 383 ? 56.101 85.650 -9.293 1.00 45.14 389 VAL D C 1
ATOM 11498 O O . VAL D 1 383 ? 57.268 85.899 -8.991 1.00 44.67 389 VAL D O 1
ATOM 11502 N N . ALA D 1 384 ? 55.288 84.941 -8.517 1.00 45.65 390 ALA D N 1
ATOM 11503 C CA . ALA D 1 384 ? 55.727 84.400 -7.236 1.00 46.40 390 ALA D CA 1
ATOM 11504 C C . ALA D 1 384 ? 56.925 83.477 -7.429 1.00 46.76 390 ALA D C 1
ATOM 11505 O O . ALA D 1 384 ? 57.950 83.619 -6.759 1.00 45.25 390 ALA D O 1
ATOM 11507 N N . GLU D 1 385 ? 56.789 82.532 -8.353 1.00 48.00 391 GLU D N 1
ATOM 11508 C CA . GLU D 1 385 ? 57.858 81.589 -8.637 1.00 47.92 391 GLU D CA 1
ATOM 11509 C C . GLU D 1 385 ? 59.094 82.342 -9.102 1.00 46.14 391 GLU D C 1
ATOM 11510 O O . GLU D 1 385 ? 60.210 82.056 -8.660 1.00 46.13 391 GLU D O 1
ATOM 11516 N N . LYS D 1 386 ? 58.900 83.306 -9.997 1.00 44.86 392 LYS D N 1
ATOM 11517 C CA . LYS D 1 386 ? 60.023 84.098 -10.499 1.00 43.49 392 LYS D CA 1
ATOM 11518 C C . LYS D 1 386 ? 60.688 84.820 -9.335 1.00 40.81 392 LYS D C 1
ATOM 11519 O O . LYS D 1 386 ? 61.911 84.834 -9.215 1.00 40.30 392 LYS D O 1
ATOM 11525 N N . ALA D 1 387 ? 59.872 85.417 -8.473 1.00 39.82 393 ALA D N 1
ATOM 11526 C CA . ALA D 1 387 ? 60.386 86.141 -7.314 1.00 38.34 393 ALA D CA 1
ATOM 11527 C C . ALA D 1 387 ? 61.237 85.224 -6.445 1.00 37.60 393 ALA D C 1
ATOM 11528 O O . ALA D 1 387 ? 62.297 85.619 -5.958 1.00 35.20 393 ALA D O 1
ATOM 11530 N N . LEU D 1 388 ? 60.771 83.990 -6.262 1.00 37.73 394 LEU D N 1
ATOM 11531 C CA . LEU D 1 388 ? 61.486 83.022 -5.440 1.00 38.58 394 LEU D CA 1
ATOM 11532 C C . LEU D 1 388 ? 62.887 82.761 -5.985 1.00 40.14 394 LEU D C 1
ATOM 11533 O O . LEU D 1 388 ? 63.856 82.692 -5.226 1.00 38.67 394 LEU D O 1
ATOM 11538 N N . GLN D 1 389 ? 63.000 82.624 -7.303 1.00 42.31 395 GLN D N 1
ATOM 11539 C CA . GLN D 1 389 ? 64.306 82.376 -7.903 1.00 45.04 395 GLN D CA 1
ATOM 11540 C C . GLN D 1 389 ? 65.254 83.530 -7.624 1.00 44.41 395 GLN D C 1
ATOM 11541 O O . GLN D 1 389 ? 66.387 83.326 -7.188 1.00 44.44 395 GLN D O 1
ATOM 11547 N N . ALA D 1 390 ? 64.784 84.748 -7.859 1.00 45.30 396 ALA D N 1
ATOM 11548 C CA . ALA D 1 390 ? 65.603 85.925 -7.610 1.00 46.08 396 ALA D CA 1
ATOM 11549 C C . ALA D 1 390 ? 66.033 85.948 -6.141 1.00 47.78 396 ALA D C 1
ATOM 11550 O O . ALA D 1 390 ? 67.201 86.195 -5.828 1.00 47.57 396 ALA D O 1
ATOM 11560 N N . LYS D 1 392 ? 66.419 83.489 -3.938 1.00 44.95 398 LYS D N 1
ATOM 11561 C CA . LYS D 1 392 ? 67.446 82.497 -3.634 1.00 44.96 398 LYS D CA 1
ATOM 11562 C C . LYS D 1 392 ? 68.819 83.004 -4.051 1.00 44.69 398 LYS D C 1
ATOM 11563 O O . LYS D 1 392 ? 69.829 82.668 -3.436 1.00 44.35 398 LYS D O 1
ATOM 11569 N N . ALA D 1 393 ? 68.844 83.823 -5.097 1.00 46.68 399 ALA D N 1
ATOM 11570 C CA . ALA D 1 393 ? 70.092 84.368 -5.621 1.00 48.29 399 ALA D CA 1
ATOM 11571 C C . ALA D 1 393 ? 70.747 85.420 -4.733 1.00 49.71 399 ALA D C 1
ATOM 11572 O O . ALA D 1 393 ? 71.975 85.541 -4.721 1.00 50.44 399 ALA D O 1
ATOM 11574 N N . ILE D 1 394 ? 69.940 86.182 -3.996 1.00 49.48 400 ILE D N 1
ATOM 11575 C CA . ILE D 1 394 ? 70.475 87.229 -3.126 1.00 48.62 400 ILE D CA 1
ATOM 11576 C C . ILE D 1 394 ? 71.618 86.724 -2.254 1.00 48.98 400 ILE D C 1
ATOM 11577 O O . ILE D 1 394 ? 71.491 85.707 -1.577 1.00 49.50 400 ILE D O 1
ATOM 11582 N N . PRO D 1 395 ? 72.760 87.431 -2.266 1.00 49.40 401 PRO D N 1
ATOM 11583 C CA . PRO D 1 395 ? 73.923 87.035 -1.463 1.00 48.36 401 PRO D CA 1
ATOM 11584 C C . PRO D 1 395 ? 73.616 87.004 0.036 1.00 47.41 401 PRO D C 1
ATOM 11585 O O . PRO D 1 395 ? 73.013 87.940 0.574 1.00 45.92 401 PRO D O 1
ATOM 11589 N N . GLY D 1 396 ? 74.039 85.930 0.700 1.00 44.45 402 GLY D N 1
ATOM 11590 C CA . GLY D 1 396 ? 73.801 85.789 2.129 1.00 42.49 402 GLY D CA 1
ATOM 11591 C C . GLY D 1 396 ? 72.659 84.830 2.413 1.00 40.78 402 GLY D C 1
ATOM 11592 O O . GLY D 1 396 ? 72.482 84.360 3.536 1.00 40.65 402 GLY D O 1
ATOM 11593 N N . THR D 1 397 ? 71.881 84.543 1.377 1.00 39.75 403 THR D N 1
ATOM 11594 C CA . THR D 1 397 ? 70.749 83.640 1.483 1.00 39.22 403 THR D CA 1
ATOM 11595 C C . THR D 1 397 ? 71.147 82.251 1.970 1.00 40.02 403 THR D C 1
ATOM 11596 O O . THR D 1 397 ? 72.141 81.679 1.522 1.00 38.85 403 THR D O 1
ATOM 11600 N N . ILE D 1 398 ? 70.368 81.718 2.902 1.00 38.58 404 ILE D N 1
ATOM 11601 C CA . ILE D 1 398 ? 70.611 80.382 3.409 1.00 37.12 404 ILE D CA 1
ATOM 11602 C C . ILE D 1 398 ? 69.577 79.500 2.736 1.00 37.80 404 ILE D C 1
ATOM 11603 O O . ILE D 1 398 ? 69.910 78.448 2.195 1.00 37.81 404 ILE D O 1
ATOM 11608 N N . ARG D 1 399 ? 68.321 79.949 2.758 1.00 37.02 405 ARG D N 1
ATOM 11609 C CA . ARG D 1 399 ? 67.216 79.214 2.145 1.00 36.87 405 ARG D CA 1
ATOM 11610 C C . ARG D 1 399 ? 66.089 80.174 1.809 1.00 35.56 405 ARG D C 1
ATOM 11611 O O . ARG D 1 399 ? 65.974 81.244 2.409 1.00 37.71 405 ARG D O 1
ATOM 11619 N N . ALA D 1 400 ? 65.252 79.773 0.860 1.00 33.11 406 ALA D N 1
ATOM 11620 C CA . ALA D 1 400 ? 64.099 80.559 0.437 1.00 34.29 406 ALA D CA 1
ATOM 11621 C C . ALA D 1 400 ? 63.023 79.558 0.040 1.00 34.16 406 ALA D C 1
ATOM 11622 O O . ALA D 1 400 ? 63.332 78.488 -0.484 1.00 34.53 406 ALA D O 1
ATOM 11624 N N . ARG D 1 401 ? 61.763 79.896 0.283 1.00 32.95 407 ARG D N 1
ATOM 11625 C CA . ARG D 1 401 ? 60.681 78.975 -0.029 1.00 33.33 407 ARG D CA 1
ATOM 11626 C C . ARG D 1 401 ? 59.365 79.694 -0.321 1.00 33.64 407 ARG D C 1
ATOM 11627 O O . ARG D 1 401 ? 59.071 80.740 0.265 1.00 33.83 407 ARG D O 1
ATOM 11635 N N . LEU D 1 402 ? 58.589 79.142 -1.250 1.00 32.61 408 LEU D N 1
ATOM 11636 C CA . LEU D 1 402 ? 57.285 79.695 -1.598 1.00 34.53 408 LEU D CA 1
ATOM 11637 C C . LEU D 1 402 ? 56.296 78.839 -0.817 1.00 35.08 408 LEU D C 1
ATOM 11638 O O . LEU D 1 402 ? 56.191 77.636 -1.059 1.00 35.19 408 LEU D O 1
ATOM 11643 N N . LEU D 1 403 ? 55.585 79.457 0.123 1.00 34.39 409 LEU D N 1
ATOM 11644 C CA . LEU D 1 403 ? 54.636 78.741 0.973 1.00 33.44 409 LEU D CA 1
ATOM 11645 C C . LEU D 1 403 ? 53.282 78.463 0.333 1.00 30.90 409 LEU D C 1
ATOM 11646 O O . LEU D 1 403 ? 52.711 77.403 0.551 1.00 29.47 409 LEU D O 1
ATOM 11651 N N . TYR D 1 404 ? 52.765 79.415 -0.435 1.00 30.99 410 TYR D N 1
ATOM 11652 C CA . TYR D 1 404 ? 51.491 79.238 -1.126 1.00 32.59 410 TYR D CA 1
ATOM 11653 C C . TYR D 1 404 ? 51.164 80.418 -2.035 1.00 34.34 410 TYR D C 1
ATOM 11654 O O . TYR D 1 404 ? 51.941 81.396 -2.043 1.00 33.29 410 TYR D O 1
#

InterPro domains:
  IPR002912 ACT domain [PS51671] (339-410)
  IPR006139 D-isomer specific 2-hydroxyacid dehydrogenase, catalytic domain [PF00389] (14-326)
  IPR006140 D-isomer specific 2-hydroxyacid dehydrogenase, NAD-binding domain [PF02826] (119-294)
  IPR029752 D-isomer specific 2-hydroxyacid dehydrogenase, NAD-binding domain conserved site 1 [PS00065] (154-181)
  IPR029753 D-isomer specific 2-hydroxyacid dehydrogenase, NAD-binding domain conserved site [PS00670] (200-222)
  IPR029753 D-isomer specific 2-hydroxyacid dehydrogenase, NAD-binding domain conserved site [PS00671] (229-245)
  IPR036291 NAD(P)-binding domain superfamily [SSF51735] (108-295)
  IPR045865 ACT-like domain [SSF55021] (328-409)
  IPR050223 D-isomer specific 2-hydroxyacid dehydrogenase [PTHR10996] (42-322)
  IPR054480 Acetolactate synthase small subunit-like, ACT domain [PF22629] (340-405)

Radius of gyration: 37.45 Å; Cα contacts (8 Å, |Δi|>4): 3358; chains: 4; bounding box: 87×96×105 Å

Organism: Escherichia coli (strain K12) (NCBI:txid83333)

CATH classification: 3.40.50.720 (+2 more: 3.40.50.720, 3.30.70.260)

Foldseek 3Di:
DDALAAEEEACAFFVLLVVLCVVLVHNNYDYYVHDDDPVVLLVVLASHQEYEYEDPAAADLVSQVSHDRHAEYFYLWCDDPRHDLVSCVLLNYFYFFQPCLQLLVLLVVVVVLCQCLQQLNLLQVVCVVVVHHDHDQLAPFEEEEEACDSNNQSNCVVSVVSHAAEYEYPDDDDHDDRYHYDDDLLVSLCTLEYEYDDDPDPVQFAELVSLLSQFQHEYEYSDDQGNYDLVSVLVCVVVSSYSAYEYEAPPRNVSCVVPSSYHYHYDRIDDPSSSSSSSSNRRSVCVSCCLQANASQRGDSDFGDDDDDDDAWKKFRFFQDPDPVVLLVVLCVVLPKDWPDKDWGDDDGIDMMTGIHDDVVSVVVSQVSCPDPGTSDMDTND/DDQQAEEEEACQFDCLLQVLCVVLVHNNYDYYNHDDPPVVLLVRQQAHQEYEYEPPAQADLVSLVNNPNHAEYEHLAQDDVSHDLVSCVLLVYFYFYQVQLCLLVLLVVVVVLQQCLQQLNLLCVVCVVVVHHDHDQLAPFEEEEEDCDSNNQSNCVVSVVSHAAEYEYPDDDDHDDRYHYDDDLLVSLCTLEYEYDDADDPVQAEELVSLLSQFQHEYEDRDYDRNYDVVSVLVCVVVSSYSAYEDQPSCPVPSSYHYDPDPSGDDPVSSSVSSVRRSVQVSCCLQQNACDRGDNFFGDDDDDDDAWKKFRFFDDPPPVVLLVVLCVVLVWDWPDKDWGDDDRIDMMTGIHDDPVSLVSSLVSCPDPGTSHMDIND/DLAAEEEACDFDCLLVVVCVVVVNDHYHYYVHEDDPVVLLVVQQAHQEYEYEQPHQADLVSVVSHDNHAEYEHLDPADHNHPLVSCVLLVYFYFFQPCLCLLVLLVVVVVLCQCLCCLNLLQVVCVVVVHHDNGDALAPFEEEEEDCDSNNQSNCVVSVVSHAAEYEYPDDDDHDDRYYYDDDLLVSQCTLEYEYDDAADDVQAEALVSLLSPFQHEYEYADPYRNYDLVSVLVCVVVSSYSAYEYEDHSCVPPSSYHYHHVSSNSSSNRRSVCVVCCLQQNASVRGDNWWGDDDDDPDAWKKFRFFPDPCPVVLLVVLCVVVVWDWPDKDWGDDPGIDMMTGTHDDPVSVVVSQVSCPDPGTSDMDTND/DDQQAEEEEECQFDCVLQVVCVVLPHNRYDYYNHEDDPVRLLVRQQAHCEYEYEPPAAADLVSLVSRDNHAEYEHLAADDVSHDLVSCVLLVYFYFFQVQLCQLVLLVVLVVLCQCLQCLNLLQVVCVVVVHHHDQLAPFEEEEEACDSNNQSNQVVSVVSHAAEYEYPDDDDHDDRYYYDDDLLVSLCGQEYEYDDDADPVQQEALVSLVSQFQHEYEDSDDDRNYDLVSVLVCVVVRSYSAYEHEDVVNVSVVVPSSYHYHYSPPPSSSSSSVRRSVCVSCCLQFNASARGDNDFGDGDDDDDAWKKFDFFPDPPQVVLLVCLQVVVVKDWPDKDWGDDNRIDMMTGTHDDPVSLVVSQVSCVRPGTSDMDTND

Nearest PDB structures (foldseek):
  1sc6-assembly1_A  TM=9.751E-01  e=2.010E-68  Escherichia coli
  1sc6-assembly1_B  TM=9.721E-01  e=8.111E-67  Escherichia coli
  1sc6-assembly1_D  TM=9.612E-01  e=1.376E-66  Escherichia coli
  2p9g-assembly1_A  TM=8.007E-01  e=3.633E-64  Escherichia coli
  1yba-assembly1_C  TM=7.979E-01  e=1.246E-63  Escherichia coli

Solvent-accessible surface area: 59699 Å² total